Protein AF-0000000077102604 (afdb_homodimer)

InterPro domains:
  IPR002293 Amino acid/polyamine transporter I [PF13520] (8-406)
  IPR004754 Amino acid antiporter [TIGR00905] (3-429)
  IPR027566 Putrescine transporter PotE [MF_02073] (7-434)
  IPR027566 Putrescine transporter PotE [NF007938] (2-436)
  IPR027566 Putrescine transporter PotE [TIGR04299] (3-431)
  IPR050367 Amino acid-polyamine-organocation superfamily [PTHR42770] (4-432)

Solvent-accessible surface area (backbone atoms only — not comparable to full-atom values): 41128 Å² total; per-residue (Å²): 129,83,86,83,79,49,42,50,48,67,54,42,14,48,49,21,24,46,53,13,48,22,52,33,55,62,62,42,55,20,60,38,26,66,39,17,51,49,35,53,57,13,44,52,54,35,43,53,34,49,49,30,44,32,48,48,45,21,50,42,49,44,44,48,80,55,68,74,43,59,19,27,41,11,28,44,47,30,37,70,48,28,20,46,47,18,47,50,30,40,43,52,13,44,44,31,38,45,49,28,34,28,42,49,24,47,30,14,44,26,52,52,69,72,52,83,70,55,41,70,54,45,33,50,49,23,40,47,47,50,50,51,36,52,60,59,38,59,68,8,61,70,55,28,51,53,49,22,65,57,23,32,48,30,37,48,49,57,39,50,44,38,49,64,58,37,64,80,60,46,34,70,67,44,28,60,66,17,25,56,65,69,71,62,54,69,69,57,38,25,38,67,36,27,33,62,49,42,41,29,49,46,40,51,65,54,45,41,60,44,38,86,43,34,59,61,33,69,61,30,42,36,50,12,31,43,49,9,51,50,50,44,43,53,43,53,52,44,26,52,51,40,46,30,13,59,46,60,30,75,58,30,48,72,38,59,30,39,64,19,53,54,39,20,72,73,73,28,65,68,54,10,42,52,44,18,48,29,36,26,44,2,19,47,17,37,40,29,41,49,53,52,48,44,30,47,53,49,18,53,36,14,69,76,50,68,41,63,64,69,28,48,46,59,45,98,55,65,21,37,54,61,27,39,53,53,50,50,53,52,35,38,50,50,43,62,70,46,60,36,91,39,70,67,58,31,36,49,53,27,43,36,31,13,41,45,22,40,40,50,30,50,38,41,32,46,17,10,42,58,32,34,33,48,46,64,69,45,66,64,68,65,40,52,51,50,50,51,38,23,50,51,22,42,53,42,49,53,48,33,38,63,32,42,34,42,65,38,33,32,55,30,42,51,56,52,57,47,42,50,48,55,42,24,77,35,28,49,83,75,26,26,68,57,39,36,52,53,47,57,68,72,100,131,79,83,83,77,49,43,51,46,68,53,42,15,49,49,21,24,46,53,14,50,23,53,34,55,64,62,43,55,21,62,39,23,66,40,19,50,47,35,52,55,12,43,53,54,34,44,53,34,49,49,31,43,30,48,47,46,21,52,44,47,44,45,47,78,56,67,74,41,60,19,26,43,11,28,43,47,29,37,70,48,28,21,48,47,20,48,50,30,40,44,53,12,43,45,31,39,47,50,28,33,29,42,49,24,47,30,14,44,26,51,52,69,71,52,84,70,54,42,69,55,45,36,50,50,24,40,48,47,50,49,51,36,52,60,60,37,59,68,7,62,69,56,29,50,54,49,21,65,57,23,32,48,31,37,48,48,58,39,50,45,38,49,63,58,36,62,80,61,45,34,70,67,44,29,62,64,18,25,55,66,70,71,62,54,68,70,57,40,24,38,68,37,27,33,60,48,43,43,29,51,47,39,52,65,56,44,42,61,44,37,87,43,34,59,63,31,70,60,30,44,36,51,11,31,43,49,10,49,51,52,45,42,52,41,53,53,45,26,51,51,40,46,29,13,60,46,62,32,73,57,31,49,71,39,61,29,37,63,20,53,53,40,20,72,73,74,30,65,67,53,9,41,50,45,18,49,30,36,25,43,2,18,50,18,38,38,29,39,50,54,51,47,43,32,48,52,49,18,53,37,12,70,74,51,68,41,65,65,70,26,48,47,60,45,97,55,64,21,36,55,60,28,39,53,53,50,48,52,52,35,41,51,50,44,60,70,47,59,35,90,39,72,67,58,30,35,49,53,26,42,36,31,15,42,46,22,39,41,51,30,50,37,40,32,46,18,11,42,58,31,34,33,49,45,62,67,45,64,64,68,65,40,52,53,49,50,51,39,23,50,52,24,42,52,41,49,52,49,32,38,61,31,42,33,42,65,40,33,33,55,30,43,52,56,51,56,46,44,50,48,55,43,24,78,34,28,48,84,75,27,27,67,58,39,35,52,52,46,58,68,72,98

Radius of gyration: 29.11 Å; Cα contacts (8 Å, |Δi|>4): 1619; chains: 2; bounding box: 67×85×64 Å

Nearest PDB structures (foldseek):
  7o82-assembly1_B  TM=8.758E-01  e=5.866E-26  Escherichia coli O157:H7
  3ob6-assembly1_A  TM=8.732E-01  e=5.845E-24  Escherichia coli
  3ob6-assembly1_B  TM=8.685E-01  e=5.350E-24  Escherichia coli
  3l1l-assembly1_A-2  TM=8.596E-01  e=4.871E-21  Escherichia coli O157:H7
  9h76-assembly1_A  TM=8.936E-01  e=8.985E-17  Carnobacterium sp. AT7

Structure (mmCIF, N/CA/C/O backbone):
data_AF-0000000077102604-model_v1
#
loop_
_entity.id
_entity.type
_entity.pdbx_description
1 polymer 'Putrescine transporter'
#
loop_
_atom_site.group_PDB
_atom_site.id
_atom_site.type_symbol
_atom_site.label_atom_id
_atom_site.label_alt_id
_atom_site.label_comp_id
_atom_site.label_asym_id
_atom_site.label_entity_id
_atom_site.label_seq_id
_atom_site.pdbx_PDB_ins_code
_atom_site.Cartn_x
_atom_site.Cartn_y
_atom_site.Cartn_z
_atom_site.occupancy
_atom_site.B_iso_or_equiv
_atom_site.auth_seq_id
_atom_site.auth_comp_id
_atom_site.auth_asym_id
_atom_site.auth_atom_id
_atom_site.pdbx_PDB_model_num
ATOM 1 N N . MET A 1 1 ? -24.516 -31.891 -12.305 1 31.69 1 MET A N 1
ATOM 2 C CA . MET A 1 1 ? -23.094 -32.156 -12.555 1 31.69 1 MET A CA 1
ATOM 3 C C . MET A 1 1 ? -22.734 -33.594 -12.117 1 31.69 1 MET A C 1
ATOM 5 O O . MET A 1 1 ? -22.938 -33.938 -10.961 1 31.69 1 MET A O 1
ATOM 9 N N . SER A 1 2 ? -22.688 -34.562 -12.938 1 33.94 2 SER A N 1
ATOM 10 C CA . SER A 1 2 ? -22.5 -36 -12.695 1 33.94 2 SER A CA 1
ATOM 11 C C . SER A 1 2 ? -21.391 -36.219 -11.664 1 33.94 2 SER A C 1
ATOM 13 O O . SER A 1 2 ? -20.5 -35.406 -11.5 1 33.94 2 SER A O 1
ATOM 15 N N . GLN A 1 3 ? -21.484 -37.156 -10.594 1 43.28 3 GLN A N 1
ATOM 16 C CA . GLN A 1 3 ? -20.703 -37.781 -9.531 1 43.28 3 GLN A CA 1
ATOM 17 C C . GLN A 1 3 ? -19.266 -38.031 -9.961 1 43.28 3 GLN A C 1
ATOM 19 O O . GLN A 1 3 ? -18.359 -38.062 -9.117 1 43.28 3 GLN A O 1
ATOM 24 N N . SER A 1 4 ? -18.906 -38.5 -11.172 1 45.03 4 SER A N 1
ATOM 25 C CA . SER A 1 4 ? -17.75 -39.188 -11.734 1 45.03 4 SER A CA 1
ATOM 26 C C . SER A 1 4 ? -16.531 -38.281 -11.805 1 45.03 4 SER A C 1
ATOM 28 O O . SER A 1 4 ? -15.398 -38.75 -11.914 1 45.03 4 SER A O 1
ATOM 30 N N . ASN A 1 5 ? -16.562 -36.906 -12.016 1 54.94 5 ASN A N 1
ATOM 31 C CA . ASN A 1 5 ? -15.367 -36.188 -12.453 1 54.94 5 ASN A CA 1
ATOM 32 C C . ASN A 1 5 ? -14.734 -35.406 -11.297 1 54.94 5 ASN A C 1
ATOM 34 O O . ASN A 1 5 ? -14.141 -34.344 -11.508 1 54.94 5 ASN A O 1
ATOM 38 N N . LYS A 1 6 ? -14.938 -35.969 -9.992 1 70.25 6 LYS A N 1
ATOM 39 C CA . LYS A 1 6 ? -14.305 -35.25 -8.891 1 70.25 6 LYS A CA 1
ATOM 40 C C . LYS A 1 6 ? -12.852 -35.688 -8.727 1 70.25 6 LYS A C 1
ATOM 42 O O . LYS A 1 6 ? -12.523 -36.875 -8.867 1 70.25 6 LYS A O 1
ATOM 47 N N . MET A 1 7 ? -11.906 -34.844 -8.531 1 78.81 7 MET A N 1
ATOM 48 C CA . MET A 1 7 ? -10.477 -35.062 -8.352 1 78.81 7 MET A CA 1
ATOM 49 C C . MET A 1 7 ? -10.172 -35.656 -6.98 1 78.81 7 MET A C 1
ATOM 51 O O . MET A 1 7 ? -10.828 -35.312 -5.996 1 78.81 7 MET A O 1
ATOM 55 N N . SER A 1 8 ? -9.305 -36.656 -6.938 1 79.94 8 SER A N 1
ATOM 56 C CA . SER A 1 8 ? -8.828 -37.219 -5.676 1 79.94 8 SER A CA 1
ATOM 57 C C . SER A 1 8 ? -7.871 -36.25 -4.973 1 79.94 8 SER A C 1
ATOM 59 O O . SER A 1 8 ? -7.402 -35.281 -5.57 1 79.94 8 SER A O 1
ATOM 61 N N . VAL A 1 9 ? -7.621 -36.5 -3.691 1 83.69 9 VAL A N 1
ATOM 62 C CA . VAL A 1 9 ? -6.711 -35.688 -2.898 1 83.69 9 VAL A CA 1
ATOM 63 C C . VAL A 1 9 ? -5.312 -35.75 -3.508 1 83.69 9 VAL A C 1
ATOM 65 O O . VAL A 1 9 ? -4.621 -34.719 -3.561 1 83.69 9 VAL A O 1
ATOM 68 N N . MET A 1 10 ? -4.895 -36.906 -3.977 1 84.5 10 MET A N 1
ATOM 69 C CA . MET A 1 10 ? -3.578 -37.031 -4.586 1 84.5 10 MET A CA 1
ATOM 70 C C . MET A 1 10 ? -3.484 -36.25 -5.879 1 84.5 10 MET A C 1
ATOM 72 O O . MET A 1 10 ? -2.475 -35.594 -6.133 1 84.5 10 MET A O 1
ATOM 76 N N . GLN A 1 11 ? -4.484 -36.312 -6.574 1 79 11 GLN A N 1
ATOM 77 C CA . GLN A 1 11 ? -4.52 -35.531 -7.82 1 79 11 GLN A CA 1
ATOM 78 C C . GLN A 1 11 ? -4.469 -34.031 -7.547 1 79 11 GLN A C 1
ATOM 80 O O . GLN A 1 11 ? -3.734 -33.312 -8.219 1 79 11 GLN A O 1
ATOM 85 N N . LEU A 1 12 ? -5.207 -33.656 -6.555 1 81.12 12 LEU A N 1
ATOM 86 C CA . LEU A 1 12 ? -5.223 -32.25 -6.203 1 81.12 12 LEU A CA 1
ATOM 87 C C . LEU A 1 12 ? -3.881 -31.812 -5.625 1 81.12 12 LEU A C 1
ATOM 89 O O . LEU A 1 12 ? -3.438 -30.688 -5.855 1 81.12 12 LEU A O 1
ATOM 93 N N . THR A 1 13 ? -3.322 -32.656 -4.871 1 86.12 13 THR A N 1
ATOM 94 C CA . THR A 1 13 ? -2.004 -32.375 -4.316 1 86.12 13 THR A CA 1
ATOM 95 C C . THR A 1 13 ? -0.981 -32.156 -5.43 1 86.12 13 THR A C 1
ATOM 97 O O . THR A 1 13 ? -0.223 -31.188 -5.41 1 86.12 13 THR A O 1
ATOM 100 N N . ILE A 1 14 ? -1.025 -32.969 -6.379 1 78.81 14 ILE A N 1
ATOM 101 C CA . ILE A 1 14 ? -0.098 -32.906 -7.504 1 78.81 14 ILE A CA 1
ATOM 102 C C . ILE A 1 14 ? -0.381 -31.641 -8.32 1 78.81 14 ILE A C 1
ATOM 104 O O . ILE A 1 14 ? 0.545 -30.938 -8.727 1 78.81 14 ILE A O 1
ATOM 108 N N . LEU A 1 15 ? -1.604 -31.438 -8.469 1 77.5 15 LEU A N 1
ATOM 109 C CA . LEU A 1 15 ? -1.986 -30.25 -9.219 1 77.5 15 LEU A CA 1
ATOM 110 C C . LEU A 1 15 ? -1.503 -28.984 -8.516 1 77.5 15 LEU A C 1
ATOM 112 O O . LEU A 1 15 ? -1.021 -28.047 -9.172 1 77.5 15 LEU A O 1
ATOM 116 N N . THR A 1 16 ? -1.69 -28.938 -7.262 1 83.25 16 THR A N 1
ATOM 117 C CA . THR A 1 16 ? -1.238 -27.797 -6.473 1 83.25 16 THR A CA 1
ATOM 118 C C . THR A 1 16 ? 0.273 -27.625 -6.586 1 83.25 16 THR A C 1
ATOM 120 O O . THR A 1 16 ? 0.762 -26.516 -6.812 1 83.25 16 THR A O 1
ATOM 123 N N . ALA A 1 17 ? 0.96 -28.703 -6.527 1 83.69 17 ALA A N 1
ATOM 124 C CA . ALA A 1 17 ? 2.416 -28.672 -6.637 1 83.69 17 ALA A CA 1
ATOM 125 C C . ALA A 1 17 ? 2.852 -28.234 -8.031 1 83.69 17 ALA A C 1
ATOM 127 O O . ALA A 1 17 ? 3.764 -27.422 -8.18 1 83.69 17 ALA A O 1
ATOM 128 N N . VAL A 1 18 ? 2.17 -28.766 -8.938 1 75.69 18 VAL A N 1
ATOM 129 C CA . VAL A 1 18 ? 2.496 -28.484 -10.336 1 75.69 18 VAL A CA 1
ATOM 130 C C . VAL A 1 18 ? 2.268 -27 -10.633 1 75.69 18 VAL A C 1
ATOM 132 O O . VAL A 1 18 ? 3.051 -26.375 -11.352 1 75.69 18 VAL A O 1
ATOM 135 N N . ASN A 1 19 ? 1.249 -26.469 -10.078 1 78.19 19 ASN A N 1
ATOM 136 C CA . ASN A 1 19 ? 0.938 -25.062 -10.289 1 78.19 19 ASN A CA 1
ATOM 137 C C . ASN A 1 19 ? 2.012 -24.141 -9.695 1 78.19 19 ASN A C 1
ATOM 139 O O . ASN A 1 19 ? 2.275 -23.062 -10.219 1 78.19 19 ASN A O 1
ATOM 143 N N . MET A 1 20 ? 2.633 -24.594 -8.688 1 86.5 20 MET A N 1
ATOM 144 C CA . MET A 1 20 ? 3.695 -23.812 -8.055 1 86.5 20 MET A CA 1
ATOM 145 C C . MET A 1 20 ? 5.016 -24 -8.805 1 86.5 20 MET A C 1
ATOM 147 O O . MET A 1 20 ? 5.754 -23.031 -9.008 1 86.5 20 MET A O 1
ATOM 151 N N . MET A 1 21 ? 5.281 -25.172 -9.281 1 82.44 21 MET A N 1
ATOM 152 C CA . MET A 1 21 ? 6.594 -25.531 -9.805 1 82.44 21 MET A CA 1
ATOM 153 C C . MET A 1 21 ? 6.727 -25.141 -11.266 1 82.44 21 MET A C 1
ATOM 155 O O . MET A 1 21 ? 7.84 -25 -11.781 1 82.44 21 MET A O 1
ATOM 159 N N . GLY A 1 22 ? 5.699 -24.953 -11.961 1 71.19 22 GLY A N 1
ATOM 160 C CA . GLY A 1 22 ? 5.723 -24.734 -13.398 1 71.19 22 GLY A CA 1
ATOM 161 C C . GLY A 1 22 ? 6.77 -23.734 -13.836 1 71.19 22 GLY A C 1
ATOM 162 O O . GLY A 1 22 ? 7.438 -23.922 -14.852 1 71.19 22 GLY A O 1
ATOM 163 N N . SER A 1 23 ? 6.914 -22.625 -13.234 1 71.56 23 SER A N 1
ATOM 164 C CA . SER A 1 23 ? 7.902 -21.641 -13.688 1 71.56 23 SER A CA 1
ATOM 165 C C . SER A 1 23 ? 8.586 -20.953 -12.516 1 71.56 23 SER A C 1
ATOM 167 O O . SER A 1 23 ? 9.539 -20.203 -12.703 1 71.56 23 SER A O 1
ATOM 169 N N . GLY A 1 24 ? 8.25 -21.328 -11.398 1 74.88 24 GLY A N 1
ATOM 170 C CA . GLY A 1 24 ? 8.688 -20.562 -10.242 1 74.88 24 GLY A CA 1
ATOM 171 C C . GLY A 1 24 ? 10.141 -20.781 -9.883 1 74.88 24 GLY A C 1
ATOM 172 O O . GLY A 1 24 ? 10.859 -19.844 -9.57 1 74.88 24 GLY A O 1
ATOM 173 N N . ILE A 1 25 ? 10.625 -21.938 -10.195 1 83.19 25 ILE A N 1
ATOM 174 C CA . ILE A 1 25 ? 11.938 -22.328 -9.672 1 83.19 25 ILE A CA 1
ATOM 175 C C . ILE A 1 25 ? 12.992 -22.172 -10.758 1 83.19 25 ILE A C 1
ATOM 177 O O . ILE A 1 25 ? 14.188 -22.172 -10.477 1 83.19 25 ILE A O 1
ATOM 181 N N . ILE A 1 26 ? 12.648 -21.922 -11.969 1 82.62 26 ILE A N 1
ATOM 182 C CA . ILE A 1 26 ? 13.508 -22.156 -13.125 1 82.62 26 ILE A CA 1
ATOM 183 C C . ILE A 1 26 ? 14.695 -21.188 -13.094 1 82.62 26 ILE A C 1
ATOM 185 O O . ILE A 1 26 ? 15.828 -21.594 -13.352 1 82.62 26 ILE A O 1
ATOM 189 N N . MET A 1 27 ? 14.469 -19.984 -12.75 1 83.12 27 MET A N 1
ATOM 190 C CA . MET A 1 27 ? 15.578 -19.031 -12.773 1 83.12 27 MET A CA 1
ATOM 191 C C . MET A 1 27 ? 16 -18.672 -11.352 1 83.12 27 MET A C 1
ATOM 193 O O . MET A 1 27 ? 16.906 -17.844 -11.164 1 83.12 27 MET A O 1
ATOM 197 N N . LEU A 1 28 ? 15.5 -19.281 -10.375 1 88.06 28 LEU A N 1
ATOM 198 C CA . LEU A 1 28 ? 15.703 -18.906 -8.977 1 88.06 28 LEU A CA 1
ATOM 199 C C . LEU A 1 28 ? 17.141 -19.188 -8.539 1 88.06 28 LEU A C 1
ATOM 201 O O . LEU A 1 28 ? 17.734 -18.391 -7.824 1 88.06 28 LEU A O 1
ATOM 205 N N . PRO A 1 29 ? 17.688 -20.312 -9.062 1 90.06 29 PRO A N 1
ATOM 206 C CA . PRO A 1 29 ? 19.047 -20.594 -8.609 1 90.06 29 PRO A CA 1
ATOM 207 C C . PRO A 1 29 ? 20.031 -19.5 -8.992 1 90.06 29 PRO A C 1
ATOM 209 O O . PRO A 1 29 ? 20.969 -19.219 -8.234 1 90.06 29 PRO A O 1
ATOM 212 N N . THR A 1 30 ? 19.875 -18.938 -10.086 1 89.06 30 THR A N 1
ATOM 213 C CA . THR A 1 30 ? 20.75 -17.859 -10.516 1 89.06 30 THR A CA 1
ATOM 214 C C . THR A 1 30 ? 20.672 -16.672 -9.562 1 89.06 30 THR A C 1
ATOM 216 O O . THR A 1 30 ? 21.688 -16.094 -9.172 1 89.06 30 THR A O 1
ATOM 219 N N . LYS A 1 31 ? 19.547 -16.359 -9.148 1 87.5 31 LYS A N 1
ATOM 220 C CA . LYS A 1 31 ? 19.359 -15.242 -8.227 1 87.5 31 LYS A CA 1
ATOM 221 C C . LYS A 1 31 ? 19.859 -15.594 -6.828 1 87.5 31 LYS A C 1
ATOM 223 O O . LYS A 1 31 ? 20.438 -14.75 -6.141 1 87.5 31 LYS A O 1
ATOM 228 N N . LEU A 1 32 ? 19.641 -16.766 -6.422 1 90.19 32 LEU A N 1
ATOM 229 C CA . LEU A 1 32 ? 20.047 -17.219 -5.094 1 90.19 32 LEU A CA 1
ATOM 230 C C . LEU A 1 32 ? 21.562 -17.312 -5 1 90.19 32 LEU A C 1
ATOM 232 O O . LEU A 1 32 ? 22.125 -17.266 -3.902 1 90.19 32 LEU A O 1
ATOM 236 N N . ALA A 1 33 ? 22.141 -17.406 -6.145 1 91.06 33 ALA A N 1
ATOM 237 C CA . ALA A 1 33 ? 23.594 -17.516 -6.184 1 91.06 33 ALA A CA 1
ATOM 238 C C . ALA A 1 33 ? 24.266 -16.219 -5.719 1 91.06 33 ALA A C 1
ATOM 240 O O . ALA A 1 33 ? 25.438 -16.219 -5.355 1 91.06 33 ALA A O 1
ATOM 241 N N . GLN A 1 34 ? 23.516 -15.164 -5.766 1 86.12 34 GLN A N 1
ATOM 242 C CA . GLN A 1 34 ? 24.031 -13.906 -5.246 1 86.12 34 GLN A CA 1
ATOM 243 C C . GLN A 1 34 ? 24.359 -14.016 -3.76 1 86.12 34 GLN A C 1
ATOM 245 O O . GLN A 1 34 ? 25.266 -13.352 -3.266 1 86.12 34 GLN A O 1
ATOM 250 N N . VAL A 1 35 ? 23.578 -14.836 -3.125 1 87.19 35 VAL A N 1
ATOM 251 C CA . VAL A 1 35 ? 23.766 -15.023 -1.688 1 87.19 35 VAL A CA 1
ATOM 252 C C . VAL A 1 35 ? 24.578 -16.281 -1.427 1 87.19 35 VAL A C 1
ATOM 254 O O . VAL A 1 35 ? 25.344 -16.344 -0.459 1 87.19 35 VAL A O 1
ATOM 257 N N . GLY A 1 36 ? 24.484 -17.266 -2.262 1 90.19 36 GLY A N 1
ATOM 258 C CA . GLY A 1 36 ? 25.141 -18.547 -2.086 1 90.19 36 GLY A CA 1
ATOM 259 C C . GLY A 1 36 ? 24.281 -19.547 -1.335 1 90.19 36 GLY A C 1
ATOM 260 O O . GLY A 1 36 ? 23.047 -19.453 -1.342 1 90.19 36 GLY A O 1
ATOM 261 N N . ALA A 1 37 ? 24.891 -20.484 -0.755 1 91.19 37 ALA A N 1
ATOM 262 C CA . ALA A 1 37 ? 24.188 -21.562 -0.061 1 91.19 37 ALA A CA 1
ATOM 263 C C . ALA A 1 37 ? 23.469 -21.031 1.183 1 91.19 37 ALA A C 1
ATOM 265 O O . ALA A 1 37 ? 22.547 -21.656 1.688 1 91.19 37 ALA A O 1
ATOM 266 N N . LEU A 1 38 ? 23.891 -19.891 1.555 1 90.31 38 LEU A N 1
ATOM 267 C CA . LEU A 1 38 ? 23.25 -19.25 2.707 1 90.31 38 LEU A CA 1
ATOM 268 C C . LEU A 1 38 ? 21.797 -18.922 2.412 1 90.31 38 LEU A C 1
ATOM 270 O O . LEU A 1 38 ? 21.016 -18.672 3.332 1 90.31 38 LEU A O 1
ATOM 274 N N . SER A 1 39 ? 21.375 -18.969 1.209 1 90.81 39 SER A N 1
ATOM 275 C CA . SER A 1 39 ? 20 -18.719 0.812 1 90.81 39 SER A CA 1
ATOM 276 C C . SER A 1 39 ? 19.047 -19.766 1.4 1 90.81 39 SER A C 1
ATOM 278 O O . SER A 1 39 ? 17.828 -19.578 1.391 1 90.81 39 SER A O 1
ATOM 280 N N . ILE A 1 40 ? 19.609 -20.812 1.974 1 91.44 40 ILE A N 1
ATOM 281 C CA . ILE A 1 40 ? 18.781 -21.844 2.6 1 91.44 40 ILE A CA 1
ATOM 282 C C . ILE A 1 40 ? 17.969 -21.234 3.742 1 91.44 40 ILE A C 1
ATOM 284 O O . ILE A 1 40 ? 16.859 -21.672 4.023 1 91.44 40 ILE A O 1
ATOM 288 N N . VAL A 1 41 ? 18.5 -20.25 4.34 1 90.56 41 VAL A N 1
ATOM 289 C CA . VAL A 1 41 ? 17.781 -19.578 5.422 1 90.56 41 VAL A CA 1
ATOM 290 C C . VAL A 1 41 ? 16.5 -18.938 4.875 1 90.56 41 VAL A C 1
ATOM 292 O O . VAL A 1 41 ? 15.438 -19.047 5.484 1 90.56 41 VAL A O 1
ATOM 295 N N . SER A 1 42 ? 16.625 -18.297 3.764 1 92.19 42 SER A N 1
ATOM 296 C CA . SER A 1 42 ? 15.461 -17.688 3.115 1 92.19 42 SER A CA 1
ATOM 297 C C . SER A 1 42 ? 14.438 -18.75 2.729 1 92.19 42 SER A C 1
ATOM 299 O O . SER A 1 42 ? 13.234 -18.547 2.885 1 92.19 42 SER A O 1
ATOM 301 N N . TRP A 1 43 ? 14.898 -19.891 2.316 1 93.5 43 TRP A N 1
ATOM 302 C CA . TRP A 1 43 ? 14.023 -20.984 1.922 1 93.5 43 TRP A CA 1
ATOM 303 C C . TRP A 1 43 ? 13.234 -21.516 3.119 1 93.5 43 TRP A C 1
ATOM 305 O O . TRP A 1 43 ? 12.031 -21.766 3.02 1 93.5 43 TRP A O 1
ATOM 315 N N . LEU A 1 44 ? 13.906 -21.625 4.16 1 93.75 44 LEU A N 1
ATOM 316 C CA . LEU A 1 44 ? 13.25 -22.172 5.344 1 93.75 44 LEU A CA 1
ATOM 317 C C . LEU A 1 44 ? 12.203 -21.203 5.879 1 93.75 44 LEU A C 1
ATOM 319 O O . LEU A 1 44 ? 11.102 -21.609 6.246 1 93.75 44 LEU A O 1
ATOM 323 N N . VAL A 1 45 ? 12.539 -19.938 5.898 1 93.56 45 VAL A N 1
ATOM 324 C CA . VAL A 1 45 ? 11.586 -18.922 6.332 1 93.56 45 VAL A CA 1
ATOM 325 C C . VAL A 1 45 ? 10.383 -18.922 5.391 1 93.56 45 VAL A C 1
ATOM 327 O O . VAL A 1 45 ? 9.234 -18.875 5.84 1 93.56 45 VAL A O 1
ATOM 330 N N . THR A 1 46 ? 10.68 -19 4.133 1 94.62 46 THR A N 1
ATOM 331 C CA . THR A 1 46 ? 9.617 -18.953 3.137 1 94.62 46 THR A CA 1
ATOM 332 C C . THR A 1 46 ? 8.766 -20.234 3.199 1 94.62 46 THR A C 1
ATOM 334 O O . THR A 1 46 ? 7.551 -20.172 3.008 1 94.62 46 THR A O 1
ATOM 337 N N . ALA A 1 47 ? 9.438 -21.328 3.438 1 94.62 47 ALA A N 1
ATOM 338 C CA . ALA A 1 47 ? 8.688 -22.578 3.561 1 94.62 47 ALA A CA 1
ATOM 339 C C . ALA A 1 47 ? 7.691 -22.516 4.715 1 94.62 47 ALA A C 1
ATOM 341 O O . ALA A 1 47 ? 6.531 -22.891 4.559 1 94.62 47 ALA A O 1
ATOM 342 N N . VAL A 1 48 ? 8.133 -22 5.797 1 95.69 48 VAL A N 1
ATOM 343 C CA . VAL A 1 48 ? 7.258 -21.875 6.953 1 95.69 48 VAL A CA 1
ATOM 344 C C . VAL A 1 48 ? 6.148 -20.875 6.652 1 95.69 48 VAL A C 1
ATOM 346 O O . VAL A 1 48 ? 4.973 -21.141 6.91 1 95.69 48 VAL A O 1
ATOM 349 N N . GL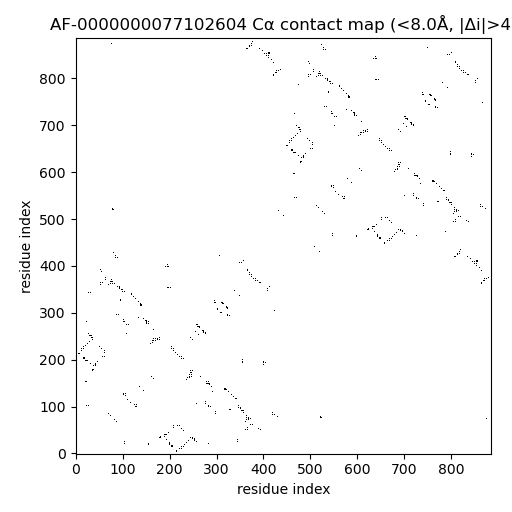Y A 1 49 ? 6.512 -19.766 6.16 1 96 49 GLY A N 1
ATOM 350 C CA . GLY A 1 49 ? 5.527 -18.75 5.809 1 96 49 GLY A CA 1
ATOM 351 C C . GLY A 1 49 ? 4.5 -19.234 4.805 1 96 49 GLY A C 1
ATOM 352 O O . GLY A 1 49 ? 3.303 -19 4.965 1 96 49 GLY A O 1
ATOM 353 N N . SER A 1 50 ? 4.957 -19.922 3.797 1 94.88 50 SER A N 1
ATOM 354 C CA . SER A 1 50 ? 4.059 -20.422 2.764 1 94.88 50 SER A CA 1
ATOM 355 C C . SER A 1 50 ? 3.143 -21.516 3.312 1 94.88 50 SER A C 1
ATOM 357 O O . SER A 1 50 ? 1.994 -21.641 2.883 1 94.88 50 SER A O 1
ATOM 359 N N . MET A 1 51 ? 3.691 -22.297 4.219 1 95.62 51 MET A N 1
ATOM 360 C CA . MET A 1 51 ? 2.852 -23.312 4.855 1 95.62 51 MET A CA 1
ATOM 361 C C . MET A 1 51 ? 1.745 -22.656 5.68 1 95.62 51 MET A C 1
ATOM 363 O O . MET A 1 51 ? 0.621 -23.156 5.723 1 95.62 51 MET A O 1
ATOM 367 N N . CYS A 1 52 ? 2.084 -21.594 6.34 1 96.75 52 CYS A N 1
ATOM 368 C CA . CYS A 1 52 ? 1.062 -20.859 7.066 1 96.75 52 CYS A CA 1
ATOM 369 C C . CYS A 1 52 ? 0.008 -20.297 6.113 1 96.75 52 CYS A C 1
ATOM 371 O O . CYS A 1 52 ? -1.19 -20.406 6.379 1 96.75 52 CYS A O 1
ATOM 373 N N . LEU A 1 53 ? 0.421 -19.766 5.035 1 96.19 53 LEU A N 1
ATOM 374 C CA . LEU A 1 53 ? -0.501 -19.266 4.023 1 96.19 53 LEU A CA 1
ATOM 375 C C . LEU A 1 53 ? -1.386 -20.391 3.492 1 96.19 53 LEU A C 1
ATOM 377 O O . LEU A 1 53 ? -2.607 -20.234 3.412 1 96.19 53 LEU A O 1
ATOM 381 N N . ALA A 1 54 ? -0.742 -21.484 3.191 1 93.62 54 ALA A N 1
ATOM 382 C CA . ALA A 1 54 ? -1.463 -22.641 2.652 1 93.62 54 ALA A CA 1
ATOM 383 C C . ALA A 1 54 ? -2.514 -23.141 3.639 1 93.62 54 ALA A C 1
ATOM 385 O O . ALA A 1 54 ? -3.631 -23.484 3.242 1 93.62 54 ALA A O 1
ATOM 386 N N . TYR A 1 55 ? -2.135 -23.172 4.816 1 93.81 55 TYR A N 1
ATOM 387 C CA . TYR A 1 55 ? -3.061 -23.625 5.848 1 93.81 55 TYR A CA 1
ATOM 388 C C . TYR A 1 55 ? -4.301 -22.734 5.895 1 93.81 55 TYR A C 1
ATOM 390 O O . TYR A 1 55 ? -5.43 -23.25 5.934 1 93.81 55 TYR A O 1
ATOM 398 N N . VAL A 1 56 ? -4.121 -21.5 5.922 1 95 56 VAL A N 1
ATOM 399 C CA . VAL A 1 56 ? -5.242 -20.562 6.016 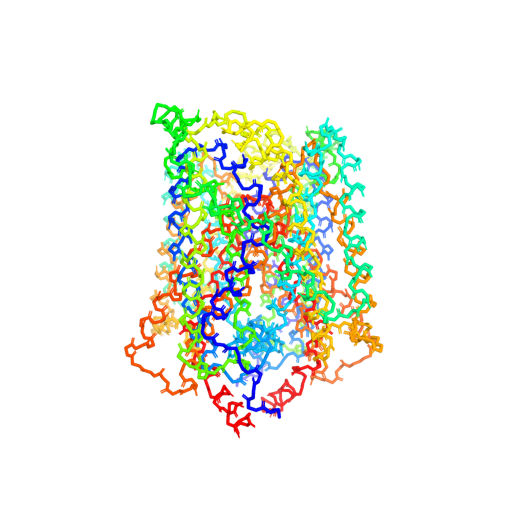1 95 56 VAL A CA 1
ATOM 400 C C . VAL A 1 56 ? -6.078 -20.641 4.738 1 95 56 VAL A C 1
ATOM 402 O O . VAL A 1 56 ? -7.309 -20.594 4.793 1 95 56 VAL A O 1
ATOM 405 N N . PHE A 1 57 ? -5.441 -20.75 3.654 1 92.31 57 PHE A N 1
ATOM 406 C CA . PHE A 1 57 ? -6.172 -20.891 2.402 1 92.31 57 PHE A CA 1
ATOM 407 C C . PHE A 1 57 ? -7.004 -22.172 2.402 1 92.31 57 PHE A C 1
ATOM 409 O O . PHE A 1 57 ? -8.125 -22.188 1.889 1 92.31 57 PHE A O 1
ATOM 416 N N . ALA A 1 58 ? -6.414 -23.141 2.914 1 89.81 58 ALA A N 1
ATOM 417 C CA . ALA A 1 58 ? -7.168 -24.391 3.031 1 89.81 58 ALA A CA 1
ATOM 418 C C . ALA A 1 58 ? -8.43 -24.203 3.865 1 89.81 58 ALA A C 1
ATOM 420 O O . ALA A 1 58 ? -9.5 -24.688 3.504 1 89.81 58 ALA A O 1
ATOM 421 N N . LYS A 1 59 ? -8.273 -23.516 4.938 1 91.62 59 LYS A N 1
ATOM 422 C CA . LYS A 1 59 ? -9.422 -23.234 5.801 1 91.62 59 LYS A CA 1
ATOM 423 C C . LYS A 1 59 ? -10.445 -22.359 5.098 1 91.62 59 LYS A C 1
ATOM 425 O O . LYS A 1 59 ? -11.656 -22.531 5.27 1 91.62 59 LYS A O 1
ATOM 430 N N . CYS A 1 60 ? -10.023 -21.406 4.363 1 90.94 60 CYS A N 1
ATOM 431 C CA . CYS A 1 60 ? -10.93 -20.578 3.576 1 90.94 60 CYS A CA 1
ATOM 432 C C . CYS A 1 60 ? -11.727 -21.422 2.592 1 90.94 60 CYS A C 1
ATOM 434 O O . CYS A 1 60 ? -12.945 -21.266 2.473 1 90.94 60 CYS A O 1
ATOM 436 N N . GLY A 1 61 ? -11.047 -22.297 1.92 1 84.75 61 GLY A N 1
ATOM 437 C CA . GLY A 1 61 ? -11.711 -23.156 0.958 1 84.75 61 GLY A CA 1
ATOM 438 C C . GLY A 1 61 ? -12.695 -24.125 1.599 1 84.75 61 GLY A C 1
ATOM 439 O O . GLY A 1 61 ? -13.711 -24.469 0.998 1 84.75 61 GLY A O 1
ATOM 440 N N . MET A 1 62 ? -12.406 -24.438 2.762 1 86 62 MET A N 1
ATOM 441 C CA . MET A 1 62 ? -13.227 -25.406 3.49 1 86 62 MET A CA 1
ATOM 442 C C . MET A 1 62 ? -14.523 -24.75 3.975 1 86 62 MET A C 1
ATOM 444 O O . MET A 1 62 ? -15.594 -25.359 3.908 1 86 62 MET A O 1
ATOM 448 N N . TYR A 1 63 ? -14.453 -23.5 4.367 1 89.12 63 TYR A N 1
ATOM 449 C CA . TYR A 1 63 ? -15.57 -22.953 5.129 1 89.12 63 TYR A CA 1
ATOM 450 C C . TYR A 1 63 ? -16.297 -21.859 4.34 1 89.12 63 TYR A C 1
ATOM 452 O O . TYR A 1 63 ? -17.422 -21.484 4.676 1 89.12 63 TYR A O 1
ATOM 460 N N . SER A 1 64 ? -15.656 -21.344 3.375 1 89.38 64 SER A N 1
ATOM 461 C CA . SER A 1 64 ? -16.312 -20.297 2.6 1 89.38 64 SER A CA 1
ATOM 462 C C . SER A 1 64 ? -17.406 -20.859 1.714 1 89.38 64 SER A C 1
ATOM 464 O O . SER A 1 64 ? -17.25 -21.938 1.13 1 89.38 64 SER A O 1
ATOM 466 N N . LYS A 1 65 ? -18.516 -20.156 1.558 1 88.75 65 LYS A N 1
ATOM 467 C CA . LYS A 1 65 ? -19.625 -20.547 0.679 1 88.75 65 LYS A CA 1
ATOM 468 C C . LYS A 1 65 ? -19.719 -19.594 -0.52 1 88.75 65 LYS A C 1
ATOM 470 O O . LYS A 1 65 ? -20.531 -19.812 -1.422 1 88.75 65 LYS A O 1
ATOM 475 N N . LYS A 1 66 ? -18.891 -18.578 -0.452 1 86.69 66 LYS A N 1
ATOM 476 C CA . LYS A 1 66 ? -18.875 -17.641 -1.573 1 86.69 66 LYS A CA 1
ATOM 477 C C . LYS A 1 66 ? -17.938 -18.141 -2.682 1 86.69 66 LYS A C 1
ATOM 479 O O . LYS A 1 66 ? -16.844 -18.641 -2.408 1 86.69 66 LYS A O 1
ATOM 484 N N . GLY A 1 67 ? -18.422 -18.078 -3.834 1 77.56 67 GLY A N 1
ATOM 485 C CA . GLY A 1 67 ? -17.594 -18.453 -4.969 1 77.56 67 GLY A CA 1
ATOM 486 C C . GLY A 1 67 ? -16.656 -17.344 -5.414 1 77.56 67 GLY A C 1
ATOM 487 O O . GLY A 1 67 ? -16.719 -16.219 -4.914 1 77.56 67 GLY A O 1
ATOM 488 N N . GLY A 1 68 ? -15.602 -17.688 -6.309 1 76.38 68 GLY A N 1
ATOM 489 C CA . GLY A 1 68 ? -14.727 -16.703 -6.906 1 76.38 68 GLY A CA 1
ATOM 490 C C . GLY A 1 68 ? -13.32 -16.719 -6.328 1 76.38 68 GLY A C 1
ATOM 491 O O . GLY A 1 68 ? -12.539 -15.789 -6.566 1 76.38 68 GLY A O 1
ATOM 492 N N . GLY A 1 69 ? -13.031 -17.75 -5.508 1 82.12 69 GLY A N 1
ATOM 493 C CA . GLY A 1 69 ? -11.68 -17.891 -4.996 1 82.12 69 GLY A CA 1
ATOM 494 C C . GLY A 1 69 ? -11.336 -16.859 -3.936 1 82.12 69 GLY A C 1
ATOM 495 O O . GLY A 1 69 ? -12.086 -16.672 -2.977 1 82.12 69 GLY A O 1
ATOM 496 N N . MET A 1 70 ? -10.203 -16.156 -4.105 1 90 70 MET A N 1
ATOM 497 C CA . MET A 1 70 ? -9.703 -15.219 -3.105 1 90 70 MET A CA 1
ATOM 498 C C . MET A 1 70 ? -10.609 -14 -2.998 1 90 70 MET A C 1
ATOM 500 O O . MET A 1 70 ? -10.773 -13.438 -1.912 1 90 70 MET A O 1
ATOM 504 N N . GLY A 1 71 ? -11.219 -13.641 -4.121 1 91.25 71 GLY A N 1
ATOM 505 C CA . GLY A 1 71 ? -12.172 -12.539 -4.07 1 91.25 71 GLY A CA 1
ATOM 506 C C . GLY A 1 71 ? -13.367 -12.836 -3.186 1 91.25 71 GLY A C 1
ATOM 507 O O . GLY A 1 71 ? -13.797 -11.984 -2.406 1 91.25 71 GLY A O 1
ATOM 508 N N . GLY A 1 72 ? -13.906 -14.055 -3.346 1 91 72 GLY A N 1
ATOM 509 C CA . GLY A 1 72 ? -15.023 -14.477 -2.506 1 91 72 GLY A CA 1
ATOM 510 C C . GLY A 1 72 ? -14.664 -14.523 -1.031 1 91 72 GLY A C 1
ATOM 511 O O . GLY A 1 72 ? -15.484 -14.172 -0.18 1 91 72 GLY A O 1
ATOM 512 N N . TYR A 1 73 ? -13.438 -14.969 -0.761 1 92.88 73 TYR A N 1
ATOM 513 C CA . TYR A 1 73 ? -12.984 -15.016 0.623 1 92.88 73 TYR A CA 1
ATOM 514 C C . TYR A 1 73 ? -12.914 -13.609 1.22 1 92.88 73 TYR A C 1
ATOM 516 O O . TYR A 1 73 ? -13.43 -13.367 2.314 1 92.88 73 TYR A O 1
ATOM 524 N N . ALA A 1 74 ? -12.312 -12.703 0.49 1 95.62 74 ALA A N 1
ATOM 525 C CA . ALA A 1 74 ? -12.102 -11.344 0.968 1 95.62 74 ALA A CA 1
ATOM 526 C C . ALA A 1 74 ? -13.43 -10.625 1.187 1 95.62 74 ALA A C 1
ATOM 528 O O . ALA A 1 74 ? -13.531 -9.734 2.037 1 95.62 74 ALA A O 1
ATOM 529 N N . GLU A 1 75 ? -14.43 -11.047 0.44 1 95.19 75 GLU A N 1
ATOM 530 C CA . GLU A 1 75 ? -15.727 -10.375 0.488 1 95.19 75 GLU A CA 1
ATOM 531 C C . GLU A 1 75 ? -16.375 -10.531 1.858 1 95.19 75 GLU A C 1
ATOM 533 O O . GLU A 1 75 ? -17.203 -9.711 2.256 1 95.19 75 GLU A O 1
ATOM 538 N N . TYR A 1 76 ? -16 -11.531 2.619 1 95.94 76 TYR A N 1
ATOM 539 C CA . TYR A 1 76 ? -16.594 -11.797 3.924 1 95.94 76 TYR A CA 1
ATOM 540 C C . TYR A 1 76 ? -16.344 -10.633 4.883 1 95.94 76 TYR A C 1
ATOM 542 O O . TYR A 1 76 ? -17.219 -10.289 5.684 1 95.94 76 TYR A O 1
ATOM 550 N N . SER A 1 77 ? -15.133 -10.055 4.738 1 95.94 77 SER A N 1
ATOM 551 C CA . SER A 1 77 ? -14.773 -9.016 5.703 1 95.94 77 SER A CA 1
ATOM 552 C C . SER A 1 77 ? -14.68 -7.648 5.039 1 95.94 77 SER A C 1
ATOM 554 O O . SER A 1 77 ? -14.789 -6.621 5.703 1 95.94 77 SER A O 1
ATOM 556 N N . PHE A 1 78 ? -14.469 -7.594 3.748 1 96.81 78 PHE A N 1
ATOM 557 C CA . PHE A 1 78 ? -14.156 -6.324 3.102 1 96.81 78 PHE A CA 1
ATOM 558 C C . PHE A 1 78 ? -15.203 -5.98 2.045 1 96.81 78 PHE A C 1
ATOM 560 O O . PHE A 1 78 ? -15.039 -5.016 1.294 1 96.81 78 PHE A O 1
ATOM 567 N N . GLY A 1 79 ? -16.281 -6.766 1.945 1 93.81 79 GLY A N 1
ATOM 568 C CA . GLY A 1 79 ? -17.359 -6.48 1.021 1 93.81 79 GLY A CA 1
ATOM 569 C C . GLY A 1 79 ? -16.938 -6.527 -0.434 1 93.81 79 GLY A C 1
ATOM 570 O O . GLY A 1 79 ? -15.961 -7.195 -0.778 1 93.81 79 GLY A O 1
ATOM 571 N N . LYS A 1 80 ? -17.719 -5.871 -1.261 1 95.12 80 LYS A N 1
ATOM 572 C CA . LYS A 1 80 ? -17.438 -5.879 -2.693 1 95.12 80 LYS A CA 1
ATOM 573 C C . LYS A 1 80 ? -16.125 -5.148 -3.002 1 95.12 80 LYS A C 1
ATOM 575 O O . LYS A 1 80 ? -15.43 -5.5 -3.953 1 95.12 80 LYS A O 1
ATOM 580 N N . ALA A 1 81 ? -15.852 -4.168 -2.168 1 96 81 ALA A N 1
ATOM 581 C CA . ALA A 1 81 ? -14.586 -3.463 -2.332 1 96 81 ALA A CA 1
ATOM 582 C C . ALA A 1 81 ? -13.398 -4.414 -2.158 1 96 81 ALA A C 1
ATOM 584 O O . ALA A 1 81 ? -12.43 -4.348 -2.912 1 96 81 ALA A O 1
ATOM 585 N N . GLY A 1 82 ? -13.5 -5.238 -1.138 1 96.19 82 GLY A N 1
ATOM 586 C CA . GLY A 1 82 ? -12.453 -6.227 -0.929 1 96.19 82 GLY A CA 1
ATOM 587 C C . GLY A 1 82 ? -12.367 -7.246 -2.051 1 96.19 82 GLY A C 1
ATOM 588 O O . GLY A 1 82 ? -11.266 -7.66 -2.436 1 96.19 82 GLY A O 1
ATOM 589 N N . ASN A 1 83 ? -13.555 -7.707 -2.502 1 95.19 83 ASN A N 1
ATOM 590 C CA . ASN A 1 83 ? -13.602 -8.617 -3.643 1 95.19 83 ASN A CA 1
ATOM 591 C C . ASN A 1 83 ? -12.898 -8.023 -4.859 1 95.19 83 ASN A C 1
ATOM 593 O O . ASN A 1 83 ? -12.055 -8.68 -5.473 1 95.19 83 ASN A O 1
ATOM 597 N N . PHE A 1 84 ? -13.211 -6.805 -5.16 1 95.81 84 PHE A N 1
ATOM 598 C CA . PHE A 1 84 ? -12.586 -6.098 -6.277 1 95.81 84 PHE A CA 1
ATOM 599 C C . PHE A 1 84 ? -11.078 -5.996 -6.082 1 95.81 84 PHE A C 1
ATOM 601 O O . PHE A 1 84 ? -10.312 -6.301 -6.996 1 95.81 84 PHE A O 1
ATOM 608 N N . MET A 1 85 ? -10.672 -5.527 -4.926 1 96.88 85 MET A N 1
ATOM 609 C CA . MET A 1 85 ? -9.25 -5.305 -4.652 1 96.88 85 MET A CA 1
ATOM 610 C C . MET A 1 85 ? -8.461 -6.598 -4.793 1 96.88 85 MET A C 1
ATOM 612 O O . MET A 1 85 ? -7.359 -6.598 -5.348 1 96.88 85 MET A O 1
ATOM 616 N N . ALA A 1 86 ? -9.008 -7.699 -4.273 1 95.12 86 ALA A N 1
ATOM 617 C CA . ALA A 1 86 ? -8.344 -9 -4.371 1 95.12 86 ALA A CA 1
ATOM 618 C C . ALA A 1 86 ? -8.164 -9.422 -5.824 1 95.12 86 ALA A C 1
ATOM 620 O O . ALA A 1 86 ? -7.066 -9.781 -6.246 1 95.12 86 ALA A O 1
ATOM 621 N N . ASN A 1 87 ? -9.211 -9.297 -6.617 1 93.31 87 ASN A N 1
ATOM 622 C CA . ASN A 1 87 ? -9.156 -9.734 -8.008 1 93.31 87 ASN A CA 1
ATOM 623 C C . ASN A 1 87 ? -8.312 -8.781 -8.859 1 93.31 87 ASN A C 1
ATOM 625 O O . ASN A 1 87 ? -7.602 -9.227 -9.758 1 93.31 87 ASN A O 1
ATOM 629 N N . TYR A 1 88 ? -8.43 -7.543 -8.594 1 95.31 88 TYR A N 1
ATOM 630 C CA . TYR A 1 88 ? -7.656 -6.539 -9.312 1 95.31 88 TYR A CA 1
ATOM 631 C C . TYR A 1 88 ? -6.16 -6.75 -9.117 1 95.31 88 TYR A C 1
ATOM 633 O O . TYR A 1 88 ? -5.406 -6.863 -10.086 1 95.31 88 TYR A O 1
ATOM 641 N N . THR A 1 89 ? -5.738 -6.832 -7.859 1 96.56 89 THR A N 1
ATOM 642 C CA . THR A 1 89 ? -4.316 -6.973 -7.582 1 96.56 89 THR A CA 1
ATOM 643 C C . THR A 1 89 ? -3.811 -8.344 -8.023 1 96.56 89 THR A C 1
ATOM 645 O O . THR A 1 89 ? -2.662 -8.477 -8.453 1 96.56 89 THR A O 1
ATOM 648 N N . TYR A 1 90 ? -4.629 -9.375 -7.84 1 93.81 90 TYR A N 1
ATOM 649 C CA . TYR A 1 90 ? -4.262 -10.688 -8.367 1 93.81 90 TYR A CA 1
ATOM 650 C C . TYR A 1 90 ? -4.055 -10.625 -9.875 1 93.81 90 TYR A C 1
ATOM 652 O O . TYR A 1 90 ? -3.068 -11.156 -10.391 1 93.81 90 TYR A O 1
ATOM 660 N N . GLY A 1 91 ? -4.98 -10 -10.586 1 92.81 91 GLY A N 1
ATOM 661 C CA . GLY A 1 91 ? -4.844 -9.836 -12.023 1 92.81 91 GLY A CA 1
ATOM 662 C C . GLY A 1 91 ? -3.574 -9.109 -12.422 1 92.81 91 GLY A C 1
ATOM 663 O O . GLY A 1 91 ? -2.855 -9.555 -13.32 1 92.81 91 GLY A O 1
ATOM 664 N N . VAL A 1 92 ? -3.318 -8.062 -11.742 1 94.75 92 VAL A N 1
ATOM 665 C CA . VAL A 1 92 ? -2.109 -7.297 -12.016 1 94.75 92 VAL A CA 1
ATOM 666 C C . VAL A 1 92 ? -0.876 -8.156 -11.742 1 94.75 92 VAL A C 1
ATOM 668 O O . VAL A 1 92 ? 0.101 -8.109 -12.492 1 94.75 92 VAL A O 1
ATOM 671 N N . SER A 1 93 ? -0.934 -8.867 -10.656 1 95.19 93 SER A N 1
ATOM 672 C CA . SER A 1 93 ? 0.166 -9.766 -10.312 1 95.19 93 SER A CA 1
ATOM 673 C C . SER A 1 93 ? 0.444 -10.758 -11.438 1 95.19 93 SER A C 1
ATOM 675 O O . SER A 1 93 ? 1.603 -11.031 -11.758 1 95.19 93 SER A O 1
ATOM 677 N N . LEU A 1 94 ? -0.59 -11.242 -12.023 1 93.25 94 LEU A N 1
ATOM 678 C CA . LEU A 1 94 ? -0.436 -12.234 -13.086 1 93.25 94 LEU A CA 1
ATOM 679 C C . LEU A 1 94 ? 0.136 -11.594 -14.352 1 93.25 94 LEU A C 1
ATOM 681 O O . LEU A 1 94 ? 0.858 -12.242 -15.109 1 93.25 94 LEU A O 1
ATOM 685 N N . VAL A 1 95 ? -0.159 -10.344 -14.523 1 94.56 95 VAL A N 1
ATOM 686 C CA . VAL A 1 95 ? 0.432 -9.633 -15.648 1 94.56 95 VAL A CA 1
ATOM 687 C C . VAL A 1 95 ? 1.953 -9.625 -15.516 1 94.56 95 VAL A C 1
ATOM 689 O O . VAL A 1 95 ? 2.666 -9.953 -16.469 1 94.56 95 VAL A O 1
ATOM 692 N N . PHE A 1 96 ? 2.447 -9.312 -14.352 1 94.06 96 PHE A N 1
ATOM 693 C CA . PHE A 1 96 ? 3.883 -9.297 -14.102 1 94.06 96 PHE A CA 1
ATOM 694 C C . PHE A 1 96 ? 4.457 -10.703 -14.125 1 94.06 96 PHE A C 1
ATOM 696 O O . PHE A 1 96 ? 5.516 -10.938 -14.711 1 94.06 96 PHE A O 1
ATOM 703 N N . ALA A 1 97 ? 3.734 -11.602 -13.516 1 92.94 97 ALA A N 1
ATOM 704 C CA . ALA A 1 97 ? 4.203 -12.984 -13.383 1 92.94 97 ALA A CA 1
ATOM 705 C C . ALA A 1 97 ? 4.359 -13.641 -14.758 1 92.94 97 ALA A C 1
ATOM 707 O O . ALA A 1 97 ? 5.367 -14.289 -15.023 1 92.94 97 ALA A O 1
ATOM 708 N N . ASN A 1 98 ? 3.375 -13.445 -15.578 1 94.31 98 ASN A N 1
ATOM 709 C CA . ASN A 1 98 ? 3.428 -14.055 -16.906 1 94.31 98 ASN A CA 1
ATOM 710 C C . ASN A 1 98 ? 4.566 -13.484 -17.734 1 94.31 98 ASN A C 1
ATOM 712 O O . ASN A 1 98 ? 5.195 -14.203 -18.516 1 94.31 98 ASN A O 1
ATOM 716 N N . THR A 1 99 ? 4.785 -12.25 -17.594 1 94.06 99 THR A N 1
ATOM 717 C CA . THR A 1 99 ? 5.918 -11.633 -18.281 1 94.06 99 THR A CA 1
ATOM 718 C C . THR A 1 99 ? 7.234 -12.211 -17.781 1 94.06 99 THR A C 1
ATOM 720 O O . THR A 1 99 ? 8.156 -12.461 -18.562 1 94.06 99 THR A O 1
ATOM 723 N N . ALA A 1 100 ? 7.336 -12.422 -16.516 1 91.81 100 ALA A N 1
ATOM 724 C CA . ALA A 1 100 ? 8.531 -13.023 -15.922 1 91.81 100 ALA A CA 1
ATOM 725 C C . ALA A 1 100 ? 8.734 -14.445 -16.422 1 91.81 100 ALA A C 1
ATOM 727 O O . ALA A 1 100 ? 9.859 -14.867 -16.688 1 91.81 100 ALA A O 1
ATOM 728 N N . ILE A 1 101 ? 7.676 -15.172 -16.5 1 92.38 101 ILE A N 1
ATOM 729 C CA . ILE A 1 101 ? 7.738 -16.547 -17 1 92.38 101 ILE A CA 1
ATOM 730 C C . ILE A 1 101 ? 8.219 -16.547 -18.453 1 92.38 101 ILE A C 1
ATOM 732 O O . ILE A 1 101 ? 9.055 -17.359 -18.844 1 92.38 101 ILE A O 1
ATOM 736 N N . ALA A 1 102 ? 7.707 -15.609 -19.188 1 93.88 102 ALA A N 1
ATOM 737 C CA . ALA A 1 102 ? 8.133 -15.492 -20.578 1 93.88 102 ALA A CA 1
ATOM 738 C C . ALA A 1 102 ? 9.625 -15.188 -20.672 1 93.88 102 ALA A C 1
ATOM 740 O O . ALA A 1 102 ? 10.328 -15.742 -21.516 1 93.88 102 ALA A O 1
ATOM 741 N N . ILE A 1 103 ? 10.109 -14.336 -19.875 1 91.62 103 ILE A N 1
ATOM 742 C CA . ILE A 1 103 ? 11.523 -13.992 -19.828 1 91.62 103 ILE A CA 1
ATOM 743 C C . ILE A 1 103 ? 12.344 -15.242 -19.5 1 91.62 103 ILE A C 1
ATOM 745 O O . ILE A 1 103 ? 13.43 -15.445 -20.047 1 91.62 103 ILE A O 1
ATOM 749 N N . SER A 1 104 ? 11.859 -16 -18.578 1 90.69 104 SER A N 1
ATOM 750 C CA . SER A 1 104 ? 12.539 -17.25 -18.219 1 90.69 104 SER A CA 1
ATOM 751 C C . SER A 1 104 ? 12.633 -18.203 -19.406 1 90.69 104 SER A C 1
ATOM 753 O O . SER A 1 104 ? 13.656 -18.844 -19.609 1 90.69 104 SER A O 1
ATOM 755 N N . ALA A 1 105 ? 11.562 -18.281 -20.141 1 92.94 105 ALA A N 1
ATOM 756 C CA . ALA A 1 105 ? 11.57 -19.109 -21.344 1 92.94 105 ALA A CA 1
ATOM 757 C C . ALA A 1 105 ? 12.625 -18.625 -22.344 1 92.94 105 ALA A C 1
ATOM 759 O O . ALA A 1 105 ? 13.352 -19.422 -22.922 1 92.94 105 ALA A O 1
ATOM 760 N N . VAL A 1 106 ? 12.672 -17.344 -22.5 1 92.94 106 VAL A N 1
ATOM 761 C CA . VAL A 1 106 ? 13.641 -16.766 -23.422 1 92.94 106 VAL A CA 1
ATOM 762 C C . VAL A 1 106 ? 15.062 -17.031 -22.922 1 92.94 106 VAL A C 1
ATOM 764 O O . VAL A 1 106 ? 15.953 -17.344 -23.703 1 92.94 106 VAL A O 1
ATOM 767 N N . GLY A 1 107 ? 15.25 -16.859 -21.672 1 90.19 107 GLY A N 1
ATOM 768 C CA . GLY A 1 107 ? 16.562 -17.141 -21.094 1 90.19 107 GLY A CA 1
ATOM 769 C C . GLY A 1 107 ? 17.031 -18.562 -21.359 1 90.19 107 GLY A C 1
ATOM 770 O O . GLY A 1 107 ? 18.156 -18.781 -21.812 1 90.19 107 GLY A O 1
ATOM 771 N N . TYR A 1 108 ? 16.219 -19.531 -21.125 1 92.56 108 TYR A N 1
ATOM 772 C CA . TYR A 1 108 ? 16.578 -20.938 -21.359 1 92.56 108 TYR A CA 1
ATOM 773 C C . TYR A 1 108 ? 16.719 -21.234 -22.844 1 92.56 108 TYR A C 1
ATOM 775 O O . TYR A 1 108 ? 17.547 -22.047 -23.25 1 92.56 108 TYR A O 1
ATOM 783 N N . ALA A 1 109 ? 15.914 -20.531 -23.594 1 92.94 109 ALA A N 1
ATOM 784 C CA . ALA A 1 109 ? 16.078 -20.688 -25.031 1 92.94 109 ALA A CA 1
ATOM 785 C C . ALA A 1 109 ? 17.438 -20.188 -25.5 1 92.94 109 ALA A C 1
ATOM 787 O O . ALA A 1 109 ? 18.062 -20.781 -26.375 1 92.94 109 ALA A O 1
ATOM 788 N N . CYS A 1 110 ? 17.812 -19.078 -24.969 1 91 110 CYS A N 1
ATOM 789 C CA . CYS A 1 110 ? 19.141 -18.547 -25.281 1 91 110 CYS A CA 1
ATOM 790 C C . CYS A 1 110 ? 20.234 -19.516 -24.844 1 91 110 CYS A C 1
ATOM 792 O O . CYS A 1 110 ? 21.203 -19.734 -25.562 1 91 110 CYS A O 1
ATOM 794 N N . GLY A 1 111 ? 20.016 -20.062 -23.688 1 87.75 111 GLY A N 1
ATOM 795 C CA . GLY A 1 111 ? 20.953 -21.094 -23.25 1 87.75 111 GLY A CA 1
ATOM 796 C C . GLY A 1 111 ? 20.984 -22.312 -24.156 1 87.75 111 GLY A C 1
ATOM 797 O O . GLY A 1 111 ? 22.062 -22.844 -24.453 1 87.75 111 GLY A O 1
ATOM 798 N N . PHE A 1 112 ? 19.844 -22.703 -24.547 1 90.75 112 PHE A N 1
ATOM 799 C CA . PHE A 1 112 ? 19.688 -23.875 -25.422 1 90.75 112 PHE A CA 1
ATOM 800 C C . PHE A 1 112 ? 20.375 -23.625 -26.766 1 90.75 112 PHE A C 1
ATOM 802 O O . PHE A 1 112 ? 21.047 -24.5 -27.297 1 90.75 112 PHE A O 1
ATOM 809 N N . LEU A 1 113 ? 20.25 -22.391 -27.266 1 91.06 113 LEU A N 1
ATOM 810 C CA . LEU A 1 113 ? 20.797 -22.047 -28.578 1 91.06 113 LEU A CA 1
ATOM 811 C C . LEU A 1 113 ? 22.234 -21.547 -28.469 1 91.06 113 LEU A C 1
ATOM 813 O O . LEU A 1 113 ? 22.906 -21.359 -29.484 1 91.06 113 LEU A O 1
ATOM 817 N N . GLY A 1 114 ? 22.688 -21.344 -27.281 1 88 114 GLY A N 1
ATOM 818 C CA . GLY A 1 114 ? 24.031 -20.844 -27.062 1 88 114 GLY A CA 1
ATOM 819 C C . GLY A 1 114 ? 24.234 -19.422 -27.562 1 88 114 GLY A C 1
ATOM 820 O O . GLY A 1 114 ? 25.281 -19.109 -28.141 1 88 114 GLY A O 1
ATOM 821 N N . THR A 1 115 ? 23.188 -18.641 -27.391 1 87.25 115 THR A N 1
ATOM 822 C CA . THR A 1 115 ? 23.25 -17.266 -27.875 1 87.25 115 THR A CA 1
ATOM 823 C C . THR A 1 115 ? 22.891 -16.281 -26.766 1 87.25 115 THR A C 1
ATOM 825 O O . THR A 1 115 ? 22.406 -16.688 -25.703 1 87.25 115 THR A O 1
ATOM 828 N N . THR A 1 116 ? 23.469 -15.094 -26.922 1 86.25 116 THR A N 1
ATOM 829 C CA . THR A 1 116 ? 23.109 -14 -26.031 1 86.25 116 THR A CA 1
ATOM 830 C C . THR A 1 116 ? 22.391 -12.891 -26.797 1 86.25 116 THR A C 1
ATOM 832 O O . THR A 1 116 ? 22.75 -12.57 -27.922 1 86.25 116 THR A O 1
ATOM 835 N N . LEU A 1 117 ? 21.328 -12.516 -26.203 1 86.81 117 LEU A N 1
ATOM 836 C CA . LEU A 1 117 ? 20.562 -11.453 -26.844 1 86.81 117 LEU A CA 1
ATOM 837 C C . LEU A 1 117 ? 20.812 -10.117 -26.156 1 86.81 117 LEU A C 1
ATOM 839 O O . LEU A 1 117 ? 21.031 -10.062 -24.953 1 86.81 117 LEU A O 1
ATOM 843 N N . ASN A 1 118 ? 20.812 -9.094 -26.984 1 89.25 118 ASN A N 1
ATOM 844 C CA . ASN A 1 118 ? 20.812 -7.762 -26.406 1 89.25 118 ASN A CA 1
ATOM 845 C C . ASN A 1 118 ? 19.484 -7.449 -25.719 1 89.25 118 ASN A C 1
ATOM 847 O O . ASN A 1 118 ? 18.5 -8.156 -25.922 1 89.25 118 ASN A O 1
ATOM 851 N N . PRO A 1 119 ? 19.469 -6.473 -24.875 1 86.94 119 PRO A N 1
ATOM 852 C CA . PRO A 1 119 ? 18.281 -6.176 -24.078 1 86.94 119 PRO A CA 1
ATOM 853 C C . PRO A 1 119 ? 17.047 -5.922 -24.938 1 86.94 119 PRO A C 1
ATOM 855 O O . PRO A 1 119 ? 15.953 -6.41 -24.625 1 86.94 119 PRO A O 1
ATOM 858 N N . LEU A 1 120 ? 17.188 -5.215 -26.031 1 88.25 120 LEU A N 1
ATOM 859 C CA . LEU A 1 120 ? 16.047 -4.914 -26.891 1 88.25 120 LEU A CA 1
ATOM 860 C C . LEU A 1 120 ? 15.5 -6.188 -27.531 1 88.25 120 LEU A C 1
ATOM 862 O O . LEU A 1 120 ? 14.289 -6.391 -27.578 1 88.25 120 LEU A O 1
ATOM 866 N N . PHE A 1 121 ? 16.375 -7.012 -27.984 1 89.56 121 PHE A N 1
ATOM 867 C CA . PHE A 1 121 ? 15.945 -8.242 -28.625 1 89.56 121 PHE A CA 1
ATOM 868 C C . PHE A 1 121 ? 15.391 -9.227 -27.609 1 89.56 121 PHE A C 1
ATOM 870 O O . PHE A 1 121 ? 14.5 -10.023 -27.922 1 89.56 121 PHE A O 1
ATOM 877 N N . THR A 1 122 ? 15.961 -9.211 -26.438 1 89.38 122 THR A N 1
ATOM 878 C CA . THR A 1 122 ? 15.375 -10 -25.359 1 89.38 122 THR A CA 1
ATOM 879 C C . THR A 1 122 ? 13.922 -9.609 -25.109 1 89.38 122 THR A C 1
ATOM 881 O O . THR A 1 122 ? 13.062 -10.469 -24.938 1 89.38 122 THR A O 1
ATOM 884 N N . ALA A 1 123 ? 13.711 -8.305 -25.141 1 90.56 123 ALA A N 1
ATOM 885 C CA . ALA A 1 123 ? 12.359 -7.805 -24.938 1 90.56 123 ALA A CA 1
ATOM 886 C C . ALA A 1 123 ? 11.438 -8.242 -26.062 1 90.56 123 ALA A C 1
ATOM 888 O O . ALA A 1 123 ? 10.297 -8.664 -25.828 1 90.56 123 ALA A O 1
ATOM 889 N N . ILE A 1 124 ? 11.922 -8.18 -27.219 1 92.94 124 ILE A N 1
ATOM 890 C CA . ILE A 1 124 ? 11.133 -8.555 -28.391 1 92.94 124 ILE A CA 1
ATOM 891 C C . ILE A 1 124 ? 10.828 -10.047 -28.359 1 92.94 124 ILE A C 1
ATOM 893 O O . ILE A 1 124 ? 9.703 -10.461 -28.641 1 92.94 124 ILE A O 1
ATOM 897 N N . ALA A 1 125 ? 11.812 -10.805 -28.016 1 93.94 125 ALA A N 1
ATOM 898 C CA . ALA A 1 125 ? 11.609 -12.25 -27.891 1 93.94 125 ALA A CA 1
ATOM 899 C C . ALA A 1 125 ? 10.586 -12.57 -26.812 1 93.94 125 ALA A C 1
ATOM 901 O O . ALA A 1 125 ? 9.742 -13.453 -26.984 1 93.94 125 ALA A O 1
ATOM 902 N N . THR A 1 126 ? 10.711 -11.883 -25.719 1 94.44 126 THR A N 1
ATOM 903 C CA . THR A 1 126 ? 9.773 -12.078 -24.625 1 94.44 126 THR A CA 1
ATOM 904 C C . THR A 1 126 ? 8.352 -11.758 -25.078 1 94.44 126 THR A C 1
ATOM 906 O O . THR A 1 126 ? 7.422 -12.523 -24.812 1 94.44 126 THR A O 1
ATOM 909 N N . ILE A 1 127 ? 8.227 -10.656 -25.766 1 95.62 127 ILE A N 1
ATOM 910 C CA . ILE A 1 127 ? 6.922 -10.25 -26.266 1 95.62 127 ILE A CA 1
ATOM 911 C C . ILE A 1 127 ? 6.41 -11.281 -27.266 1 95.62 127 ILE A C 1
ATOM 913 O O . ILE A 1 127 ? 5.227 -11.625 -27.266 1 95.62 127 ILE A O 1
ATOM 917 N N . GLY A 1 128 ? 7.281 -11.727 -28.047 1 96.31 128 GLY A N 1
ATOM 918 C CA . GLY A 1 128 ? 6.914 -12.781 -28.984 1 96.31 128 GLY A CA 1
ATOM 919 C C . GLY A 1 128 ? 6.395 -14.031 -28.297 1 96.31 128 GLY A C 1
ATOM 920 O O . GLY A 1 128 ? 5.395 -14.609 -28.734 1 96.31 128 GLY A O 1
ATOM 921 N N . VAL A 1 129 ? 7.051 -14.453 -27.281 1 95.75 129 VAL A N 1
ATOM 922 C CA . VAL A 1 129 ? 6.645 -15.633 -26.531 1 95.75 129 VAL A CA 1
ATOM 923 C C . VAL A 1 129 ? 5.273 -15.398 -25.906 1 95.75 129 VAL A C 1
ATOM 925 O O . VAL A 1 129 ? 4.422 -16.297 -25.906 1 95.75 129 VAL A O 1
ATOM 928 N N . LEU A 1 130 ? 5.023 -14.211 -25.359 1 96.62 130 LEU A N 1
ATOM 929 C CA . LEU A 1 130 ? 3.734 -13.859 -24.766 1 96.62 130 LEU A CA 1
ATOM 930 C C . LEU A 1 130 ? 2.617 -13.969 -25.797 1 96.62 130 LEU A C 1
ATOM 932 O O . LEU A 1 130 ? 1.574 -14.57 -25.531 1 96.62 130 LEU A O 1
ATOM 936 N N . TRP A 1 131 ? 2.908 -13.43 -26.938 1 97.06 131 TRP A N 1
ATOM 937 C CA . TRP A 1 131 ? 1.895 -13.43 -27.984 1 97.06 131 TRP A CA 1
ATOM 938 C C . TRP A 1 131 ? 1.665 -14.844 -28.531 1 97.06 131 TRP A C 1
ATOM 940 O O . TRP A 1 131 ? 0.528 -15.227 -28.812 1 97.06 131 TRP A O 1
ATOM 950 N N . LEU A 1 132 ? 2.703 -15.586 -28.641 1 95.69 132 LEU A N 1
ATOM 951 C CA . LEU A 1 132 ? 2.562 -16.969 -29.078 1 95.69 132 LEU A CA 1
ATOM 952 C C . LEU A 1 132 ? 1.7 -17.766 -28.094 1 95.69 132 LEU A C 1
ATOM 954 O O . LEU A 1 132 ? 0.817 -18.516 -28.516 1 95.69 132 LEU A O 1
ATOM 958 N N . ALA A 1 133 ? 2.004 -17.625 -26.875 1 93.75 133 ALA A N 1
ATOM 959 C CA . ALA A 1 133 ? 1.211 -18.297 -25.859 1 93.75 133 ALA A CA 1
ATOM 960 C C . ALA A 1 133 ? -0.247 -17.859 -25.906 1 93.75 133 ALA A C 1
ATOM 962 O O . ALA A 1 133 ? -1.159 -18.672 -25.766 1 93.75 133 ALA A O 1
ATOM 963 N N . THR A 1 134 ? -0.458 -16.578 -26.109 1 94.62 134 THR A N 1
ATOM 964 C CA . THR A 1 134 ? -1.808 -16.031 -26.141 1 94.62 134 THR A CA 1
ATOM 965 C C . THR A 1 134 ? -2.578 -16.578 -27.344 1 94.62 134 THR A C 1
ATOM 967 O O . THR A 1 134 ? -3.727 -17 -27.203 1 94.62 134 THR A O 1
ATOM 970 N N . VAL A 1 135 ? -1.95 -16.656 -28.484 1 93.69 135 VAL A N 1
ATOM 971 C CA . VAL A 1 135 ? -2.607 -17.125 -29.703 1 93.69 135 VAL A CA 1
ATOM 972 C C . VAL A 1 135 ? -2.947 -18.609 -29.562 1 93.69 135 VAL A C 1
ATOM 974 O O . VAL A 1 135 ? -4.012 -19.047 -30 1 93.69 135 VAL A O 1
ATOM 977 N N . LEU A 1 136 ? -2.139 -19.297 -28.953 1 90.75 136 LEU A N 1
ATOM 978 C CA . LEU A 1 136 ? -2.383 -20.719 -28.766 1 90.75 136 LEU A CA 1
ATOM 979 C C . LEU A 1 136 ? -3.521 -20.953 -27.781 1 90.75 136 LEU A C 1
ATOM 981 O O . LEU A 1 136 ? -4.137 -22.031 -27.781 1 90.75 136 LEU A O 1
ATOM 985 N N . ASN A 1 137 ? -3.771 -20 -26.969 1 91.31 137 ASN A N 1
ATOM 986 C CA . ASN A 1 137 ? -4.844 -20.094 -26 1 91.31 137 ASN A CA 1
ATOM 987 C C . ASN A 1 137 ? -6.211 -19.859 -26.625 1 91.31 137 ASN A C 1
ATOM 989 O O . ASN A 1 137 ? -7.242 -20.141 -26.016 1 91.31 137 ASN A O 1
ATOM 993 N N . PHE A 1 138 ? -6.164 -19.406 -27.891 1 90.19 138 PHE A N 1
ATOM 994 C CA . PHE A 1 138 ? -7.426 -19.125 -28.562 1 90.19 138 PHE A CA 1
ATOM 995 C C . PHE A 1 138 ? -8.211 -20.406 -28.797 1 90.19 138 PHE A C 1
ATOM 997 O O . PHE A 1 138 ? -9.422 -20.359 -29.047 1 90.19 138 PHE A O 1
ATOM 1004 N N . GLY A 1 139 ? -7.543 -21.562 -28.656 1 83.12 139 GLY A N 1
ATOM 1005 C CA . GLY A 1 139 ? -8.172 -22.859 -28.875 1 83.12 139 GLY A CA 1
ATOM 1006 C C . GLY A 1 139 ? -9.07 -23.281 -27.734 1 83.12 139 GLY A C 1
ATOM 1007 O O . GLY A 1 139 ? -9.867 -24.219 -27.891 1 83.12 139 GLY A O 1
ATOM 1008 N N . GLY A 1 140 ? -9.023 -22.625 -26.562 1 80.31 140 GLY A N 1
ATOM 1009 C CA . GLY A 1 140 ? -9.938 -22.953 -25.484 1 80.31 140 GLY A CA 1
ATOM 1010 C C . GLY A 1 140 ? -9.273 -23.641 -24.312 1 80.31 140 GLY A C 1
ATOM 1011 O O . GLY A 1 140 ? -8.109 -24.031 -24.391 1 80.31 140 GLY A O 1
ATOM 1012 N N . PRO A 1 141 ? -10 -23.766 -23.266 1 78.75 141 PRO A N 1
ATOM 1013 C CA . PRO A 1 141 ? -9.438 -24.297 -22.016 1 78.75 141 PRO A CA 1
ATOM 1014 C C . PRO A 1 141 ? -9 -25.75 -22.125 1 78.75 141 PRO A C 1
ATOM 1016 O O . PRO A 1 141 ? -8.023 -26.156 -21.484 1 78.75 141 PRO A O 1
ATOM 1019 N N . LYS A 1 142 ? -9.656 -26.547 -22.844 1 78.94 142 LYS A N 1
ATOM 1020 C CA . LYS A 1 142 ? -9.312 -27.953 -22.969 1 78.94 142 LYS A CA 1
ATOM 1021 C C . LYS A 1 142 ? -7.93 -28.141 -23.594 1 78.94 142 LYS A C 1
ATOM 1023 O O . LYS A 1 142 ? -7.117 -28.922 -23.094 1 78.94 142 LYS A O 1
ATOM 1028 N N . TYR A 1 143 ? -7.715 -27.422 -24.547 1 80.25 143 TYR A N 1
ATOM 1029 C CA . TYR A 1 143 ? -6.422 -27.484 -25.234 1 80.25 143 TYR A CA 1
ATOM 1030 C C . TYR A 1 143 ? -5.316 -26.922 -24.344 1 80.25 143 TYR A C 1
ATOM 1032 O O . TYR A 1 143 ? -4.25 -27.531 -24.203 1 80.25 143 TYR A O 1
ATOM 1040 N N . THR A 1 144 ? -5.512 -25.797 -23.812 1 80.75 144 THR A N 1
ATOM 1041 C CA . THR A 1 144 ? -4.539 -25.125 -22.953 1 80.75 144 THR A CA 1
ATOM 1042 C C . THR A 1 144 ? -4.207 -25.984 -21.734 1 80.75 144 THR A C 1
ATOM 1044 O O . THR A 1 144 ? -3.041 -26.125 -21.359 1 80.75 144 THR A O 1
ATOM 1047 N N . GLY A 1 145 ? -5.223 -26.516 -21.188 1 75.94 145 GLY A N 1
ATOM 1048 C CA . GLY A 1 145 ? -5.012 -27.391 -20.031 1 75.94 145 GLY A CA 1
ATOM 1049 C C . GLY A 1 145 ? -4.223 -28.641 -20.375 1 75.94 145 GLY A C 1
ATOM 1050 O O . GLY A 1 145 ? -3.332 -29.031 -19.609 1 75.94 145 GLY A O 1
ATOM 1051 N N . GLY A 1 146 ? -4.504 -29.234 -21.438 1 78.44 146 GLY A N 1
ATOM 1052 C CA . GLY A 1 146 ? -3.803 -30.438 -21.859 1 78.44 146 GLY A CA 1
ATOM 1053 C C . GLY A 1 146 ? -2.324 -30.203 -22.125 1 78.44 146 GLY A C 1
ATOM 1054 O O . GLY A 1 146 ? -1.479 -30.953 -21.625 1 78.44 146 GLY A O 1
ATOM 1055 N N . VAL A 1 147 ? -2.043 -29.188 -22.781 1 82.56 147 VAL A N 1
ATOM 1056 C CA . VAL A 1 147 ? -0.662 -28.859 -23.125 1 82.56 147 VAL A CA 1
ATOM 1057 C C . VAL A 1 147 ? 0.109 -28.5 -21.859 1 82.56 147 VAL A C 1
ATOM 1059 O O . VAL A 1 147 ? 1.231 -28.969 -21.641 1 82.56 147 VAL A O 1
ATOM 1062 N N . SER A 1 148 ? -0.503 -27.688 -21.047 1 80.62 148 SER A N 1
ATOM 1063 C CA . SER A 1 148 ? 0.154 -27.25 -19.812 1 80.62 148 SER A CA 1
ATOM 1064 C C . SER A 1 148 ? 0.443 -28.438 -18.891 1 80.62 148 SER A C 1
ATOM 1066 O O . SER A 1 148 ? 1.492 -28.484 -18.25 1 80.62 148 SER A O 1
ATOM 1068 N N . SER A 1 149 ? -0.425 -29.438 -18.875 1 78.88 149 SER A N 1
ATOM 1069 C CA . SER A 1 149 ? -0.272 -30.578 -17.969 1 78.88 149 SER A CA 1
ATOM 1070 C C . SER A 1 149 ? 0.883 -31.469 -18.406 1 78.88 149 SER A C 1
ATOM 1072 O O . SER A 1 149 ? 1.556 -32.094 -17.578 1 78.88 149 SER A O 1
ATOM 1074 N N . ILE A 1 150 ? 1.139 -31.438 -19.609 1 84.5 150 ILE A N 1
ATOM 1075 C CA . ILE A 1 150 ? 2.199 -32.281 -20.125 1 84.5 150 ILE A CA 1
ATOM 1076 C C . ILE A 1 150 ? 3.541 -31.562 -20.016 1 84.5 150 ILE A C 1
ATOM 1078 O O . ILE A 1 150 ? 4.547 -32.156 -19.625 1 84.5 150 ILE A O 1
ATOM 1082 N N . THR A 1 151 ? 3.496 -30.359 -20.281 1 86.94 151 THR A N 1
ATOM 1083 C CA . THR A 1 151 ? 4.746 -29.609 -20.375 1 86.94 151 THR A CA 1
ATOM 1084 C C . THR A 1 151 ? 5.324 -29.375 -18.984 1 86.94 151 THR A C 1
ATOM 1086 O O . THR A 1 151 ? 6.523 -29.125 -18.828 1 86.94 151 THR A O 1
ATOM 1089 N N . VAL A 1 152 ? 4.504 -29.453 -18 1 82.19 152 VAL A N 1
ATOM 1090 C CA . VAL A 1 152 ? 4.945 -29.172 -16.625 1 82.19 152 VAL A CA 1
ATOM 1091 C C . VAL A 1 152 ? 5.992 -30.203 -16.203 1 82.19 152 VAL A C 1
ATOM 1093 O O . VAL A 1 152 ? 6.848 -29.906 -15.367 1 82.19 152 VAL A O 1
ATOM 1096 N N . TRP A 1 153 ? 6.012 -31.312 -16.828 1 86.88 153 TRP A N 1
ATOM 1097 C CA . TRP A 1 153 ? 6.984 -32.344 -16.5 1 86.88 153 TRP A CA 1
ATOM 1098 C C . TRP A 1 153 ? 8.391 -31.938 -16.906 1 86.88 153 TRP A C 1
ATOM 1100 O O . TRP A 1 153 ? 9.375 -32.5 -16.438 1 86.88 153 TRP A O 1
ATOM 1110 N N . GLY A 1 154 ? 8.445 -31.016 -17.781 1 88.25 154 GLY A N 1
ATOM 1111 C CA . GLY A 1 154 ? 9.742 -30.469 -18.156 1 88.25 154 GLY A CA 1
ATOM 1112 C C . GLY A 1 154 ? 10.508 -29.875 -17 1 88.25 154 GLY A C 1
ATOM 1113 O O . GLY A 1 154 ? 11.742 -29.891 -16.984 1 88.25 154 GLY A O 1
ATOM 1114 N N . VAL A 1 155 ? 9.82 -29.359 -16.047 1 88.44 155 VAL A N 1
ATOM 1115 C CA . VAL A 1 155 ? 10.484 -28.766 -14.883 1 88.44 155 VAL A CA 1
ATOM 1116 C C . VAL A 1 155 ? 10.531 -29.781 -13.742 1 88.44 155 VAL A C 1
ATOM 1118 O O . VAL A 1 155 ? 11.508 -29.828 -12.984 1 88.44 155 VAL A O 1
ATOM 1121 N N . ILE A 1 156 ? 9.578 -30.609 -13.672 1 87.12 156 ILE A N 1
ATOM 1122 C CA . ILE A 1 156 ? 9.469 -31.547 -12.562 1 87.12 156 ILE A CA 1
ATOM 1123 C C . ILE A 1 156 ? 10.586 -32.594 -12.656 1 87.12 156 ILE A C 1
ATOM 1125 O O . ILE A 1 156 ? 11.258 -32.875 -11.656 1 87.12 156 ILE A O 1
ATOM 1129 N N . ILE A 1 157 ? 10.844 -33.062 -13.812 1 88.31 157 ILE A N 1
ATOM 1130 C CA . ILE A 1 157 ? 11.828 -34.094 -14.016 1 88.31 157 ILE A CA 1
ATOM 1131 C C . ILE A 1 157 ? 13.219 -33.594 -13.633 1 88.31 157 ILE A C 1
ATOM 1133 O O . ILE A 1 157 ? 13.898 -34.219 -12.805 1 88.31 157 ILE A O 1
ATOM 1137 N N . PRO A 1 158 ? 13.641 -32.531 -14.172 1 90.94 158 PRO A N 1
ATOM 1138 C CA . PRO A 1 158 ? 14.961 -32.062 -13.773 1 90.94 158 PRO A CA 1
ATOM 1139 C C . PRO A 1 158 ? 15.031 -31.688 -12.289 1 90.94 158 PRO A C 1
ATOM 1141 O O . PRO A 1 158 ? 16.062 -31.906 -11.648 1 90.94 158 PRO A O 1
ATOM 1144 N N . CYS A 1 159 ? 14.023 -31.078 -11.766 1 90.12 159 CYS A N 1
ATOM 1145 C CA . CYS A 1 159 ? 14.039 -30.656 -10.367 1 90.12 159 CYS A CA 1
ATOM 1146 C C . CYS A 1 159 ? 14.117 -31.859 -9.43 1 90.12 159 CYS A C 1
ATOM 1148 O O . CYS A 1 159 ? 14.977 -31.906 -8.547 1 90.12 159 CYS A O 1
ATOM 1150 N N . ILE A 1 160 ? 13.258 -32.812 -9.633 1 88.56 160 ILE A N 1
ATOM 1151 C CA . ILE A 1 160 ? 13.266 -34.031 -8.805 1 88.56 160 ILE A CA 1
ATOM 1152 C C . ILE A 1 160 ? 14.523 -34.844 -9.094 1 88.56 160 ILE A C 1
ATOM 1154 O O . ILE A 1 160 ? 15.125 -35.406 -8.18 1 88.56 160 ILE A O 1
ATOM 1158 N N . GLY A 1 161 ? 14.867 -34.938 -10.367 1 90.94 161 GLY A N 1
ATOM 1159 C CA . GLY A 1 161 ? 16.094 -35.625 -10.727 1 90.94 161 GLY A CA 1
ATOM 1160 C C . GLY A 1 161 ? 17.312 -35.094 -9.992 1 90.94 161 GLY A C 1
ATOM 1161 O O . GLY A 1 161 ? 18.109 -35.875 -9.469 1 90.94 161 GLY A O 1
ATOM 1162 N N . LEU A 1 162 ? 17.453 -33.844 -10.023 1 93.06 162 LEU A N 1
ATOM 1163 C CA . LEU A 1 162 ? 18.578 -33.219 -9.328 1 93.06 162 LEU A CA 1
ATOM 1164 C C . LEU A 1 162 ? 18.516 -33.5 -7.828 1 93.06 162 LEU A C 1
ATOM 1166 O O . LEU A 1 162 ? 19.547 -33.781 -7.199 1 93.06 162 LEU A O 1
ATOM 1170 N N . ALA A 1 163 ? 17.359 -33.438 -7.27 1 91 163 ALA A N 1
ATOM 1171 C CA . ALA A 1 163 ? 17.172 -33.656 -5.836 1 91 163 ALA A CA 1
ATOM 1172 C C . ALA A 1 163 ? 17.531 -35.062 -5.426 1 91 163 ALA A C 1
ATOM 1174 O O . ALA A 1 163 ? 18.031 -35.312 -4.32 1 91 163 ALA A O 1
ATOM 1175 N N . VAL A 1 164 ? 17.391 -35.969 -6.328 1 92.25 164 VAL A N 1
ATOM 1176 C CA . VAL A 1 164 ? 17.594 -37.375 -5.977 1 92.25 164 VAL A CA 1
ATOM 1177 C C . VAL A 1 164 ? 18.969 -37.812 -6.426 1 92.25 164 VAL A C 1
ATOM 1179 O O . VAL A 1 164 ? 19.734 -38.375 -5.641 1 92.25 164 VAL A O 1
ATOM 1182 N N . ILE A 1 165 ? 19.375 -37.5 -7.633 1 93.75 165 ILE A N 1
ATOM 1183 C CA . ILE A 1 165 ? 20.594 -38.094 -8.203 1 93.75 165 ILE A CA 1
ATOM 1184 C C . ILE A 1 165 ? 21.75 -37.125 -8.047 1 93.75 165 ILE A C 1
ATOM 1186 O O . ILE A 1 165 ? 22.922 -37.5 -8.156 1 93.75 165 ILE A O 1
ATOM 1190 N N . GLY A 1 166 ? 21.453 -35.875 -7.879 1 94.12 166 GLY A N 1
ATOM 1191 C CA . GLY A 1 166 ? 22.484 -34.844 -7.82 1 94.12 166 GLY A CA 1
ATOM 1192 C C . GLY A 1 166 ? 23.484 -35.062 -6.695 1 94.12 166 GLY A C 1
ATOM 1193 O O . GLY A 1 166 ? 24.594 -34.531 -6.73 1 94.12 166 GLY A O 1
ATOM 1194 N N . TRP A 1 167 ? 23.109 -35.906 -5.715 1 94.19 167 TRP A N 1
ATOM 1195 C CA . TRP A 1 167 ? 23.953 -36.188 -4.559 1 94.19 167 TRP A CA 1
ATOM 1196 C C . TRP A 1 167 ? 25.25 -36.875 -4.98 1 94.19 167 TRP A C 1
ATOM 1198 O O . TRP A 1 167 ? 26.281 -36.75 -4.301 1 94.19 167 TRP A O 1
ATOM 1208 N N . GLY A 1 168 ? 25.266 -37.469 -6.047 1 94.81 168 GLY A N 1
ATOM 1209 C CA . GLY A 1 168 ? 26.453 -38.156 -6.551 1 94.81 168 GLY A CA 1
ATOM 1210 C C . GLY A 1 168 ? 27.531 -37.188 -7.027 1 94.81 168 GLY A C 1
ATOM 1211 O O . GLY A 1 168 ? 28.719 -37.531 -7.074 1 94.81 168 GLY A O 1
ATOM 1212 N N . TRP A 1 169 ? 27.203 -36.031 -7.363 1 96.38 169 TRP A N 1
ATOM 1213 C CA . TRP A 1 169 ? 28.141 -35.031 -7.867 1 96.38 169 TRP A CA 1
ATOM 1214 C C . TRP A 1 169 ? 28.344 -33.938 -6.855 1 96.38 169 TRP A C 1
ATOM 1216 O O . TRP A 1 169 ? 29 -32.938 -7.145 1 96.38 169 TRP A O 1
ATOM 1226 N N . PHE A 1 170 ? 27.719 -34.125 -5.707 1 96.31 170 PHE A N 1
ATOM 1227 C CA . PHE A 1 170 ? 27.75 -33.125 -4.656 1 96.31 170 PHE A CA 1
ATOM 1228 C C . PHE A 1 170 ? 29.094 -33.125 -3.941 1 96.31 170 PHE A C 1
ATOM 1230 O O . PHE A 1 170 ? 29.562 -34.188 -3.518 1 96.31 170 PHE A O 1
ATOM 1237 N N . SER A 1 171 ? 29.734 -31.969 -3.869 1 95.69 171 SER A N 1
ATOM 1238 C CA . SER A 1 171 ? 30.984 -31.797 -3.139 1 95.69 171 SER A CA 1
ATOM 1239 C C . SER A 1 171 ? 30.797 -30.891 -1.929 1 95.69 171 SER A C 1
ATOM 1241 O O . SER A 1 171 ? 30.422 -29.719 -2.074 1 95.69 171 SER A O 1
ATOM 1243 N N . THR A 1 172 ? 31.109 -31.359 -0.776 1 94.12 172 THR A N 1
ATOM 1244 C CA . THR A 1 172 ? 31.016 -30.578 0.453 1 94.12 172 THR A CA 1
ATOM 1245 C C . THR A 1 172 ? 31.938 -29.359 0.402 1 94.12 172 THR A C 1
ATOM 1247 O O . THR A 1 172 ? 31.594 -28.297 0.91 1 94.12 172 THR A O 1
ATOM 1250 N N . ASP A 1 173 ? 33.094 -29.531 -0.252 1 95.19 173 ASP A N 1
ATOM 1251 C CA . ASP A 1 173 ? 34 -28.422 -0.39 1 95.19 173 ASP A CA 1
ATOM 1252 C C . ASP A 1 173 ? 33.406 -27.297 -1.235 1 95.19 173 ASP A C 1
ATOM 1254 O O . ASP A 1 173 ? 33.531 -26.125 -0.895 1 95.19 173 ASP A O 1
ATOM 1258 N N . MET A 1 174 ? 32.781 -27.75 -2.24 1 94.81 174 MET A N 1
ATOM 1259 C CA . MET A 1 174 ? 32.125 -26.766 -3.107 1 94.81 174 MET A CA 1
ATOM 1260 C C . MET A 1 174 ? 30.984 -26.062 -2.371 1 94.81 174 MET A C 1
ATOM 1262 O O . MET A 1 174 ? 30.828 -24.844 -2.48 1 94.81 174 MET A O 1
ATOM 1266 N N . TYR A 1 175 ? 30.266 -26.828 -1.623 1 95.31 175 TYR A N 1
ATOM 1267 C CA . TYR A 1 175 ? 29.141 -26.266 -0.868 1 95.31 175 TYR A CA 1
ATOM 1268 C C . TYR A 1 175 ? 29.625 -25.25 0.156 1 95.31 175 TYR A C 1
ATOM 1270 O O . TYR A 1 175 ? 29.031 -24.188 0.312 1 95.31 175 TYR A O 1
ATOM 1278 N N . ILE A 1 176 ? 30.719 -25.5 0.821 1 93.38 176 ILE A N 1
ATOM 1279 C CA . ILE A 1 176 ? 31.281 -24.609 1.828 1 93.38 176 ILE A CA 1
ATOM 1280 C C . ILE A 1 176 ? 31.844 -23.359 1.155 1 93.38 176 ILE A C 1
ATOM 1282 O O . ILE A 1 176 ? 31.703 -22.25 1.669 1 93.38 176 ILE A O 1
ATOM 1286 N N . ALA A 1 177 ? 32.438 -23.609 0.05 1 92.12 177 ALA A N 1
ATOM 1287 C CA . ALA A 1 177 ? 32.969 -22.484 -0.7 1 92.12 177 ALA A CA 1
ATOM 1288 C C . ALA A 1 177 ? 31.859 -21.547 -1.159 1 92.12 177 ALA A C 1
ATOM 1290 O O . ALA A 1 177 ? 32.062 -20.328 -1.265 1 92.12 177 ALA A O 1
ATOM 1291 N N . ASN A 1 178 ? 30.688 -22.125 -1.374 1 94 178 ASN A N 1
ATOM 1292 C CA . ASN A 1 178 ? 29.547 -21.359 -1.869 1 94 178 ASN A CA 1
ATOM 1293 C C . ASN A 1 178 ? 28.672 -20.875 -0.726 1 94 178 ASN A C 1
ATOM 1295 O O . ASN A 1 178 ? 27.594 -20.312 -0.962 1 94 178 ASN A O 1
ATOM 1299 N N . TRP A 1 179 ? 29.047 -21.047 0.483 1 90.69 179 TRP A N 1
ATOM 1300 C CA . TRP A 1 179 ? 28.172 -20.797 1.627 1 90.69 179 TRP A CA 1
ATOM 1301 C C . TRP A 1 179 ? 27.797 -19.312 1.708 1 90.69 179 TRP A C 1
ATOM 1303 O O . TRP A 1 179 ? 26.625 -18.969 1.651 1 90.69 179 TRP A O 1
ATOM 1313 N N . ASN A 1 180 ? 28.75 -18.406 1.925 1 85.25 180 ASN A N 1
ATOM 1314 C CA . ASN A 1 180 ? 28.531 -16.953 2.031 1 85.25 180 ASN A CA 1
ATOM 1315 C C . ASN A 1 180 ? 29.469 -16.188 1.105 1 85.25 180 ASN A C 1
ATOM 1317 O O . ASN A 1 180 ? 30.453 -15.609 1.557 1 85.25 180 ASN A O 1
ATOM 1321 N N . VAL A 1 181 ? 29.031 -16.188 -0.125 1 79.06 181 VAL A N 1
ATOM 1322 C CA . VAL A 1 181 ? 29.891 -15.734 -1.212 1 79.06 181 VAL A CA 1
ATOM 1323 C C . VAL A 1 181 ? 30.266 -14.266 -0.998 1 79.06 181 VAL A C 1
ATOM 1325 O O . VAL A 1 181 ? 31.359 -13.836 -1.35 1 79.06 181 VAL A O 1
ATOM 1328 N N . ASN A 1 182 ? 29.406 -13.508 -0.484 1 79.06 182 ASN A N 1
ATOM 1329 C CA . ASN A 1 182 ? 29.656 -12.078 -0.354 1 79.06 182 ASN A CA 1
ATOM 1330 C C . ASN A 1 182 ? 29.812 -11.664 1.107 1 79.06 182 ASN A C 1
ATOM 1332 O O . ASN A 1 182 ? 29.75 -10.477 1.43 1 79.06 182 ASN A O 1
ATOM 1336 N N . ASN A 1 183 ? 29.969 -12.562 2.047 1 81.06 183 ASN A N 1
ATOM 1337 C CA . ASN A 1 183 ? 30.141 -12.297 3.471 1 81.06 183 ASN A CA 1
ATOM 1338 C C . ASN A 1 183 ? 28.984 -11.461 4.027 1 81.06 183 ASN A C 1
ATOM 1340 O O . ASN A 1 183 ? 29.219 -10.461 4.715 1 81.06 183 ASN A O 1
ATOM 1344 N N . MET A 1 184 ? 27.891 -11.797 3.615 1 80.12 184 MET A N 1
ATOM 1345 C CA . MET A 1 184 ? 26.688 -11.086 4.062 1 80.12 184 MET A CA 1
ATOM 1346 C C . MET A 1 184 ? 26.281 -11.547 5.461 1 80.12 184 MET A C 1
ATOM 1348 O O . MET A 1 184 ? 26.469 -12.711 5.82 1 80.12 184 MET A O 1
ATOM 1352 N N . ALA A 1 185 ? 25.734 -10.539 6.227 1 80.75 185 ALA A N 1
ATOM 1353 C CA . ALA A 1 185 ? 25.125 -10.914 7.496 1 80.75 185 ALA A CA 1
ATOM 1354 C C . ALA A 1 185 ? 23.906 -11.812 7.273 1 80.75 185 ALA A C 1
ATOM 1356 O O . ALA A 1 185 ? 23.219 -11.695 6.25 1 80.75 185 ALA A O 1
ATOM 1357 N N . PHE A 1 186 ? 23.609 -12.734 8.172 1 78 186 PHE A N 1
ATOM 1358 C CA . PHE A 1 186 ? 22.531 -13.703 8.078 1 78 186 PHE A CA 1
ATOM 1359 C C . PHE A 1 186 ? 21.203 -13.016 7.801 1 78 186 PHE A C 1
ATOM 1361 O O . PHE A 1 186 ? 20.422 -13.453 6.949 1 78 186 PHE A O 1
ATOM 1368 N N . GLY A 1 187 ? 20.938 -11.992 8.547 1 77.69 187 GLY A N 1
ATOM 1369 C CA . GLY A 1 187 ? 19.688 -11.266 8.367 1 77.69 187 GLY A CA 1
ATOM 1370 C C . GLY A 1 187 ? 19.562 -10.633 6.992 1 77.69 187 GLY A C 1
ATOM 1371 O O . GLY A 1 187 ? 18.5 -10.688 6.379 1 77.69 187 GLY A O 1
ATOM 1372 N N . GLU A 1 188 ? 20.625 -10.133 6.559 1 81.31 188 GLU A N 1
ATOM 1373 C CA . GLU A 1 188 ? 20.641 -9.516 5.234 1 81.31 188 GLU A CA 1
ATOM 1374 C C . GLU A 1 188 ? 20.5 -10.562 4.137 1 81.31 188 GLU A C 1
ATOM 1376 O O . GLU A 1 188 ? 19.797 -10.344 3.148 1 81.31 188 GLU A O 1
ATOM 1381 N N . ALA A 1 189 ? 21.188 -11.688 4.34 1 78.44 189 ALA A N 1
ATOM 1382 C CA . ALA A 1 189 ? 21.094 -12.781 3.377 1 78.44 189 ALA A CA 1
ATOM 1383 C C . ALA A 1 189 ? 19.656 -13.297 3.271 1 78.44 189 ALA A C 1
ATOM 1385 O O . ALA A 1 189 ? 19.156 -13.547 2.17 1 78.44 189 ALA A O 1
ATOM 1386 N N . ALA A 1 190 ? 19.031 -13.414 4.379 1 79.62 190 ALA A N 1
ATOM 1387 C CA . ALA A 1 190 ? 17.656 -13.883 4.406 1 79.62 190 ALA A CA 1
ATOM 1388 C C . ALA A 1 190 ? 16.719 -12.891 3.699 1 79.62 190 ALA A C 1
ATOM 1390 O O . ALA A 1 190 ? 15.914 -13.289 2.855 1 79.62 190 ALA A O 1
ATOM 1391 N N . THR A 1 191 ? 16.891 -11.672 4.039 1 85 191 THR A N 1
ATOM 1392 C CA . THR A 1 191 ? 15.992 -10.641 3.521 1 85 191 THR A CA 1
ATOM 1393 C C . THR A 1 191 ? 16.172 -10.477 2.014 1 85 191 THR A C 1
ATOM 1395 O O . THR A 1 191 ? 15.203 -10.234 1.293 1 85 191 THR A O 1
ATOM 1398 N N . ASN A 1 192 ? 17.266 -10.82 1.506 1 81.31 192 ASN A N 1
ATOM 1399 C CA . ASN A 1 192 ? 17.594 -10.578 0.105 1 81.31 192 ASN A CA 1
ATOM 1400 C C . ASN A 1 192 ? 16.906 -11.586 -0.813 1 81.31 192 ASN A C 1
ATOM 1402 O O . ASN A 1 192 ? 16.734 -11.328 -2.004 1 81.31 192 ASN A O 1
ATOM 1406 N N . SER A 1 193 ? 16.469 -12.688 -0.244 1 86.31 193 SER A N 1
ATOM 1407 C CA . SER A 1 193 ? 16 -13.727 -1.159 1 86.31 193 SER A CA 1
ATOM 1408 C C . SER A 1 193 ? 14.602 -14.195 -0.788 1 86.31 193 SER A C 1
ATOM 1410 O O . SER A 1 193 ? 14.047 -15.078 -1.446 1 86.31 193 SER A O 1
ATOM 1412 N N . ILE A 1 194 ? 14.008 -13.609 0.15 1 89.69 194 ILE A N 1
ATOM 1413 C CA . ILE A 1 194 ? 12.727 -14.086 0.66 1 89.69 194 ILE A CA 1
ATOM 1414 C C . ILE A 1 194 ? 11.641 -13.859 -0.385 1 89.69 194 ILE A C 1
ATOM 1416 O O . ILE A 1 194 ? 10.781 -14.719 -0.601 1 89.69 194 ILE A O 1
ATOM 1420 N N . THR A 1 195 ? 11.711 -12.75 -1.008 1 88.62 195 THR A N 1
ATOM 1421 C CA . THR A 1 195 ? 10.688 -12.445 -2.004 1 88.62 195 THR A CA 1
ATOM 1422 C C . THR A 1 195 ? 10.789 -13.406 -3.188 1 88.62 195 THR A C 1
ATOM 1424 O O . THR A 1 195 ? 9.766 -13.883 -3.691 1 88.62 195 THR A O 1
ATOM 1427 N N . MET A 1 196 ? 11.961 -13.719 -3.541 1 89.88 196 MET A N 1
ATOM 1428 C CA . MET A 1 196 ? 12.172 -14.617 -4.668 1 89.88 196 MET A CA 1
ATOM 1429 C C . MET A 1 196 ? 11.742 -16.047 -4.32 1 89.88 196 MET A C 1
ATOM 1431 O O . MET A 1 196 ? 11.156 -16.734 -5.148 1 89.88 196 MET A O 1
ATOM 1435 N N . THR A 1 197 ? 12.016 -16.391 -3.156 1 92.56 197 THR A N 1
ATOM 1436 C CA . THR A 1 197 ? 11.609 -17.734 -2.756 1 92.56 197 THR A CA 1
ATOM 1437 C C . THR A 1 197 ? 10.094 -17.828 -2.625 1 92.56 197 THR A C 1
ATOM 1439 O O . THR A 1 197 ? 9.5 -18.859 -2.926 1 92.56 197 THR A O 1
ATOM 1442 N N . LEU A 1 198 ? 9.492 -16.75 -2.221 1 92.12 198 LEU A N 1
ATOM 1443 C CA . LEU A 1 198 ? 8.031 -16.75 -2.137 1 92.12 198 LEU A CA 1
ATOM 1444 C C . LEU A 1 198 ? 7.41 -16.859 -3.525 1 92.12 198 LEU A C 1
ATOM 1446 O O . LEU A 1 198 ? 6.363 -17.484 -3.695 1 92.12 198 LEU A O 1
ATOM 1450 N N . TRP A 1 199 ? 8.047 -16.281 -4.418 1 92.12 199 TRP A N 1
ATOM 1451 C CA . TRP A 1 199 ? 7.605 -16.375 -5.805 1 92.12 199 TRP A CA 1
ATOM 1452 C C . TRP A 1 199 ? 7.422 -17.828 -6.227 1 92.12 199 TRP A C 1
ATOM 1454 O O . TRP A 1 199 ? 6.461 -18.172 -6.918 1 92.12 199 TRP A O 1
ATOM 1464 N N . ALA A 1 200 ? 8.266 -18.641 -5.801 1 91.88 200 ALA A N 1
ATOM 1465 C CA . ALA A 1 200 ? 8.227 -20.062 -6.18 1 91.88 200 ALA A CA 1
ATOM 1466 C C . ALA A 1 200 ? 6.98 -20.734 -5.613 1 91.88 200 ALA A C 1
ATOM 1468 O O . ALA A 1 200 ? 6.594 -21.812 -6.078 1 91.88 200 ALA A O 1
ATOM 1469 N N . PHE A 1 201 ? 6.406 -20.094 -4.691 1 92.25 201 PHE A N 1
ATOM 1470 C CA . PHE A 1 201 ? 5.266 -20.719 -4.035 1 92.25 201 PHE A CA 1
ATOM 1471 C C . PHE A 1 201 ? 3.957 -20.109 -4.52 1 92.25 201 PHE A C 1
ATOM 1473 O O . PHE A 1 201 ? 2.877 -20.531 -4.098 1 92.25 201 PHE A O 1
ATOM 1480 N N . LEU A 1 202 ? 4.086 -19.125 -5.363 1 88.25 202 LEU A N 1
ATOM 1481 C CA . LEU A 1 202 ? 2.861 -18.562 -5.918 1 88.25 202 LEU A CA 1
ATOM 1482 C C . LEU A 1 202 ? 2.088 -19.609 -6.711 1 88.25 202 LEU A C 1
ATOM 1484 O O . LEU A 1 202 ? 2.676 -20.375 -7.484 1 88.25 202 LEU A O 1
ATOM 1488 N N . GLY A 1 203 ? 0.788 -19.688 -6.477 1 83.94 203 GLY A N 1
ATOM 1489 C CA . GLY A 1 203 ? -0.05 -20.703 -7.094 1 83.94 203 GLY A CA 1
ATOM 1490 C C . GLY A 1 203 ? -0.645 -21.688 -6.09 1 83.94 203 GLY A C 1
ATOM 1491 O O . GLY A 1 203 ? -1.549 -22.453 -6.426 1 83.94 203 GLY A O 1
ATOM 1492 N N . MET A 1 204 ? -0.152 -21.516 -4.922 1 84.56 204 MET A N 1
ATOM 1493 C CA . MET A 1 204 ? -0.641 -22.438 -3.9 1 84.56 204 MET A CA 1
ATOM 1494 C C . MET A 1 204 ? -2.133 -22.234 -3.66 1 84.56 204 MET A C 1
ATOM 1496 O O . MET A 1 204 ? -2.822 -23.172 -3.227 1 84.56 204 MET A O 1
ATOM 1500 N N . GLU A 1 205 ? -2.615 -21.047 -3.996 1 81 205 GLU A N 1
ATOM 1501 C CA . GLU A 1 205 ? -4.02 -20.719 -3.771 1 81 205 GLU A CA 1
ATOM 1502 C C . GLU A 1 205 ? -4.91 -21.344 -4.848 1 81 205 GLU A C 1
ATOM 1504 O O . GLU A 1 205 ? -6.133 -21.375 -4.699 1 81 205 GLU A O 1
ATOM 1509 N N . SER A 1 206 ? -4.301 -21.875 -5.895 1 73.69 206 SER A N 1
ATOM 1510 C CA . SER A 1 206 ? -5.066 -22.391 -7.027 1 73.69 206 SER A CA 1
ATOM 1511 C C . SER A 1 206 ? -5.91 -23.594 -6.625 1 73.69 206 SER A C 1
ATOM 1513 O O . SER A 1 206 ? -6.949 -23.859 -7.234 1 73.69 206 SER A O 1
ATOM 1515 N N . ALA A 1 207 ? -5.414 -24.328 -5.672 1 69.69 207 ALA A N 1
ATOM 1516 C CA . ALA A 1 207 ? -6.184 -25.484 -5.207 1 69.69 207 ALA A CA 1
ATOM 1517 C C . ALA A 1 207 ? -7.527 -25.047 -4.633 1 69.69 207 ALA A C 1
ATOM 1519 O O . ALA A 1 207 ? -8.523 -25.766 -4.75 1 69.69 207 ALA A O 1
ATOM 1520 N N . CYS A 1 208 ? -7.508 -23.875 -4.152 1 68.12 208 CYS A N 1
ATOM 1521 C CA . CYS A 1 208 ? -8.711 -23.391 -3.486 1 68.12 208 CYS A CA 1
ATOM 1522 C C . CYS A 1 208 ? -9.773 -22.969 -4.504 1 68.12 208 CYS A C 1
ATOM 1524 O O . CYS A 1 208 ? -10.969 -22.984 -4.203 1 68.12 208 CYS A O 1
ATOM 1526 N N . ALA A 1 209 ? -9.312 -22.75 -5.605 1 63.25 209 ALA A N 1
ATOM 1527 C CA . ALA A 1 209 ? -10.242 -22.375 -6.676 1 63.25 209 ALA A CA 1
ATOM 1528 C C . ALA A 1 209 ? -10.953 -23.609 -7.234 1 63.25 209 ALA A C 1
ATOM 1530 O O . ALA A 1 209 ? -12.008 -23.5 -7.859 1 63.25 209 ALA A O 1
ATOM 1531 N N . ASN A 1 210 ? -10.477 -24.797 -6.887 1 62.31 210 ASN A N 1
ATOM 1532 C CA . ASN A 1 210 ? -11.039 -26.031 -7.414 1 62.31 210 ASN A CA 1
ATOM 1533 C C . ASN A 1 210 ? -11.773 -26.812 -6.332 1 62.31 210 ASN A C 1
ATOM 1535 O O . ASN A 1 210 ? -12.016 -28.016 -6.484 1 62.31 210 ASN A O 1
ATOM 1539 N N . ALA A 1 211 ? -12.023 -26.156 -5.34 1 64.38 211 ALA A N 1
ATOM 1540 C CA . ALA A 1 211 ? -12.633 -26.844 -4.203 1 64.38 211 ALA A CA 1
ATOM 1541 C C . ALA A 1 211 ? -13.953 -27.5 -4.598 1 64.38 211 ALA A C 1
ATOM 1543 O O . ALA A 1 211 ? -14.289 -28.578 -4.094 1 64.38 211 ALA A O 1
ATOM 1544 N N . ASP A 1 212 ? -14.547 -26.984 -5.523 1 64 212 ASP A N 1
ATOM 1545 C CA . ASP A 1 212 ? -15.852 -27.5 -5.934 1 64 212 ASP A CA 1
ATOM 1546 C C . ASP A 1 212 ? -15.711 -28.797 -6.723 1 64 212 ASP A C 1
ATOM 1548 O O . ASP A 1 212 ? -16.656 -29.562 -6.836 1 64 212 ASP A O 1
ATOM 1552 N N . ALA A 1 213 ? -14.523 -29.078 -7.113 1 66.19 213 ALA A N 1
ATOM 1553 C CA . ALA A 1 213 ? -14.312 -30.234 -7.984 1 66.19 213 ALA A CA 1
ATOM 1554 C C . ALA A 1 213 ? -13.664 -31.391 -7.219 1 66.19 213 ALA A C 1
ATOM 1556 O O . ALA A 1 213 ? -13.172 -32.344 -7.824 1 66.19 213 ALA A O 1
ATOM 1557 N N . VAL A 1 214 ? -13.672 -31.281 -5.938 1 75 214 VAL A N 1
ATOM 1558 C CA . VAL A 1 214 ? -12.945 -32.281 -5.172 1 75 214 VAL A CA 1
ATOM 1559 C C . VAL A 1 214 ? -13.914 -33.062 -4.273 1 75 214 VAL A C 1
ATOM 1561 O O . VAL A 1 214 ? -14.891 -32.5 -3.785 1 75 214 VAL A O 1
ATOM 1564 N N . ASP A 1 215 ? -13.656 -34.312 -4.16 1 77.56 215 ASP A N 1
ATOM 1565 C CA . ASP A 1 215 ? -14.422 -35.156 -3.234 1 77.56 215 ASP A CA 1
ATOM 1566 C C . ASP A 1 215 ? -14.164 -34.719 -1.786 1 77.56 215 ASP A C 1
ATOM 1568 O O . ASP A 1 215 ? -13.016 -34.562 -1.382 1 77.56 215 ASP A O 1
ATOM 1572 N N . ASN A 1 216 ? -15.164 -34.531 -0.969 1 79.31 216 ASN A N 1
ATOM 1573 C CA . ASN A 1 216 ? -15.055 -34.156 0.434 1 79.31 216 ASN A CA 1
ATOM 1574 C C . ASN A 1 216 ? -14.125 -32.969 0.613 1 79.31 216 ASN A C 1
ATOM 1576 O O . ASN A 1 216 ? -13.102 -33.062 1.287 1 79.31 216 ASN A O 1
ATOM 1580 N N . PRO A 1 217 ? -14.516 -31.922 0.074 1 77.19 217 PRO A N 1
ATOM 1581 C CA . PRO A 1 217 ? -13.648 -30.734 0.049 1 77.19 217 PRO A CA 1
ATOM 1582 C C . PRO A 1 217 ? -13.211 -30.297 1.444 1 77.19 217 PRO A C 1
ATOM 1584 O O . PRO A 1 217 ? -12.094 -29.797 1.616 1 77.19 217 PRO A O 1
ATOM 1587 N N . GLU A 1 218 ? -13.914 -30.531 2.424 1 77.25 218 GLU A N 1
ATOM 1588 C CA . GLU A 1 218 ? -13.617 -30.078 3.777 1 77.25 218 GLU A CA 1
ATOM 1589 C C . GLU A 1 218 ? -12.367 -30.75 4.324 1 77.25 218 GLU A C 1
ATOM 1591 O O . GLU A 1 218 ? -11.609 -30.141 5.09 1 77.25 218 GLU A O 1
ATOM 1596 N N . VAL A 1 219 ? -12.164 -31.938 3.793 1 80.62 219 VAL A N 1
ATOM 1597 C CA . VAL A 1 219 ? -11.031 -32.688 4.34 1 80.62 219 VAL A CA 1
ATOM 1598 C C . VAL A 1 219 ? -9.906 -32.75 3.311 1 80.62 219 VAL A C 1
ATOM 1600 O O . VAL A 1 219 ? -8.727 -32.656 3.668 1 80.62 219 VAL A O 1
ATOM 1603 N N . ASN A 1 220 ? -10.25 -32.812 2.086 1 82.44 220 ASN A N 1
ATOM 1604 C CA . ASN A 1 220 ? -9.266 -33.125 1.049 1 82.44 220 ASN A CA 1
ATOM 1605 C C . ASN A 1 220 ? -8.57 -31.859 0.557 1 82.44 220 ASN A C 1
ATOM 1607 O O . ASN A 1 220 ? -7.41 -31.906 0.146 1 82.44 220 ASN A O 1
ATOM 1611 N N . VAL A 1 221 ? -9.203 -30.75 0.658 1 81.12 221 VAL A N 1
ATOM 1612 C CA . VAL A 1 221 ? -8.609 -29.516 0.155 1 81.12 221 VAL A CA 1
ATOM 1613 C C . VAL A 1 221 ? -7.441 -29.109 1.046 1 81.12 221 VAL A C 1
ATOM 1615 O O . VAL A 1 221 ? -6.336 -28.859 0.556 1 81.12 221 VAL A O 1
ATOM 1618 N N . PRO A 1 222 ? -7.664 -29.125 2.322 1 84.38 222 PRO A N 1
ATOM 1619 C CA . PRO A 1 222 ? -6.535 -28.75 3.182 1 84.38 222 PRO A CA 1
ATOM 1620 C C . PRO A 1 222 ? -5.348 -29.703 3.045 1 84.38 222 PRO A C 1
ATOM 1622 O O . PRO A 1 222 ? -4.199 -29.266 3.008 1 84.38 222 PRO A O 1
ATOM 1625 N N . LYS A 1 223 ? -5.602 -30.938 2.938 1 87.38 223 LYS A N 1
ATOM 1626 C CA . LYS A 1 223 ? -4.531 -31.906 2.787 1 87.38 223 LYS A CA 1
ATOM 1627 C C . LYS A 1 223 ? -3.775 -31.703 1.479 1 87.38 223 LYS A C 1
ATOM 1629 O O . LYS A 1 223 ? -2.547 -31.797 1.444 1 87.38 223 LYS A O 1
ATOM 1634 N N . ALA A 1 224 ? -4.508 -31.484 0.534 1 85.81 224 ALA A N 1
ATOM 1635 C CA . ALA A 1 224 ? -3.904 -31.312 -0.786 1 85.81 224 ALA A CA 1
ATOM 1636 C C . ALA A 1 224 ? -3.064 -30.047 -0.849 1 85.81 224 ALA A C 1
ATOM 1638 O O . ALA A 1 224 ? -1.951 -30.047 -1.38 1 85.81 224 ALA A O 1
ATOM 1639 N N . VAL A 1 225 ? -3.592 -28.984 -0.32 1 87.25 225 VAL A N 1
ATOM 1640 C CA . VAL A 1 225 ? -2.896 -27.703 -0.367 1 87.25 225 VAL A CA 1
ATOM 1641 C C . VAL A 1 225 ? -1.625 -27.781 0.473 1 87.25 225 VAL A C 1
ATOM 1643 O O . VAL A 1 225 ? -0.549 -27.375 0.017 1 87.25 225 VAL A O 1
ATOM 1646 N N . LEU A 1 226 ? -1.727 -28.297 1.673 1 91.56 226 LEU A N 1
ATOM 1647 C CA . LEU A 1 226 ? -0.577 -28.406 2.566 1 91.56 226 LEU A CA 1
ATOM 1648 C C . LEU A 1 226 ? 0.436 -29.406 2.039 1 91.56 226 LEU A C 1
ATOM 1650 O O . LEU A 1 226 ? 1.643 -29.156 2.062 1 91.56 226 LEU A O 1
ATOM 1654 N N . GLY A 1 227 ? -0.089 -30.484 1.608 1 90.81 227 GLY A N 1
ATOM 1655 C CA . GLY A 1 227 ? 0.787 -31.5 1.044 1 90.81 227 GLY A CA 1
ATOM 1656 C C . GLY A 1 227 ? 1.519 -31.031 -0.2 1 90.81 227 GLY A C 1
ATOM 1657 O O . GLY A 1 227 ? 2.723 -31.266 -0.339 1 90.81 227 GLY A O 1
ATOM 1658 N N . GLY A 1 228 ? 0.761 -30.422 -1.063 1 89.81 228 GLY A N 1
ATOM 1659 C CA . GLY A 1 228 ? 1.379 -29.891 -2.268 1 89.81 228 GLY A CA 1
ATOM 1660 C C . GLY A 1 228 ? 2.43 -28.844 -1.983 1 89.81 228 GLY A C 1
ATOM 1661 O O . GLY A 1 228 ? 3.49 -28.828 -2.615 1 89.81 228 GLY A O 1
ATOM 1662 N N . THR A 1 229 ? 2.158 -27.984 -1.074 1 92.69 229 THR A N 1
ATOM 1663 C CA . THR A 1 229 ? 3.094 -26.922 -0.706 1 92.69 229 THR A CA 1
ATOM 1664 C C . THR A 1 229 ? 4.352 -27.5 -0.077 1 92.69 229 THR A C 1
ATOM 1666 O O . THR A 1 229 ? 5.465 -27.078 -0.387 1 92.69 229 THR A O 1
ATOM 1669 N N . LEU A 1 230 ? 4.199 -28.469 0.758 1 92.94 230 LEU A N 1
ATOM 1670 C CA . LEU A 1 230 ? 5.336 -29.109 1.409 1 92.94 230 LEU A CA 1
ATOM 1671 C C . LEU A 1 230 ? 6.203 -29.844 0.392 1 92.94 230 LEU A C 1
ATOM 1673 O O . LEU A 1 230 ? 7.434 -29.812 0.478 1 92.94 230 LEU A O 1
ATOM 1677 N N . LEU A 1 231 ? 5.562 -30.484 -0.472 1 90.31 231 LEU A N 1
ATOM 1678 C CA . LEU A 1 231 ? 6.285 -31.203 -1.517 1 90.31 231 LEU A CA 1
ATOM 1679 C C . LEU A 1 231 ? 7.09 -30.234 -2.383 1 90.31 231 LEU A C 1
ATOM 1681 O O . LEU A 1 231 ? 8.25 -30.5 -2.695 1 90.31 231 LEU A O 1
ATOM 1685 N N . ALA A 1 232 ? 6.453 -29.203 -2.809 1 90.75 232 ALA A N 1
ATOM 1686 C CA . ALA A 1 232 ? 7.152 -28.188 -3.592 1 90.75 232 ALA A CA 1
ATOM 1687 C C . ALA A 1 232 ? 8.328 -27.609 -2.812 1 90.75 232 ALA A C 1
ATOM 1689 O O . ALA A 1 232 ? 9.43 -27.469 -3.35 1 90.75 232 ALA A O 1
ATOM 1690 N N . ALA A 1 233 ? 8.102 -27.328 -1.531 1 93.44 233 ALA A N 1
ATOM 1691 C CA . ALA A 1 233 ? 9.156 -26.766 -0.688 1 93.44 233 ALA A CA 1
ATOM 1692 C C . ALA A 1 233 ? 10.352 -27.703 -0.606 1 93.44 233 ALA A C 1
ATOM 1694 O O . ALA A 1 233 ? 11.5 -27.281 -0.774 1 93.44 233 ALA A O 1
ATOM 1695 N N . ALA A 1 234 ? 10.117 -28.922 -0.356 1 92.75 234 ALA A N 1
ATOM 1696 C CA . ALA A 1 234 ? 11.188 -29.906 -0.249 1 92.75 234 ALA A CA 1
ATOM 1697 C C . ALA A 1 234 ? 11.977 -30 -1.55 1 92.75 234 ALA A C 1
ATOM 1699 O O . ALA A 1 234 ? 13.211 -30.016 -1.535 1 92.75 234 ALA A O 1
ATOM 1700 N N . CYS A 1 235 ? 11.305 -30.031 -2.605 1 90.38 235 CYS A N 1
ATOM 1701 C CA . CYS A 1 235 ? 11.938 -30.125 -3.91 1 90.38 235 CYS A CA 1
ATOM 1702 C C . CYS A 1 235 ? 12.789 -28.906 -4.203 1 90.38 235 CYS A C 1
ATOM 1704 O O . CYS A 1 235 ? 13.914 -29.016 -4.688 1 90.38 235 CYS A O 1
ATOM 1706 N N . TYR A 1 236 ? 12.211 -27.719 -3.945 1 92.56 236 TYR A N 1
ATOM 1707 C CA . TYR A 1 236 ? 12.914 -26.469 -4.211 1 92.56 236 TYR A CA 1
ATOM 1708 C C . TYR A 1 236 ? 14.172 -26.359 -3.355 1 92.56 236 TYR A C 1
ATOM 1710 O O . TYR A 1 236 ? 15.258 -26.062 -3.865 1 92.56 236 TYR A O 1
ATOM 1718 N N . ILE A 1 237 ? 14.062 -26.672 -2.078 1 93.94 237 ILE A N 1
ATOM 1719 C CA . ILE A 1 237 ? 15.156 -26.516 -1.129 1 93.94 237 ILE A CA 1
ATOM 1720 C C . ILE A 1 237 ? 16.266 -27.516 -1.446 1 93.94 237 ILE A C 1
ATOM 1722 O O . ILE A 1 237 ? 17.438 -27.141 -1.547 1 93.94 237 ILE A O 1
ATOM 1726 N N . VAL A 1 238 ? 15.93 -28.703 -1.701 1 94.25 238 VAL A N 1
ATOM 1727 C CA . VAL A 1 238 ? 16.938 -29.734 -1.933 1 94.25 238 VAL A CA 1
ATOM 1728 C C . VAL A 1 238 ? 17.609 -29.5 -3.279 1 94.25 238 VAL A C 1
ATOM 1730 O O . VAL A 1 238 ? 18.844 -29.516 -3.369 1 94.25 238 VAL A O 1
ATOM 1733 N N . SER A 1 239 ? 16.891 -29.25 -4.273 1 92.56 239 SER A N 1
ATOM 1734 C CA . SER A 1 239 ? 17.469 -29.094 -5.605 1 92.56 239 SER A CA 1
ATOM 1735 C C . SER A 1 239 ? 18.406 -27.891 -5.66 1 92.56 239 SER A C 1
ATOM 1737 O O . SER A 1 239 ? 19.516 -27.984 -6.188 1 92.56 239 SER A O 1
ATOM 1739 N N . THR A 1 240 ? 18.031 -26.797 -5.07 1 92.69 240 THR A N 1
ATOM 1740 C CA . THR A 1 240 ? 18.844 -25.594 -5.133 1 92.69 240 THR A CA 1
ATOM 1741 C C . THR A 1 240 ? 20.109 -25.75 -4.293 1 92.69 240 THR A C 1
ATOM 1743 O O . THR A 1 240 ? 21.188 -25.266 -4.672 1 92.69 240 THR A O 1
ATOM 1746 N N . ASN A 1 241 ? 19.969 -26.453 -3.213 1 94.31 241 ASN A N 1
ATOM 1747 C CA . ASN A 1 241 ? 21.156 -26.641 -2.379 1 94.31 241 ASN A CA 1
ATOM 1748 C C . ASN A 1 241 ? 22.125 -27.625 -3.002 1 94.31 241 ASN A C 1
ATOM 1750 O O . ASN A 1 241 ? 23.344 -27.484 -2.855 1 94.31 241 ASN A O 1
ATOM 1754 N N . ILE A 1 242 ? 21.609 -28.578 -3.648 1 95.25 242 ILE A N 1
ATOM 1755 C CA . ILE A 1 242 ? 22.484 -29.531 -4.332 1 95.25 242 ILE A CA 1
ATOM 1756 C C . ILE A 1 242 ? 23.266 -28.812 -5.434 1 95.25 242 ILE A C 1
ATOM 1758 O O . ILE A 1 242 ? 24.438 -29.125 -5.676 1 95.25 242 ILE A O 1
ATOM 1762 N N . MET A 1 243 ? 22.688 -27.844 -6.07 1 95.62 243 MET A N 1
ATOM 1763 C CA . MET A 1 243 ? 23.359 -27.078 -7.121 1 95.62 243 MET A CA 1
ATOM 1764 C C . MET A 1 243 ? 24.594 -26.391 -6.574 1 95.62 243 MET A C 1
ATOM 1766 O O . MET A 1 243 ? 25.625 -26.344 -7.238 1 95.62 243 MET A O 1
ATOM 1770 N N . PHE A 1 244 ? 24.531 -25.875 -5.344 1 95.25 244 PHE A N 1
ATOM 1771 C CA . PHE A 1 244 ? 25.641 -25.141 -4.734 1 95.25 244 PHE A CA 1
ATOM 1772 C C . PHE A 1 244 ? 26.781 -26.078 -4.359 1 95.25 244 PHE A C 1
ATOM 1774 O O . PHE A 1 244 ? 27.891 -25.625 -4.094 1 95.25 244 PHE A O 1
ATOM 1781 N N . GLY A 1 245 ? 26.469 -27.344 -4.352 1 95.94 245 GLY A N 1
ATOM 1782 C CA . GLY A 1 245 ? 27.516 -28.328 -4.117 1 95.94 245 GLY A CA 1
ATOM 1783 C C . GLY A 1 245 ? 28.094 -28.906 -5.395 1 95.94 245 GLY A C 1
ATOM 1784 O O . GLY A 1 245 ? 29 -29.734 -5.352 1 95.94 245 GLY A O 1
ATOM 1785 N N . ILE A 1 246 ? 27.625 -28.516 -6.512 1 96.12 246 ILE A N 1
ATOM 1786 C CA . ILE A 1 246 ? 28.031 -29.109 -7.781 1 96.12 246 ILE A CA 1
ATOM 1787 C C . ILE A 1 246 ? 28.812 -28.078 -8.602 1 96.12 246 ILE A C 1
ATOM 1789 O O . ILE A 1 246 ? 29.844 -28.391 -9.18 1 96.12 246 ILE A O 1
ATOM 1793 N N . VAL A 1 247 ? 28.312 -26.828 -8.648 1 95.5 247 VAL A N 1
ATOM 1794 C CA . VAL A 1 247 ? 28.938 -25.797 -9.461 1 95.5 247 VAL A CA 1
ATOM 1795 C C . VAL A 1 247 ? 29.219 -24.562 -8.609 1 95.5 247 VAL A C 1
ATOM 1797 O O . VAL A 1 247 ? 28.5 -24.297 -7.637 1 95.5 247 VAL A O 1
ATOM 1800 N N . PRO A 1 248 ? 30.281 -23.75 -8.984 1 94.88 248 PRO A N 1
ATOM 1801 C CA . PRO A 1 248 ? 30.547 -22.516 -8.258 1 94.88 248 PRO A CA 1
ATOM 1802 C C . PRO A 1 248 ? 29.422 -21.5 -8.391 1 94.88 248 PRO A C 1
ATOM 1804 O O . PRO A 1 248 ? 28.828 -21.359 -9.461 1 94.88 248 PRO A O 1
ATOM 1807 N N . ALA A 1 249 ? 29.109 -20.797 -7.305 1 93.94 249 ALA A N 1
ATOM 1808 C CA . ALA A 1 249 ? 28.047 -19.797 -7.273 1 93.94 249 ALA A CA 1
ATOM 1809 C C . ALA A 1 249 ? 28.297 -18.688 -8.297 1 93.94 249 ALA A C 1
ATOM 1811 O O . ALA A 1 249 ? 27.359 -18.141 -8.867 1 93.94 249 ALA A O 1
ATOM 1812 N N . SER A 1 250 ? 29.547 -18.406 -8.562 1 92.62 250 SER A N 1
ATOM 1813 C CA . SER A 1 250 ? 29.922 -17.359 -9.508 1 92.62 250 SER A CA 1
ATOM 1814 C C . SER A 1 250 ? 29.484 -17.703 -10.922 1 92.62 250 SER A C 1
ATOM 1816 O O . SER A 1 250 ? 29.109 -16.828 -11.703 1 92.62 250 SER A O 1
ATOM 1818 N N . GLU A 1 251 ? 29.516 -18.984 -11.234 1 92.56 251 GLU A N 1
ATOM 1819 C CA . GLU A 1 251 ? 29.062 -19.438 -12.547 1 92.56 251 GLU A CA 1
ATOM 1820 C C . GLU A 1 251 ? 27.531 -19.453 -12.633 1 92.56 251 GLU A C 1
ATOM 1822 O O . GLU A 1 251 ? 26.969 -19.078 -13.664 1 92.56 251 GLU A O 1
ATOM 1827 N N . LEU A 1 252 ? 26.969 -19.828 -11.555 1 92.38 252 LEU A N 1
ATOM 1828 C CA . LEU A 1 252 ? 25.5 -19.844 -11.508 1 92.38 252 LEU A CA 1
ATOM 1829 C C . LEU A 1 252 ? 24.938 -18.438 -11.672 1 92.38 252 LEU A C 1
ATOM 1831 O O . LEU A 1 252 ? 23.922 -18.234 -12.336 1 92.38 252 LEU A O 1
ATOM 1835 N N . LEU A 1 253 ? 25.625 -17.516 -11.102 1 89.56 253 LEU A N 1
ATOM 1836 C CA . LEU A 1 253 ? 25.188 -16.125 -11.109 1 89.56 253 LEU A CA 1
ATOM 1837 C C . LEU A 1 253 ? 25.094 -15.586 -12.531 1 89.56 253 LEU A C 1
ATOM 1839 O O . LEU A 1 253 ? 24.266 -14.727 -12.828 1 89.56 253 LEU A O 1
ATOM 1843 N N . LYS A 1 254 ? 25.844 -16.094 -13.391 1 87.38 254 LYS A N 1
ATOM 1844 C CA . LYS A 1 254 ? 25.938 -15.57 -14.75 1 87.38 254 LYS A CA 1
ATOM 1845 C C . LYS A 1 254 ? 25.109 -16.406 -15.719 1 87.38 254 LYS A C 1
ATOM 1847 O O . LYS A 1 254 ? 24.953 -16.047 -16.891 1 87.38 254 LYS A O 1
ATOM 1852 N N . SER A 1 255 ? 24.547 -17.438 -15.219 1 89.19 255 SER A N 1
ATOM 1853 C CA . SER A 1 255 ? 23.828 -18.344 -16.094 1 89.19 255 SER A CA 1
ATOM 1854 C C . SER A 1 255 ? 22.391 -17.906 -16.312 1 89.19 255 SER A C 1
ATOM 1856 O O . SER A 1 255 ? 21.734 -17.438 -15.383 1 89.19 255 SER A O 1
ATOM 1858 N N . THR A 1 256 ? 21.906 -18.016 -17.578 1 88.06 256 THR A N 1
ATOM 1859 C CA . THR A 1 256 ? 20.5 -17.781 -17.891 1 88.06 256 THR A CA 1
ATOM 1860 C C . THR A 1 256 ? 19.719 -19.094 -17.875 1 88.06 256 THR A C 1
ATOM 1862 O O . THR A 1 256 ? 18.5 -19.094 -18.094 1 88.06 256 THR A O 1
ATOM 1865 N N . ALA A 1 257 ? 20.438 -20.188 -17.672 1 91.44 257 ALA A N 1
ATOM 1866 C CA . ALA A 1 257 ? 19.844 -21.516 -17.641 1 91.44 257 ALA A CA 1
ATOM 1867 C C . ALA A 1 257 ? 20.531 -22.406 -16.594 1 91.44 257 ALA A C 1
ATOM 1869 O O . ALA A 1 257 ? 21.172 -23.406 -16.953 1 91.44 257 ALA A O 1
ATOM 1870 N N . PRO A 1 258 ? 20.25 -22.109 -15.383 1 93.25 258 PRO A N 1
ATOM 1871 C CA . PRO A 1 258 ? 21.031 -22.75 -14.32 1 93.25 258 PRO A CA 1
ATOM 1872 C C . PRO A 1 258 ? 20.859 -24.266 -14.281 1 93.25 258 PRO A C 1
ATOM 1874 O O . PRO A 1 258 ? 21.828 -25 -14.07 1 93.25 258 PRO A O 1
ATOM 1877 N N . PHE A 1 259 ? 19.719 -24.781 -14.484 1 93.94 259 PHE A N 1
ATOM 1878 C CA . PHE A 1 259 ? 19.516 -26.219 -14.445 1 93.94 259 PHE A CA 1
ATOM 1879 C C . PHE A 1 259 ? 20.25 -26.906 -15.594 1 93.94 259 PHE A C 1
ATOM 1881 O O . PHE A 1 259 ? 20.875 -27.953 -15.406 1 93.94 259 PHE A O 1
ATOM 1888 N N . GLY A 1 260 ? 20.156 -26.234 -16.719 1 93.25 260 GLY A N 1
ATOM 1889 C CA . GLY A 1 260 ? 20.906 -26.781 -17.828 1 93.25 260 GLY A CA 1
ATOM 1890 C C . GLY A 1 260 ? 22.406 -26.828 -17.578 1 93.25 260 GLY A C 1
ATOM 1891 O O . GLY A 1 260 ? 23.062 -27.828 -17.906 1 93.25 260 GLY A O 1
ATOM 1892 N N . MET A 1 261 ? 22.906 -25.828 -17.016 1 93.69 261 MET A N 1
ATOM 1893 C CA . MET A 1 261 ? 24.328 -25.75 -16.703 1 93.69 261 MET A CA 1
ATOM 1894 C C . MET A 1 261 ? 24.734 -26.844 -15.719 1 93.69 261 MET A C 1
ATOM 1896 O O . MET A 1 261 ? 25.766 -27.5 -15.914 1 93.69 261 MET A O 1
ATOM 1900 N N . VAL A 1 262 ? 23.953 -27.062 -14.703 1 95.88 262 VAL A N 1
ATOM 1901 C CA . VAL A 1 262 ? 24.297 -28.047 -13.672 1 95.88 262 VAL A CA 1
ATOM 1902 C C . VAL A 1 262 ? 24.234 -29.453 -14.25 1 95.88 262 VAL A C 1
ATOM 1904 O O . VAL A 1 262 ? 25.141 -30.266 -14 1 95.88 262 VAL A O 1
ATOM 1907 N N . PHE A 1 263 ? 23.266 -29.734 -15.055 1 96.06 263 PHE A N 1
ATOM 1908 C CA . PHE A 1 263 ? 23.141 -31.062 -15.641 1 96.06 263 PHE A CA 1
ATOM 1909 C C . PHE A 1 263 ? 24.25 -31.281 -16.672 1 96.06 263 PHE A C 1
ATOM 1911 O O . PHE A 1 263 ? 24.688 -32.406 -16.875 1 96.06 263 PHE A O 1
ATOM 1918 N N . ALA A 1 264 ? 24.656 -30.188 -17.328 1 95.19 264 ALA A N 1
ATOM 1919 C CA . ALA A 1 264 ? 25.797 -30.312 -18.234 1 95.19 264 ALA A CA 1
ATOM 1920 C C . ALA A 1 264 ? 27.078 -30.688 -17.469 1 95.19 264 ALA A C 1
ATOM 1922 O O . ALA A 1 264 ? 27.891 -31.453 -17.969 1 95.19 264 ALA A O 1
ATOM 1923 N N . HIS A 1 265 ? 27.25 -30.141 -16.359 1 95.06 265 HIS A N 1
ATOM 1924 C CA . HIS A 1 265 ? 28.391 -30.453 -15.516 1 95.06 265 HIS A CA 1
ATOM 1925 C C . HIS A 1 265 ? 28.344 -31.891 -15.031 1 95.06 265 HIS A C 1
ATOM 1927 O O . HIS A 1 265 ? 29.375 -32.562 -14.898 1 95.06 265 HIS A O 1
ATOM 1933 N N . MET A 1 266 ? 27.141 -32.406 -14.781 1 95.5 266 MET A N 1
ATOM 1934 C CA . MET A 1 266 ? 26.969 -33.75 -14.227 1 95.5 266 MET A CA 1
ATOM 1935 C C . MET A 1 266 ? 27.125 -34.812 -15.312 1 95.5 266 MET A C 1
ATOM 1937 O O . MET A 1 266 ? 27.781 -35.812 -15.102 1 95.5 266 MET A O 1
ATOM 1941 N N . PHE A 1 267 ? 26.484 -34.562 -16.484 1 95.88 267 PHE A N 1
ATOM 1942 C CA . PHE A 1 267 ? 26.344 -35.656 -17.438 1 95.88 267 PHE A CA 1
ATOM 1943 C C . PHE A 1 267 ? 26.953 -35.281 -18.781 1 95.88 267 PHE A C 1
ATOM 1945 O O . PHE A 1 267 ? 27.109 -36.125 -19.672 1 95.88 267 PHE A O 1
ATOM 1952 N N . GLY A 1 268 ? 27.188 -34.031 -18.984 1 94.12 268 GLY A N 1
ATOM 1953 C CA . GLY A 1 268 ? 27.734 -33.562 -20.25 1 94.12 268 GLY A CA 1
ATOM 1954 C C . GLY A 1 268 ? 26.844 -32.594 -20.984 1 94.12 268 GLY A C 1
ATOM 1955 O O . GLY A 1 268 ? 25.719 -32.344 -20.547 1 94.12 268 GLY A O 1
ATOM 1956 N N . GLY A 1 269 ? 27.359 -32.062 -22.062 1 93.06 269 GLY A N 1
ATOM 1957 C CA . GLY A 1 269 ? 26.703 -31 -22.812 1 93.06 269 GLY A CA 1
ATOM 1958 C C . GLY A 1 269 ? 25.391 -31.422 -23.438 1 93.06 269 GLY A C 1
ATOM 1959 O O . GLY A 1 269 ? 24.438 -30.641 -23.453 1 93.06 269 GLY A O 1
ATOM 1960 N N . THR A 1 270 ? 25.312 -32.594 -23.875 1 94.5 270 THR A N 1
ATOM 1961 C CA . THR A 1 270 ? 24.094 -33.094 -24.531 1 94.5 270 THR A CA 1
ATOM 1962 C C . THR A 1 270 ? 22.938 -33.125 -23.547 1 94.5 270 THR A C 1
ATOM 1964 O O . THR A 1 270 ? 21.844 -32.656 -23.844 1 94.5 270 THR A O 1
ATOM 1967 N N . VAL A 1 271 ? 23.172 -33.625 -22.391 1 95.12 271 VAL A N 1
ATOM 1968 C CA . VAL A 1 271 ? 22.141 -33.719 -21.359 1 95.12 271 VAL A CA 1
ATOM 1969 C C . VAL A 1 271 ? 21.734 -32.312 -20.922 1 95.12 271 VAL A C 1
ATOM 1971 O O . VAL A 1 271 ? 20.562 -32.031 -20.703 1 95.12 271 VAL A O 1
ATOM 1974 N N . GLY A 1 272 ? 22.719 -31.438 -20.797 1 95.12 272 GLY A N 1
ATOM 1975 C CA . GLY A 1 272 ? 22.422 -30.062 -20.469 1 95.12 272 GLY A CA 1
ATOM 1976 C C . GLY A 1 272 ? 21.469 -29.406 -21.469 1 95.12 272 GLY A C 1
ATOM 1977 O O . GLY A 1 272 ? 20.531 -28.719 -21.062 1 95.12 272 GLY A O 1
ATOM 1978 N N . HIS A 1 273 ? 21.719 -29.719 -22.719 1 94.88 273 HIS A N 1
ATOM 1979 C CA . HIS A 1 273 ? 20.875 -29.156 -23.781 1 94.88 273 HIS A CA 1
ATOM 1980 C C . HIS A 1 273 ? 19.469 -29.719 -23.719 1 94.88 273 HIS A C 1
ATOM 1982 O O . HIS A 1 273 ? 18.5 -29 -23.938 1 94.88 273 HIS A O 1
ATOM 1988 N N . ILE A 1 274 ? 19.375 -30.938 -23.422 1 94.88 274 ILE A N 1
ATOM 1989 C CA . ILE A 1 274 ? 18.062 -31.578 -23.312 1 94.88 274 ILE A CA 1
ATOM 1990 C C . ILE A 1 274 ? 17.266 -30.938 -22.172 1 94.88 274 ILE A C 1
ATOM 1992 O O . ILE A 1 274 ? 16.094 -30.625 -22.328 1 94.88 274 ILE A O 1
ATOM 1996 N N . ILE A 1 275 ? 17.969 -30.766 -21.094 1 94.81 275 ILE A N 1
ATOM 1997 C CA . ILE A 1 275 ? 17.312 -30.188 -19.922 1 94.81 275 ILE A CA 1
ATOM 1998 C C . ILE A 1 275 ? 16.875 -28.766 -20.234 1 94.81 275 ILE A C 1
ATOM 2000 O O . ILE A 1 275 ? 15.773 -28.344 -19.859 1 94.81 275 ILE A O 1
ATOM 2004 N N . MET A 1 276 ? 17.688 -28.016 -20.922 1 94.62 276 MET A N 1
ATOM 2005 C CA . MET A 1 276 ? 17.328 -26.656 -21.281 1 94.62 276 MET A CA 1
ATOM 2006 C C . MET A 1 276 ? 16.078 -26.641 -22.172 1 94.62 276 MET A C 1
ATOM 2008 O O . MET A 1 276 ? 15.188 -25.812 -22 1 94.62 276 MET A O 1
ATOM 2012 N N . GLY A 1 277 ? 16.016 -27.578 -23.031 1 93.75 277 GLY A N 1
ATOM 2013 C CA . GLY A 1 277 ? 14.836 -27.703 -23.875 1 93.75 277 GLY A CA 1
ATOM 2014 C C . GLY A 1 277 ? 13.586 -28.047 -23.094 1 93.75 277 GLY A C 1
ATOM 2015 O O . GLY A 1 277 ? 12.523 -27.484 -23.328 1 93.75 277 GLY A O 1
ATOM 2016 N N . LEU A 1 278 ? 13.734 -28.953 -22.203 1 92.38 278 LEU A N 1
ATOM 2017 C CA . LEU A 1 278 ? 12.609 -29.344 -21.359 1 92.38 278 LEU A CA 1
ATOM 2018 C C . LEU A 1 278 ? 12.117 -28.172 -20.531 1 92.38 278 LEU A C 1
ATOM 2020 O O . LEU A 1 278 ? 10.906 -27.984 -20.375 1 92.38 278 LEU A O 1
ATOM 2024 N N . MET A 1 279 ? 13.039 -27.406 -20.109 1 93.38 279 MET A N 1
ATOM 2025 C CA . MET A 1 279 ? 12.672 -26.25 -19.281 1 93.38 279 MET A CA 1
ATOM 2026 C C . MET A 1 279 ? 11.969 -25.188 -20.109 1 93.38 279 MET A C 1
ATOM 2028 O O . MET A 1 279 ? 11.062 -24.516 -19.609 1 93.38 279 MET A O 1
ATOM 2032 N N . VAL A 1 280 ? 12.383 -24.969 -21.297 1 93.19 280 VAL A N 1
ATOM 2033 C CA . VAL A 1 280 ? 11.711 -24.047 -22.203 1 93.19 280 VAL A CA 1
ATOM 2034 C C . VAL A 1 280 ? 10.258 -24.484 -22.391 1 93.19 280 VAL A C 1
ATOM 2036 O O . VAL A 1 280 ? 9.336 -23.672 -22.297 1 93.19 280 VAL A O 1
ATOM 2039 N N . LEU A 1 281 ? 10.094 -25.766 -22.594 1 91.44 281 LEU A N 1
ATOM 2040 C CA . LEU A 1 281 ? 8.758 -26.297 -22.812 1 91.44 281 LEU A CA 1
ATOM 2041 C C . LEU A 1 281 ? 7.898 -26.141 -21.562 1 91.44 281 LEU A C 1
ATOM 2043 O O . LEU A 1 281 ? 6.711 -25.828 -21.656 1 91.44 281 LEU A O 1
ATOM 2047 N N . SER A 1 282 ? 8.508 -26.375 -20.516 1 91.38 282 SER A N 1
ATOM 2048 C CA . SER A 1 282 ? 7.785 -26.234 -19.25 1 91.38 282 SER A CA 1
ATOM 2049 C C . SER A 1 282 ? 7.367 -24.781 -19 1 91.38 282 SER A C 1
ATOM 2051 O O . SER A 1 282 ? 6.242 -24.531 -18.578 1 91.38 282 SER A O 1
ATOM 2053 N N . CYS A 1 283 ? 8.266 -23.875 -19.266 1 90.88 283 CYS A N 1
ATOM 2054 C CA . CYS A 1 283 ? 7.945 -22.469 -19.109 1 90.88 283 CYS A CA 1
ATOM 2055 C C . CYS A 1 283 ? 6.816 -22.047 -20.047 1 90.88 283 CYS A C 1
ATOM 2057 O O . CYS A 1 283 ? 5.895 -21.344 -19.641 1 90.88 283 CYS A O 1
ATOM 2059 N N . PHE A 1 284 ? 6.891 -22.516 -21.156 1 91.44 284 PHE A N 1
ATOM 2060 C CA . PHE A 1 284 ? 5.871 -22.172 -22.141 1 91.44 284 PHE A CA 1
ATOM 2061 C C . PHE A 1 284 ? 4.527 -22.781 -21.75 1 91.44 284 PHE A C 1
ATOM 2063 O O . PHE A 1 284 ? 3.486 -22.125 -21.891 1 91.44 284 PHE A O 1
ATOM 2070 N N . GLY A 1 285 ? 4.559 -23.969 -21.375 1 89.25 285 GLY A N 1
ATOM 2071 C CA . GLY A 1 285 ? 3.332 -24.594 -20.906 1 89.25 285 GLY A CA 1
ATOM 2072 C C . GLY A 1 285 ? 2.713 -23.859 -19.734 1 89.25 285 GLY A C 1
ATOM 2073 O O . GLY A 1 285 ? 1.497 -23.656 -19.688 1 89.25 285 GLY A O 1
ATOM 2074 N N . SER A 1 286 ? 3.525 -23.516 -18.781 1 88.69 286 SER A N 1
ATOM 2075 C CA . SER A 1 286 ? 3.049 -22.75 -17.625 1 88.69 286 SER A CA 1
ATOM 2076 C C . SER A 1 286 ? 2.455 -21.422 -18.062 1 88.69 286 SER A C 1
ATOM 2078 O O . SER A 1 286 ? 1.411 -21 -17.562 1 88.69 286 SER A O 1
ATOM 2080 N N . LEU A 1 287 ? 3.125 -20.781 -18.984 1 92 287 LEU A N 1
ATOM 2081 C CA . LEU A 1 287 ? 2.656 -19.5 -19.5 1 92 287 LEU A CA 1
ATOM 2082 C C . LEU A 1 287 ? 1.288 -19.656 -20.156 1 92 287 LEU A C 1
ATOM 2084 O O . LEU A 1 287 ? 0.412 -18.812 -19.984 1 92 287 LEU A O 1
ATOM 2088 N N . LEU A 1 288 ? 1.118 -20.75 -20.875 1 90.5 288 LEU A N 1
ATOM 2089 C CA . LEU A 1 288 ? -0.171 -21.016 -21.5 1 90.5 288 LEU A CA 1
ATOM 2090 C C . LEU A 1 288 ? -1.278 -21.094 -20.453 1 90.5 288 LEU A C 1
ATOM 2092 O O . LEU A 1 288 ? -2.332 -20.469 -20.609 1 90.5 288 LEU A O 1
ATOM 2096 N N . GLY A 1 289 ? -0.997 -21.781 -19.484 1 85.75 289 GLY A N 1
ATOM 2097 C CA . GLY A 1 289 ? -1.975 -21.938 -18.422 1 85.75 289 GLY A CA 1
ATOM 2098 C C . GLY A 1 289 ? -2.305 -20.641 -17.719 1 85.75 289 GLY A C 1
ATOM 2099 O O . GLY A 1 289 ? -3.477 -20.297 -17.531 1 85.75 289 GLY A O 1
ATOM 2100 N N . TRP A 1 290 ? -1.336 -19.891 -17.406 1 88.19 290 TRP A N 1
ATOM 2101 C CA . TRP A 1 290 ? -1.54 -18.672 -16.625 1 88.19 290 TRP A CA 1
ATOM 2102 C C . TRP A 1 290 ? -2.139 -17.578 -17.484 1 88.19 290 TRP A C 1
ATOM 2104 O O . TRP A 1 290 ? -2.891 -16.734 -17 1 88.19 290 TRP A O 1
ATOM 2114 N N . GLN A 1 291 ? -1.797 -17.594 -18.734 1 91.31 291 GLN A N 1
ATOM 2115 C CA . GLN A 1 291 ? -2.432 -16.641 -19.641 1 91.31 291 GLN A CA 1
ATOM 2116 C C . GLN A 1 291 ? -3.941 -16.859 -19.703 1 91.31 291 GLN A C 1
ATOM 2118 O O . GLN A 1 291 ? -4.711 -15.898 -19.781 1 91.31 291 GLN A O 1
ATOM 2123 N N . PHE A 1 292 ? -4.285 -18.062 -19.672 1 86.5 292 PHE A N 1
ATOM 2124 C CA . PHE A 1 292 ? -5.711 -18.375 -19.656 1 86.5 292 PHE A CA 1
ATOM 2125 C C . PHE A 1 292 ? -6.34 -17.969 -18.344 1 86.5 292 PHE A C 1
ATOM 2127 O O . PHE A 1 292 ? -7.449 -17.422 -18.312 1 86.5 292 PHE A O 1
ATOM 2134 N N . THR A 1 293 ? -5.656 -18.203 -17.328 1 83.75 293 THR A N 1
ATOM 2135 C CA . THR A 1 293 ? -6.148 -17.891 -15.984 1 83.75 293 THR A CA 1
ATOM 2136 C C . THR A 1 293 ? -6.387 -16.391 -15.828 1 83.75 293 THR A C 1
ATOM 2138 O O . THR A 1 293 ? -7.43 -15.977 -15.312 1 83.75 293 THR A O 1
ATOM 2141 N N . ILE A 1 294 ? -5.43 -15.609 -16.25 1 90.12 294 ILE A N 1
ATOM 2142 C CA . ILE A 1 294 ? -5.543 -14.164 -16.062 1 90.12 294 ILE A CA 1
ATOM 2143 C C . ILE A 1 294 ? -6.746 -13.633 -16.844 1 90.12 294 ILE A C 1
ATOM 2145 O O . ILE A 1 294 ? -7.469 -12.758 -16.359 1 90.12 294 ILE A O 1
ATOM 2149 N N . ALA A 1 295 ? -6.941 -14.141 -18 1 88.88 295 ALA A N 1
ATOM 2150 C CA . ALA A 1 295 ? -8.086 -13.711 -18.797 1 88.88 295 ALA A CA 1
ATOM 2151 C C . ALA A 1 295 ? -9.398 -14.047 -18.094 1 88.88 295 ALA A C 1
ATOM 2153 O O . ALA A 1 295 ? -10.344 -13.25 -18.109 1 88.88 295 ALA A O 1
ATOM 2154 N N . ASN A 1 296 ? -9.43 -15.133 -17.469 1 84.62 296 ASN A N 1
ATOM 2155 C CA . ASN A 1 296 ? -10.641 -15.547 -16.766 1 84.62 296 ASN A CA 1
ATOM 2156 C C . ASN A 1 296 ? -10.867 -14.711 -15.508 1 84.62 296 ASN A C 1
ATOM 2158 O O . ASN A 1 296 ? -12.008 -14.461 -15.117 1 84.62 296 ASN A O 1
ATOM 2162 N N . VAL A 1 297 ? -9.828 -14.398 -14.906 1 85.38 297 VAL A N 1
ATOM 2163 C CA . VAL A 1 297 ? -9.93 -13.547 -13.719 1 85.38 297 VAL A CA 1
ATOM 2164 C C . VAL A 1 297 ? -10.586 -12.219 -14.094 1 85.38 297 VAL A C 1
ATOM 2166 O O . VAL A 1 297 ? -11.531 -11.773 -13.438 1 85.38 297 VAL A O 1
ATOM 2169 N N . PHE A 1 298 ? -10.133 -11.602 -15.141 1 89.19 298 PHE A N 1
ATOM 2170 C CA . PHE A 1 298 ? -10.68 -10.312 -15.562 1 89.19 298 PHE A CA 1
ATOM 2171 C C . PHE A 1 298 ? -12.078 -10.484 -16.141 1 89.19 298 PHE A C 1
ATOM 2173 O O . PHE A 1 298 ? -12.938 -9.617 -15.969 1 89.19 298 PHE A O 1
ATOM 2180 N N . LYS A 1 299 ? -12.312 -11.586 -16.766 1 88.56 299 LYS A N 1
ATOM 2181 C CA . LYS A 1 299 ? -13.664 -11.867 -17.25 1 88.56 299 LYS A CA 1
ATOM 2182 C C . LYS A 1 299 ? -14.648 -12 -16.094 1 88.56 299 LYS A C 1
ATOM 2184 O O . LYS A 1 299 ? -15.734 -11.422 -16.125 1 88.56 299 LYS A O 1
ATOM 2189 N N . ALA A 1 300 ? -14.273 -12.773 -15.148 1 84 300 ALA A N 1
ATOM 2190 C CA . ALA A 1 300 ? -15.125 -12.961 -13.977 1 84 300 ALA A CA 1
ATOM 2191 C C . ALA A 1 300 ? -15.414 -11.625 -13.297 1 84 300 ALA A C 1
ATOM 2193 O O . ALA A 1 300 ? -16.547 -11.383 -12.859 1 84 300 ALA A O 1
ATOM 2194 N N . GLY A 1 301 ? -14.406 -10.844 -13.188 1 86.75 301 GLY A N 1
ATOM 2195 C CA . GLY A 1 301 ? -14.617 -9.508 -12.633 1 86.75 301 GLY A CA 1
ATOM 2196 C C . GLY A 1 301 ? -15.547 -8.656 -13.469 1 86.75 301 GLY A C 1
ATOM 2197 O O . GLY A 1 301 ? -16.344 -7.891 -12.93 1 86.75 301 GLY A O 1
ATOM 2198 N N . ALA A 1 302 ? -15.375 -8.82 -14.711 1 89.62 302 ALA A N 1
ATOM 2199 C CA . ALA A 1 302 ? -16.25 -8.078 -15.609 1 89.62 302 ALA A CA 1
ATOM 2200 C C . ALA A 1 302 ? -17.688 -8.594 -15.516 1 89.62 302 ALA A C 1
ATOM 2202 O O . ALA A 1 302 ? -18.641 -7.809 -15.602 1 89.62 302 ALA A O 1
ATOM 2203 N N . ASP A 1 303 ? -17.844 -9.852 -15.352 1 87.94 303 ASP A N 1
ATOM 2204 C CA . ASP A 1 303 ? -19.172 -10.438 -15.188 1 87.94 303 ASP A CA 1
ATOM 2205 C C . ASP A 1 303 ? -19.875 -9.875 -13.953 1 87.94 303 ASP A C 1
ATOM 2207 O O . ASP A 1 303 ? -21.094 -9.695 -13.953 1 87.94 303 ASP A O 1
ATOM 2211 N N . GLU A 1 304 ? -19.094 -9.609 -12.922 1 86.06 304 GLU A N 1
ATOM 2212 C CA . GLU A 1 304 ? -19.656 -9.062 -11.688 1 86.06 304 GLU A CA 1
ATOM 2213 C C . GLU A 1 304 ? -19.844 -7.555 -11.797 1 86.06 304 GLU A C 1
ATOM 2215 O O . GLU A 1 304 ? -20.484 -6.945 -10.938 1 86.06 304 GLU A O 1
ATOM 2220 N N . GLY A 1 305 ? -19.219 -6.965 -12.805 1 88.44 305 GLY A N 1
ATOM 2221 C CA . GLY A 1 305 ? -19.406 -5.539 -13.023 1 88.44 305 GLY A CA 1
ATOM 2222 C C . GLY A 1 305 ? -18.25 -4.699 -12.516 1 88.44 305 GLY A C 1
ATOM 2223 O O . GLY A 1 305 ? -18.344 -3.471 -12.484 1 88.44 305 GLY A O 1
ATOM 2224 N N . TYR A 1 306 ? -17.219 -5.281 -12.094 1 88.62 306 TYR A N 1
ATOM 2225 C CA . TYR A 1 306 ? -16.078 -4.566 -11.562 1 88.62 306 TYR A CA 1
ATOM 2226 C C . TYR A 1 306 ? -15.266 -3.916 -12.68 1 88.62 306 TYR A C 1
ATOM 2228 O O . TYR A 1 306 ? -14.727 -2.822 -12.508 1 88.62 306 TYR A O 1
ATOM 2236 N N . PHE A 1 307 ? -15.18 -4.637 -13.828 1 89.75 307 PHE A N 1
ATOM 2237 C CA . PHE A 1 307 ? -14.312 -4.23 -14.922 1 89.75 307 PHE A CA 1
ATOM 2238 C C . PHE A 1 307 ? -15.125 -3.967 -16.188 1 89.75 307 PHE A C 1
ATOM 2240 O O . PHE A 1 307 ? -16.328 -4.258 -16.234 1 89.75 307 PHE A O 1
ATOM 2247 N N . PRO A 1 308 ? -14.516 -3.363 -17.156 1 88.12 308 PRO A N 1
ATOM 2248 C CA . PRO A 1 308 ? -15.25 -3.035 -18.375 1 88.12 308 PRO A CA 1
ATOM 2249 C C . PRO A 1 308 ? -15.906 -4.258 -19.016 1 88.12 308 PRO A C 1
ATOM 2251 O O . PRO A 1 308 ? -15.336 -5.352 -19 1 88.12 308 PRO A O 1
ATOM 2254 N N . ALA A 1 309 ? -16.953 -4.094 -19.719 1 88.19 309 ALA A N 1
ATOM 2255 C CA . ALA A 1 309 ? -17.812 -5.156 -20.234 1 88.19 309 ALA A CA 1
ATOM 2256 C C . ALA A 1 309 ? -17.141 -5.883 -21.406 1 88.19 309 ALA A C 1
ATOM 2258 O O . ALA A 1 309 ? -17.453 -7.047 -21.672 1 88.19 309 ALA A O 1
ATOM 2259 N N . PHE A 1 310 ? -16.234 -5.219 -22.047 1 88.75 310 PHE A N 1
ATOM 2260 C CA . PHE A 1 310 ? -15.617 -5.859 -23.203 1 88.75 310 PHE A CA 1
ATOM 2261 C C . PHE A 1 310 ? -14.773 -7.051 -22.766 1 88.75 310 PHE A C 1
ATOM 2263 O O . PHE A 1 310 ? -14.453 -7.918 -23.578 1 88.75 310 PHE A O 1
ATOM 2270 N N . LEU A 1 311 ? -14.492 -7.152 -21.531 1 89.38 311 LEU A N 1
ATOM 2271 C CA . LEU A 1 311 ? -13.68 -8.258 -21.016 1 89.38 311 LEU A CA 1
ATOM 2272 C C . LEU A 1 311 ? -14.539 -9.492 -20.797 1 89.38 311 LEU A C 1
ATOM 2274 O O . LEU A 1 311 ? -14.008 -10.586 -20.578 1 89.38 311 LEU A O 1
ATOM 2278 N N . GLN A 1 312 ? -15.844 -9.406 -20.953 1 87 312 GLN A N 1
ATOM 2279 C CA . GLN A 1 312 ? -16.781 -10.508 -20.703 1 87 312 GLN A CA 1
ATOM 2280 C C . GLN A 1 312 ? -16.906 -11.391 -21.938 1 87 312 GLN A C 1
ATOM 2282 O O . GLN A 1 312 ? -17.391 -12.523 -21.844 1 87 312 GLN A O 1
ATOM 2287 N N . LYS A 1 313 ? -16.578 -10.891 -23.031 1 87.75 313 LYS A N 1
ATOM 2288 C CA . LYS A 1 313 ? -16.875 -11.562 -24.297 1 87.75 313 LYS A CA 1
ATOM 2289 C C . LYS A 1 313 ? -16.062 -12.852 -24.422 1 87.75 313 LYS A C 1
ATOM 2291 O O . LYS A 1 313 ? -14.859 -12.867 -24.141 1 87.75 313 LYS A O 1
ATOM 2296 N N . ILE A 1 314 ? -16.781 -13.953 -24.812 1 88.12 314 ILE A N 1
ATOM 2297 C CA . ILE A 1 314 ? -16.125 -15.242 -25 1 88.12 314 ILE A CA 1
ATOM 2298 C C . ILE A 1 314 ? -16.406 -15.766 -26.406 1 88.12 314 ILE A C 1
ATOM 2300 O O . ILE A 1 314 ? -17.453 -15.453 -26.984 1 88.12 314 ILE A O 1
ATOM 2304 N N . THR A 1 315 ? -15.508 -16.469 -26.938 1 86.06 315 THR A N 1
ATOM 2305 C CA . THR A 1 315 ? -15.688 -17.094 -28.234 1 86.06 315 THR A CA 1
ATOM 2306 C C . THR A 1 315 ? -16.484 -18.391 -28.109 1 86.06 315 THR A C 1
ATOM 2308 O O . THR A 1 315 ? -16.844 -18.797 -27 1 86.06 315 THR A O 1
ATOM 2311 N N . SER A 1 316 ? -16.766 -18.922 -29.234 1 83.62 316 SER A N 1
ATOM 2312 C CA . SER A 1 316 ? -17.484 -20.203 -29.281 1 83.62 316 SER A CA 1
ATOM 2313 C C . SER A 1 316 ? -16.672 -21.312 -28.609 1 83.62 316 SER A C 1
ATOM 2315 O O . SER A 1 316 ? -17.234 -22.281 -28.109 1 83.62 316 SER A O 1
ATOM 2317 N N . LYS A 1 317 ? -15.391 -21.141 -28.531 1 85.5 317 LYS A N 1
ATOM 2318 C CA . LYS A 1 317 ? -14.523 -22.156 -27.938 1 85.5 317 LYS A CA 1
ATOM 2319 C C . LYS A 1 317 ? -14.289 -21.875 -26.453 1 85.5 317 LYS A C 1
ATOM 2321 O O . LYS A 1 317 ? -13.492 -22.562 -25.812 1 85.5 317 LYS A O 1
ATOM 2326 N N . GLY A 1 318 ? -14.914 -20.797 -25.953 1 83.5 318 GLY A N 1
ATOM 2327 C CA . GLY A 1 318 ? -14.859 -20.516 -24.516 1 83.5 318 GLY A CA 1
ATOM 2328 C C . GLY A 1 318 ? -13.656 -19.672 -24.125 1 83.5 318 GLY A C 1
ATOM 2329 O O . GLY A 1 318 ? -13.266 -19.656 -22.969 1 83.5 318 GLY A O 1
ATOM 2330 N N . ALA A 1 319 ? -13.062 -19.062 -25.125 1 86.69 319 ALA A N 1
ATOM 2331 C CA . ALA A 1 319 ? -11.883 -18.266 -24.828 1 86.69 319 ALA A CA 1
ATOM 2332 C C . ALA A 1 319 ? -12.219 -16.766 -24.859 1 86.69 319 ALA A C 1
ATOM 2334 O O . ALA A 1 319 ? -12.852 -16.281 -25.797 1 86.69 319 ALA A O 1
ATOM 2335 N N . PRO A 1 320 ? -11.828 -16.109 -23.812 1 90.06 320 PRO A N 1
ATOM 2336 C CA . PRO A 1 320 ? -12.023 -14.648 -23.812 1 90.06 320 PRO A CA 1
ATOM 2337 C C . PRO A 1 320 ? -10.953 -13.914 -24.609 1 90.06 320 PRO A C 1
ATOM 2339 O O . PRO A 1 320 ? -10.117 -13.219 -24.031 1 90.06 320 PRO A O 1
ATOM 2342 N N . ILE A 1 321 ? -11.117 -13.875 -25.859 1 89.88 321 ILE A N 1
ATOM 2343 C CA . ILE A 1 321 ? -10.078 -13.445 -26.797 1 89.88 321 ILE A CA 1
ATOM 2344 C C . ILE A 1 321 ? -9.812 -11.953 -26.609 1 89.88 321 ILE A C 1
ATOM 2346 O O . ILE A 1 321 ? -8.656 -11.523 -26.562 1 89.88 321 ILE A O 1
ATOM 2350 N N . VAL A 1 322 ? -10.797 -11.148 -26.5 1 91.5 322 VAL A N 1
ATOM 2351 C CA . VAL A 1 322 ? -10.625 -9.703 -26.375 1 91.5 322 VAL A CA 1
ATOM 2352 C C . VAL A 1 322 ? -9.836 -9.398 -25.094 1 91.5 322 VAL A C 1
ATOM 2354 O O . VAL A 1 322 ? -8.922 -8.57 -25.109 1 91.5 322 VAL A O 1
ATOM 2357 N N . GLY A 1 323 ? -10.25 -10.031 -24.031 1 91.81 323 GLY A N 1
ATOM 2358 C CA . GLY A 1 323 ? -9.5 -9.875 -22.781 1 91.81 323 GLY A CA 1
ATOM 2359 C C . GLY A 1 323 ? -8.055 -10.328 -22.906 1 91.81 323 GLY A C 1
ATOM 2360 O O . GLY A 1 323 ? -7.152 -9.633 -22.422 1 91.81 323 GLY A O 1
ATOM 2361 N N . MET A 1 324 ? -7.863 -11.422 -23.578 1 93.56 324 MET A N 1
ATOM 2362 C CA . MET A 1 324 ? -6.523 -11.969 -23.734 1 93.56 324 MET A CA 1
ATOM 2363 C C . MET A 1 324 ? -5.633 -11.016 -24.531 1 93.56 324 MET A C 1
ATOM 2365 O O . MET A 1 324 ? -4.492 -10.758 -24.141 1 93.56 324 MET A O 1
ATOM 2369 N N . VAL A 1 325 ? -6.172 -10.531 -25.562 1 94.44 325 VAL A N 1
ATOM 2370 C CA . VAL A 1 325 ? -5.414 -9.633 -26.422 1 94.44 325 VAL A CA 1
ATOM 2371 C C . VAL A 1 325 ? -5.098 -8.344 -25.672 1 94.44 325 VAL A C 1
ATOM 2373 O O . VAL A 1 325 ? -3.973 -7.84 -25.734 1 94.44 325 VAL A O 1
ATOM 2376 N N . THR A 1 326 ? -6.055 -7.812 -24.984 1 94.44 326 THR A N 1
ATOM 2377 C CA . THR A 1 326 ? -5.855 -6.586 -24.219 1 94.44 326 THR A CA 1
ATOM 2378 C C . THR A 1 326 ? -4.777 -6.785 -23.156 1 94.44 326 THR A C 1
ATOM 2380 O O . THR A 1 326 ? -3.883 -5.949 -23 1 94.44 326 THR A O 1
ATOM 2383 N N . ILE A 1 327 ? -4.895 -7.867 -22.453 1 94.44 327 ILE A N 1
ATOM 2384 C CA . ILE A 1 327 ? -3.957 -8.172 -21.375 1 94.44 327 ILE A CA 1
ATOM 2385 C C . ILE A 1 327 ? -2.555 -8.344 -21.953 1 94.44 327 ILE A C 1
ATOM 2387 O O . ILE A 1 327 ? -1.576 -7.855 -21.375 1 94.44 327 ILE A O 1
ATOM 2391 N N . THR A 1 328 ? -2.461 -9.023 -23.078 1 96.25 328 THR A N 1
ATOM 2392 C CA . THR A 1 328 ? -1.161 -9.258 -23.688 1 96.25 328 THR A CA 1
ATOM 2393 C C . THR A 1 328 ? -0.549 -7.953 -24.188 1 96.25 328 THR A C 1
ATOM 2395 O O . THR A 1 328 ? 0.669 -7.773 -24.141 1 96.25 328 THR A O 1
ATOM 2398 N N . CYS A 1 329 ? -1.336 -7.082 -24.672 1 95.94 329 CYS A N 1
ATOM 2399 C CA . CYS A 1 329 ? -0.846 -5.762 -25.047 1 95.94 329 CYS A CA 1
ATOM 2400 C C . CYS A 1 329 ? -0.255 -5.039 -23.844 1 95.94 329 CYS A C 1
ATOM 2402 O O . CYS A 1 329 ? 0.806 -4.418 -23.938 1 95.94 329 CYS A O 1
ATOM 2404 N N . ILE A 1 330 ? -0.922 -5.125 -22.719 1 94.25 330 ILE A N 1
ATOM 2405 C CA . ILE A 1 330 ? -0.437 -4.5 -21.5 1 94.25 330 ILE A CA 1
ATOM 2406 C C . ILE A 1 330 ? 0.869 -5.164 -21.062 1 94.25 330 ILE A C 1
ATOM 2408 O O . ILE A 1 330 ? 1.819 -4.48 -20.672 1 94.25 330 ILE A O 1
ATOM 2412 N N . GLN A 1 331 ? 0.895 -6.457 -21.172 1 95.44 331 GLN A N 1
ATOM 2413 C CA . GLN A 1 331 ? 2.107 -7.195 -20.828 1 95.44 331 GLN A CA 1
ATOM 2414 C C . GLN A 1 331 ? 3.266 -6.789 -21.734 1 95.44 331 GLN A C 1
ATOM 2416 O O . GLN A 1 331 ? 4.41 -6.707 -21.297 1 95.44 331 GLN A O 1
ATOM 2421 N N . SER A 1 332 ? 2.949 -6.566 -22.969 1 94.81 332 SER A N 1
ATOM 2422 C CA . SER A 1 332 ? 3.965 -6.125 -23.922 1 94.81 332 SER A CA 1
ATOM 2423 C C . SER A 1 332 ? 4.547 -4.777 -23.516 1 94.81 332 SER A C 1
ATOM 2425 O O . SER A 1 332 ? 5.758 -4.566 -23.609 1 94.81 332 SER A O 1
ATOM 2427 N N . LEU A 1 333 ? 3.707 -3.98 -23.078 1 90.69 333 LEU A N 1
ATOM 2428 C CA . LEU A 1 333 ? 4.16 -2.67 -22.625 1 90.69 333 LEU A CA 1
ATOM 2429 C C . LEU A 1 333 ? 5.07 -2.797 -21.406 1 90.69 333 LEU A C 1
ATOM 2431 O O . LEU A 1 333 ? 6.102 -2.125 -21.328 1 90.69 333 LEU A O 1
ATOM 2435 N N . PHE A 1 334 ? 4.738 -3.643 -20.531 1 86.25 334 PHE A N 1
ATOM 2436 C CA . PHE A 1 334 ? 5.559 -3.832 -19.328 1 86.25 334 PHE A CA 1
ATOM 2437 C C . PHE A 1 334 ? 6.883 -4.5 -19.688 1 86.25 334 PHE A C 1
ATOM 2439 O O . PHE A 1 334 ? 7.91 -4.219 -19.062 1 86.25 334 PHE A O 1
ATOM 2446 N N . GLY A 1 335 ? 6.785 -5.414 -20.641 1 85.75 335 GLY A N 1
ATOM 2447 C CA . GLY A 1 335 ? 8.023 -6.008 -21.125 1 85.75 335 GLY A CA 1
ATOM 2448 C C . GLY A 1 335 ? 8.984 -4.984 -21.703 1 85.75 335 GLY A C 1
ATOM 2449 O O . GLY A 1 335 ? 10.195 -5.074 -21.469 1 85.75 335 GLY A O 1
ATOM 2450 N N . LEU A 1 336 ? 8.414 -3.99 -22.312 1 86.88 336 LEU A N 1
ATOM 2451 C CA . LEU A 1 336 ? 9.242 -2.941 -22.906 1 86.88 336 LEU A CA 1
ATOM 2452 C C . LEU A 1 336 ? 9.711 -1.955 -21.844 1 86.88 336 LEU A C 1
ATOM 2454 O O . LEU A 1 336 ? 10.844 -1.478 -21.891 1 86.88 336 LEU A O 1
ATOM 2458 N N . MET A 1 337 ? 8.922 -1.786 -20.844 1 81.31 337 MET A N 1
ATOM 2459 C CA . MET A 1 337 ? 9.227 -0.801 -19.797 1 81.31 337 MET A CA 1
ATOM 2460 C C . MET A 1 337 ? 10.25 -1.35 -18.812 1 81.31 337 MET A C 1
ATOM 2462 O O . MET A 1 337 ? 10.906 -0.584 -18.109 1 81.31 337 MET A O 1
ATOM 2466 N N . THR A 1 338 ? 10.367 -2.572 -18.781 1 80.56 338 THR A N 1
ATOM 2467 C CA . THR A 1 338 ? 11.266 -3.166 -17.797 1 80.56 338 THR A CA 1
ATOM 2468 C C . THR A 1 338 ? 12.539 -3.68 -18.453 1 80.56 338 THR A C 1
ATOM 2470 O O . THR A 1 338 ? 13.203 -4.57 -17.922 1 80.56 338 THR A O 1
ATOM 2473 N N . ILE A 1 339 ? 12.773 -3.129 -19.609 1 82.25 339 ILE A N 1
ATOM 2474 C CA . ILE A 1 339 ? 14 -3.516 -20.297 1 82.25 339 ILE A CA 1
ATOM 2475 C C . ILE A 1 339 ? 15.203 -3.244 -19.391 1 82.25 339 ILE A C 1
ATOM 2477 O O . ILE A 1 339 ? 15.273 -2.197 -18.734 1 82.25 339 ILE A O 1
ATOM 2481 N N . SER A 1 340 ? 16.016 -4.195 -19.188 1 81.12 340 SER A N 1
ATOM 2482 C CA . SER A 1 340 ? 17.203 -4.105 -18.344 1 81.12 340 SER A CA 1
ATOM 2483 C C . SER A 1 340 ? 18.422 -4.656 -19.078 1 81.12 340 SER A C 1
ATOM 2485 O O . SER A 1 340 ? 18.297 -5.34 -20.094 1 81.12 340 SER A O 1
ATOM 2487 N N . PRO A 1 341 ? 19.594 -4.258 -18.594 1 79.62 341 PRO A N 1
ATOM 2488 C CA . PRO A 1 341 ? 20.828 -4.719 -19.25 1 79.62 341 PRO A CA 1
ATOM 2489 C C . PRO A 1 341 ? 20.969 -6.242 -19.25 1 79.62 341 PRO A C 1
ATOM 2491 O O . PRO A 1 341 ? 21.562 -6.816 -20.156 1 79.62 341 PRO A O 1
ATOM 2494 N N . SER A 1 342 ? 20.344 -6.84 -18.188 1 81.94 342 SER A N 1
ATOM 2495 C CA . SER A 1 342 ? 20.438 -8.297 -18.141 1 81.94 342 SER A CA 1
ATOM 2496 C C . SER A 1 342 ? 19.078 -8.93 -17.922 1 81.94 342 SER A C 1
ATOM 2498 O O . SER A 1 342 ? 18.203 -8.344 -17.266 1 81.94 342 SER A O 1
ATOM 2500 N N . LEU A 1 343 ? 18.953 -10.109 -18.5 1 81 343 LEU A N 1
ATOM 2501 C CA . LEU A 1 343 ? 17.734 -10.898 -18.359 1 81 343 LEU A CA 1
ATOM 2502 C C . LEU A 1 343 ? 17.422 -11.18 -16.891 1 81 343 LEU A C 1
ATOM 2504 O O . LEU A 1 343 ? 16.266 -11.117 -16.469 1 81 343 LEU A O 1
ATOM 2508 N N . ASN A 1 344 ? 18.438 -11.414 -16.156 1 82.38 344 ASN A N 1
ATOM 2509 C CA . ASN A 1 344 ? 18.281 -11.766 -14.75 1 82.38 344 ASN A CA 1
ATOM 2510 C C . ASN A 1 344 ? 17.719 -10.594 -13.945 1 82.38 344 ASN A C 1
ATOM 2512 O O . ASN A 1 344 ? 16.859 -10.789 -13.078 1 82.38 344 ASN A O 1
ATOM 2516 N N . GLU A 1 345 ? 18.203 -9.43 -14.297 1 85.06 345 GLU A N 1
ATOM 2517 C CA . GLU A 1 345 ? 17.719 -8.242 -13.602 1 85.06 345 GLU A CA 1
ATOM 2518 C C . GLU A 1 345 ? 16.25 -7.953 -13.953 1 85.06 345 GLU A C 1
ATOM 2520 O O . GLU A 1 345 ? 15.477 -7.551 -13.094 1 85.06 345 GLU A O 1
ATOM 2525 N N . GLN A 1 346 ? 15.953 -8.102 -15.18 1 85.69 346 GLN A N 1
ATOM 2526 C CA . GLN A 1 346 ? 14.57 -7.91 -15.609 1 85.69 346 GLN A CA 1
ATOM 2527 C C . GLN A 1 346 ? 13.641 -8.914 -14.938 1 85.69 346 GLN A C 1
ATOM 2529 O O . GLN A 1 346 ? 12.555 -8.555 -14.484 1 85.69 346 GLN A O 1
ATOM 2534 N N . PHE A 1 347 ? 14.086 -10.125 -14.914 1 87.69 347 PHE A N 1
ATOM 2535 C CA . PHE A 1 347 ? 13.336 -11.18 -14.242 1 87.69 347 PHE A CA 1
ATOM 2536 C C . PHE A 1 347 ? 13.094 -10.828 -12.781 1 87.69 347 PHE A C 1
ATOM 2538 O O . PHE A 1 347 ? 11.969 -10.938 -12.289 1 87.69 347 PHE A O 1
ATOM 2545 N N . GLU A 1 348 ? 14.086 -10.375 -12.156 1 87.81 348 GLU A N 1
ATOM 2546 C CA . GLU A 1 348 ? 13.992 -10.07 -10.727 1 87.81 348 GLU A CA 1
ATOM 2547 C C . GLU A 1 348 ? 12.984 -8.953 -10.469 1 87.81 348 GLU A C 1
ATOM 2549 O O . GLU A 1 348 ? 12.18 -9.039 -9.539 1 87.81 348 GLU A O 1
ATOM 2554 N N . THR A 1 349 ? 13.016 -7.957 -11.258 1 89.25 349 THR A N 1
ATOM 2555 C CA . THR A 1 349 ? 12.109 -6.824 -11.094 1 89.25 349 THR A CA 1
ATOM 2556 C C . THR A 1 349 ? 10.656 -7.266 -11.258 1 89.25 349 THR A C 1
ATOM 2558 O O . THR A 1 349 ? 9.805 -6.922 -10.438 1 89.25 349 THR A O 1
ATOM 2561 N N . LEU A 1 350 ? 10.406 -8.031 -12.242 1 91.19 350 LEU A N 1
ATOM 2562 C CA . LEU A 1 350 ? 9.047 -8.469 -12.531 1 91.19 350 LEU A CA 1
ATOM 2563 C C . LEU A 1 350 ? 8.547 -9.438 -11.461 1 91.19 350 LEU A C 1
ATOM 2565 O O . LEU A 1 350 ? 7.387 -9.375 -11.055 1 91.19 350 LEU A O 1
ATOM 2569 N N . VAL A 1 351 ? 9.398 -10.266 -11.023 1 91.69 351 VAL A N 1
ATOM 2570 C CA . VAL A 1 351 ? 9.047 -11.234 -9.992 1 91.69 351 VAL A CA 1
ATOM 2571 C C . VAL A 1 351 ? 8.719 -10.5 -8.695 1 91.69 351 VAL A C 1
ATOM 2573 O O . VAL A 1 351 ? 7.75 -10.844 -8.008 1 91.69 351 VAL A O 1
ATOM 2576 N N . ASN A 1 352 ? 9.523 -9.562 -8.375 1 93.06 352 ASN A N 1
ATOM 2577 C CA . ASN A 1 352 ? 9.266 -8.781 -7.164 1 93.06 352 ASN A CA 1
ATOM 2578 C C . ASN A 1 352 ? 7.922 -8.062 -7.238 1 93.06 352 ASN A C 1
ATOM 2580 O O . ASN A 1 352 ? 7.145 -8.094 -6.281 1 93.06 352 ASN A O 1
ATOM 2584 N N . LEU A 1 353 ? 7.621 -7.5 -8.352 1 93.38 353 LEU A N 1
ATOM 2585 C CA . LEU A 1 353 ? 6.352 -6.801 -8.539 1 93.38 353 LEU A CA 1
ATOM 2586 C C . LEU A 1 353 ? 5.18 -7.773 -8.484 1 93.38 353 LEU A C 1
ATOM 2588 O O . LEU A 1 353 ? 4.156 -7.477 -7.867 1 93.38 353 LEU A O 1
ATOM 2592 N N . ALA A 1 354 ? 5.375 -8.875 -9.086 1 94.25 354 ALA A N 1
ATOM 2593 C CA . ALA A 1 354 ? 4.328 -9.891 -9.078 1 94.25 354 ALA A CA 1
ATOM 2594 C C . ALA A 1 354 ? 4.047 -10.375 -7.656 1 94.25 354 ALA A C 1
ATOM 2596 O O . ALA A 1 354 ? 2.889 -10.531 -7.266 1 94.25 354 ALA A O 1
ATOM 2597 N N . THR A 1 355 ? 5.066 -10.555 -6.953 1 94.5 355 THR A N 1
ATOM 2598 C CA . THR A 1 355 ? 4.93 -11.094 -5.602 1 94.5 355 THR A CA 1
ATOM 2599 C C . THR A 1 355 ? 4.234 -10.086 -4.688 1 94.5 355 THR A C 1
ATOM 2601 O O . THR A 1 355 ? 3.307 -10.445 -3.959 1 94.5 355 THR A O 1
ATOM 2604 N N . ILE A 1 356 ? 4.602 -8.859 -4.746 1 95.62 356 ILE A N 1
ATOM 2605 C CA . ILE A 1 356 ? 4.023 -7.828 -3.893 1 95.62 356 ILE A CA 1
ATOM 2606 C C . ILE A 1 356 ? 2.531 -7.691 -4.188 1 95.62 356 ILE A C 1
ATOM 2608 O O . ILE A 1 356 ? 1.715 -7.629 -3.266 1 95.62 356 ILE A O 1
ATOM 2612 N N . THR A 1 357 ? 2.176 -7.66 -5.406 1 96.25 357 THR A N 1
ATOM 2613 C CA . THR A 1 357 ? 0.778 -7.473 -5.785 1 96.25 357 THR A CA 1
ATOM 2614 C C . THR A 1 357 ? -0.042 -8.719 -5.449 1 96.25 357 THR A C 1
ATOM 2616 O O . THR A 1 357 ? -1.239 -8.617 -5.172 1 96.25 357 THR A O 1
ATOM 2619 N N . ASN A 1 358 ? 0.641 -9.797 -5.43 1 95.62 358 ASN A N 1
ATOM 2620 C CA . ASN A 1 358 ? -0.045 -11.039 -5.07 1 95.62 358 ASN A CA 1
ATOM 2621 C C . ASN A 1 358 ? -0.246 -11.148 -3.562 1 95.62 358 ASN A C 1
ATOM 2623 O O . ASN A 1 358 ? -1.131 -11.867 -3.102 1 95.62 358 ASN A O 1
ATOM 2627 N N . ILE A 1 359 ? 0.536 -10.492 -2.854 1 96.69 359 ILE A N 1
ATOM 2628 C CA . ILE A 1 359 ? 0.463 -10.539 -1.397 1 96.69 359 ILE A CA 1
ATOM 2629 C C . ILE A 1 359 ? -0.801 -9.828 -0.92 1 96.69 359 ILE A C 1
ATOM 2631 O O . ILE A 1 359 ? -1.346 -10.156 0.136 1 96.69 359 ILE A O 1
ATOM 2635 N N . ILE A 1 360 ? -1.325 -8.906 -1.69 1 97.44 360 ILE A N 1
ATOM 2636 C CA . ILE A 1 360 ? -2.48 -8.117 -1.281 1 97.44 360 ILE A CA 1
ATOM 2637 C C . ILE A 1 360 ? -3.695 -9.023 -1.11 1 97.44 360 ILE A C 1
ATOM 2639 O O . ILE A 1 360 ? -4.309 -9.062 -0.041 1 97.44 360 ILE A O 1
ATOM 2643 N N . PRO A 1 361 ? -4.047 -9.828 -2.117 1 96.38 361 PRO A N 1
ATOM 2644 C CA . PRO A 1 361 ? -5.156 -10.75 -1.869 1 96.38 361 PRO A CA 1
ATOM 2645 C C . PRO A 1 361 ? -4.863 -11.727 -0.734 1 96.38 361 PRO A C 1
ATOM 2647 O O . PRO A 1 361 ? -5.777 -12.133 -0.011 1 96.38 361 PRO A O 1
ATOM 2650 N N . TYR A 1 362 ? -3.596 -12.117 -0.581 1 96.38 362 TYR A N 1
ATOM 2651 C CA . TYR A 1 362 ? -3.242 -12.992 0.528 1 96.38 362 TYR A CA 1
ATOM 2652 C C . TYR A 1 362 ? -3.576 -12.344 1.866 1 96.38 362 TYR A C 1
ATOM 2654 O O . TYR A 1 362 ? -4.211 -12.961 2.721 1 96.38 362 TYR A O 1
ATOM 2662 N N . LEU A 1 363 ? -3.193 -11.102 1.993 1 97.56 363 LEU A N 1
ATOM 2663 C CA . LEU A 1 363 ? -3.447 -10.367 3.23 1 97.56 363 LEU A CA 1
ATOM 2664 C C . LEU A 1 363 ? -4.945 -10.242 3.488 1 97.56 363 LEU A C 1
ATOM 2666 O O . LEU A 1 363 ? -5.402 -10.414 4.617 1 97.56 363 LEU A O 1
ATOM 2670 N N . LEU A 1 364 ? -5.723 -9.953 2.473 1 97.69 364 LEU A N 1
ATOM 2671 C CA . LEU A 1 364 ? -7.164 -9.797 2.609 1 97.69 364 LEU A CA 1
ATOM 2672 C C . LEU A 1 364 ? -7.82 -11.102 3.037 1 97.69 364 LEU A C 1
ATOM 2674 O O . LEU A 1 364 ? -8.711 -11.102 3.895 1 97.69 364 LEU A O 1
ATOM 2678 N N . CYS A 1 365 ? -7.352 -12.172 2.48 1 96.12 365 CYS A N 1
ATOM 2679 C CA . CYS A 1 365 ? -7.91 -13.477 2.816 1 96.12 365 CYS A CA 1
ATOM 2680 C C . CYS A 1 365 ? -7.543 -13.883 4.238 1 96.12 365 CYS A C 1
ATOM 2682 O O . CYS A 1 365 ? -8.375 -14.414 4.977 1 96.12 365 CYS A O 1
ATOM 2684 N N . MET A 1 366 ? -6.258 -13.625 4.621 1 97.75 366 MET A N 1
ATOM 2685 C CA . MET A 1 366 ? -5.84 -13.93 5.988 1 97.75 366 MET A CA 1
ATOM 2686 C C . MET A 1 366 ? -6.676 -13.141 6.996 1 97.75 366 MET A C 1
ATOM 2688 O O . MET A 1 366 ? -7 -13.656 8.07 1 97.75 366 MET A O 1
ATOM 2692 N N . ALA A 1 367 ? -7.051 -11.953 6.59 1 97.5 367 ALA A N 1
ATOM 2693 C CA . ALA A 1 367 ? -7.836 -11.102 7.477 1 97.5 367 ALA A CA 1
ATOM 2694 C C . ALA A 1 367 ? -9.289 -11.555 7.531 1 97.5 367 ALA A C 1
ATOM 2696 O O . ALA A 1 367 ? -9.977 -11.344 8.539 1 97.5 367 ALA A O 1
ATOM 2697 N N . ALA A 1 368 ? -9.789 -12.18 6.543 1 97.62 368 ALA A N 1
ATOM 2698 C CA . ALA A 1 368 ? -11.203 -12.531 6.43 1 97.62 368 ALA A CA 1
ATOM 2699 C C . ALA A 1 368 ? -11.484 -13.883 7.074 1 97.62 368 ALA A C 1
ATOM 2701 O O . ALA A 1 368 ? -12.648 -14.258 7.266 1 97.62 368 ALA A O 1
ATOM 2702 N N . ILE A 1 369 ? -10.43 -14.625 7.469 1 96.94 369 ILE A N 1
ATOM 2703 C CA . ILE A 1 369 ? -10.586 -16.016 7.871 1 96.94 369 ILE A CA 1
ATOM 2704 C C . ILE A 1 369 ? -11.414 -16.094 9.148 1 96.94 369 ILE A C 1
ATOM 2706 O O . ILE A 1 369 ? -12.203 -17.031 9.328 1 96.94 369 ILE A O 1
ATOM 2710 N N . ILE A 1 370 ? -11.328 -15.133 10.031 1 96.81 370 ILE A N 1
ATOM 2711 C CA . ILE A 1 370 ? -12.062 -15.141 11.289 1 96.81 370 ILE A CA 1
ATOM 2712 C C . ILE A 1 370 ? -13.562 -15.102 11.016 1 96.81 370 ILE A C 1
ATOM 2714 O O . ILE A 1 370 ? -14.32 -15.922 11.547 1 96.81 370 ILE A O 1
ATOM 2718 N N . VAL A 1 371 ? -13.984 -14.242 10.141 1 97.12 371 VAL A N 1
ATOM 2719 C CA . VAL A 1 371 ? -15.398 -14.102 9.82 1 97.12 371 VAL A CA 1
ATOM 2720 C C . VAL A 1 371 ? -15.883 -15.336 9.062 1 97.12 371 VAL A C 1
ATOM 2722 O O . VAL A 1 371 ? -16.984 -15.82 9.289 1 97.12 371 VAL A O 1
ATOM 2725 N N . ILE A 1 372 ? -15.062 -15.867 8.195 1 95.62 372 ILE A N 1
ATOM 2726 C CA . ILE A 1 372 ? -15.414 -17.047 7.414 1 95.62 372 ILE A CA 1
ATOM 2727 C C . ILE A 1 372 ? -15.695 -18.219 8.344 1 95.62 372 ILE A C 1
ATOM 2729 O O . ILE A 1 372 ? -16.734 -18.875 8.227 1 95.62 372 ILE A O 1
ATOM 2733 N N . MET A 1 373 ? -14.812 -18.438 9.281 1 96.12 373 MET A N 1
ATOM 2734 C CA . MET A 1 373 ? -14.953 -19.578 10.18 1 96.12 373 MET A CA 1
ATOM 2735 C C . MET A 1 373 ? -16.109 -19.375 11.141 1 96.12 373 MET A C 1
ATOM 2737 O O . MET A 1 373 ? -16.906 -20.297 11.359 1 96.12 373 MET A O 1
ATOM 2741 N N . LYS A 1 374 ? -16.281 -18.188 11.672 1 96.19 374 LYS A N 1
ATOM 2742 C CA . LYS A 1 374 ? -17.391 -17.922 12.578 1 96.19 374 LYS A CA 1
ATOM 2743 C C . LYS A 1 374 ? -18.734 -18.016 11.867 1 96.19 374 LYS A C 1
ATOM 2745 O O . LYS A 1 374 ? -19.703 -18.5 12.438 1 96.19 374 LYS A O 1
ATOM 2750 N N . ALA A 1 375 ? -18.766 -17.531 10.68 1 95.25 375 ALA A N 1
ATOM 2751 C CA . ALA A 1 375 ? -20 -17.578 9.898 1 95.25 375 ALA A CA 1
ATOM 2752 C C . ALA A 1 375 ? -20.391 -19.031 9.602 1 95.25 375 ALA A C 1
ATOM 2754 O O . ALA A 1 375 ? -21.578 -19.328 9.414 1 95.25 375 ALA A O 1
ATOM 2755 N N . ALA A 1 376 ? -19.453 -19.875 9.516 1 92.19 376 ALA A N 1
ATOM 2756 C CA . ALA A 1 376 ? -19.688 -21.297 9.273 1 92.19 376 ALA A CA 1
ATOM 2757 C C . ALA A 1 376 ? -19.953 -22.047 10.578 1 92.19 376 ALA A C 1
ATOM 2759 O O . ALA A 1 376 ? -20.125 -23.266 10.578 1 92.19 376 ALA A O 1
ATOM 2760 N N . GLY A 1 377 ? -19.859 -21.359 11.703 1 92.25 377 GLY A N 1
ATOM 2761 C CA . GLY A 1 377 ? -20.188 -21.938 13 1 92.25 377 GLY A CA 1
ATOM 2762 C C . GLY A 1 377 ? -19 -22.609 13.664 1 92.25 377 GLY A C 1
ATOM 2763 O O . GLY A 1 377 ? -19.156 -23.469 14.523 1 92.25 377 GLY A O 1
ATOM 2764 N N . HIS A 1 378 ? -17.828 -22.359 13.211 1 90.5 378 HIS A N 1
ATOM 2765 C CA . HIS A 1 378 ? -16.625 -22.953 13.789 1 90.5 378 HIS A CA 1
ATOM 2766 C C . HIS A 1 378 ? -15.906 -21.969 14.703 1 90.5 378 HIS A C 1
ATOM 2768 O O . HIS A 1 378 ? -15.289 -21.016 14.227 1 90.5 378 HIS A O 1
ATOM 2774 N N . GLU A 1 379 ? -16.188 -22.219 15.898 1 90 379 GLU A N 1
ATOM 2775 C CA . GLU A 1 379 ? -15.555 -21.391 16.922 1 90 379 GLU A CA 1
ATOM 2776 C C . GLU A 1 379 ? -14.734 -22.25 17.891 1 90 379 GLU A C 1
ATOM 2778 O O . GLU A 1 379 ? -14.562 -23.453 17.672 1 90 379 GLU A O 1
ATOM 2783 N N . GLY A 1 380 ? -13.953 -21.656 18.844 1 91.5 380 GLY A N 1
ATOM 2784 C CA . GLY A 1 380 ? -13.195 -22.406 19.828 1 91.5 380 GLY A CA 1
ATOM 2785 C C . GLY A 1 380 ? -11.703 -22.438 19.547 1 91.5 380 GLY A C 1
ATOM 2786 O O . GLY A 1 380 ? -11.125 -21.422 19.141 1 91.5 380 GLY A O 1
ATOM 2787 N N . SER A 1 381 ? -11.156 -23.656 19.781 1 94.06 381 SER A N 1
ATOM 2788 C CA . SER A 1 381 ? -9.703 -23.797 19.703 1 94.06 381 SER A CA 1
ATOM 2789 C C . SER A 1 381 ? -9.219 -23.734 18.266 1 94.06 381 SER A C 1
ATOM 2791 O O . SER A 1 381 ? -8.156 -23.188 17.984 1 94.06 381 SER A O 1
ATOM 2793 N N . GLU A 1 382 ? -9.992 -24.297 17.344 1 93.94 382 GLU A N 1
ATOM 2794 C CA . GLU A 1 382 ? -9.609 -24.266 15.938 1 93.94 382 GLU A CA 1
ATOM 2795 C C . GLU A 1 382 ? -9.523 -22.844 15.414 1 93.94 382 GLU A C 1
ATOM 2797 O O . GLU A 1 382 ? -8.609 -22.5 14.664 1 93.94 382 GLU A O 1
ATOM 2802 N N . LEU A 1 383 ? -10.477 -22.062 15.844 1 96.31 383 LEU A N 1
ATOM 2803 C CA . LEU A 1 383 ? -10.484 -20.672 15.43 1 96.31 383 LEU A CA 1
ATOM 2804 C C . LEU A 1 383 ? -9.266 -19.938 15.977 1 96.31 383 LEU A C 1
ATOM 2806 O O . LEU A 1 383 ? -8.625 -19.156 15.258 1 96.31 383 LEU A O 1
ATOM 2810 N N . LYS A 1 384 ? -8.961 -20.172 17.203 1 96.69 384 LYS A N 1
ATOM 2811 C CA . LYS A 1 384 ? -7.828 -19.5 17.844 1 96.69 384 LYS A CA 1
ATOM 2812 C C . LYS A 1 384 ? -6.52 -19.875 17.156 1 96.69 384 LYS A C 1
ATOM 2814 O O . LYS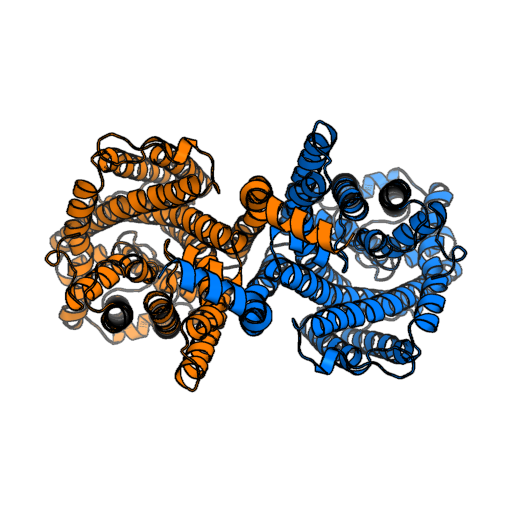 A 1 384 ? -5.688 -19.016 16.875 1 96.69 384 LYS A O 1
ATOM 2819 N N . THR A 1 385 ? -6.348 -21.125 16.891 1 96.62 385 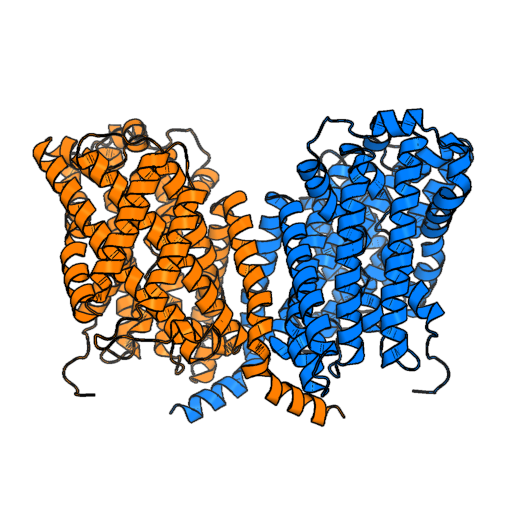THR A N 1
ATOM 2820 C CA . THR A 1 385 ? -5.141 -21.609 16.219 1 96.62 385 THR A CA 1
ATOM 2821 C C . THR A 1 385 ? -5.039 -21.031 14.812 1 96.62 385 THR A C 1
ATOM 2823 O O . THR A 1 385 ? -3.98 -20.547 14.406 1 96.62 385 THR A O 1
ATOM 2826 N N . THR A 1 386 ? -6.148 -21.109 14.102 1 96.62 386 THR A N 1
ATOM 2827 C CA . THR A 1 386 ? -6.16 -20.594 12.734 1 96.62 386 THR A CA 1
ATOM 2828 C C . THR A 1 386 ? -5.895 -19.094 12.719 1 96.62 386 THR A C 1
ATOM 2830 O O . THR A 1 386 ? -5.191 -18.594 11.836 1 96.62 386 THR A O 1
ATOM 2833 N N . THR A 1 387 ? -6.477 -18.406 13.68 1 97.38 387 THR A N 1
ATOM 2834 C CA . THR A 1 387 ? -6.266 -16.969 13.773 1 97.38 387 THR A CA 1
ATOM 2835 C C . THR A 1 387 ? -4.793 -16.656 14.023 1 97.38 387 THR A C 1
ATOM 2837 O O . THR A 1 387 ? -4.238 -15.727 13.422 1 97.38 387 THR A O 1
ATOM 2840 N N . PHE A 1 388 ? -4.207 -17.391 14.844 1 97.75 388 PHE A N 1
ATOM 2841 C CA . PHE A 1 388 ? -2.793 -17.203 15.141 1 97.75 388 PHE A CA 1
ATOM 2842 C C . PHE A 1 388 ? -1.94 -17.469 13.906 1 97.75 388 PHE A C 1
ATOM 2844 O O . PHE A 1 388 ? -1.032 -16.703 13.594 1 97.75 388 PHE A O 1
ATOM 2851 N N . ILE A 1 389 ? -2.211 -18.547 13.234 1 97.62 389 ILE A N 1
ATOM 2852 C CA . ILE A 1 389 ? -1.462 -18.906 12.031 1 97.62 389 ILE A CA 1
ATOM 2853 C C . ILE A 1 389 ? -1.672 -17.859 10.953 1 97.62 389 ILE A C 1
ATOM 2855 O O . ILE A 1 389 ? -0.738 -17.5 10.227 1 97.62 389 ILE A O 1
ATOM 2859 N N . ALA A 1 390 ? -2.926 -17.375 10.859 1 98 390 ALA A N 1
ATOM 2860 C CA . ALA A 1 390 ? -3.217 -16.312 9.898 1 98 390 ALA A CA 1
ATOM 2861 C C . ALA A 1 390 ? -2.412 -15.047 10.219 1 98 390 ALA A C 1
ATOM 2863 O O . ALA A 1 390 ? -1.944 -14.359 9.305 1 98 390 ALA A O 1
ATOM 2864 N N . PHE A 1 391 ? -2.283 -14.758 11.492 1 97.75 391 PHE A N 1
ATOM 2865 C CA . PHE A 1 391 ? -1.497 -13.602 11.914 1 97.75 391 PHE A CA 1
ATOM 2866 C C . PHE A 1 391 ? -0.034 -13.773 11.523 1 97.75 391 PHE A C 1
ATOM 2868 O O . PHE A 1 391 ? 0.585 -12.844 11 1 97.75 391 PHE A O 1
ATOM 2875 N N . ILE A 1 392 ? 0.533 -14.922 11.695 1 97.75 392 ILE A N 1
ATOM 2876 C CA . ILE A 1 392 ? 1.916 -15.211 11.344 1 97.75 392 ILE A CA 1
ATOM 2877 C C . ILE A 1 392 ? 2.094 -15.109 9.828 1 97.75 392 ILE A C 1
ATOM 2879 O O . ILE A 1 392 ? 3.084 -14.555 9.352 1 97.75 392 ILE A O 1
ATOM 2883 N N . ALA A 1 393 ? 1.101 -15.672 9.148 1 97.62 393 ALA A N 1
ATOM 2884 C CA . ALA A 1 393 ? 1.139 -15.602 7.691 1 97.62 393 ALA A CA 1
ATOM 2885 C C . ALA A 1 393 ? 1.124 -14.148 7.215 1 97.62 393 ALA A C 1
ATOM 2887 O O . ALA A 1 393 ? 1.809 -13.797 6.25 1 97.62 393 ALA A O 1
ATOM 2888 N N . SER A 1 394 ? 0.354 -13.32 7.918 1 98 394 SER A N 1
ATOM 2889 C CA . SER A 1 394 ? 0.281 -11.906 7.566 1 98 394 SER A CA 1
ATOM 2890 C C . SER A 1 394 ? 1.606 -11.203 7.832 1 98 394 SER A C 1
ATOM 2892 O O . SER A 1 394 ? 2.072 -10.414 7.004 1 98 394 SER A O 1
ATOM 2894 N N . ILE A 1 395 ? 2.227 -11.445 8.945 1 97.38 395 ILE A N 1
ATOM 2895 C CA . ILE A 1 395 ? 3.51 -10.844 9.289 1 97.38 395 ILE A CA 1
ATOM 2896 C C . ILE A 1 395 ? 4.57 -11.273 8.273 1 97.38 395 ILE A C 1
ATOM 2898 O O . ILE A 1 395 ? 5.383 -10.461 7.836 1 97.38 395 ILE A O 1
ATOM 2902 N N . TYR A 1 396 ? 4.523 -12.539 7.965 1 96.38 396 TYR A N 1
ATOM 2903 C CA . TYR A 1 396 ? 5.445 -13.039 6.953 1 96.38 396 TYR A CA 1
ATOM 2904 C C . TYR A 1 396 ? 5.238 -12.328 5.625 1 96.38 396 TYR A C 1
ATOM 2906 O O . TYR A 1 396 ? 6.207 -11.953 4.957 1 96.38 396 TYR A O 1
ATOM 2914 N N . SER A 1 397 ? 3.98 -12.172 5.211 1 96.62 397 SER A N 1
ATOM 2915 C CA . SER A 1 397 ? 3.66 -11.508 3.953 1 96.62 397 SER A CA 1
ATOM 2916 C C . SER A 1 397 ? 4.172 -10.07 3.941 1 96.62 397 SER A C 1
ATOM 2918 O O . SER A 1 397 ? 4.734 -9.617 2.943 1 96.62 397 SER A O 1
ATOM 2920 N N . LEU A 1 398 ? 4.02 -9.391 5.012 1 96.94 398 LEU A N 1
ATOM 2921 C CA . LEU A 1 398 ? 4.504 -8.016 5.109 1 96.94 398 LEU A CA 1
ATOM 2922 C C . LEU A 1 398 ? 6.027 -7.973 5.074 1 96.94 398 LEU A C 1
ATOM 2924 O O . LEU A 1 398 ? 6.613 -7.07 4.477 1 96.94 398 LEU A O 1
ATOM 2928 N N . TYR A 1 399 ? 6.602 -8.922 5.719 1 95 399 TYR A N 1
ATOM 2929 C CA . TYR A 1 399 ? 8.055 -9.008 5.68 1 95 399 TYR A CA 1
ATOM 2930 C C . TYR A 1 399 ? 8.547 -9.266 4.258 1 95 399 TYR A C 1
ATOM 2932 O O . TYR A 1 399 ? 9.562 -8.703 3.838 1 95 399 TYR A O 1
ATOM 2940 N N . ALA A 1 400 ? 7.859 -10.133 3.602 1 94.25 400 ALA A N 1
ATOM 2941 C CA . ALA A 1 400 ? 8.211 -10.406 2.213 1 94.25 400 ALA A CA 1
ATOM 2942 C C . ALA A 1 400 ? 8.102 -9.148 1.358 1 94.25 400 ALA A C 1
ATOM 2944 O O . ALA A 1 400 ? 8.906 -8.938 0.448 1 94.25 400 ALA A O 1
ATOM 2945 N N . CYS A 1 401 ? 7.121 -8.336 1.685 1 94.25 401 CYS A N 1
ATOM 2946 C CA . CYS A 1 401 ? 6.992 -7.059 0.994 1 94.25 401 CYS A CA 1
ATOM 2947 C C . CYS A 1 401 ? 8.211 -6.176 1.242 1 94.25 401 CYS A C 1
ATOM 2949 O O . CYS A 1 401 ? 8.773 -5.613 0.304 1 94.25 401 CYS A O 1
ATOM 2951 N N . TYR A 1 402 ? 8.578 -6.09 2.4 1 93.19 402 TYR A N 1
ATOM 2952 C CA . TYR A 1 402 ? 9.75 -5.297 2.748 1 93.19 402 TYR A CA 1
ATOM 2953 C C . TYR A 1 402 ? 11 -5.84 2.061 1 93.19 402 TYR A C 1
ATOM 2955 O O . TYR A 1 402 ? 11.836 -5.07 1.576 1 93.19 402 TYR A O 1
ATOM 2963 N N . ALA A 1 403 ? 11.117 -7.125 1.963 1 93.19 403 ALA A N 1
ATOM 2964 C CA . ALA A 1 403 ? 12.305 -7.793 1.437 1 93.19 403 ALA A CA 1
ATOM 2965 C C . ALA A 1 403 ? 12.398 -7.637 -0.079 1 93.19 403 ALA A C 1
ATOM 2967 O O . ALA A 1 403 ? 13.445 -7.902 -0.675 1 93.19 403 ALA A O 1
ATOM 2968 N N . SER A 1 404 ? 11.367 -7.238 -0.743 1 91.81 404 SER A N 1
ATOM 2969 C CA . SER A 1 404 ? 11.336 -7.121 -2.197 1 91.81 404 SER A CA 1
ATOM 2970 C C . SER A 1 404 ? 12.148 -5.922 -2.674 1 91.81 404 SER A C 1
ATOM 2972 O O . SER A 1 404 ? 12.461 -5.809 -3.861 1 91.81 404 SER A O 1
ATOM 2974 N N . GLY A 1 405 ? 12.508 -5.031 -1.733 1 91.31 405 GLY A N 1
ATOM 2975 C CA . GLY A 1 405 ? 13.227 -3.822 -2.1 1 91.31 405 GLY A CA 1
ATOM 2976 C C . GLY A 1 405 ? 12.336 -2.594 -2.154 1 91.31 405 GLY A C 1
ATOM 2977 O O . GLY A 1 405 ? 11.148 -2.697 -2.453 1 91.31 405 GLY A O 1
ATOM 2978 N N . PHE A 1 406 ? 12.945 -1.479 -2.014 1 93.12 406 PHE A N 1
ATOM 2979 C CA . PHE A 1 406 ? 12.203 -0.23 -1.884 1 93.12 406 PHE A CA 1
ATOM 2980 C C . PHE A 1 406 ? 11.555 0.153 -3.207 1 93.12 406 PHE A C 1
ATOM 2982 O O . PHE A 1 406 ? 10.414 0.62 -3.232 1 93.12 406 PHE A O 1
ATOM 2989 N N . GLU A 1 407 ? 12.266 -0.091 -4.242 1 92.69 407 GLU A N 1
ATOM 2990 C CA . GLU A 1 407 ? 11.742 0.305 -5.547 1 92.69 407 GLU A CA 1
ATOM 2991 C C . GLU A 1 407 ? 10.516 -0.516 -5.926 1 92.69 407 GLU A C 1
ATOM 2993 O O . GLU A 1 407 ? 9.461 0.042 -6.246 1 92.69 407 GLU A O 1
ATOM 2998 N N . ALA A 1 408 ? 10.633 -1.825 -5.852 1 92.75 408 ALA A N 1
ATOM 2999 C CA . ALA A 1 408 ? 9.523 -2.711 -6.199 1 92.75 408 ALA A CA 1
ATOM 3000 C C . ALA A 1 408 ? 8.336 -2.488 -5.273 1 92.75 408 ALA A C 1
ATOM 3002 O O . ALA A 1 408 ? 7.184 -2.461 -5.723 1 92.75 408 ALA A O 1
ATOM 3003 N N . MET A 1 409 ? 8.648 -2.301 -4.059 1 95.06 409 MET A N 1
ATOM 3004 C CA . MET A 1 409 ? 7.578 -2.084 -3.088 1 95.06 409 MET A CA 1
ATOM 3005 C C . MET A 1 409 ? 6.809 -0.806 -3.402 1 95.06 409 MET A C 1
ATOM 3007 O O . MET A 1 409 ? 5.582 -0.769 -3.285 1 95.06 409 MET A O 1
ATOM 3011 N N . THR A 1 410 ? 7.508 0.222 -3.791 1 95.44 410 THR A N 1
ATOM 3012 C CA . THR A 1 410 ? 6.871 1.496 -4.105 1 95.44 410 THR A CA 1
ATOM 3013 C C . THR A 1 410 ? 5.922 1.351 -5.289 1 95.44 410 THR A C 1
ATOM 3015 O O . THR A 1 410 ? 4.75 1.726 -5.203 1 95.44 410 THR A O 1
ATOM 3018 N N . TYR A 1 411 ? 6.383 0.749 -6.316 1 94.12 411 TYR A N 1
ATOM 3019 C CA . TYR A 1 411 ? 5.547 0.6 -7.504 1 94.12 411 TYR A CA 1
ATOM 3020 C C . TYR A 1 411 ? 4.379 -0.34 -7.23 1 94.12 411 TYR A C 1
ATOM 3022 O O . TYR A 1 411 ? 3.254 -0.084 -7.668 1 94.12 411 TYR A O 1
ATOM 3030 N N . GLY A 1 412 ? 4.672 -1.401 -6.523 1 95.44 412 GLY A N 1
ATOM 3031 C CA . GLY A 1 412 ? 3.6 -2.312 -6.16 1 95.44 412 GLY A CA 1
ATOM 3032 C C . GLY A 1 412 ? 2.539 -1.666 -5.289 1 95.44 412 GLY A C 1
ATOM 3033 O O . GLY A 1 412 ? 1.345 -1.913 -5.473 1 95.44 412 GLY A O 1
ATOM 3034 N N . ALA A 1 413 ? 2.957 -0.84 -4.375 1 96.94 413 ALA A N 1
ATOM 3035 C CA . ALA A 1 413 ? 2.02 -0.16 -3.484 1 96.94 413 ALA A CA 1
ATOM 3036 C C . ALA A 1 413 ? 1.181 0.859 -4.25 1 96.94 413 ALA A C 1
ATOM 3038 O O . ALA A 1 413 ? -0.025 0.978 -4.02 1 96.94 413 ALA A O 1
ATOM 3039 N N . ILE A 1 414 ? 1.82 1.577 -5.145 1 96.5 414 ILE A N 1
ATOM 3040 C CA . ILE A 1 414 ? 1.11 2.596 -5.91 1 96.5 414 ILE A CA 1
ATOM 3041 C C . ILE A 1 414 ? 0.039 1.938 -6.773 1 96.5 414 ILE A C 1
ATOM 3043 O O . ILE A 1 414 ? -1.089 2.43 -6.859 1 96.5 414 ILE A O 1
ATOM 3047 N N . VAL A 1 415 ? 0.392 0.825 -7.336 1 95.62 415 VAL A N 1
ATOM 3048 C CA . VAL A 1 415 ? -0.574 0.093 -8.148 1 95.62 415 VAL A CA 1
ATOM 3049 C C . VAL A 1 415 ? -1.725 -0.394 -7.273 1 95.62 415 VAL A C 1
ATOM 3051 O O . VAL A 1 415 ? -2.885 -0.372 -7.691 1 95.62 415 VAL A O 1
ATOM 3054 N N . THR A 1 416 ? -1.396 -0.823 -6.113 1 97.06 416 THR A N 1
ATOM 3055 C CA . THR A 1 416 ? -2.418 -1.27 -5.176 1 97.06 416 THR A CA 1
ATOM 3056 C C . THR A 1 416 ? -3.326 -0.111 -4.77 1 97.06 416 THR A C 1
ATOM 3058 O O . THR A 1 416 ? -4.551 -0.242 -4.785 1 97.06 416 THR A O 1
ATOM 3061 N N . PHE A 1 417 ? -2.73 1.062 -4.434 1 97.56 417 PHE A N 1
ATOM 3062 C CA . PHE A 1 417 ? -3.508 2.225 -4.023 1 97.56 417 PHE A CA 1
ATOM 3063 C C . PHE A 1 417 ? -4.395 2.713 -5.164 1 97.56 417 PHE A C 1
ATOM 3065 O O . PHE A 1 417 ? -5.504 3.195 -4.93 1 97.56 417 PHE A O 1
ATOM 3072 N N . LEU A 1 418 ? -3.896 2.564 -6.367 1 97.12 418 LEU A N 1
ATOM 3073 C CA . LEU A 1 418 ? -4.691 2.924 -7.535 1 97.12 418 LEU A CA 1
ATOM 3074 C C . LEU A 1 418 ? -5.977 2.1 -7.594 1 97.12 418 LEU A C 1
ATOM 3076 O O . LEU A 1 418 ? -6.992 2.562 -8.117 1 97.12 418 LEU A O 1
ATOM 3080 N N . GLY A 1 419 ? -5.945 0.91 -7.031 1 96.94 419 GLY A N 1
ATOM 3081 C CA . GLY A 1 419 ? -7.121 0.054 -6.992 1 96.94 419 GLY A CA 1
ATOM 3082 C C . GLY A 1 419 ? -8.305 0.696 -6.293 1 96.94 419 GLY A C 1
ATOM 3083 O O . GLY A 1 419 ? -9.453 0.503 -6.699 1 96.94 419 GLY A O 1
ATOM 3084 N N .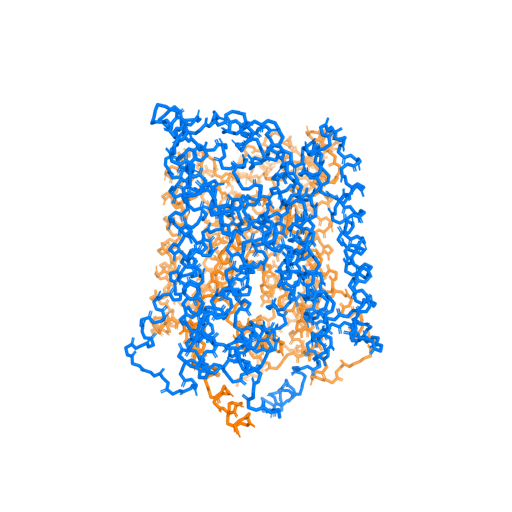 TRP A 1 420 ? -8.086 1.467 -5.246 1 96.69 420 TRP A N 1
ATOM 3085 C CA . TRP A 1 420 ? -9.172 2.156 -4.551 1 96.69 420 TRP A CA 1
ATOM 3086 C C . TRP A 1 420 ? -9.852 3.166 -5.469 1 96.69 420 TRP A C 1
ATOM 3088 O O . TRP A 1 420 ? -11.078 3.27 -5.488 1 96.69 420 TRP A O 1
ATOM 3098 N N . THR A 1 421 ? -9.008 3.889 -6.238 1 96.31 421 THR A N 1
ATOM 3099 C CA . THR A 1 421 ? -9.547 4.867 -7.176 1 96.31 421 THR A CA 1
ATOM 3100 C C . THR A 1 421 ? -10.367 4.18 -8.258 1 96.31 421 THR A C 1
ATOM 3102 O O . THR A 1 421 ? -11.469 4.637 -8.594 1 96.31 421 THR A O 1
ATOM 3105 N N . LEU A 1 422 ? -9.859 3.086 -8.742 1 95.56 422 LEU A N 1
ATOM 3106 C CA . LEU A 1 422 ? -10.555 2.355 -9.789 1 95.56 422 LEU A CA 1
ATOM 3107 C C . LEU A 1 422 ? -11.883 1.798 -9.273 1 95.56 422 LEU A C 1
ATOM 3109 O O . LEU A 1 422 ? -12.891 1.817 -9.984 1 95.56 422 LEU A O 1
ATOM 3113 N N . TYR A 1 423 ? -11.867 1.313 -8.078 1 96.38 423 TYR A N 1
ATOM 3114 C CA . TYR A 1 423 ? -13.117 0.812 -7.512 1 96.38 423 TYR A CA 1
ATOM 3115 C C . TYR A 1 423 ? -14.141 1.932 -7.375 1 96.38 423 TYR A C 1
ATOM 3117 O O . TYR A 1 423 ? -15.344 1.698 -7.504 1 96.38 423 TYR A O 1
ATOM 3125 N N . GLY A 1 424 ? -13.656 3.117 -7.098 1 94.56 424 GLY A N 1
ATOM 3126 C CA . GLY A 1 424 ? -14.555 4.262 -6.988 1 94.56 424 GLY A CA 1
ATOM 3127 C C . GLY A 1 424 ? -15.43 4.449 -8.211 1 94.56 424 GLY A C 1
ATOM 3128 O O . GLY A 1 424 ? -16.594 4.852 -8.094 1 94.56 424 GLY A O 1
ATOM 3129 N N . PHE A 1 425 ? -14.922 4.098 -9.367 1 92.69 425 PHE A N 1
ATOM 3130 C CA . PHE A 1 425 ? -15.672 4.262 -10.609 1 92.69 425 PHE A CA 1
ATOM 3131 C C . PHE A 1 425 ? -16.719 3.16 -10.758 1 92.69 425 PHE A C 1
ATOM 3133 O O . PHE A 1 425 ? -17.672 3.301 -11.523 1 92.69 425 PHE A O 1
ATOM 3140 N N . ALA A 1 426 ? -16.531 2.064 -10.023 1 92.19 426 ALA A N 1
ATOM 3141 C CA . ALA A 1 426 ? -17.438 0.924 -10.172 1 92.19 426 ALA A CA 1
ATOM 3142 C C . ALA A 1 426 ? -18.328 0.781 -8.953 1 92.19 426 ALA A C 1
ATOM 3144 O O . ALA A 1 426 ? -19.328 0.055 -8.992 1 92.19 426 ALA A O 1
ATOM 3145 N N . SER A 1 427 ? -18.047 1.498 -7.938 1 93.31 427 SER A N 1
ATOM 3146 C CA . SER A 1 427 ? -18.656 1.268 -6.625 1 93.31 427 SER A CA 1
ATOM 3147 C C . SER A 1 427 ? -20.141 1.56 -6.637 1 93.31 427 SER A C 1
ATOM 3149 O O . SER A 1 427 ? -20.906 0.967 -5.867 1 93.31 427 SER A O 1
ATOM 3151 N N . ASP A 1 428 ? -20.578 2.508 -7.453 1 93.25 428 ASP A N 1
ATOM 3152 C CA . ASP A 1 428 ? -21.984 2.877 -7.438 1 93.25 428 ASP A CA 1
ATOM 3153 C C . ASP A 1 428 ? -22.875 1.694 -7.828 1 93.25 428 ASP A C 1
ATOM 3155 O O . ASP A 1 428 ? -24.016 1.59 -7.379 1 93.25 428 ASP A O 1
ATOM 3159 N N . LYS A 1 429 ? -22.375 0.754 -8.602 1 91.69 429 LYS A N 1
ATOM 3160 C CA . LYS A 1 429 ? -23.125 -0.427 -9.016 1 91.69 429 LYS A CA 1
ATOM 3161 C C . LYS A 1 429 ? -23.422 -1.34 -7.828 1 91.69 429 LYS A C 1
ATOM 3163 O O . LYS A 1 429 ? -24.391 -2.105 -7.848 1 91.69 429 LYS A O 1
ATOM 3168 N N . PHE A 1 430 ? -22.641 -1.229 -6.777 1 92.88 430 PHE A N 1
ATOM 3169 C CA . PHE A 1 430 ? -22.734 -2.209 -5.703 1 92.88 430 PHE A CA 1
ATOM 3170 C C . PHE A 1 430 ? -23.141 -1.539 -4.398 1 92.88 430 PHE A C 1
ATOM 3172 O O . PHE A 1 430 ? -23.75 -2.178 -3.529 1 92.88 430 PHE A O 1
ATOM 3179 N N . ASP A 1 431 ? -22.812 -0.266 -4.293 1 92.56 431 ASP A N 1
ATOM 3180 C CA . ASP A 1 431 ? -22.906 0.338 -2.969 1 92.56 431 ASP A CA 1
ATOM 3181 C C . ASP A 1 431 ? -23.984 1.412 -2.928 1 92.56 431 ASP A C 1
ATOM 3183 O O . ASP A 1 431 ? -24.344 1.893 -1.852 1 92.56 431 ASP A O 1
ATOM 3187 N N . LEU A 1 432 ? -24.578 1.779 -4.043 1 93.12 432 LEU A N 1
ATOM 3188 C CA . LEU A 1 432 ? -25.516 2.904 -4.113 1 93.12 432 LEU A CA 1
ATOM 3189 C C . LEU A 1 432 ? -26.797 2.592 -3.367 1 93.12 432 LEU A C 1
ATOM 3191 O O . LEU A 1 432 ? -27.297 3.424 -2.605 1 93.12 432 LEU A O 1
ATOM 3195 N N . GLU A 1 433 ? -27.328 1.438 -3.539 1 91.69 433 GLU A N 1
ATOM 3196 C CA . GLU A 1 433 ? -28.594 1.085 -2.912 1 91.69 433 GLU A CA 1
ATOM 3197 C C . GLU A 1 433 ? -28.484 1.09 -1.391 1 91.69 433 GLU A C 1
ATOM 3199 O O . GLU A 1 433 ? -29.359 1.604 -0.697 1 91.69 433 GLU A O 1
ATOM 3204 N N . LYS A 1 434 ? -27.453 0.487 -0.959 1 90 434 LYS A N 1
ATOM 3205 C CA . LYS A 1 434 ? -27.234 0.478 0.484 1 90 434 LYS A CA 1
ATOM 3206 C C . LYS A 1 434 ? -27.031 1.893 1.018 1 90 434 LYS A C 1
ATOM 3208 O O . LYS A 1 434 ? -27.5 2.227 2.105 1 90 434 LYS A O 1
ATOM 3213 N N . ALA A 1 435 ? -26.312 2.67 0.302 1 92.19 435 ALA A N 1
ATOM 3214 C CA . ALA A 1 435 ? -26.062 4.055 0.7 1 92.19 435 ALA A CA 1
ATOM 3215 C C . ALA A 1 435 ? -27.359 4.84 0.797 1 92.19 435 ALA A C 1
ATOM 3217 O O . ALA A 1 435 ? -27.562 5.621 1.731 1 92.19 435 ALA A O 1
ATOM 3218 N N . LYS A 1 436 ? -28.234 4.629 -0.136 1 92.12 436 LYS A N 1
ATOM 3219 C CA . LYS A 1 436 ? -29.547 5.289 -0.121 1 92.12 436 LYS A CA 1
ATOM 3220 C C . LYS A 1 436 ? -30.359 4.848 1.085 1 92.12 436 LYS A C 1
ATOM 3222 O O . LYS A 1 436 ? -31 5.676 1.738 1 92.12 436 LYS A O 1
ATOM 3227 N N . GLU A 1 437 ? -30.281 3.596 1.329 1 90.75 437 GLU A N 1
ATOM 3228 C CA . GLU A 1 437 ? -31 3.053 2.473 1 90.75 437 GLU A CA 1
ATOM 3229 C C . GLU A 1 437 ? -30.484 3.635 3.785 1 90.75 437 GLU A C 1
ATOM 3231 O O . GLU A 1 437 ? -31.266 4 4.66 1 90.75 437 GLU A O 1
ATOM 3236 N N . ASP A 1 438 ? -29.203 3.67 3.885 1 89.56 438 ASP A N 1
ATOM 3237 C CA . ASP A 1 438 ? -28.594 4.219 5.094 1 89.56 438 ASP A CA 1
ATOM 3238 C C . ASP A 1 438 ? -28.953 5.695 5.266 1 89.56 438 ASP A C 1
ATOM 3240 O O . ASP A 1 438 ? -29.25 6.145 6.375 1 89.56 438 ASP A O 1
ATOM 3244 N N . ASN A 1 439 ? -28.906 6.422 4.164 1 90.56 439 ASN A N 1
ATOM 3245 C CA . ASN A 1 439 ? -29.234 7.844 4.211 1 90.56 439 ASN A CA 1
ATOM 3246 C C . ASN A 1 439 ? -30.688 8.062 4.625 1 90.56 439 ASN A C 1
ATOM 3248 O O . ASN A 1 439 ? -31 9.023 5.332 1 90.56 439 ASN A O 1
ATOM 3252 N N . SER A 1 440 ? -31.562 7.199 4.203 1 88.06 440 SER A N 1
ATOM 3253 C CA . SER A 1 440 ? -32.969 7.309 4.543 1 88.06 440 SER A CA 1
ATOM 3254 C C . SER A 1 440 ? -33.219 7.055 6.027 1 88.06 440 SER A C 1
ATOM 3256 O O . SER A 1 440 ? -34.156 7.602 6.613 1 88.06 440 SER A O 1
ATOM 3258 N N . LYS A 1 441 ? -32.344 6.32 6.648 1 83.31 441 LYS A N 1
ATOM 3259 C CA . LYS A 1 441 ? -32.469 6.027 8.07 1 83.31 441 LYS A CA 1
ATOM 3260 C C . LYS A 1 441 ? -31.969 7.184 8.922 1 83.31 441 LYS A C 1
ATOM 3262 O O . LYS A 1 441 ? -32.406 7.355 10.07 1 83.31 441 LYS A O 1
ATOM 3267 N N . ILE A 1 442 ? -30.922 7.816 8.438 1 79.31 442 ILE A N 1
ATOM 3268 C CA . ILE A 1 442 ? -30.344 8.945 9.156 1 79.31 442 ILE A CA 1
ATOM 3269 C C . ILE A 1 442 ? -31.25 10.164 9.023 1 79.31 442 ILE A C 1
ATOM 3271 O O . ILE A 1 442 ? -31.297 11.008 9.922 1 79.31 442 ILE A O 1
ATOM 3275 N N . ALA A 1 443 ? -32.062 10.367 8.031 1 62.94 443 ALA A N 1
ATOM 3276 C CA . ALA A 1 443 ? -33 11.461 7.82 1 62.94 443 ALA A CA 1
ATOM 3277 C C . ALA A 1 443 ? -34.25 11.297 8.695 1 62.94 443 ALA A C 1
ATOM 3279 O O . ALA A 1 443 ? -34.938 10.273 8.617 1 62.94 443 ALA A O 1
ATOM 3280 N N . MET B 1 1 ? -29.844 21.688 20.281 1 32.16 1 MET B N 1
ATOM 3281 C CA . MET B 1 1 ? -28.625 22.484 20.141 1 32.16 1 MET B CA 1
ATOM 3282 C C . MET B 1 1 ? -28.938 23.906 19.703 1 32.16 1 MET B C 1
ATOM 3284 O O . MET B 1 1 ? -29.594 24.125 18.688 1 32.16 1 MET B O 1
ATOM 3288 N N . SER B 1 2 ? -29.016 24.875 20.516 1 34.16 2 SER B N 1
ATOM 3289 C CA . SER B 1 2 ? -29.438 26.266 20.312 1 34.16 2 SER B CA 1
ATOM 3290 C C . SER B 1 2 ? -28.859 26.828 19.031 1 34.16 2 SER B C 1
ATOM 3292 O O . SER B 1 2 ? -27.812 26.391 18.562 1 34.16 2 SER B O 1
ATOM 3294 N N . GLN B 1 3 ? -29.594 27.625 18.109 1 43.34 3 GLN B N 1
ATOM 3295 C CA . GLN B 1 3 ? -29.438 28.422 16.906 1 43.34 3 GLN B CA 1
ATOM 3296 C C . GLN B 1 3 ? -28.109 29.188 16.906 1 43.34 3 GLN B C 1
ATOM 3298 O O . GLN B 1 3 ? -27.547 29.469 15.852 1 43.34 3 GLN B O 1
ATOM 3303 N N . SER B 1 4 ? -27.609 29.812 17.984 1 45.28 4 SER B N 1
ATOM 3304 C CA . SER B 1 4 ? -26.656 30.875 18.25 1 45.28 4 SER B CA 1
ATOM 3305 C C . SER B 1 4 ? -25.219 30.438 17.938 1 45.28 4 SER B C 1
ATOM 3307 O O . SER B 1 4 ? -24.328 31.281 17.781 1 45.28 4 SER B O 1
ATOM 3309 N N . ASN B 1 5 ? -24.734 29.141 17.984 1 55.16 5 ASN B N 1
ATOM 3310 C CA . ASN B 1 5 ? -23.312 28.844 18.047 1 55.16 5 ASN B CA 1
ATOM 3311 C C . ASN B 1 5 ? -22.797 28.328 16.703 1 55.16 5 ASN B C 1
ATOM 3313 O O . ASN B 1 5 ? -21.844 27.547 16.656 1 55.16 5 ASN B O 1
ATOM 3317 N N . LYS B 1 6 ? -23.531 28.734 15.539 1 69.94 6 LYS B N 1
ATOM 3318 C CA . LYS B 1 6 ? -23.031 28.25 14.258 1 69.94 6 LYS B CA 1
ATOM 3319 C C . LYS B 1 6 ? -21.938 29.172 13.711 1 69.94 6 LYS B C 1
ATOM 3321 O O . LYS B 1 6 ? -22.031 30.391 13.844 1 69.94 6 LYS B O 1
ATOM 3326 N N . MET B 1 7 ? -20.891 28.734 13.203 1 78.88 7 MET B N 1
ATOM 3327 C CA . MET B 1 7 ? -19.734 29.438 12.633 1 78.88 7 MET B CA 1
ATOM 3328 C C . MET B 1 7 ? -20.094 30.031 11.273 1 78.88 7 MET B C 1
ATOM 3330 O O . MET B 1 7 ? -20.828 29.438 10.5 1 78.88 7 MET B O 1
ATOM 3334 N N . SER B 1 8 ? -19.688 31.266 11.055 1 79.94 8 SER B N 1
ATOM 3335 C CA . SER B 1 8 ? -19.828 31.891 9.75 1 79.94 8 SER B CA 1
ATOM 3336 C C . SER B 1 8 ? -18.844 31.312 8.742 1 79.94 8 SER B C 1
ATOM 3338 O O . SER B 1 8 ? -17.906 30.609 9.125 1 79.94 8 SER B O 1
ATOM 3340 N N . VAL B 1 9 ? -19.078 31.594 7.449 1 83.5 9 VAL B N 1
ATOM 3341 C CA . VAL B 1 9 ? -18.219 31.125 6.379 1 83.5 9 VAL B CA 1
ATOM 3342 C C . VAL B 1 9 ? -16.812 31.703 6.566 1 83.5 9 VAL B C 1
ATOM 3344 O O . VAL B 1 9 ? -15.812 31.016 6.355 1 83.5 9 VAL B O 1
ATOM 3347 N N . MET B 1 10 ? -16.734 32.969 6.961 1 84.38 10 MET B N 1
ATOM 3348 C CA . MET B 1 10 ? -15.438 33.625 7.176 1 84.38 10 MET B CA 1
ATOM 3349 C C . MET B 1 10 ? -14.688 32.969 8.336 1 84.38 10 MET B C 1
ATOM 3351 O O . MET B 1 10 ? -13.484 32.75 8.258 1 84.38 10 MET B O 1
ATOM 3355 N N . GLN B 1 11 ? -15.391 32.688 9.297 1 79 11 GLN B N 1
ATOM 3356 C CA . GLN B 1 11 ? -14.789 32.031 10.453 1 79 11 GLN B CA 1
ATOM 3357 C C . GLN B 1 11 ? -14.281 30.641 10.086 1 79 11 GLN B C 1
ATOM 3359 O O . GLN B 1 11 ? -13.172 30.266 10.477 1 79 11 GLN B O 1
ATOM 3364 N N . LEU B 1 12 ? -15.086 29.969 9.328 1 81.31 12 LEU B N 1
ATOM 3365 C CA . LEU B 1 12 ? -14.688 28.641 8.914 1 81.31 12 LEU B CA 1
ATOM 3366 C C . LEU B 1 12 ? -13.5 28.688 7.957 1 81.31 12 LEU B C 1
ATOM 3368 O O . LEU B 1 12 ? -12.633 27.812 7.992 1 81.31 12 LEU B O 1
ATOM 3372 N N . THR B 1 13 ? -13.523 29.609 7.117 1 86.19 13 THR B N 1
ATOM 3373 C CA . THR B 1 13 ? -12.414 29.797 6.195 1 86.19 13 THR B CA 1
ATOM 3374 C C . THR B 1 13 ? -11.109 30.047 6.957 1 86.19 13 THR B C 1
ATOM 3376 O O . THR B 1 13 ? -10.094 29.422 6.672 1 86.19 13 THR B O 1
ATOM 3379 N N . ILE B 1 14 ? -11.18 30.844 7.93 1 78.75 14 ILE B N 1
ATOM 3380 C CA . ILE B 1 14 ? -10.008 31.172 8.734 1 78.75 14 ILE B CA 1
ATOM 3381 C C . ILE B 1 14 ? -9.57 29.938 9.531 1 78.75 14 ILE B C 1
ATOM 3383 O O . ILE B 1 14 ? -8.375 29.656 9.617 1 78.75 14 ILE B O 1
ATOM 3387 N N . LEU B 1 15 ? -10.523 29.312 10 1 77.75 15 LEU B N 1
ATOM 3388 C CA . LEU B 1 15 ? -10.219 28.109 10.766 1 77.75 15 LEU B CA 1
ATOM 3389 C C . LEU B 1 15 ? -9.523 27.078 9.891 1 77.75 15 LEU B C 1
ATOM 3391 O O . LEU B 1 15 ? -8.578 26.422 10.328 1 77.75 15 LEU B O 1
ATOM 3395 N N . THR B 1 16 ? -10.039 26.891 8.734 1 83.31 16 THR B N 1
ATOM 3396 C CA . THR B 1 16 ? -9.445 25.953 7.789 1 83.31 16 THR B CA 1
ATOM 3397 C C . THR B 1 16 ? -8.016 26.359 7.453 1 83.31 16 THR B C 1
ATOM 3399 O O . THR B 1 16 ? -7.109 25.516 7.465 1 83.31 16 THR B O 1
ATOM 3402 N N . ALA B 1 17 ? -7.82 27.609 7.262 1 83.81 17 ALA B N 1
ATOM 3403 C CA . ALA B 1 17 ? -6.488 28.109 6.949 1 83.81 17 ALA B CA 1
ATOM 3404 C C . ALA B 1 17 ? -5.543 27.953 8.133 1 83.81 17 ALA B C 1
ATOM 3406 O O . ALA B 1 17 ? -4.395 27.531 7.965 1 83.81 17 ALA B O 1
ATOM 3407 N N . VAL B 1 18 ? -6.078 28.234 9.227 1 75.94 18 VAL B N 1
ATOM 3408 C CA . VAL B 1 18 ? -5.289 28.172 10.453 1 75.94 18 VAL B CA 1
ATOM 3409 C C . VAL B 1 18 ? -4.859 26.719 10.711 1 75.94 18 VAL B C 1
ATOM 3411 O O . VAL B 1 18 ? -3.727 26.469 11.133 1 75.94 18 VAL B O 1
ATOM 3414 N N . ASN B 1 19 ? -5.715 25.812 10.445 1 78.56 19 ASN B N 1
ATOM 3415 C CA . ASN B 1 19 ? -5.414 24.406 10.656 1 78.56 19 ASN B CA 1
ATOM 3416 C C . ASN B 1 19 ? -4.305 23.922 9.727 1 78.56 19 ASN B C 1
ATOM 3418 O O . ASN B 1 19 ? -3.527 23.047 10.086 1 78.56 19 ASN B O 1
ATOM 3422 N N . MET B 1 20 ? -4.203 24.516 8.602 1 86.62 20 MET B N 1
ATOM 3423 C CA . MET B 1 20 ? -3.16 24.156 7.648 1 86.62 20 MET B CA 1
ATOM 3424 C C . MET B 1 20 ? -1.845 24.844 7.988 1 86.62 20 MET B C 1
ATOM 3426 O O . MET B 1 20 ? -0.778 24.234 7.914 1 86.62 20 MET B O 1
ATOM 3430 N N . MET B 1 21 ? -1.888 26.062 8.438 1 82.56 21 MET B N 1
ATOM 3431 C CA . MET B 1 21 ? -0.716 26.922 8.586 1 82.56 21 MET B CA 1
ATOM 3432 C C . MET B 1 21 ? -0.022 26.672 9.914 1 82.56 21 MET B C 1
ATOM 3434 O O . MET B 1 21 ? 1.161 26.984 10.07 1 82.56 21 MET B O 1
ATOM 3438 N N . GLY B 1 22 ? -0.666 26.156 10.875 1 71.19 22 GLY B N 1
ATOM 3439 C CA . GLY B 1 22 ? -0.146 26.047 12.234 1 71.19 22 GLY B CA 1
ATOM 3440 C C . GLY B 1 22 ? 1.284 25.531 12.281 1 71.19 22 GLY B C 1
ATOM 3441 O O . GLY B 1 22 ? 2.119 26.094 13 1 71.19 22 GLY B O 1
ATOM 3442 N N . SER B 1 23 ? 1.642 24.5 11.641 1 72.19 23 SER B N 1
ATOM 3443 C CA . SER B 1 23 ? 3.008 24 11.727 1 72.19 23 SER B CA 1
ATOM 3444 C C . SER B 1 23 ? 3.514 23.531 10.359 1 72.19 23 SER B C 1
ATOM 3446 O O . SER B 1 23 ? 4.688 23.188 10.211 1 72.19 23 SER B O 1
ATOM 3448 N N . GLY B 1 24 ? 2.75 23.703 9.422 1 75.25 24 GLY B N 1
ATOM 3449 C CA . GLY B 1 24 ? 3.066 23.078 8.141 1 75.25 24 GLY B CA 1
ATOM 3450 C C . GLY B 1 24 ? 4.176 23.797 7.391 1 75.25 24 GLY B C 1
ATOM 3451 O O . GLY B 1 24 ? 5.051 23.156 6.809 1 75.25 24 GLY B O 1
ATOM 3452 N N . ILE B 1 25 ? 4.285 25.062 7.605 1 83.38 25 ILE B N 1
ATOM 3453 C CA . ILE B 1 25 ? 5.156 25.859 6.746 1 83.38 25 ILE B CA 1
ATOM 3454 C C . ILE B 1 25 ? 6.465 26.156 7.477 1 83.38 25 ILE B C 1
ATOM 3456 O O . ILE B 1 25 ? 7.445 26.578 6.855 1 83.38 25 ILE B O 1
ATOM 3460 N N . ILE B 1 26 ? 6.602 25.875 8.711 1 82.81 26 ILE B N 1
ATOM 3461 C CA . ILE B 1 26 ? 7.605 26.469 9.586 1 82.81 26 ILE B CA 1
ATOM 3462 C C . ILE B 1 26 ? 9 26 9.164 1 82.81 26 ILE B C 1
ATOM 3464 O O . ILE B 1 26 ? 9.93 26.812 9.102 1 82.81 26 ILE B O 1
ATOM 3468 N N . MET B 1 27 ? 9.141 24.797 8.828 1 83.75 27 MET B N 1
ATOM 3469 C CA . MET B 1 27 ? 10.477 24.312 8.484 1 83.75 27 MET B CA 1
ATOM 3470 C C . MET B 1 27 ? 10.578 24.047 6.98 1 83.75 27 MET B C 1
ATOM 3472 O O . MET B 1 27 ? 11.625 23.594 6.5 1 83.75 27 MET B O 1
ATOM 3476 N N . LEU B 1 28 ? 9.633 24.375 6.227 1 88.12 28 LEU B N 1
ATOM 3477 C CA . LEU B 1 28 ? 9.555 24 4.816 1 88.12 28 LEU B CA 1
ATOM 3478 C C . LEU B 1 28 ? 10.594 24.766 4 1 88.12 28 LEU B C 1
ATOM 3480 O O . LEU B 1 28 ? 11.219 24.203 3.1 1 88.12 28 LEU B O 1
ATOM 3484 N N . PRO B 1 29 ? 10.828 26.047 4.398 1 90.12 29 PRO B N 1
ATOM 3485 C CA . PRO B 1 29 ? 11.805 26.781 3.59 1 90.12 29 PRO B CA 1
ATOM 3486 C C . PRO B 1 29 ? 13.188 26.141 3.611 1 90.12 29 PRO B C 1
ATOM 3488 O O . PRO B 1 29 ? 13.898 26.172 2.602 1 90.12 29 PRO B O 1
ATOM 3491 N N . THR B 1 30 ? 13.562 25.609 4.668 1 89.12 30 THR B N 1
ATOM 3492 C CA . THR B 1 30 ? 14.859 24.953 4.77 1 89.12 30 THR B CA 1
ATOM 3493 C C . THR B 1 30 ? 14.938 23.766 3.82 1 89.12 30 THR B C 1
ATOM 3495 O O . THR B 1 30 ? 15.938 23.578 3.125 1 89.12 30 THR B O 1
ATOM 3498 N N . LYS B 1 31 ? 13.945 23.047 3.729 1 87.56 31 LYS B N 1
ATOM 3499 C CA . LYS B 1 31 ? 13.922 21.891 2.842 1 87.56 31 LYS B CA 1
ATOM 3500 C C . LYS B 1 31 ? 13.82 22.312 1.381 1 87.56 31 LYS B C 1
ATOM 3502 O O . LYS B 1 31 ? 14.438 21.703 0.507 1 87.56 31 LYS B O 1
ATOM 3507 N N . LEU B 1 32 ? 13.078 23.312 1.123 1 90.31 32 LEU B N 1
ATOM 3508 C CA . LEU B 1 32 ? 12.891 23.797 -0.241 1 90.31 32 LEU B CA 1
ATOM 3509 C C . LEU B 1 32 ? 14.172 24.438 -0.766 1 90.31 32 LEU B C 1
ATOM 3511 O O . LEU B 1 32 ? 14.367 24.531 -1.979 1 90.31 32 LEU B O 1
ATOM 3515 N N . ALA B 1 33 ? 14.984 24.797 0.16 1 91.06 33 ALA B N 1
ATOM 3516 C CA . ALA B 1 33 ? 16.25 25.422 -0.219 1 91.06 33 ALA B CA 1
ATOM 3517 C C . ALA B 1 33 ? 17.172 24.438 -0.927 1 91.06 33 ALA B C 1
ATOM 3519 O O . ALA B 1 33 ? 18.109 24.844 -1.618 1 91.06 33 ALA B O 1
ATOM 3520 N N . GLN B 1 34 ? 16.906 23.188 -0.723 1 86.12 34 GLN B N 1
ATOM 3521 C CA . GLN B 1 34 ? 17.672 22.172 -1.442 1 86.12 34 GLN B CA 1
ATOM 3522 C C . GLN B 1 34 ? 17.484 22.312 -2.951 1 86.12 34 GLN B C 1
ATOM 3524 O O . GLN B 1 34 ? 18.391 22 -3.725 1 86.12 34 GLN B O 1
ATOM 3529 N N . VAL B 1 35 ? 16.312 22.75 -3.287 1 87.25 35 VAL B N 1
ATOM 3530 C CA . VAL B 1 35 ? 15.984 22.906 -4.699 1 87.25 35 VAL B CA 1
ATOM 3531 C C . VAL B 1 35 ? 16.156 24.359 -5.117 1 87.25 35 VAL B C 1
ATOM 3533 O O . VAL B 1 35 ? 16.516 24.641 -6.27 1 87.25 35 VAL B O 1
ATOM 3536 N N . GLY B 1 36 ? 15.992 25.297 -4.234 1 90.06 36 GLY B N 1
ATOM 3537 C CA . GLY B 1 36 ? 16.047 26.719 -4.52 1 90.06 36 GLY B CA 1
ATOM 3538 C C . GLY B 1 36 ? 14.711 27.297 -4.938 1 90.06 36 GLY B C 1
ATOM 3539 O O . GLY B 1 36 ? 13.656 26.766 -4.57 1 90.06 36 GLY B O 1
ATOM 3540 N N . ALA B 1 37 ? 14.742 28.344 -5.621 1 91 37 ALA B N 1
ATOM 3541 C CA . ALA B 1 37 ? 13.523 29.047 -6.023 1 91 37 ALA B CA 1
ATOM 3542 C C . ALA B 1 37 ? 12.727 28.234 -7.035 1 91 37 ALA B C 1
ATOM 3544 O O . ALA B 1 37 ? 11.523 28.453 -7.211 1 91 37 ALA B O 1
ATOM 3545 N N . LEU B 1 38 ? 13.406 27.297 -7.566 1 90.25 38 LEU B N 1
ATOM 3546 C CA . LEU B 1 38 ? 12.742 26.422 -8.516 1 90.25 38 LEU B CA 1
ATOM 3547 C C . LEU B 1 38 ? 11.656 25.594 -7.836 1 90.25 38 LEU B C 1
ATOM 3549 O O . LEU B 1 38 ? 10.789 25.031 -8.5 1 90.25 38 LEU B O 1
ATOM 3553 N N . SER B 1 39 ? 11.609 25.562 -6.566 1 90.69 39 SER B N 1
ATOM 3554 C CA . SER B 1 39 ? 10.586 24.844 -5.805 1 90.69 39 SER B CA 1
ATOM 3555 C C . SER B 1 39 ? 9.203 25.438 -6.043 1 90.69 39 SER B C 1
ATOM 3557 O O . SER B 1 39 ? 8.188 24.828 -5.691 1 90.69 39 SER B O 1
ATOM 3559 N N . ILE B 1 40 ? 9.148 26.578 -6.695 1 91.38 40 ILE B N 1
ATOM 3560 C CA . ILE B 1 40 ? 7.867 27.203 -7.008 1 91.38 40 ILE B CA 1
ATOM 3561 C C . ILE B 1 40 ? 7.039 26.281 -7.895 1 91.38 40 ILE B C 1
ATOM 3563 O O . ILE B 1 40 ? 5.809 26.266 -7.816 1 91.38 40 ILE B O 1
ATOM 3567 N N . VAL B 1 41 ? 7.684 25.516 -8.672 1 90.5 41 VAL B N 1
ATOM 3568 C CA . VAL B 1 41 ? 6.98 24.578 -9.531 1 90.5 41 VAL B CA 1
ATOM 3569 C C . VAL B 1 41 ? 6.238 23.547 -8.68 1 90.5 41 VAL B C 1
ATOM 3571 O O . VAL B 1 41 ? 5.078 23.234 -8.945 1 90.5 41 VAL B O 1
ATOM 3574 N N . SER B 1 42 ? 6.898 23.062 -7.688 1 92.12 42 SER B N 1
ATOM 3575 C CA . SER B 1 42 ? 6.27 22.109 -6.766 1 92.12 42 SER B CA 1
ATOM 3576 C C . SER B 1 42 ? 5.09 22.75 -6.047 1 92.12 42 SER B C 1
ATOM 3578 O O . SER B 1 42 ? 4.051 22.109 -5.855 1 92.12 42 SER B O 1
ATOM 3580 N N . TRP B 1 43 ? 5.207 24 -5.723 1 93.5 43 TRP B N 1
ATOM 3581 C CA . TRP B 1 43 ? 4.145 24.734 -5.035 1 93.5 43 TRP B CA 1
ATOM 3582 C C . TRP B 1 43 ? 2.914 24.859 -5.922 1 93.5 43 TRP B C 1
ATOM 3584 O O . TRP B 1 43 ? 1.784 24.672 -5.465 1 93.5 43 TRP B O 1
ATOM 3594 N N . LEU B 1 44 ? 3.168 25.156 -7.102 1 93.69 44 LEU B N 1
ATOM 3595 C CA . LEU B 1 44 ? 2.049 25.344 -8.016 1 93.69 44 LEU B CA 1
ATOM 3596 C C . LEU B 1 44 ? 1.319 24.031 -8.273 1 93.69 44 LEU B C 1
ATOM 3598 O O . LEU B 1 44 ? 0.087 24 -8.289 1 93.69 44 LEU B O 1
ATOM 3602 N N . VAL B 1 45 ? 2.074 22.984 -8.469 1 93.56 45 VAL B N 1
ATOM 3603 C CA . VAL B 1 45 ? 1.469 21.672 -8.656 1 93.56 45 VAL B CA 1
ATOM 3604 C C . VAL B 1 45 ? 0.677 21.281 -7.41 1 93.56 45 VAL B C 1
ATOM 3606 O O . VAL B 1 45 ? -0.45 20.781 -7.512 1 93.56 45 VAL B O 1
ATOM 3609 N N . THR B 1 46 ? 1.274 21.531 -6.285 1 94.62 46 THR B N 1
ATOM 3610 C CA . THR B 1 46 ? 0.633 21.156 -5.027 1 94.62 46 THR B CA 1
ATOM 3611 C C . THR B 1 46 ? -0.597 22.031 -4.777 1 94.62 46 THR B C 1
ATOM 3613 O O . THR B 1 46 ? -1.602 21.547 -4.246 1 94.62 46 THR B O 1
ATOM 3616 N N . ALA B 1 47 ? -0.485 23.281 -5.133 1 94.62 47 ALA B N 1
ATOM 3617 C CA . ALA B 1 47 ? -1.636 24.172 -4.969 1 94.62 47 ALA B CA 1
ATOM 3618 C C . ALA B 1 47 ? -2.826 23.672 -5.789 1 94.62 47 ALA B C 1
ATOM 3620 O O . ALA B 1 47 ? -3.951 23.625 -5.285 1 94.62 47 ALA B O 1
ATOM 3621 N N . VAL B 1 48 ? -2.557 23.297 -6.98 1 95.69 48 VAL B N 1
ATOM 3622 C CA . VAL B 1 48 ? -3.621 22.797 -7.844 1 95.69 48 VAL B CA 1
ATOM 3623 C C . VAL B 1 48 ? -4.148 21.469 -7.293 1 95.69 48 VAL B C 1
ATOM 3625 O O . VAL B 1 48 ? -5.363 21.281 -7.188 1 95.69 48 VAL B O 1
ATOM 3628 N N . GLY B 1 49 ? -3.289 20.594 -6.988 1 96 49 GLY B N 1
ATOM 3629 C CA . GLY B 1 49 ? -3.689 19.328 -6.418 1 96 49 GLY B CA 1
ATOM 3630 C C . GLY B 1 49 ? -4.488 19.469 -5.137 1 96 49 GLY B C 1
ATOM 3631 O O . GLY B 1 49 ? -5.508 18.797 -4.957 1 96 49 GLY B O 1
ATOM 3632 N N . SER B 1 50 ? -4.043 20.312 -4.266 1 94.81 50 SER B N 1
ATOM 3633 C CA . SER B 1 50 ? -4.727 20.516 -2.992 1 94.81 50 SER B CA 1
ATOM 3634 C C . SER B 1 50 ? -6.094 21.156 -3.193 1 94.81 50 SER B C 1
ATOM 3636 O O . SER B 1 50 ? -7.031 20.891 -2.445 1 94.81 50 SER B O 1
ATOM 3638 N N . MET B 1 51 ? -6.148 22.047 -4.168 1 95.56 51 MET B N 1
ATOM 3639 C CA . MET B 1 51 ? -7.441 22.641 -4.477 1 95.56 51 MET B CA 1
ATOM 3640 C C . MET B 1 51 ? -8.422 21.594 -4.98 1 95.56 51 MET B C 1
ATOM 3642 O O . MET B 1 51 ? -9.609 21.641 -4.668 1 95.56 51 MET B O 1
ATOM 3646 N N . CYS B 1 52 ? -7.93 20.688 -5.77 1 96.75 52 CYS B N 1
ATOM 3647 C CA . CYS B 1 52 ? -8.773 19.578 -6.211 1 96.75 52 CYS B CA 1
ATOM 3648 C C . CYS B 1 52 ? -9.227 18.734 -5.023 1 96.75 52 CYS B C 1
ATOM 3650 O O . CYS B 1 52 ? -10.406 18.375 -4.926 1 96.75 52 CYS B O 1
ATOM 3652 N N . LEU B 1 53 ? -8.359 18.453 -4.141 1 96.19 53 LEU B N 1
ATOM 3653 C CA . LEU B 1 53 ? -8.703 17.703 -2.932 1 96.19 53 LEU B CA 1
ATOM 3654 C C . LEU B 1 53 ? -9.742 18.453 -2.107 1 96.19 53 LEU B C 1
ATOM 3656 O O . LEU B 1 53 ? -10.742 17.875 -1.688 1 96.19 53 LEU B O 1
ATOM 3660 N N . ALA B 1 54 ? -9.484 19.719 -1.941 1 93.56 54 ALA B N 1
ATOM 3661 C CA . ALA B 1 54 ? -10.383 20.562 -1.153 1 93.56 54 ALA B CA 1
ATOM 3662 C C . ALA B 1 54 ? -11.781 20.594 -1.764 1 93.56 54 ALA B C 1
ATOM 3664 O O . ALA B 1 54 ? -12.781 20.531 -1.044 1 93.56 54 ALA B O 1
ATOM 3665 N N . TYR B 1 55 ? -11.805 20.688 -3.004 1 93.81 55 TYR B N 1
ATOM 3666 C CA . TYR B 1 55 ? -13.094 20.719 -3.695 1 93.81 55 TYR B CA 1
ATOM 3667 C C . TYR B 1 55 ? -13.883 19.438 -3.434 1 93.81 55 TYR B C 1
ATOM 3669 O O . TYR B 1 55 ? -15.07 19.5 -3.117 1 93.81 55 TYR B O 1
ATOM 3677 N N . VAL B 1 56 ? -13.273 18.359 -3.58 1 95 56 VAL B N 1
ATOM 3678 C CA . VAL B 1 56 ? -13.953 17.078 -3.396 1 95 56 VAL B CA 1
ATOM 3679 C C . VAL B 1 56 ? -14.352 16.906 -1.932 1 95 56 VAL B C 1
ATOM 3681 O O . VAL B 1 56 ? -15.438 16.422 -1.631 1 95 56 VAL B O 1
ATOM 3684 N N . PHE B 1 57 ? -13.516 17.297 -1.065 1 92.25 57 PHE B N 1
ATOM 3685 C CA . PHE B 1 57 ? -13.859 17.234 0.351 1 92.25 57 PHE B CA 1
ATOM 3686 C C . PHE B 1 57 ? -15.055 18.125 0.658 1 92.25 57 PHE B C 1
ATOM 3688 O O . PHE B 1 57 ? -15.906 17.766 1.474 1 92.25 57 PHE B O 1
ATOM 3695 N N . ALA B 1 58 ? -15.039 19.219 0.048 1 89.81 58 ALA B N 1
ATOM 3696 C CA . ALA B 1 58 ? -16.203 20.094 0.222 1 89.81 58 ALA B CA 1
ATOM 3697 C C . ALA B 1 58 ? -17.484 19.406 -0.223 1 89.81 58 ALA B C 1
ATOM 3699 O O . ALA B 1 58 ? -18.516 19.5 0.457 1 89.81 58 ALA B O 1
ATOM 3700 N N . LYS B 1 59 ? -17.406 18.766 -1.327 1 91.69 59 LYS B N 1
ATOM 3701 C CA . LYS B 1 59 ? -18.578 18.047 -1.836 1 91.69 59 LYS B CA 1
ATOM 3702 C C . LYS B 1 59 ? -18.953 16.891 -0.918 1 91.69 59 LYS B C 1
ATOM 3704 O O . LYS B 1 59 ? -20.141 16.609 -0.724 1 91.69 59 LYS B O 1
ATOM 3709 N N . CYS B 1 60 ? -18.031 16.203 -0.39 1 91 60 CYS B N 1
ATOM 3710 C CA . CYS B 1 60 ? -18.297 15.148 0.578 1 91 60 CYS B CA 1
ATOM 3711 C C . CYS B 1 60 ? -19.031 15.695 1.795 1 91 60 CYS B C 1
ATOM 3713 O O . CYS B 1 60 ? -20.016 15.109 2.25 1 91 60 CYS B O 1
ATOM 3715 N N . GLY B 1 61 ? -18.547 16.797 2.291 1 84.75 61 GLY B N 1
ATOM 3716 C CA . GLY B 1 61 ? -19.172 17.422 3.451 1 84.75 61 GLY B CA 1
ATOM 3717 C C . GLY B 1 61 ? -20.578 17.906 3.178 1 84.75 61 GLY B C 1
ATOM 3718 O O . GLY B 1 61 ? -21.438 17.891 4.066 1 84.75 61 GLY B O 1
ATOM 3719 N N . MET B 1 62 ? -20.766 18.25 2 1 86.06 62 MET B N 1
ATOM 3720 C CA . MET B 1 62 ? -22.062 18.797 1.598 1 86.06 62 MET B CA 1
ATOM 3721 C C . MET B 1 62 ? -23.094 17.703 1.472 1 86.06 62 MET B C 1
ATOM 3723 O O . MET B 1 62 ? -24.25 17.875 1.884 1 86.06 62 MET B O 1
ATOM 3727 N N . TYR B 1 63 ? -22.703 16.531 1.001 1 89.19 63 TYR B N 1
ATOM 3728 C CA . TYR B 1 63 ? -23.719 15.57 0.564 1 89.19 63 TYR B CA 1
ATOM 3729 C C . TYR B 1 63 ? -23.734 14.344 1.467 1 89.19 63 TYR B C 1
ATOM 3731 O O . TYR B 1 63 ? -24.688 13.562 1.447 1 89.19 63 TYR B O 1
ATOM 3739 N N . SER B 1 64 ? -22.688 14.148 2.17 1 89.44 64 SER B N 1
ATOM 3740 C CA . SER B 1 64 ? -22.656 12.984 3.041 1 89.44 64 SER B CA 1
ATOM 3741 C C . SER B 1 64 ? -23.594 13.156 4.234 1 89.44 64 SER B C 1
ATOM 3743 O O . SER B 1 64 ? -23.688 14.242 4.805 1 89.44 64 SER B O 1
ATOM 3745 N N . LYS B 1 65 ? -24.281 12.109 4.664 1 88.81 65 LYS B N 1
ATOM 3746 C CA . LYS B 1 65 ? -25.141 12.109 5.84 1 88.81 65 LYS B CA 1
ATOM 3747 C C . LYS B 1 65 ? -24.547 11.273 6.969 1 88.81 65 LYS B C 1
ATOM 3749 O O . LYS B 1 65 ? -25.094 11.234 8.078 1 88.81 65 LYS B O 1
ATOM 3754 N N . LYS B 1 66 ? -23.469 10.625 6.617 1 86.81 66 LYS B N 1
ATOM 3755 C CA . LYS B 1 66 ? -22.781 9.828 7.633 1 86.81 66 LYS B CA 1
ATOM 3756 C C . LYS B 1 66 ? -21.828 10.695 8.453 1 86.81 66 LYS B C 1
ATOM 3758 O O . LYS B 1 66 ? -21.109 11.539 7.902 1 86.81 66 LYS B O 1
ATOM 3763 N N . GLY B 1 67 ? -21.875 10.516 9.68 1 77.5 67 GLY B N 1
ATOM 3764 C CA . GLY B 1 67 ? -20.953 11.234 10.555 1 77.5 67 GLY B CA 1
ATOM 3765 C C . GLY B 1 67 ? -19.594 10.57 10.648 1 77.5 67 GLY B C 1
ATOM 3766 O O . GLY B 1 67 ? -19.391 9.477 10.117 1 77.5 67 GLY B O 1
ATOM 3767 N N . GLY B 1 68 ? -18.531 11.312 11.234 1 76.12 68 GLY B N 1
ATOM 3768 C CA . GLY B 1 68 ? -17.219 10.742 11.492 1 76.12 68 GLY B CA 1
ATOM 3769 C C . GLY B 1 68 ? -16.156 11.234 10.539 1 76.12 68 GLY B C 1
ATOM 3770 O O . GLY B 1 68 ? -15.047 10.688 10.492 1 76.12 68 GLY B O 1
ATOM 3771 N N . GLY B 1 69 ? -16.5 12.266 9.719 1 82.12 69 GLY B N 1
ATOM 3772 C CA . GLY B 1 69 ? -15.5 12.859 8.844 1 82.12 69 GLY B CA 1
ATOM 3773 C C . GLY B 1 69 ? -15.133 11.961 7.68 1 82.12 69 GLY B C 1
ATOM 3774 O O . GLY B 1 69 ? -16 11.461 6.969 1 82.12 69 GLY B O 1
ATOM 3775 N N . MET B 1 70 ? -13.828 11.734 7.48 1 89.94 70 MET B N 1
ATOM 3776 C CA . MET B 1 70 ? -13.32 10.992 6.328 1 89.94 70 MET B CA 1
ATOM 3777 C C . MET B 1 70 ? -13.711 9.523 6.422 1 89.94 70 MET B C 1
ATOM 3779 O O . MET B 1 70 ? -13.969 8.875 5.402 1 89.94 70 MET B O 1
ATOM 3783 N N . GLY B 1 71 ? -13.797 9.031 7.652 1 91.19 71 GLY B N 1
ATOM 3784 C CA . GLY B 1 71 ? -14.258 7.66 7.816 1 91.19 71 GLY B CA 1
ATOM 3785 C C . GLY B 1 71 ? -15.68 7.445 7.336 1 91.19 71 GLY B C 1
ATOM 3786 O O . GLY B 1 71 ? -15.977 6.453 6.668 1 91.19 71 GLY B O 1
ATOM 3787 N N . GLY B 1 72 ? -16.562 8.383 7.707 1 91 72 GLY B N 1
ATOM 3788 C CA . GLY B 1 72 ? -17.938 8.32 7.246 1 91 72 GLY B CA 1
ATOM 3789 C C . GLY B 1 72 ? -18.062 8.414 5.738 1 91 72 GLY B C 1
ATOM 3790 O O . GLY B 1 72 ? -18.906 7.742 5.141 1 91 72 GLY B O 1
ATOM 3791 N N . TYR B 1 73 ? -17.219 9.266 5.156 1 92.94 73 TYR B N 1
ATOM 3792 C CA . TYR B 1 73 ? -17.234 9.391 3.701 1 92.94 73 TYR B CA 1
ATOM 3793 C C . TYR B 1 73 ? -16.828 8.086 3.035 1 92.94 73 TYR B C 1
ATOM 3795 O O . TYR B 1 73 ? -17.516 7.605 2.125 1 92.94 73 TYR B O 1
ATOM 3803 N N . ALA B 1 74 ? -15.75 7.496 3.506 1 95.62 74 ALA B N 1
ATOM 3804 C CA . ALA B 1 74 ? -15.203 6.277 2.914 1 95.62 74 ALA B CA 1
ATOM 3805 C C . ALA B 1 74 ? -16.188 5.117 3.047 1 95.62 74 ALA B C 1
ATOM 3807 O O . ALA B 1 74 ? -16.203 4.207 2.213 1 95.62 74 ALA B O 1
ATOM 3808 N N . GLU B 1 75 ? -17.016 5.184 4.07 1 95.19 75 GLU B N 1
ATOM 3809 C CA . GLU B 1 75 ? -17.938 4.086 4.359 1 95.19 75 GLU B CA 1
ATOM 3810 C C . GLU B 1 75 ? -18.953 3.92 3.246 1 95.19 75 GLU B C 1
ATOM 3812 O O . GLU B 1 75 ? -19.5 2.83 3.057 1 95.19 75 GLU B O 1
ATOM 3817 N N . TYR B 1 76 ? -19.203 4.945 2.463 1 95.94 76 TYR B N 1
ATOM 3818 C CA . TYR B 1 76 ? -20.203 4.895 1.4 1 95.94 76 TYR B CA 1
ATOM 3819 C C . TYR B 1 76 ? -19.828 3.857 0.349 1 95.94 76 TYR B C 1
ATOM 3821 O O . TYR B 1 76 ? -20.703 3.172 -0.19 1 95.94 76 TYR B O 1
ATOM 3829 N N . SER B 1 77 ? -18.5 3.773 0.103 1 96 77 SER B N 1
ATOM 3830 C CA . SER B 1 77 ? -18.078 2.889 -0.979 1 96 77 SER B CA 1
ATOM 3831 C C . SER B 1 77 ? -17.312 1.689 -0.443 1 96 77 SER B C 1
ATOM 3833 O O . SER B 1 77 ? -17.234 0.652 -1.103 1 96 77 SER B O 1
ATOM 3835 N N . PHE B 1 78 ? -16.734 1.784 0.726 1 96.81 78 PHE B N 1
ATOM 3836 C CA . PHE B 1 78 ? -15.805 0.755 1.184 1 96.81 78 PHE B CA 1
ATOM 3837 C C . PHE B 1 78 ? -16.297 0.115 2.475 1 96.81 78 PHE B C 1
ATOM 3839 O O . PHE B 1 78 ? -15.594 -0.681 3.092 1 96.81 78 PHE B O 1
ATOM 3846 N N . GLY B 1 79 ? -17.516 0.458 2.924 1 93.88 79 GLY B N 1
ATOM 3847 C CA . GLY B 1 79 ? -18.109 -0.151 4.105 1 93.88 79 GLY B CA 1
ATOM 3848 C C . GLY B 1 79 ? -17.328 0.125 5.375 1 93.88 79 GLY B C 1
ATOM 3849 O O . GLY B 1 79 ? -16.594 1.118 5.461 1 93.88 79 GLY B O 1
ATOM 3850 N N . LYS B 1 80 ? -17.531 -0.724 6.355 1 95.12 80 LYS B N 1
ATOM 3851 C CA . LYS B 1 80 ? -16.875 -0.538 7.645 1 95.12 80 LYS B CA 1
ATOM 3852 C C . LYS B 1 80 ? -15.367 -0.721 7.523 1 95.12 80 LYS B C 1
ATOM 3854 O O . LYS B 1 80 ? -14.602 -0.086 8.25 1 95.12 80 LYS B O 1
ATOM 3859 N N . ALA B 1 81 ? -15.008 -1.577 6.59 1 96 81 ALA B N 1
ATOM 3860 C CA . ALA B 1 81 ? -13.578 -1.759 6.344 1 96 81 ALA B CA 1
ATOM 3861 C C . ALA B 1 81 ? -12.93 -0.454 5.891 1 96 81 ALA B C 1
ATOM 3863 O O . ALA B 1 81 ? -11.82 -0.118 6.324 1 96 81 ALA B O 1
ATOM 3864 N N . GLY B 1 82 ? -13.609 0.214 4.98 1 96.19 82 GLY B N 1
ATOM 3865 C CA . GLY B 1 82 ? -13.109 1.504 4.531 1 96.19 82 GLY B CA 1
ATOM 3866 C C . GLY B 1 82 ? -13.078 2.545 5.637 1 96.19 82 GLY B C 1
ATOM 3867 O O . GLY B 1 82 ? -12.148 3.352 5.707 1 96.19 82 GLY B O 1
ATOM 3868 N N . ASN B 1 83 ? -14.156 2.578 6.449 1 95.12 83 ASN B N 1
ATOM 3869 C CA . ASN B 1 83 ? -14.203 3.467 7.602 1 95.12 83 ASN B CA 1
ATOM 3870 C C . ASN B 1 83 ? -13.016 3.238 8.531 1 95.12 83 ASN B C 1
ATOM 3872 O O . ASN B 1 83 ? -12.32 4.188 8.906 1 95.12 83 ASN B O 1
ATOM 3876 N N . PHE B 1 84 ? -12.75 2.01 8.836 1 95.81 84 PHE B N 1
ATOM 3877 C CA . PHE B 1 84 ? -11.625 1.64 9.688 1 95.81 84 PHE B CA 1
ATOM 3878 C C . PHE B 1 84 ? -10.312 2.086 9.07 1 95.81 84 PHE B C 1
ATOM 3880 O O . PHE B 1 84 ? -9.477 2.699 9.742 1 95.81 84 PHE B O 1
ATOM 3887 N N . MET B 1 85 ? -10.109 1.732 7.809 1 96.81 85 MET B N 1
ATOM 3888 C CA . MET B 1 85 ? -8.852 2.025 7.129 1 96.81 85 MET B CA 1
ATOM 3889 C C . MET B 1 85 ? -8.586 3.527 7.109 1 96.81 85 MET B C 1
ATOM 3891 O O . MET B 1 85 ? -7.449 3.961 7.32 1 96.81 85 MET B O 1
ATOM 3895 N N . ALA B 1 86 ? -9.609 4.332 6.832 1 95.12 86 ALA B N 1
ATOM 3896 C CA . ALA B 1 86 ? -9.477 5.785 6.805 1 95.12 86 ALA B CA 1
ATOM 3897 C C . ALA B 1 86 ? -9.055 6.324 8.164 1 95.12 86 ALA B C 1
ATOM 3899 O O . ALA B 1 86 ? -8.086 7.082 8.273 1 95.12 86 ALA B O 1
ATOM 3900 N N . ASN B 1 87 ? -9.703 5.863 9.219 1 93.31 87 ASN B N 1
ATOM 3901 C CA . ASN B 1 87 ? -9.414 6.363 10.555 1 93.31 87 ASN B CA 1
ATOM 3902 C C . ASN B 1 87 ? -8.078 5.836 11.07 1 93.31 87 ASN B C 1
ATOM 3904 O O . ASN B 1 87 ? -7.34 6.555 11.75 1 93.31 87 ASN B O 1
ATOM 3908 N N . TYR B 1 88 ? -7.801 4.637 10.773 1 95.25 88 TYR B N 1
ATOM 3909 C CA . TYR B 1 88 ? -6.543 4.023 11.188 1 95.25 88 TYR B CA 1
ATOM 3910 C C . TYR B 1 88 ? -5.355 4.75 10.578 1 95.25 88 TYR B C 1
ATOM 3912 O O . TYR B 1 88 ? -4.449 5.184 11.289 1 95.25 88 TYR B O 1
ATOM 3920 N N . THR B 1 89 ? -5.371 4.906 9.266 1 96.56 89 THR B N 1
ATOM 3921 C CA . THR B 1 89 ? -4.242 5.539 8.594 1 96.56 89 THR B CA 1
ATOM 3922 C C . THR B 1 89 ? -4.164 7.023 8.945 1 96.56 89 THR B C 1
ATOM 3924 O O . THR B 1 89 ? -3.074 7.59 9.039 1 96.56 89 THR B O 1
ATOM 3927 N N . TYR B 1 90 ? -5.32 7.676 9.062 1 93.81 90 TYR B N 1
ATOM 3928 C CA . TYR B 1 90 ? -5.32 9.055 9.539 1 93.81 90 TYR B CA 1
ATOM 3929 C C . TYR B 1 90 ? -4.68 9.164 10.914 1 93.81 90 TYR B C 1
ATOM 3931 O O . TYR B 1 90 ? -3.855 10.047 11.156 1 93.81 90 TYR B O 1
ATOM 3939 N N . GLY B 1 91 ? -5.062 8.281 11.828 1 92.75 91 GLY B N 1
ATOM 3940 C CA . GLY B 1 91 ? -4.465 8.258 13.156 1 92.75 91 GLY B CA 1
ATOM 3941 C C . GLY B 1 91 ? -2.961 8.07 13.125 1 92.75 91 GLY B C 1
ATOM 3942 O O . GLY B 1 91 ? -2.229 8.789 13.805 1 92.75 91 GLY B O 1
ATOM 3943 N N . VAL B 1 92 ? -2.555 7.152 12.336 1 94.75 92 VAL B N 1
ATOM 3944 C CA . VAL B 1 92 ? -1.124 6.895 12.211 1 94.75 92 VAL B CA 1
ATOM 3945 C C . VAL B 1 92 ? -0.427 8.125 11.641 1 94.75 92 VAL B C 1
ATOM 3947 O O . VAL B 1 92 ? 0.671 8.484 12.07 1 94.75 92 VAL B O 1
ATOM 3950 N N . SER B 1 93 ? -1.052 8.703 10.664 1 95.12 93 SER B N 1
ATOM 3951 C CA . SER B 1 93 ? -0.506 9.922 10.07 1 95.12 93 SER B CA 1
ATOM 3952 C C . SER B 1 93 ? -0.292 11.008 11.125 1 95.12 93 SER B C 1
ATOM 3954 O O . SER B 1 93 ? 0.725 11.703 11.109 1 95.12 93 SER B O 1
ATOM 3956 N N . LEU B 1 94 ? -1.215 11.117 12.008 1 93.25 94 LEU B N 1
ATOM 3957 C CA . LEU B 1 94 ? -1.134 12.156 13.031 1 93.25 94 LEU B CA 1
ATOM 3958 C C . LEU B 1 94 ? -0.031 11.844 14.039 1 93.25 94 LEU B C 1
ATOM 3960 O O . LEU B 1 94 ? 0.589 12.75 14.594 1 93.25 94 LEU B O 1
ATOM 3964 N N . VAL B 1 95 ? 0.216 10.586 14.219 1 94.56 95 VAL B N 1
ATOM 3965 C CA . VAL B 1 95 ? 1.323 10.203 15.086 1 94.56 95 VAL B CA 1
ATOM 3966 C C . VAL B 1 95 ? 2.635 10.742 14.523 1 94.56 95 VAL B C 1
ATOM 3968 O O . VAL B 1 95 ? 3.424 11.352 15.25 1 94.56 95 VAL B O 1
ATOM 3971 N N . PHE B 1 96 ? 2.852 10.562 13.25 1 94.12 96 PHE B N 1
ATOM 3972 C CA . PHE B 1 96 ? 4.055 11.055 12.594 1 94.12 96 PHE B CA 1
ATOM 3973 C C . PHE B 1 96 ? 4.055 12.578 12.531 1 94.12 96 PHE B C 1
ATOM 3975 O O . PHE B 1 96 ? 5.078 13.219 12.797 1 94.12 96 PHE B O 1
ATOM 3982 N N . ALA B 1 97 ? 2.914 13.109 12.211 1 92.94 97 ALA B N 1
ATOM 3983 C CA . ALA B 1 97 ? 2.785 14.555 12.031 1 92.94 97 ALA B CA 1
ATOM 3984 C C . ALA B 1 97 ? 3.078 15.297 13.328 1 92.94 97 ALA B C 1
ATOM 3986 O O . ALA B 1 97 ? 3.807 16.297 13.328 1 92.94 97 ALA B O 1
ATOM 3987 N N . ASN B 1 98 ? 2.52 14.82 14.383 1 94.38 98 ASN B N 1
ATOM 3988 C CA . ASN B 1 98 ? 2.725 15.477 15.672 1 94.38 98 ASN B CA 1
ATOM 3989 C C . ASN B 1 98 ? 4.184 15.414 16.109 1 94.38 98 ASN B C 1
ATOM 3991 O O . ASN B 1 98 ? 4.699 16.359 16.719 1 94.38 98 ASN B O 1
ATOM 3995 N N . THR B 1 99 ? 4.793 14.344 15.844 1 94 99 THR B N 1
ATOM 3996 C CA . THR B 1 99 ? 6.215 14.227 16.141 1 94 99 THR B CA 1
ATOM 3997 C C . THR B 1 99 ? 7.023 15.211 15.305 1 94 99 THR B C 1
ATOM 3999 O O . THR B 1 99 ? 7.973 15.828 15.805 1 94 99 THR B O 1
ATOM 4002 N N . ALA B 1 100 ? 6.664 15.367 14.078 1 91.81 100 ALA B N 1
ATOM 4003 C CA . ALA B 1 100 ? 7.34 16.328 13.203 1 91.81 100 ALA B CA 1
ATOM 4004 C C . ALA B 1 100 ? 7.137 17.75 13.703 1 91.81 100 ALA B C 1
ATOM 4006 O O . ALA B 1 100 ? 8.062 18.578 13.648 1 91.81 100 ALA B O 1
ATOM 4007 N N . ILE B 1 101 ? 5.965 18.047 14.125 1 92.5 101 ILE B N 1
ATOM 4008 C CA . ILE B 1 101 ? 5.664 19.375 14.664 1 92.5 101 ILE B CA 1
ATOM 4009 C C . ILE B 1 101 ? 6.512 19.625 15.906 1 92.5 101 ILE B C 1
ATOM 4011 O O . ILE B 1 101 ? 7.062 20.719 16.078 1 92.5 101 ILE B O 1
ATOM 4015 N N . ALA B 1 102 ? 6.613 18.609 16.703 1 93.94 102 ALA B N 1
ATOM 4016 C CA . ALA B 1 102 ? 7.438 18.734 17.906 1 93.94 102 ALA B CA 1
ATOM 4017 C C . ALA B 1 102 ? 8.891 19 17.547 1 93.94 102 ALA B C 1
ATOM 4019 O O . ALA B 1 102 ? 9.555 19.828 18.188 1 93.94 102 ALA B O 1
ATOM 4020 N N . ILE B 1 103 ? 9.398 18.344 16.609 1 91.62 103 ILE B N 1
ATOM 4021 C CA . ILE B 1 103 ? 10.766 18.547 16.141 1 91.62 103 ILE B CA 1
ATOM 4022 C C . ILE B 1 103 ? 10.938 19.984 15.656 1 91.62 103 ILE B C 1
ATOM 4024 O O . ILE B 1 103 ? 11.984 20.594 15.875 1 91.62 103 ILE B O 1
ATOM 4028 N N . SER B 1 104 ? 9.977 20.469 14.961 1 90.81 104 SER B N 1
ATOM 4029 C CA . SER B 1 104 ? 10.023 21.844 14.484 1 90.81 104 SER B CA 1
ATOM 4030 C C . SER B 1 104 ? 10.094 22.828 15.648 1 90.81 104 SER B C 1
ATOM 4032 O O . SER B 1 104 ? 10.828 23.812 15.586 1 90.81 104 SER B O 1
ATOM 4034 N N . ALA B 1 105 ? 9.344 22.547 16.672 1 93 105 ALA B N 1
ATOM 4035 C CA . ALA B 1 105 ? 9.391 23.391 17.859 1 93 105 ALA B CA 1
ATOM 4036 C C . ALA B 1 105 ? 10.789 23.391 18.484 1 93 105 ALA B C 1
ATOM 4038 O O . ALA B 1 105 ? 11.305 24.422 18.875 1 93 105 ALA B O 1
ATOM 4039 N N . VAL B 1 106 ? 11.336 22.234 18.547 1 92.88 106 VAL B N 1
ATOM 4040 C CA . VAL B 1 106 ? 12.68 22.094 19.109 1 92.88 106 VAL B CA 1
ATOM 4041 C C . VAL B 1 106 ? 13.688 22.828 18.234 1 92.88 106 VAL B C 1
ATOM 4043 O O . VAL B 1 106 ? 14.594 23.484 18.75 1 92.88 106 VAL B O 1
ATOM 4046 N N . GLY B 1 107 ? 13.562 22.672 16.984 1 90.25 107 GLY B N 1
ATOM 4047 C CA . GLY B 1 107 ? 14.445 23.391 16.078 1 90.25 107 GLY B CA 1
ATOM 4048 C C . GLY B 1 107 ? 14.422 24.891 16.266 1 90.25 107 GLY B C 1
ATOM 4049 O O . GLY B 1 107 ? 15.469 25.516 16.375 1 90.25 107 GLY B O 1
ATOM 4050 N N . TYR B 1 108 ? 13.289 25.484 16.328 1 92.62 108 TYR B N 1
ATOM 4051 C CA . TYR B 1 108 ? 13.164 26.922 16.516 1 92.62 108 TYR B CA 1
ATOM 4052 C C . TYR B 1 108 ? 13.609 27.328 17.922 1 92.62 108 TYR B C 1
ATOM 4054 O O . TYR B 1 108 ? 14.156 28.422 18.109 1 92.62 108 TYR B O 1
ATOM 4062 N N . ALA B 1 109 ? 13.375 26.438 18.828 1 92.94 109 ALA B N 1
ATOM 4063 C CA . ALA B 1 109 ? 13.875 26.719 20.172 1 92.94 109 ALA B CA 1
ATOM 4064 C C . ALA B 1 109 ? 15.398 26.766 20.188 1 92.94 109 ALA B C 1
ATOM 4066 O O . ALA B 1 109 ? 15.992 27.594 20.875 1 92.94 109 ALA B O 1
ATOM 4067 N N . CYS B 1 110 ? 15.969 25.844 19.516 1 90.88 110 CYS B N 1
ATOM 4068 C CA . CYS B 1 110 ? 17.422 25.859 19.391 1 90.88 110 CYS B CA 1
ATOM 4069 C C . CYS B 1 110 ? 17.906 27.125 18.719 1 90.88 110 CYS B C 1
ATOM 4071 O O . CYS B 1 110 ? 18.906 27.719 19.125 1 90.88 110 CYS B O 1
ATOM 4073 N N . GLY B 1 111 ? 17.203 27.5 17.703 1 87.75 111 GLY B N 1
ATOM 4074 C CA . GLY B 1 111 ? 17.531 28.766 17.078 1 87.75 111 GLY B CA 1
ATOM 4075 C C . GLY B 1 111 ? 17.375 29.953 18 1 87.75 111 GLY B C 1
ATOM 4076 O O . GLY B 1 111 ? 18.234 30.859 18.016 1 87.75 111 GLY B O 1
ATOM 4077 N N . PHE B 1 112 ? 16.328 29.938 18.734 1 90.81 112 PHE B N 1
ATOM 4078 C CA . PHE B 1 112 ? 16.031 31 19.672 1 90.81 112 PHE B CA 1
ATOM 4079 C C . PHE B 1 112 ? 17.109 31.094 20.75 1 90.81 112 PHE B C 1
ATOM 4081 O O . PHE B 1 112 ? 17.547 32.188 21.094 1 90.81 112 PHE B O 1
ATOM 4088 N N . LEU B 1 113 ? 17.609 29.938 21.188 1 91.06 113 LEU B N 1
ATOM 4089 C CA . LEU B 1 113 ? 18.594 29.891 22.266 1 91.06 113 LEU B CA 1
ATOM 4090 C C . LEU B 1 113 ? 20.016 29.938 21.719 1 91.06 113 LEU B C 1
ATOM 4092 O O . LEU B 1 113 ? 20.969 30.062 22.484 1 91.06 113 LEU B O 1
ATOM 4096 N N . GLY B 1 114 ? 20.141 29.844 20.438 1 88.06 114 GLY B N 1
ATOM 4097 C CA . GLY B 1 114 ? 21.469 29.859 19.812 1 88.06 114 GLY B CA 1
ATOM 4098 C C . GLY B 1 114 ? 22.297 28.656 20.172 1 88.06 114 GLY B C 1
ATOM 4099 O O . GLY B 1 114 ? 23.5 28.766 20.406 1 88.06 114 GLY B O 1
ATOM 4100 N N . THR B 1 115 ? 21.609 27.531 20.25 1 87.12 115 THR B N 1
ATOM 4101 C CA . THR B 1 115 ? 22.297 26.297 20.609 1 87.12 115 THR B CA 1
ATOM 4102 C C . THR B 1 115 ? 22.031 25.188 19.594 1 87.12 115 THR B C 1
ATOM 4104 O O . THR B 1 115 ? 21.141 25.328 18.75 1 87.12 115 THR B O 1
ATOM 4107 N N . THR B 1 116 ? 23.016 24.297 19.531 1 86.19 116 THR B N 1
ATOM 4108 C CA . THR B 1 116 ? 22.828 23.094 18.719 1 86.19 116 THR B CA 1
ATOM 4109 C C . THR B 1 116 ? 22.812 21.844 19.594 1 86.19 116 THR B C 1
ATOM 4111 O O . THR B 1 116 ? 23.578 21.75 20.562 1 86.19 116 THR B O 1
ATOM 4114 N N . LEU B 1 117 ? 21.844 21.078 19.328 1 86.81 117 LEU B N 1
ATOM 4115 C CA . LEU B 1 117 ? 21.734 19.844 20.094 1 86.81 117 LEU B CA 1
ATOM 4116 C C . LEU B 1 117 ? 22.25 18.656 19.297 1 86.81 117 LEU B C 1
ATOM 4118 O O . LEU B 1 117 ? 22.109 18.625 18.078 1 86.81 117 LEU B O 1
ATOM 4122 N N . ASN B 1 118 ? 22.844 17.75 20.047 1 89.12 118 ASN B N 1
ATOM 4123 C CA . ASN B 1 118 ? 23.156 16.484 19.406 1 89.12 118 ASN B CA 1
ATOM 4124 C C . ASN B 1 118 ? 21.891 15.672 19.109 1 89.12 118 ASN B C 1
ATOM 4126 O O . ASN B 1 118 ? 20.812 15.992 19.625 1 89.12 118 ASN B O 1
ATOM 4130 N N . PRO B 1 119 ? 22 14.727 18.25 1 86.88 119 PRO B N 1
ATOM 4131 C CA . PRO B 1 119 ? 20.812 13.969 17.812 1 86.88 119 PRO B CA 1
ATOM 4132 C C . PRO B 1 119 ? 20.062 13.336 18.984 1 86.88 119 PRO B C 1
ATOM 4134 O O . PRO B 1 119 ? 18.828 13.375 19.016 1 86.88 119 PRO B O 1
ATOM 4137 N N . LEU B 1 120 ? 20.766 12.789 19.953 1 88.06 120 LEU B N 1
ATOM 4138 C CA . LEU B 1 120 ? 20.109 12.148 21.078 1 88.06 120 LEU B CA 1
ATOM 4139 C C . LEU B 1 120 ? 19.344 13.164 21.922 1 88.06 120 LEU B C 1
ATOM 4141 O O . LEU B 1 120 ? 18.203 12.914 22.328 1 88.06 120 LEU B O 1
ATOM 4145 N N . PHE B 1 121 ? 19.953 14.273 22.141 1 89.44 121 PHE B N 1
ATOM 4146 C CA . PHE B 1 121 ? 19.312 15.297 22.969 1 89.44 121 PHE B CA 1
ATOM 4147 C C . PHE B 1 121 ? 18.172 15.953 22.203 1 89.44 121 PHE B C 1
ATOM 4149 O O . PHE B 1 121 ? 17.188 16.375 22.812 1 89.44 121 PHE B O 1
ATOM 4156 N N . THR B 1 122 ? 18.344 16.078 20.922 1 89.31 122 THR B N 1
ATOM 4157 C CA . THR B 1 122 ? 17.219 16.547 20.109 1 89.31 122 THR B CA 1
ATOM 4158 C C . THR B 1 122 ? 16.016 15.633 20.266 1 89.31 122 THR B C 1
ATOM 4160 O O . THR B 1 122 ? 14.883 16.109 20.406 1 89.31 122 THR B O 1
ATOM 4163 N N . ALA B 1 123 ? 16.312 14.344 20.281 1 90.44 123 ALA B N 1
ATOM 4164 C CA . ALA B 1 123 ? 15.227 13.375 20.438 1 90.44 123 ALA B CA 1
ATOM 4165 C C . ALA B 1 123 ? 14.578 13.508 21.812 1 90.44 123 ALA B C 1
ATOM 4167 O O . ALA B 1 123 ? 13.352 13.469 21.938 1 90.44 123 ALA B O 1
ATOM 4168 N N . ILE B 1 124 ? 15.367 13.695 22.781 1 92.88 124 ILE B N 1
ATOM 4169 C CA . ILE B 1 124 ? 14.867 13.82 24.141 1 92.88 124 ILE B CA 1
ATOM 4170 C C . ILE B 1 124 ? 14.039 15.094 24.281 1 92.88 124 ILE B C 1
ATOM 4172 O O . ILE B 1 124 ? 12.969 15.086 24.891 1 92.88 124 ILE B O 1
ATOM 4176 N N . ALA B 1 125 ? 14.539 16.141 23.719 1 93.81 125 ALA B N 1
ATOM 4177 C CA . ALA B 1 125 ? 13.805 17.391 23.734 1 93.81 125 ALA B CA 1
ATOM 4178 C C . ALA B 1 125 ? 12.461 17.266 23.016 1 93.81 125 ALA B C 1
ATOM 4180 O O . ALA B 1 125 ? 11.445 17.781 23.484 1 93.81 125 ALA B O 1
ATOM 4181 N N . THR B 1 126 ? 12.516 16.609 21.906 1 94.44 126 THR B N 1
ATOM 4182 C CA . THR B 1 126 ? 11.297 16.391 21.125 1 94.44 126 THR B CA 1
ATOM 4183 C C . THR B 1 126 ? 10.273 15.602 21.953 1 94.44 126 THR B C 1
ATOM 4185 O O . THR B 1 126 ? 9.102 15.961 22 1 94.44 126 THR B O 1
ATOM 4188 N N . ILE B 1 127 ? 10.773 14.57 22.578 1 95.5 127 ILE B N 1
ATOM 4189 C CA . ILE B 1 127 ? 9.906 13.75 23.406 1 95.5 127 ILE B CA 1
ATOM 4190 C C . ILE B 1 127 ? 9.367 14.578 24.578 1 95.5 127 ILE B C 1
ATOM 4192 O O . ILE B 1 127 ? 8.195 14.461 24.938 1 95.5 127 ILE B O 1
ATOM 4196 N N . GLY B 1 128 ? 10.203 15.344 25.109 1 96.25 128 GLY B N 1
ATOM 4197 C CA . GLY B 1 128 ? 9.766 16.234 26.156 1 96.25 128 GLY B CA 1
ATOM 4198 C C . GLY B 1 128 ? 8.656 17.172 25.734 1 96.25 128 GLY B C 1
ATOM 4199 O O . GLY B 1 128 ? 7.688 17.375 26.469 1 96.25 128 GLY B O 1
ATOM 4200 N N . VAL B 1 129 ? 8.781 17.75 24.594 1 95.69 129 VAL B N 1
ATOM 4201 C CA . VAL B 1 129 ? 7.777 18.656 24.062 1 95.69 129 VAL B CA 1
ATOM 4202 C C . VAL B 1 129 ? 6.465 17.906 23.844 1 95.69 129 VAL B C 1
ATOM 4204 O O . VAL B 1 129 ? 5.387 18.438 24.141 1 95.69 129 VAL B O 1
ATOM 4207 N N . LEU B 1 130 ? 6.516 16.688 23.312 1 96.56 130 LEU B N 1
ATOM 4208 C CA . LEU B 1 130 ? 5.336 15.852 23.109 1 96.56 130 LEU B CA 1
ATOM 4209 C C . LEU B 1 130 ? 4.602 15.609 24.422 1 96.56 130 LEU B C 1
ATOM 4211 O O . LEU B 1 130 ? 3.381 15.766 24.5 1 96.56 130 LEU B O 1
ATOM 4215 N N . TRP B 1 131 ? 5.387 15.273 25.391 1 96.94 131 TRP B N 1
ATOM 4216 C CA . TRP B 1 131 ? 4.793 14.969 26.688 1 96.94 131 TRP B CA 1
ATOM 4217 C C . TRP B 1 131 ? 4.227 16.219 27.344 1 96.94 131 TRP B C 1
ATOM 4219 O O . TRP B 1 131 ? 3.166 16.172 27.969 1 96.94 131 TRP B O 1
ATOM 4229 N N . LEU B 1 132 ? 4.906 17.297 27.203 1 95.56 132 LEU B N 1
ATOM 4230 C CA . LEU B 1 132 ? 4.406 18.562 27.734 1 95.56 132 LEU B CA 1
ATOM 4231 C C . LEU B 1 132 ? 3.068 18.922 27.109 1 95.56 132 LEU B C 1
ATOM 4233 O O . LEU B 1 132 ? 2.135 19.328 27.797 1 95.56 132 LEU B O 1
ATOM 4237 N N . ALA B 1 133 ? 3.031 18.828 25.844 1 93.62 133 ALA B N 1
ATOM 4238 C CA . ALA B 1 133 ? 1.784 19.125 25.125 1 93.62 133 ALA B CA 1
ATOM 4239 C C . ALA B 1 133 ? 0.672 18.172 25.578 1 93.62 133 ALA B C 1
ATOM 4241 O O . ALA B 1 133 ? -0.477 18.594 25.734 1 93.62 133 ALA B O 1
ATOM 4242 N N . THR B 1 134 ? 1.015 16.938 25.75 1 94.5 134 THR B N 1
ATOM 4243 C CA . THR B 1 134 ? 0.033 15.93 26.156 1 94.5 134 THR B CA 1
ATOM 4244 C C . THR B 1 134 ? -0.505 16.219 27.547 1 94.5 134 THR B C 1
ATOM 4246 O O . THR B 1 134 ? -1.717 16.188 27.766 1 94.5 134 THR B O 1
ATOM 4249 N N . VAL B 1 135 ? 0.344 16.594 28.469 1 93.5 135 VAL B N 1
ATOM 4250 C CA . VAL B 1 135 ? -0.057 16.859 29.844 1 93.5 135 VAL B CA 1
ATOM 4251 C C . VAL B 1 135 ? -0.938 18.109 29.891 1 93.5 135 VAL B C 1
ATOM 4253 O O . VAL B 1 135 ? -1.915 18.156 30.641 1 93.5 135 VAL B O 1
ATOM 4256 N N . LEU B 1 136 ? -0.649 19 29.109 1 90.56 136 LEU B N 1
ATOM 4257 C CA . LEU B 1 136 ? -1.438 20.234 29.078 1 90.56 136 LEU B CA 1
ATOM 4258 C C . LEU B 1 136 ? -2.816 19.984 28.484 1 90.56 136 LEU B C 1
ATOM 4260 O O . LEU B 1 136 ? -3.75 20.75 28.703 1 90.56 136 LEU B O 1
ATOM 4264 N N . ASN B 1 137 ? -2.916 18.938 27.719 1 91.12 137 ASN B N 1
ATOM 4265 C CA . ASN B 1 137 ? -4.188 18.594 27.109 1 91.12 137 ASN B CA 1
ATOM 4266 C C . ASN B 1 137 ? -5.129 17.906 28.094 1 91.12 137 ASN B C 1
ATOM 4268 O O . ASN B 1 137 ? -6.316 17.75 27.812 1 91.12 137 ASN B O 1
ATOM 4272 N N . PHE B 1 138 ? -4.551 17.594 29.266 1 89.88 138 PHE B N 1
ATOM 4273 C CA . PHE B 1 138 ? -5.379 16.906 30.25 1 89.88 138 PHE B CA 1
ATOM 4274 C C . PHE B 1 138 ? -6.473 17.828 30.766 1 89.88 138 PHE B C 1
ATOM 4276 O O . PHE B 1 138 ? -7.461 17.375 31.344 1 89.88 138 PHE B O 1
ATOM 4283 N N . GLY B 1 139 ? -6.348 19.125 30.5 1 82.25 139 GLY B N 1
ATOM 4284 C CA . GLY B 1 139 ? -7.312 20.125 30.953 1 82.25 139 GLY B CA 1
ATOM 4285 C C . GLY B 1 139 ? -8.594 20.125 30.156 1 82.25 139 GLY B C 1
ATOM 4286 O O . GLY B 1 139 ? -9.602 20.703 30.578 1 82.25 139 GLY B O 1
ATOM 4287 N N . GLY B 1 140 ? -8.648 19.469 28.969 1 79.88 140 GLY B N 1
ATOM 4288 C CA . GLY B 1 140 ? -9.891 19.359 28.219 1 79.88 140 GLY B CA 1
ATOM 4289 C C . GLY B 1 140 ? -9.891 20.172 26.938 1 79.88 140 GLY B C 1
ATOM 4290 O O . GLY B 1 140 ? -8.984 20.969 26.719 1 79.88 140 GLY B O 1
ATOM 4291 N N . PRO B 1 141 ? -10.883 19.969 26.141 1 78.62 141 PRO B N 1
ATOM 4292 C CA . PRO B 1 141 ? -10.945 20.578 24.812 1 78.62 141 PRO B CA 1
ATOM 4293 C C . PRO B 1 141 ? -11.055 22.094 24.859 1 78.62 141 PRO B C 1
ATOM 4295 O O . PRO B 1 141 ? -10.523 22.781 24 1 78.62 141 PRO B O 1
ATOM 4298 N N . LYS B 1 142 ? -11.727 22.641 25.797 1 78.81 142 LYS B N 1
ATOM 4299 C CA . LYS B 1 142 ? -11.906 24.078 25.875 1 78.81 142 LYS B CA 1
ATOM 4300 C C . LYS B 1 142 ? -10.578 24.797 26.094 1 78.81 142 LYS B C 1
ATOM 4302 O O . LYS B 1 142 ? -10.281 25.781 25.422 1 78.81 142 LYS B O 1
ATOM 4307 N N . TYR B 1 143 ? -9.844 24.266 26.906 1 79.81 143 TYR B N 1
ATOM 4308 C CA . TYR B 1 143 ? -8.539 24.859 27.188 1 79.81 143 TYR B CA 1
ATOM 4309 C C . TYR B 1 143 ? -7.598 24.672 26 1 79.81 143 TYR B C 1
ATOM 4311 O O . TYR B 1 143 ? -6.914 25.625 25.594 1 79.81 143 TYR B O 1
ATOM 4319 N N . THR B 1 144 ? -7.512 23.531 25.484 1 80.31 144 THR B N 1
ATOM 4320 C CA . THR B 1 144 ? -6.645 23.219 24.359 1 80.31 144 THR B CA 1
ATOM 4321 C C . THR B 1 144 ? -7.012 24.047 23.141 1 80.31 144 THR B C 1
ATOM 4323 O O . THR B 1 144 ? -6.133 24.578 22.453 1 80.31 144 THR B O 1
ATOM 4326 N N . GLY B 1 145 ? -8.266 24.141 22.922 1 75.62 145 GLY B N 1
ATOM 4327 C CA . GLY B 1 145 ? -8.727 24.938 21.797 1 75.62 145 GLY B CA 1
ATOM 4328 C C . GLY B 1 145 ? -8.391 26.422 21.953 1 75.62 145 GLY B C 1
ATOM 4329 O O . GLY B 1 145 ? -7.969 27.062 21 1 75.62 145 GLY B O 1
ATOM 4330 N N . GLY B 1 146 ? -8.562 26.938 23.078 1 78.25 146 GLY B N 1
ATOM 4331 C CA . GLY B 1 146 ? -8.266 28.328 23.359 1 78.25 146 GLY B CA 1
ATOM 4332 C C . GLY B 1 146 ? -6.797 28.672 23.172 1 78.25 146 GLY B C 1
ATOM 4333 O O . GLY B 1 146 ? -6.465 29.656 22.484 1 78.25 146 GLY B O 1
ATOM 4334 N N . VAL B 1 147 ? -5.988 27.875 23.672 1 82.31 147 VAL B N 1
ATOM 4335 C CA . VAL B 1 147 ? -4.551 28.109 23.594 1 82.31 147 VAL B CA 1
ATOM 4336 C C . VAL B 1 147 ? -4.09 27.984 22.141 1 82.31 147 VAL B C 1
ATOM 4338 O O . VAL B 1 147 ? -3.326 28.812 21.641 1 82.31 147 VAL B O 1
ATOM 4341 N N . SER B 1 148 ? -4.555 26.969 21.5 1 80.56 148 SER B N 1
ATOM 4342 C CA . SER B 1 148 ? -4.148 26.719 20.109 1 80.56 148 SER B CA 1
ATOM 4343 C C . SER B 1 148 ? -4.59 27.859 19.203 1 80.56 148 SER B C 1
ATOM 4345 O O . SER B 1 148 ? -3.861 28.25 18.297 1 80.56 148 SER B O 1
ATOM 4347 N N . SER B 1 149 ? -5.742 28.469 19.484 1 78.75 149 SER B N 1
ATOM 4348 C CA . SER B 1 149 ? -6.281 29.531 18.625 1 78.75 149 SER B CA 1
ATOM 4349 C C . SER B 1 149 ? -5.473 30.812 18.766 1 78.75 149 SER B C 1
ATOM 4351 O O . SER B 1 149 ? -5.348 31.578 17.797 1 78.75 149 SER B O 1
ATOM 4353 N N . ILE B 1 150 ? -4.887 30.938 19.828 1 84.56 150 ILE B N 1
ATOM 4354 C CA . ILE B 1 150 ? -4.121 32.156 20.078 1 84.56 150 ILE B CA 1
ATOM 4355 C C . ILE B 1 150 ? -2.693 31.984 19.562 1 84.56 150 ILE B C 1
ATOM 4357 O O . ILE B 1 150 ? -2.135 32.875 18.938 1 84.56 150 ILE B O 1
ATOM 4361 N N . THR B 1 151 ? -2.211 30.859 19.766 1 86.94 151 THR B N 1
ATOM 4362 C CA . THR B 1 151 ? -0.804 30.641 19.453 1 86.94 151 THR B CA 1
ATOM 4363 C C . THR B 1 151 ? -0.592 30.531 17.953 1 86.94 151 THR B C 1
ATOM 4365 O O . THR B 1 151 ? 0.52 30.75 17.453 1 86.94 151 THR B O 1
ATOM 4368 N N . VAL B 1 152 ? -1.63 30.25 17.234 1 82.12 152 VAL B N 1
ATOM 4369 C CA . VAL B 1 152 ? -1.518 30.078 15.797 1 82.12 152 VAL B CA 1
ATOM 4370 C C . VAL B 1 152 ? -1.094 31.391 15.141 1 82.12 152 VAL B C 1
ATOM 4372 O O . VAL B 1 152 ? -0.471 31.391 14.078 1 82.12 152 VAL B O 1
ATOM 4375 N N . TRP B 1 153 ? -1.31 32.469 15.789 1 86.94 153 TRP B N 1
ATOM 4376 C CA . TRP B 1 153 ? -0.928 33.781 15.25 1 86.94 153 TRP B CA 1
ATOM 4377 C C . TRP B 1 153 ? 0.589 33.938 15.219 1 86.94 153 TRP B C 1
ATOM 4379 O O . TRP B 1 153 ? 1.117 34.781 14.508 1 86.94 153 TRP B O 1
ATOM 4389 N N . GLY B 1 154 ? 1.22 33.156 15.992 1 88.12 154 GLY B N 1
ATOM 4390 C CA . GLY B 1 154 ? 2.674 33.156 15.961 1 88.12 154 GLY B CA 1
ATOM 4391 C C . GLY B 1 154 ? 3.242 32.812 14.594 1 88.12 154 GLY B C 1
ATOM 4392 O O . GLY B 1 154 ? 4.324 33.281 14.234 1 88.12 154 GLY B O 1
ATOM 4393 N N . VAL B 1 155 ? 2.549 32 13.844 1 88.31 155 VAL B N 1
ATOM 4394 C CA . VAL B 1 155 ? 3.025 31.641 12.523 1 88.31 155 VAL B CA 1
ATOM 4395 C C . VAL B 1 155 ? 2.369 32.531 11.461 1 88.31 155 VAL B C 1
ATOM 4397 O O . VAL B 1 155 ? 2.998 32.875 10.469 1 88.31 155 VAL B O 1
ATOM 4400 N N . ILE B 1 156 ? 1.197 32.938 11.719 1 87.06 156 ILE B N 1
ATOM 4401 C CA . ILE B 1 156 ? 0.439 33.688 10.734 1 87.06 156 ILE B CA 1
ATOM 4402 C C . ILE B 1 156 ? 1.071 35.062 10.547 1 87.06 156 ILE B C 1
ATOM 4404 O O . ILE B 1 156 ? 1.274 35.531 9.422 1 87.06 156 ILE B O 1
ATOM 4408 N N . ILE B 1 157 ? 1.458 35.656 11.609 1 88.19 157 ILE B N 1
ATOM 4409 C CA . ILE B 1 157 ? 2.004 37.031 11.57 1 88.19 157 ILE B CA 1
ATOM 4410 C C . ILE B 1 157 ? 3.309 37.031 10.781 1 88.19 157 ILE B C 1
ATOM 4412 O O . ILE B 1 157 ? 3.455 37.781 9.82 1 88.19 157 ILE B O 1
ATOM 4416 N N . PRO B 1 158 ? 4.23 36.25 11.125 1 90.69 158 PRO B N 1
ATOM 4417 C CA . PRO B 1 158 ? 5.465 36.25 10.336 1 90.69 158 PRO B CA 1
ATOM 4418 C C . PRO B 1 158 ? 5.242 35.844 8.883 1 90.69 158 PRO B C 1
ATOM 4420 O O . PRO B 1 158 ? 5.891 36.375 7.98 1 90.69 158 PRO B O 1
ATOM 4423 N N . CYS B 1 159 ? 4.41 34.906 8.633 1 90.06 159 CYS B N 1
ATOM 4424 C CA . CYS B 1 159 ? 4.184 34.406 7.273 1 90.06 159 CYS B CA 1
ATOM 4425 C C . CYS B 1 159 ? 3.545 35.5 6.418 1 90.06 159 CYS B C 1
ATOM 4427 O O . CYS B 1 159 ? 4.031 35.812 5.324 1 90.06 159 CYS B O 1
ATOM 4429 N N . ILE B 1 160 ? 2.492 36.094 6.902 1 88.5 160 ILE B N 1
ATOM 4430 C CA . ILE B 1 160 ? 1.82 37.156 6.172 1 88.5 160 ILE B CA 1
ATOM 4431 C C . ILE B 1 160 ? 2.715 38.406 6.129 1 88.5 160 ILE B C 1
ATOM 4433 O O . ILE B 1 160 ? 2.77 39.094 5.117 1 88.5 160 ILE B O 1
ATOM 4437 N N 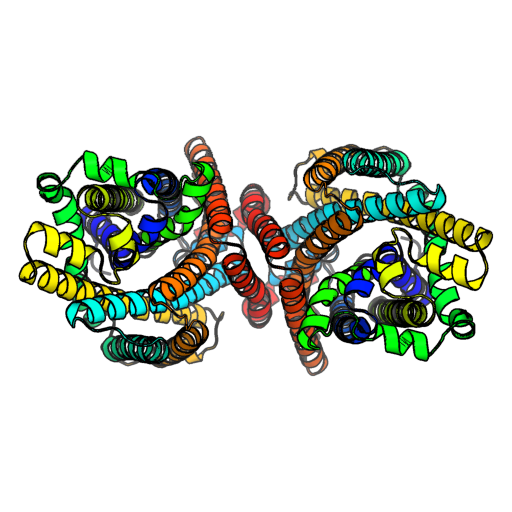. GLY B 1 161 ? 3.346 38.688 7.254 1 90.75 161 GLY B N 1
ATOM 4438 C CA . GLY B 1 161 ? 4.281 39.812 7.281 1 90.75 161 GLY B CA 1
ATOM 4439 C C . GLY B 1 161 ? 5.348 39.719 6.203 1 90.75 161 GLY B C 1
ATOM 4440 O O . GLY B 1 161 ? 5.613 40.688 5.508 1 90.75 161 GLY B O 1
ATOM 4441 N N . LEU B 1 162 ? 5.934 38.594 6.117 1 92.94 162 LEU B N 1
ATOM 4442 C CA . LEU B 1 162 ? 6.961 38.406 5.098 1 92.94 162 LEU B CA 1
ATOM 4443 C C . LEU B 1 162 ? 6.367 38.562 3.699 1 92.94 162 LEU B C 1
ATOM 4445 O O . LEU B 1 162 ? 6.996 39.156 2.814 1 92.94 162 LEU B O 1
ATOM 4449 N N . ALA B 1 163 ? 5.203 38.031 3.494 1 90.88 163 ALA B N 1
ATOM 4450 C CA . ALA B 1 163 ? 4.551 38.094 2.188 1 90.88 163 ALA B CA 1
ATOM 4451 C C . ALA B 1 163 ? 4.246 39.5 1.767 1 90.88 163 ALA B C 1
ATOM 4453 O O . ALA B 1 163 ? 4.285 39.844 0.578 1 90.88 163 ALA B O 1
ATOM 4454 N N . VAL B 1 164 ? 4.043 40.344 2.717 1 92.06 164 VAL B N 1
ATOM 4455 C CA . VAL B 1 164 ? 3.611 41.688 2.396 1 92.06 164 VAL B CA 1
ATOM 4456 C C . VAL B 1 164 ? 4.809 42.625 2.453 1 92.06 164 VAL B C 1
ATOM 4458 O O . VAL B 1 164 ? 5.055 43.406 1.511 1 92.06 164 VAL B O 1
ATOM 4461 N N . ILE B 1 165 ? 5.625 42.562 3.48 1 93.5 165 ILE B N 1
ATOM 4462 C CA . ILE B 1 165 ? 6.648 43.594 3.709 1 93.5 165 ILE B CA 1
ATOM 4463 C C . ILE B 1 165 ? 7.988 43.094 3.168 1 93.5 165 ILE B C 1
ATOM 4465 O O . ILE B 1 165 ? 8.906 43.875 2.959 1 93.5 165 ILE B O 1
ATOM 4469 N N . GLY B 1 166 ? 8.125 41.812 3.021 1 93.88 166 GLY B N 1
ATOM 4470 C CA . GLY B 1 166 ? 9.398 41.25 2.609 1 93.88 166 GLY B CA 1
ATOM 4471 C C . GLY B 1 166 ? 9.867 41.75 1.258 1 93.88 166 GLY B C 1
ATOM 4472 O O . GLY B 1 166 ? 11.055 41.656 0.938 1 93.88 166 GLY B O 1
ATOM 4473 N N . TRP B 1 167 ? 8.953 42.344 0.476 1 94.06 167 TRP B N 1
ATOM 4474 C CA . TRP B 1 167 ? 9.273 42.812 -0.863 1 94.06 167 TRP B CA 1
ATOM 4475 C C . TRP B 1 167 ? 10.297 43.938 -0.804 1 94.06 167 TRP B C 1
ATOM 4477 O O . TRP B 1 167 ? 11.055 44.156 -1.755 1 94.06 167 TRP B O 1
ATOM 4487 N N . GLY B 1 168 ? 10.391 44.594 0.251 1 94.62 168 GLY B N 1
ATOM 4488 C CA . GLY B 1 168 ? 11.344 45.688 0.421 1 94.62 168 GLY B CA 1
ATOM 4489 C C . GLY B 1 168 ? 12.781 45.219 0.516 1 94.62 168 GLY B C 1
ATOM 4490 O O . GLY B 1 168 ? 13.711 45.969 0.235 1 94.62 168 GLY B O 1
ATOM 4491 N N . TRP B 1 169 ? 13 44.031 0.879 1 96.19 169 TRP B N 1
ATOM 4492 C CA . TRP B 1 169 ? 14.344 43.5 1.036 1 96.19 169 TRP B CA 1
ATOM 4493 C C . TRP B 1 169 ? 14.633 42.469 -0.049 1 96.19 169 TRP B C 1
ATOM 4495 O O . TRP B 1 169 ? 15.672 41.781 -0.014 1 96.19 169 TRP B O 1
ATOM 4505 N N . PHE B 1 170 ? 13.672 42.344 -0.961 1 96.25 170 PHE B N 1
ATOM 4506 C CA . PHE B 1 170 ? 13.773 41.375 -2.033 1 96.25 170 PHE B CA 1
ATOM 4507 C C . PHE B 1 170 ? 14.758 41.844 -3.104 1 96.25 170 PHE B C 1
ATOM 4509 O O . PHE B 1 170 ? 14.664 42.969 -3.586 1 96.25 170 PHE B O 1
ATOM 4516 N N . SER B 1 171 ? 15.719 40.969 -3.428 1 95.56 171 SER B N 1
ATOM 4517 C CA . SER B 1 171 ? 16.688 41.25 -4.496 1 95.56 171 SER B CA 1
ATOM 4518 C C . SER B 1 171 ? 16.5 40.25 -5.648 1 95.56 171 SER B C 1
ATOM 4520 O O . SER B 1 171 ? 16.625 39.031 -5.461 1 95.56 171 SER B O 1
ATOM 4522 N N . THR B 1 172 ? 16.297 40.719 -6.816 1 94 172 THR B N 1
ATOM 4523 C CA . THR B 1 172 ? 16.141 39.906 -8 1 94 172 THR B CA 1
ATOM 4524 C C . THR B 1 172 ? 17.406 39.094 -8.281 1 94 172 THR B C 1
ATOM 4526 O O . THR B 1 172 ? 17.344 37.969 -8.727 1 94 172 THR B O 1
ATOM 4529 N N . ASP B 1 173 ? 18.562 39.719 -7.977 1 95.06 173 ASP B N 1
ATOM 4530 C CA . ASP B 1 173 ? 19.828 39.031 -8.172 1 95.06 173 ASP B CA 1
ATOM 4531 C C . ASP B 1 173 ? 19.953 37.812 -7.25 1 95.06 173 ASP B C 1
ATOM 4533 O O . ASP B 1 173 ? 20.391 36.75 -7.676 1 95.06 173 ASP B O 1
ATOM 4537 N N . MET B 1 174 ? 19.5 38.062 -6.086 1 94.69 174 MET B N 1
ATOM 4538 C CA . MET B 1 174 ? 19.531 36.969 -5.121 1 94.69 174 MET B CA 1
ATOM 4539 C C . MET B 1 174 ? 18.562 35.844 -5.535 1 94.69 174 MET B C 1
ATOM 4541 O O . MET B 1 174 ? 18.906 34.656 -5.449 1 94.69 174 MET B O 1
ATOM 4545 N N . TYR B 1 175 ? 17.438 36.25 -5.996 1 95.25 175 TYR B N 1
ATOM 4546 C CA . TYR B 1 175 ? 16.422 35.281 -6.426 1 95.25 175 TYR B CA 1
ATOM 4547 C C . TYR B 1 175 ? 16.938 34.469 -7.602 1 95.25 175 TYR B C 1
ATOM 4549 O O . TYR B 1 175 ? 16.75 33.25 -7.637 1 95.25 175 TYR B O 1
ATOM 4557 N N . ILE B 1 176 ? 17.609 35.031 -8.539 1 93.19 176 ILE B N 1
ATOM 4558 C CA . ILE B 1 176 ? 18.156 34.375 -9.711 1 93.19 176 ILE B CA 1
ATOM 4559 C C . ILE B 1 176 ? 19.297 33.438 -9.297 1 93.19 176 ILE B C 1
ATOM 4561 O O . ILE B 1 176 ? 19.438 32.344 -9.812 1 93.19 176 ILE B O 1
ATOM 4565 N N . ALA B 1 177 ? 20.047 33.969 -8.383 1 92 177 ALA B N 1
ATOM 4566 C CA . ALA B 1 177 ? 21.156 33.156 -7.887 1 92 177 ALA B CA 1
ATOM 4567 C C . ALA B 1 177 ? 20.641 31.906 -7.184 1 92 177 ALA B C 1
ATOM 4569 O O . ALA B 1 177 ? 21.297 30.859 -7.211 1 92 177 ALA B O 1
ATOM 4570 N N . ASN B 1 178 ? 19.469 32.031 -6.613 1 93.94 178 ASN B N 1
ATOM 4571 C CA . ASN B 1 178 ? 18.875 30.938 -5.855 1 93.94 178 ASN B CA 1
ATOM 4572 C C . ASN B 1 178 ? 17.938 30.094 -6.723 1 93.94 178 ASN B C 1
ATOM 4574 O O . ASN B 1 178 ? 17.281 29.188 -6.219 1 93.94 178 ASN B O 1
ATOM 4578 N N . TRP B 1 179 ? 17.859 30.328 -7.973 1 90.62 179 TRP B N 1
ATOM 4579 C CA . TRP B 1 179 ? 16.859 29.703 -8.828 1 90.62 179 TRP B CA 1
ATOM 4580 C C . TRP B 1 179 ? 17.031 28.188 -8.883 1 90.62 179 TRP B C 1
ATOM 4582 O O . TRP B 1 179 ? 16.141 27.438 -8.5 1 90.62 179 TRP B O 1
ATOM 4592 N N . ASN B 1 180 ? 18.141 27.672 -9.422 1 85.19 180 ASN B N 1
ATOM 4593 C CA . ASN B 1 180 ? 18.453 26.25 -9.547 1 85.19 180 ASN B CA 1
ATOM 4594 C C . ASN B 1 180 ? 19.828 25.922 -8.977 1 85.19 180 ASN B C 1
ATOM 4596 O O . ASN B 1 180 ? 20.797 25.734 -9.734 1 85.19 180 ASN B O 1
ATOM 4600 N N . VAL B 1 181 ? 19.812 25.828 -7.691 1 78.88 181 VAL B N 1
ATOM 4601 C CA . VAL B 1 181 ? 21.062 25.781 -6.938 1 78.88 181 VAL B CA 1
ATOM 4602 C C . VAL B 1 181 ? 21.844 24.531 -7.324 1 78.88 181 VAL B C 1
ATOM 4604 O O . VAL B 1 181 ? 23.078 24.547 -7.32 1 78.88 181 VAL B O 1
ATOM 4607 N N . ASN B 1 182 ? 21.203 23.484 -7.617 1 78.94 182 ASN B N 1
ATOM 4608 C CA . ASN B 1 182 ? 21.906 22.234 -7.891 1 78.94 182 ASN B CA 1
ATOM 4609 C C . ASN B 1 182 ? 21.766 21.828 -9.359 1 78.94 182 ASN B C 1
ATOM 4611 O O . ASN B 1 182 ? 22.062 20.688 -9.719 1 78.94 182 ASN B O 1
ATOM 4615 N N . ASN B 1 183 ? 21.297 22.672 -10.242 1 80.81 183 ASN B N 1
ATOM 4616 C CA . ASN B 1 183 ? 21.141 22.406 -11.672 1 80.81 183 ASN B CA 1
ATOM 4617 C C . ASN B 1 183 ? 20.266 21.188 -11.922 1 80.81 183 ASN B C 1
ATOM 4619 O O . ASN B 1 183 ? 20.641 20.312 -12.695 1 80.81 183 ASN B O 1
ATOM 4623 N N . MET B 1 184 ? 19.281 21.125 -11.195 1 79.94 184 MET B N 1
ATOM 4624 C CA . MET B 1 184 ? 18.344 20.016 -11.312 1 79.94 184 MET B CA 1
ATOM 4625 C C . MET B 1 184 ? 17.406 20.219 -12.492 1 79.94 184 MET B C 1
ATOM 4627 O O . MET B 1 184 ? 17.062 21.359 -12.828 1 79.94 184 MET B O 1
ATOM 4631 N N . ALA B 1 185 ? 17.062 19.047 -13.117 1 80.38 185 ALA B N 1
ATOM 4632 C CA . ALA B 1 185 ? 16 19.109 -14.125 1 80.38 185 ALA B CA 1
ATOM 4633 C C . ALA B 1 185 ? 14.672 19.5 -13.5 1 80.38 185 ALA B C 1
ATOM 4635 O O . ALA B 1 185 ? 14.414 19.219 -12.328 1 80.38 185 ALA B O 1
ATOM 4636 N N . PHE B 1 186 ? 13.812 20.219 -14.227 1 77.88 186 PHE B N 1
ATOM 4637 C CA . PHE B 1 186 ? 12.531 20.734 -13.758 1 77.88 186 PHE B CA 1
ATOM 4638 C C . PHE B 1 186 ? 11.688 19.609 -13.156 1 77.88 186 PHE B C 1
ATOM 4640 O O . PHE B 1 186 ? 11.094 19.797 -12.086 1 77.88 186 PHE B O 1
ATOM 4647 N N . GLY B 1 187 ? 11.617 18.531 -13.852 1 77.56 187 GLY B N 1
ATOM 4648 C CA . GLY B 1 187 ? 10.836 17.406 -13.359 1 77.56 187 GLY B CA 1
ATOM 4649 C C . GLY B 1 187 ? 11.352 16.844 -12.047 1 77.56 187 GLY B C 1
ATOM 4650 O O . GLY B 1 187 ? 10.562 16.547 -11.148 1 77.56 187 GLY B O 1
ATOM 4651 N N . GLU B 1 188 ? 12.586 16.797 -11.969 1 81.25 188 GLU B N 1
ATOM 4652 C CA . GLU B 1 188 ? 13.211 16.297 -10.75 1 81.25 188 GLU B CA 1
ATOM 4653 C C . GLU B 1 188 ? 13.031 17.281 -9.594 1 81.25 188 GLU B C 1
ATOM 4655 O O . GLU B 1 188 ? 12.773 16.875 -8.461 1 81.25 188 GLU B O 1
ATOM 4660 N N . ALA B 1 189 ? 13.156 18.562 -9.914 1 78.44 189 ALA B N 1
ATOM 4661 C CA . ALA B 1 189 ? 12.961 19.594 -8.898 1 78.44 189 ALA B CA 1
ATOM 4662 C C . ALA B 1 189 ? 11.539 19.547 -8.352 1 78.44 189 ALA B C 1
ATOM 4664 O O . ALA B 1 189 ? 11.328 19.656 -7.141 1 78.44 189 ALA B O 1
ATOM 4665 N N . ALA B 1 190 ? 10.625 19.391 -9.227 1 79.69 190 ALA B N 1
ATOM 4666 C CA . ALA B 1 190 ? 9.219 19.312 -8.828 1 79.69 190 ALA B CA 1
ATOM 4667 C C . ALA B 1 190 ? 8.961 18.094 -7.941 1 79.69 190 ALA B C 1
ATOM 4669 O O . ALA B 1 190 ? 8.352 18.203 -6.879 1 79.69 190 ALA B O 1
ATOM 4670 N N . THR B 1 191 ? 9.453 17 -8.383 1 85 191 THR B N 1
ATOM 4671 C CA . THR B 1 191 ? 9.195 15.742 -7.688 1 85 191 THR B CA 1
ATOM 4672 C C . THR B 1 191 ? 9.844 15.734 -6.309 1 85 191 THR B C 1
ATOM 4674 O O . THR B 1 191 ? 9.281 15.195 -5.355 1 85 191 THR B O 1
ATOM 4677 N N . ASN B 1 192 ? 10.836 16.484 -6.117 1 81.31 192 ASN B N 1
ATOM 4678 C CA . ASN B 1 192 ? 11.617 16.453 -4.887 1 81.31 192 ASN B CA 1
ATOM 4679 C C . ASN B 1 192 ? 10.922 17.203 -3.756 1 81.31 192 ASN B C 1
ATOM 4681 O O . ASN B 1 192 ? 11.211 16.969 -2.58 1 81.31 192 ASN B O 1
ATOM 4685 N N . SER B 1 193 ? 9.969 18.016 -4.109 1 86.31 193 SER B N 1
ATOM 4686 C CA . SER B 1 193 ? 9.438 18.859 -3.043 1 86.31 193 SER B CA 1
ATOM 4687 C C . SER B 1 193 ? 7.922 18.766 -2.965 1 86.31 193 SER B C 1
ATOM 4689 O O . SER B 1 193 ? 7.297 19.422 -2.125 1 86.31 193 SER B O 1
ATOM 4691 N N . ILE B 1 194 ? 7.328 17.969 -3.727 1 89.69 194 ILE B N 1
ATOM 4692 C CA . ILE B 1 194 ? 5.875 17.906 -3.816 1 89.69 194 ILE B CA 1
ATOM 4693 C C . ILE B 1 194 ? 5.297 17.359 -2.516 1 89.69 194 ILE B C 1
ATOM 4695 O O . ILE B 1 194 ? 4.285 17.859 -2.018 1 89.69 194 ILE B O 1
ATOM 4699 N N . THR B 1 195 ? 5.949 16.391 -1.991 1 88.56 195 THR B N 1
ATOM 4700 C CA . THR B 1 195 ? 5.445 15.797 -0.76 1 88.56 195 THR B CA 1
ATOM 4701 C C . THR B 1 195 ? 5.52 16.797 0.394 1 88.56 195 THR B C 1
ATOM 4703 O O . THR B 1 195 ? 4.586 16.891 1.195 1 88.56 195 THR B O 1
ATOM 4706 N N . MET B 1 196 ? 6.543 17.531 0.408 1 90 196 MET B N 1
ATOM 4707 C CA . MET B 1 196 ? 6.727 18.516 1.473 1 90 196 MET B CA 1
ATOM 4708 C C . MET B 1 196 ? 5.723 19.656 1.336 1 90 196 MET B C 1
ATOM 4710 O O . MET B 1 196 ? 5.191 20.141 2.334 1 90 196 MET B O 1
ATOM 4714 N N . THR B 1 197 ? 5.512 20.016 0.16 1 92.62 197 THR B N 1
ATOM 4715 C CA . THR B 1 197 ? 4.543 21.078 -0.036 1 92.62 197 THR B CA 1
ATOM 4716 C C . THR B 1 197 ? 3.131 20.609 0.281 1 92.62 197 THR B C 1
ATOM 4718 O O . THR B 1 197 ? 2.311 21.375 0.795 1 92.62 197 THR B O 1
ATOM 4721 N N . LEU B 1 198 ? 2.869 19.375 0.007 1 92.06 198 LEU B N 1
ATOM 4722 C CA . LEU B 1 198 ? 1.555 18.828 0.35 1 92.06 198 LEU B CA 1
ATOM 4723 C C . LEU B 1 198 ? 1.367 18.781 1.862 1 92.06 198 LEU B C 1
ATOM 4725 O O . LEU B 1 198 ? 0.26 19 2.361 1 92.06 198 LEU B O 1
ATOM 4729 N N . TRP B 1 199 ? 2.396 18.531 2.502 1 92.12 199 TRP B N 1
ATOM 4730 C CA . TRP B 1 199 ? 2.373 18.531 3.961 1 92.12 199 TRP B CA 1
ATOM 4731 C C . TRP B 1 199 ? 1.804 19.844 4.492 1 92.12 199 TRP B C 1
ATOM 4733 O O . TRP B 1 199 ? 1.025 19.859 5.449 1 92.12 199 TRP B O 1
ATOM 4743 N N . ALA B 1 200 ? 2.133 20.891 3.898 1 91.88 200 ALA B N 1
ATOM 4744 C CA . ALA B 1 200 ? 1.695 22.203 4.344 1 91.88 200 ALA B CA 1
ATOM 4745 C C . ALA B 1 200 ? 0.184 22.359 4.199 1 91.88 200 ALA B C 1
ATOM 4747 O O . ALA B 1 200 ? -0.417 23.234 4.82 1 91.88 200 ALA B O 1
ATOM 4748 N N . PHE B 1 201 ? -0.363 21.5 3.436 1 92.38 201 PHE B N 1
ATOM 4749 C CA . PHE B 1 201 ? -1.79 21.641 3.172 1 92.38 201 PHE B CA 1
ATOM 4750 C C . PHE B 1 201 ? -2.59 20.625 3.977 1 92.38 201 PHE B C 1
ATOM 4752 O O . PHE B 1 201 ? -3.82 20.594 3.906 1 92.38 201 PHE B O 1
ATOM 4759 N N . LEU B 1 202 ? -1.869 19.797 4.695 1 88.5 202 LEU B N 1
ATOM 4760 C CA . LEU B 1 202 ? -2.59 18.859 5.547 1 88.5 202 LEU B CA 1
ATOM 4761 C C . LEU B 1 202 ? -3.43 19.594 6.582 1 88.5 202 LEU B C 1
ATOM 4763 O O . LEU B 1 202 ? -2.963 20.547 7.199 1 88.5 202 LEU B O 1
ATOM 4767 N N . GLY B 1 203 ? -4.684 19.188 6.734 1 84.31 203 GLY B N 1
ATOM 4768 C CA . GLY B 1 203 ? -5.621 19.859 7.621 1 84.31 203 GLY B CA 1
ATOM 4769 C C . GLY B 1 203 ? -6.793 20.484 6.887 1 84.31 203 GLY B C 1
ATOM 4770 O O . GLY B 1 203 ? -7.777 20.891 7.512 1 84.31 203 GLY B O 1
ATOM 4771 N N . MET B 1 204 ? -6.641 20.453 5.621 1 84.5 204 MET B N 1
ATOM 4772 C CA . MET B 1 204 ? -7.707 21.062 4.832 1 84.5 204 MET B CA 1
ATOM 4773 C C . MET B 1 204 ? -9.023 20.328 5.023 1 84.5 204 MET B C 1
ATOM 4775 O O . MET B 1 204 ? -10.102 20.906 4.852 1 84.5 204 MET B O 1
ATOM 4779 N N . GLU B 1 205 ? -8.914 19.047 5.434 1 81.12 205 GLU B N 1
ATOM 4780 C CA . GLU B 1 205 ? -10.102 18.219 5.605 1 81.12 205 GLU B CA 1
ATOM 4781 C C . GLU B 1 205 ? -10.805 18.531 6.922 1 81.12 205 GLU B C 1
ATOM 4783 O O . GLU B 1 205 ? -11.945 18.109 7.137 1 81.12 205 GLU B O 1
ATOM 4788 N N . SER B 1 206 ? -10.172 19.328 7.77 1 74.12 206 SER B N 1
ATOM 4789 C CA . SER B 1 206 ? -10.711 19.594 9.102 1 74.12 206 SER B CA 1
ATOM 4790 C C . SER B 1 206 ? -12.023 20.375 9.023 1 74.12 206 SER B C 1
ATOM 4792 O O . SER B 1 206 ? -12.867 20.266 9.922 1 74.12 206 SER B O 1
ATOM 4794 N N . ALA B 1 207 ? -12.141 21.188 8.016 1 69.44 207 ALA B N 1
ATOM 4795 C CA . ALA B 1 207 ? -13.383 21.953 7.859 1 69.44 207 ALA B CA 1
ATOM 4796 C C . ALA B 1 207 ? -14.578 21.016 7.68 1 69.44 207 ALA B C 1
ATOM 4798 O O . ALA B 1 207 ? -15.688 21.328 8.117 1 69.44 207 ALA B O 1
ATOM 4799 N N . CYS B 1 208 ? -14.266 19.922 7.137 1 68.31 208 CYS B N 1
ATOM 4800 C CA . CYS B 1 208 ? -15.352 19 6.82 1 68.31 208 CYS B CA 1
ATOM 4801 C C . CYS B 1 208 ? -15.836 18.281 8.07 1 68.31 208 CYS B C 1
ATOM 4803 O O . CYS B 1 208 ? -16.984 17.844 8.133 1 68.31 208 CYS B O 1
ATOM 4805 N N . ALA B 1 209 ? -15.039 18.297 8.977 1 63.31 209 ALA B N 1
ATOM 4806 C CA . ALA B 1 209 ? -15.414 17.672 10.242 1 63.31 209 ALA B CA 1
ATOM 4807 C C . ALA B 1 209 ? -16.328 18.594 11.055 1 63.31 209 ALA B C 1
ATOM 4809 O O . ALA B 1 209 ? -17.031 18.125 11.953 1 63.31 209 ALA B O 1
ATOM 4810 N N . ASN B 1 210 ? -16.453 19.844 10.656 1 62.25 210 ASN B N 1
ATOM 4811 C CA . ASN B 1 210 ? -17.25 20.812 11.398 1 62.25 210 ASN B CA 1
ATOM 4812 C C . ASN B 1 210 ? -18.484 21.219 10.617 1 62.25 210 ASN B C 1
ATOM 4814 O O . ASN B 1 210 ? -19.094 22.266 10.906 1 62.25 210 ASN B O 1
ATOM 4818 N N . ALA B 1 211 ? -18.75 20.453 9.703 1 64.06 211 ALA B N 1
ATOM 4819 C CA . ALA B 1 211 ? -19.859 20.812 8.828 1 64.06 211 ALA B CA 1
ATOM 4820 C C . ALA B 1 211 ? -21.156 20.969 9.617 1 64.06 211 ALA B C 1
ATOM 4822 O O . ALA B 1 211 ? -22 21.812 9.289 1 64.06 211 ALA B O 1
ATOM 4823 N N . ASP B 1 212 ? -21.234 20.328 10.641 1 63.91 212 ASP B N 1
ATOM 4824 C CA . ASP B 1 212 ? -22.453 20.344 11.43 1 63.91 212 ASP B CA 1
ATOM 4825 C C . ASP B 1 212 ? -22.578 21.656 12.219 1 63.91 212 ASP B C 1
ATOM 4827 O O . ASP B 1 212 ? -23.672 22.031 12.641 1 63.91 212 ASP B O 1
ATOM 4831 N N . ALA B 1 213 ? -21.531 22.375 12.266 1 66.19 213 ALA B N 1
ATOM 4832 C CA . ALA B 1 213 ? -21.516 23.578 13.102 1 66.19 213 ALA B CA 1
ATOM 4833 C C . ALA B 1 213 ? -21.578 24.844 12.242 1 66.19 213 ALA B C 1
ATOM 4835 O O . ALA B 1 213 ? -21.297 25.938 12.727 1 66.19 213 ALA B O 1
ATOM 4836 N N . VAL B 1 214 ? -21.922 24.672 11.016 1 75 214 VAL B N 1
ATOM 4837 C CA . VAL B 1 214 ? -21.859 25.828 10.133 1 75 214 VAL B CA 1
ATOM 4838 C C . VAL B 1 214 ? -23.266 26.141 9.586 1 75 214 VAL B C 1
ATOM 4840 O O . VAL B 1 214 ? -24.062 25.234 9.375 1 75 214 VAL B O 1
ATOM 4843 N N . ASP B 1 215 ? -23.516 27.391 9.469 1 77.44 215 ASP B N 1
ATOM 4844 C CA . ASP B 1 215 ? -24.75 27.828 8.844 1 77.44 215 ASP B CA 1
ATOM 4845 C C . ASP B 1 215 ? -24.797 27.453 7.363 1 77.44 215 ASP B C 1
ATOM 4847 O O . ASP B 1 215 ? -23.812 27.688 6.641 1 77.44 215 ASP B O 1
ATOM 4851 N N . ASN B 1 216 ? -25.844 26.859 6.859 1 79.25 216 ASN B N 1
ATOM 4852 C CA . ASN B 1 216 ? -26 26.469 5.469 1 79.25 216 ASN B CA 1
ATOM 4853 C C . ASN B 1 216 ? -24.797 25.688 4.965 1 79.25 216 ASN B C 1
ATOM 4855 O O . ASN B 1 216 ? -24.125 26.109 4.027 1 79.25 216 ASN B O 1
ATOM 4859 N N . PRO B 1 217 ? -24.609 24.625 5.531 1 77.19 217 PRO B N 1
ATOM 4860 C CA . PRO B 1 217 ? -23.406 23.828 5.246 1 77.19 217 PRO B CA 1
ATOM 4861 C C . PRO B 1 217 ? -23.266 23.5 3.76 1 77.19 217 PRO B C 1
ATOM 4863 O O . PRO B 1 217 ? -22.141 23.438 3.248 1 77.19 217 PRO B O 1
ATOM 4866 N N . GLU B 1 218 ? -24.25 23.406 3.045 1 77.06 218 GLU B N 1
ATOM 4867 C CA . GLU B 1 218 ? -24.203 23.016 1.639 1 77.06 218 GLU B CA 1
ATOM 4868 C C . GLU B 1 218 ? -23.484 24.062 0.794 1 77.06 218 GLU B C 1
ATOM 4870 O O . GLU B 1 218 ? -22.812 23.734 -0.186 1 77.06 218 GLU B O 1
ATOM 4875 N N . VAL B 1 219 ? -23.594 25.281 1.29 1 80.44 219 VAL B N 1
ATOM 4876 C CA . VAL B 1 219 ? -23.016 26.359 0.488 1 80.44 219 VAL B CA 1
ATOM 4877 C C . VAL B 1 219 ? -21.734 26.875 1.153 1 80.44 219 VAL B C 1
ATOM 4879 O O . VAL B 1 219 ? -20.766 27.188 0.473 1 80.44 219 VAL B O 1
ATOM 4882 N N . ASN B 1 220 ? -21.734 26.891 2.439 1 82.31 220 ASN B N 1
ATOM 4883 C CA . ASN B 1 220 ? -20.672 27.578 3.17 1 82.31 220 ASN B CA 1
ATOM 4884 C C . ASN B 1 220 ? -19.453 26.672 3.373 1 82.31 220 ASN B C 1
ATOM 4886 O O . ASN B 1 220 ? -18.328 27.172 3.439 1 82.31 220 ASN B O 1
ATOM 4890 N N . VAL B 1 221 ? -19.641 25.422 3.395 1 81.25 221 VAL B N 1
ATOM 4891 C CA . VAL B 1 221 ? -18.531 24.516 3.641 1 81.25 221 VAL B CA 1
ATOM 4892 C C . VAL B 1 221 ? -17.594 24.5 2.432 1 81.25 221 VAL B C 1
ATOM 4894 O O . VAL B 1 221 ? -16.391 24.703 2.57 1 81.25 221 VAL B O 1
ATOM 4897 N N . PRO B 1 222 ? -18.156 24.359 1.274 1 84.31 222 PRO B N 1
ATOM 4898 C CA . PRO B 1 222 ? -17.266 24.375 0.11 1 84.31 222 PRO B CA 1
ATOM 4899 C C . PRO B 1 222 ? -16.531 25.703 -0.046 1 84.31 222 PRO B C 1
ATOM 4901 O O . PRO B 1 222 ? -15.336 25.719 -0.364 1 84.31 222 PRO B O 1
ATOM 4904 N N . LYS B 1 223 ? -17.156 26.766 0.189 1 87.25 223 LYS B N 1
ATOM 4905 C CA . LYS B 1 223 ? -16.516 28.078 0.081 1 87.25 223 LYS B CA 1
ATOM 4906 C C . LYS B 1 223 ? -15.406 28.234 1.105 1 87.25 223 LYS B C 1
ATOM 4908 O O . LYS B 1 223 ? -14.336 28.766 0.793 1 87.25 223 LYS B O 1
ATOM 4913 N N . ALA B 1 224 ? -15.695 27.797 2.211 1 85.81 224 ALA B N 1
ATOM 4914 C CA . ALA B 1 224 ? -14.719 27.938 3.291 1 85.81 224 ALA B CA 1
ATOM 4915 C C . ALA B 1 224 ? -13.5 27.062 3.041 1 85.81 224 ALA B C 1
ATOM 4917 O O . ALA B 1 224 ? -12.359 27.5 3.232 1 85.81 224 ALA B O 1
ATOM 4918 N N . VAL B 1 225 ? -13.742 25.859 2.633 1 87.25 225 VAL B N 1
ATOM 4919 C CA . VAL B 1 225 ? -12.641 24.938 2.408 1 87.25 225 VAL B CA 1
ATOM 4920 C C . VAL B 1 225 ? -11.781 25.406 1.242 1 87.25 225 VAL B C 1
ATOM 4922 O O . VAL B 1 225 ? -10.555 25.453 1.348 1 87.25 225 VAL B O 1
ATOM 4925 N N . LEU B 1 226 ? -12.406 25.797 0.15 1 91.56 226 LEU B N 1
ATOM 4926 C CA . LEU B 1 226 ? -11.68 26.25 -1.028 1 91.56 226 LEU B CA 1
ATOM 4927 C C . LEU B 1 226 ? -11 27.594 -0.761 1 91.56 226 LEU B C 1
ATOM 4929 O O . LEU B 1 226 ? -9.844 27.797 -1.145 1 91.56 226 LEU B O 1
ATOM 4933 N N . GLY B 1 227 ? -11.727 28.438 -0.144 1 90.75 227 GLY B N 1
ATOM 4934 C CA . GLY B 1 227 ? -11.164 29.734 0.2 1 90.75 227 GLY B CA 1
ATOM 4935 C C . GLY B 1 227 ? -9.984 29.625 1.154 1 90.75 227 GLY B C 1
ATOM 4936 O O . GLY B 1 227 ? -8.961 30.281 0.956 1 90.75 227 GLY B O 1
ATOM 4937 N N . GLY B 1 228 ? -10.18 28.828 2.166 1 89.81 228 GLY B N 1
ATOM 4938 C CA . GLY B 1 228 ? -9.094 28.641 3.111 1 89.81 228 GLY B CA 1
ATOM 4939 C C . GLY B 1 228 ? -7.859 28.016 2.48 1 89.81 228 GLY B C 1
ATOM 4940 O O . GLY B 1 228 ? -6.734 28.438 2.777 1 89.81 228 GLY B O 1
ATOM 4941 N N . THR B 1 229 ? -8.047 27.078 1.642 1 92.69 229 THR B N 1
ATOM 4942 C CA . THR B 1 229 ? -6.941 26.406 0.963 1 92.69 229 THR B CA 1
ATOM 4943 C C . THR B 1 229 ? -6.219 27.375 0.03 1 92.69 229 THR B C 1
ATOM 4945 O O . THR B 1 229 ? -4.988 27.406 -0.02 1 92.69 229 THR B O 1
ATOM 4948 N N . LEU B 1 230 ? -6.945 28.172 -0.673 1 92.88 230 LEU B N 1
ATOM 4949 C CA . LEU B 1 230 ? -6.359 29.141 -1.589 1 92.88 230 LEU B CA 1
ATOM 4950 C C . LEU B 1 230 ? -5.57 30.203 -0.825 1 92.88 230 LEU B C 1
ATOM 4952 O O . LEU B 1 230 ? -4.492 30.609 -1.264 1 92.88 230 LEU B O 1
ATOM 4956 N N . LEU B 1 231 ? -6.121 30.609 0.214 1 90.25 231 LEU B N 1
ATOM 4957 C CA . LEU B 1 231 ? -5.441 31.609 1.043 1 90.25 231 LEU B CA 1
ATOM 4958 C C . LEU B 1 231 ? -4.129 31.047 1.587 1 90.25 231 LEU B C 1
ATOM 4960 O O . LEU B 1 231 ? -3.102 31.734 1.563 1 90.25 231 LEU B O 1
ATOM 4964 N N . ALA B 1 232 ? -4.195 29.875 2.127 1 90.75 232 ALA B N 1
ATOM 4965 C CA . ALA B 1 232 ? -2.98 29.234 2.619 1 90.75 232 ALA B CA 1
ATOM 4966 C C . ALA B 1 232 ? -1.952 29.078 1.504 1 90.75 232 ALA B C 1
ATOM 4968 O O . ALA B 1 232 ? -0.769 29.375 1.696 1 90.75 232 ALA B O 1
ATOM 4969 N N . ALA B 1 233 ? -2.42 28.672 0.327 1 93.38 233 ALA B N 1
ATOM 4970 C CA . ALA B 1 233 ? -1.526 28.469 -0.812 1 93.38 233 ALA B CA 1
ATOM 4971 C C . ALA B 1 233 ? -0.827 29.781 -1.185 1 93.38 233 ALA B C 1
ATOM 4973 O O . ALA B 1 233 ? 0.391 29.812 -1.378 1 93.38 233 ALA B O 1
ATOM 4974 N N . ALA B 1 234 ? -1.549 30.812 -1.295 1 92.69 234 ALA B N 1
ATOM 4975 C CA . ALA B 1 234 ? -0.993 32.125 -1.652 1 92.69 234 ALA B CA 1
ATOM 4976 C C . ALA B 1 234 ? 0.048 32.562 -0.631 1 92.69 234 ALA B C 1
ATOM 4978 O O . ALA B 1 234 ? 1.131 33.031 -1 1 92.69 234 ALA B O 1
ATOM 4979 N N . CYS B 1 235 ? -0.255 32.406 0.574 1 90.31 235 CYS B N 1
ATOM 4980 C CA . CYS B 1 235 ? 0.647 32.812 1.646 1 90.31 235 CYS B CA 1
ATOM 4981 C C . CYS B 1 235 ? 1.932 31.984 1.617 1 90.31 235 CYS B C 1
ATOM 4983 O O . CYS B 1 235 ? 3.025 32.531 1.76 1 90.31 235 CYS B O 1
ATOM 4985 N N . TYR B 1 236 ? 1.774 30.656 1.472 1 92.5 236 TYR B N 1
ATOM 4986 C CA . TYR B 1 236 ? 2.934 29.766 1.457 1 92.5 236 TYR B CA 1
ATOM 4987 C C . TYR B 1 236 ? 3.84 30.078 0.271 1 92.5 236 TYR B C 1
ATOM 4989 O O . TYR B 1 236 ? 5.055 30.219 0.43 1 92.5 236 TYR B O 1
ATOM 4997 N N . ILE B 1 237 ? 3.26 30.25 -0.904 1 93.88 237 ILE B N 1
ATOM 4998 C CA . ILE B 1 237 ? 4.016 30.438 -2.137 1 93.88 237 ILE B CA 1
ATOM 4999 C C . ILE B 1 237 ? 4.727 31.797 -2.102 1 93.88 237 ILE B C 1
ATOM 5001 O O . ILE B 1 237 ? 5.93 31.875 -2.361 1 93.88 237 ILE B O 1
ATOM 5005 N N . VAL B 1 238 ? 4.074 32.812 -1.693 1 94.19 238 VAL B N 1
ATOM 5006 C CA . VAL B 1 238 ? 4.648 34.125 -1.704 1 94.19 238 VAL B CA 1
ATOM 5007 C C . VAL B 1 238 ? 5.727 34.25 -0.626 1 94.19 238 VAL B C 1
ATOM 5009 O O . VAL B 1 238 ? 6.836 34.719 -0.894 1 94.19 238 VAL B O 1
ATOM 5012 N N . SER B 1 239 ? 5.477 33.812 0.518 1 92.44 239 SER B N 1
ATOM 5013 C CA . SER B 1 239 ? 6.426 33.938 1.619 1 92.44 239 SER B CA 1
ATOM 5014 C C . SER B 1 239 ? 7.707 33.156 1.337 1 92.44 239 SER B C 1
ATOM 5016 O O . SER B 1 239 ? 8.805 33.688 1.529 1 92.44 239 SER B O 1
ATOM 5018 N N . THR B 1 240 ? 7.602 31.969 0.826 1 92.62 240 THR B N 1
ATOM 5019 C CA . THR B 1 240 ? 8.781 31.156 0.584 1 92.62 240 THR B CA 1
ATOM 5020 C C . THR B 1 240 ? 9.602 31.719 -0.572 1 92.62 240 THR B C 1
ATOM 5022 O O . THR B 1 240 ? 10.836 31.672 -0.545 1 92.62 240 THR B O 1
ATOM 5025 N N . ASN B 1 241 ? 8.914 32.25 -1.532 1 94.31 241 ASN B N 1
ATOM 5026 C CA . ASN B 1 241 ? 9.656 32.812 -2.662 1 94.31 241 ASN B CA 1
ATOM 5027 C C . ASN B 1 241 ? 10.336 34.125 -2.295 1 94.31 241 ASN B C 1
ATOM 5029 O O . ASN B 1 241 ? 11.414 34.438 -2.797 1 94.31 241 ASN B O 1
ATOM 5033 N N . ILE B 1 242 ? 9.727 34.844 -1.48 1 95.25 242 ILE B N 1
ATOM 5034 C CA . ILE B 1 242 ? 10.344 36.094 -1.023 1 95.25 242 ILE B CA 1
ATOM 5035 C C . ILE B 1 242 ? 11.609 35.781 -0.233 1 95.25 242 ILE B C 1
ATOM 5037 O O . ILE B 1 242 ? 12.602 36.5 -0.322 1 95.25 242 ILE B O 1
ATOM 5041 N N . MET B 1 243 ? 11.633 34.688 0.498 1 95.56 243 MET B N 1
ATOM 5042 C CA . MET B 1 243 ? 12.805 34.312 1.268 1 95.56 243 MET B CA 1
ATOM 5043 C C . MET B 1 243 ? 14 34.062 0.352 1 95.56 243 MET B C 1
ATOM 5045 O O . MET B 1 243 ? 15.125 34.438 0.681 1 95.56 243 MET B O 1
ATOM 5049 N N . PHE B 1 244 ? 13.773 33.5 -0.832 1 95.19 244 PHE B N 1
ATOM 5050 C CA . PHE B 1 244 ? 14.844 33.188 -1.774 1 95.19 244 PHE B CA 1
ATOM 5051 C C . PHE B 1 244 ? 15.406 34.438 -2.41 1 95.19 244 PHE B C 1
ATOM 5053 O O . PHE B 1 244 ? 16.484 34.406 -3.006 1 95.19 244 PHE B O 1
ATOM 5060 N N . GLY B 1 245 ? 14.672 35.5 -2.27 1 95.81 245 GLY B N 1
ATOM 5061 C CA . GLY B 1 245 ? 15.172 36.781 -2.746 1 95.81 245 GLY B CA 1
ATOM 5062 C C . GLY B 1 245 ? 15.836 37.625 -1.661 1 95.81 245 GLY B C 1
ATOM 5063 O O . GLY B 1 245 ? 16.328 38.719 -1.922 1 95.81 245 GLY B O 1
ATOM 5064 N N . ILE B 1 246 ? 15.891 37.125 -0.478 1 96 246 ILE B N 1
ATOM 5065 C CA . ILE B 1 246 ? 16.406 37.906 0.647 1 96 246 ILE B CA 1
ATOM 5066 C C . ILE B 1 246 ? 17.703 37.281 1.149 1 96 246 ILE B C 1
ATOM 5068 O O . ILE B 1 246 ? 18.688 38 1.42 1 96 246 ILE B O 1
ATOM 5072 N N . VAL B 1 247 ? 17.734 35.938 1.27 1 95.38 247 VAL B N 1
ATOM 5073 C CA . VAL B 1 247 ? 18.906 35.25 1.815 1 95.38 247 VAL B CA 1
ATOM 5074 C C . VAL B 1 247 ? 19.359 34.156 0.852 1 95.38 247 VAL B C 1
ATOM 5076 O O . VAL B 1 247 ? 18.531 33.594 0.111 1 95.38 247 VAL B O 1
ATOM 5079 N N . PRO B 1 248 ? 20.703 33.812 0.873 1 94.81 248 PRO B N 1
ATOM 5080 C CA . PRO B 1 248 ? 21.188 32.719 0.034 1 94.81 248 PRO B CA 1
ATOM 5081 C C . PRO B 1 248 ? 20.594 31.375 0.434 1 94.81 248 PRO B C 1
ATOM 5083 O O . PRO B 1 248 ? 20.422 31.094 1.624 1 94.81 248 PRO B O 1
ATOM 5086 N N . ALA B 1 249 ? 20.266 30.547 -0.563 1 93.88 249 ALA B N 1
ATOM 5087 C CA . ALA B 1 249 ? 19.672 29.234 -0.34 1 93.88 249 ALA B CA 1
ATOM 5088 C C . ALA B 1 249 ? 20.594 28.359 0.503 1 93.88 249 ALA B C 1
ATOM 5090 O O . ALA B 1 249 ? 20.141 27.531 1.289 1 93.88 249 ALA B O 1
ATOM 5091 N N . SER B 1 250 ? 21.891 28.562 0.4 1 92.62 250 SER B N 1
ATOM 5092 C CA . SER B 1 250 ? 22.875 27.781 1.14 1 92.62 250 SER B CA 1
ATOM 5093 C C . SER B 1 250 ? 22.766 28.016 2.641 1 92.62 250 SER B C 1
ATOM 5095 O O . SER B 1 250 ? 22.969 27.109 3.443 1 92.62 250 SER B O 1
ATOM 5097 N N . GLU B 1 251 ? 22.406 29.234 2.994 1 92.56 251 GLU B N 1
ATOM 5098 C CA . GLU B 1 251 ? 22.219 29.562 4.406 1 92.56 251 GLU B CA 1
ATOM 5099 C C . GLU B 1 251 ? 20.891 29.016 4.93 1 92.56 251 GLU B C 1
ATOM 5101 O O . GLU B 1 251 ? 20.828 28.531 6.059 1 92.56 251 GLU B O 1
ATOM 5106 N N . LEU B 1 252 ? 19.938 29.109 4.082 1 92.44 252 LEU B N 1
ATOM 5107 C CA . LEU B 1 252 ? 18.625 28.578 4.453 1 92.44 252 LEU B CA 1
ATOM 5108 C C . LEU B 1 252 ? 18.688 27.078 4.695 1 92.44 252 LEU B C 1
ATOM 5110 O O . LEU B 1 252 ? 18.047 26.562 5.613 1 92.44 252 LEU B O 1
ATOM 5114 N N . LEU B 1 253 ? 19.469 26.438 3.914 1 89.69 253 LEU B N 1
ATOM 5115 C CA . LEU B 1 253 ? 19.594 24.984 3.969 1 89.69 253 LEU B CA 1
ATOM 5116 C C . LEU B 1 253 ? 20.125 24.531 5.328 1 89.69 253 LEU B C 1
ATOM 5118 O O . LEU B 1 253 ? 19.781 23.453 5.805 1 89.69 253 LEU B O 1
ATOM 5122 N N . LYS B 1 254 ? 20.844 25.344 5.961 1 87.69 254 LYS B N 1
ATOM 5123 C CA . LYS B 1 254 ? 21.5 24.969 7.207 1 87.69 254 LYS B CA 1
ATOM 5124 C C . LYS B 1 254 ? 20.734 25.5 8.414 1 87.69 254 LYS B C 1
ATOM 5126 O O . LYS B 1 254 ? 21.062 25.172 9.555 1 87.69 254 LYS B O 1
ATOM 5131 N N . SER B 1 255 ? 19.719 26.219 8.156 1 89.38 255 SER B N 1
ATOM 5132 C CA . SER B 1 255 ? 19.016 26.859 9.25 1 89.38 255 SER B CA 1
ATOM 5133 C C . SER B 1 255 ? 17.969 25.938 9.859 1 89.38 255 SER B C 1
ATOM 5135 O O . SER B 1 255 ? 17.281 25.203 9.133 1 89.38 255 SER B O 1
ATOM 5137 N N . THR B 1 256 ? 17.859 25.938 11.203 1 88.12 256 THR B N 1
ATOM 5138 C CA . THR B 1 256 ? 16.781 25.219 11.891 1 88.12 256 THR B CA 1
ATOM 5139 C C . THR B 1 256 ? 15.609 26.156 12.18 1 88.12 256 THR B C 1
ATOM 5141 O O . THR B 1 256 ? 14.594 25.719 12.727 1 88.12 256 THR B O 1
ATOM 5144 N N . ALA B 1 257 ? 15.797 27.438 11.828 1 91.5 257 ALA B N 1
ATOM 5145 C CA . ALA B 1 257 ? 14.766 28.453 12.039 1 91.5 257 ALA B CA 1
ATOM 5146 C C . ALA B 1 257 ? 14.75 29.469 10.891 1 91.5 257 ALA B C 1
ATOM 5148 O O . ALA B 1 257 ? 15.062 30.641 11.094 1 91.5 257 ALA B O 1
ATOM 5149 N N . PRO B 1 258 ? 14.25 29.031 9.805 1 93.25 258 PRO B N 1
ATOM 5150 C CA . PRO B 1 258 ? 14.406 29.844 8.594 1 93.25 258 PRO B CA 1
ATOM 5151 C C . PRO B 1 258 ? 13.688 31.172 8.68 1 93.25 258 PRO B C 1
ATOM 5153 O O . PRO B 1 258 ? 14.219 32.188 8.242 1 93.25 258 PRO B O 1
ATOM 5156 N N . PHE B 1 259 ? 12.547 31.25 9.234 1 93.88 259 PHE B N 1
ATOM 5157 C CA . PHE B 1 259 ? 11.836 32.531 9.336 1 93.88 259 PHE B CA 1
ATOM 5158 C C . PHE B 1 259 ? 12.57 33.5 10.258 1 93.88 259 PHE B C 1
ATOM 5160 O O . PHE B 1 259 ? 12.68 34.688 9.953 1 93.88 259 PHE B O 1
ATOM 5167 N N . GLY B 1 260 ? 13.047 32.906 11.32 1 93.25 260 GLY B N 1
ATOM 5168 C CA . GLY B 1 260 ? 13.836 33.75 12.203 1 93.25 260 GLY B CA 1
ATOM 5169 C C . GLY B 1 260 ? 15.07 34.312 11.531 1 93.25 260 GLY B C 1
ATOM 5170 O O . GLY B 1 260 ? 15.383 35.5 11.719 1 93.25 260 GLY B O 1
ATOM 5171 N N . MET B 1 261 ? 15.711 33.531 10.789 1 93.62 261 MET B N 1
ATOM 5172 C CA . MET B 1 261 ? 16.922 33.969 10.07 1 93.62 261 MET B CA 1
ATOM 5173 C C . MET B 1 261 ? 16.594 35.094 9.078 1 93.62 261 MET B C 1
ATOM 5175 O O . MET B 1 261 ? 17.328 36.062 9 1 93.62 261 MET B O 1
ATOM 5179 N N . VAL B 1 262 ? 15.531 34.938 8.352 1 95.81 262 VAL B N 1
ATOM 5180 C CA . VAL B 1 262 ? 15.172 35.906 7.324 1 95.81 262 VAL B CA 1
ATOM 5181 C C . VAL B 1 262 ? 14.781 37.219 7.969 1 95.81 262 VAL B C 1
ATOM 5183 O O . VAL B 1 262 ? 15.203 38.312 7.516 1 95.81 262 VAL B O 1
ATOM 5186 N N . PHE B 1 263 ? 14.039 37.188 9.031 1 96 263 PHE B N 1
ATOM 5187 C CA . PHE B 1 263 ? 13.625 38.406 9.703 1 96 263 PHE B CA 1
ATOM 5188 C C . PHE B 1 263 ? 14.812 39.062 10.383 1 96 263 PHE B C 1
ATOM 5190 O O . PHE B 1 263 ? 14.852 40.312 10.5 1 96 263 PHE B O 1
ATOM 5197 N N . ALA B 1 264 ? 15.773 38.25 10.828 1 95.12 264 ALA B N 1
ATOM 5198 C CA . ALA B 1 264 ? 17 38.844 11.375 1 95.12 264 ALA B CA 1
ATOM 5199 C C . ALA B 1 264 ? 17.766 39.594 10.297 1 95.12 264 ALA B C 1
ATOM 5201 O O . ALA B 1 264 ? 18.359 40.625 10.578 1 95.12 264 ALA B O 1
ATOM 5202 N N . HIS B 1 265 ? 17.797 39.094 9.156 1 94.94 265 HIS B N 1
ATOM 5203 C CA . HIS B 1 265 ? 18.453 39.75 8.039 1 94.94 265 HIS B CA 1
ATOM 5204 C C . HIS B 1 265 ? 17.75 41.031 7.664 1 94.94 265 HIS B C 1
ATOM 5206 O O . HIS B 1 265 ? 18.391 42.031 7.277 1 94.94 265 HIS B O 1
ATOM 5212 N N . MET B 1 266 ? 16.438 41.062 7.793 1 95.38 266 MET B N 1
ATOM 5213 C CA . MET B 1 266 ? 15.633 42.219 7.383 1 95.38 266 MET B CA 1
ATOM 5214 C C . MET B 1 266 ? 15.695 43.312 8.438 1 95.38 266 MET B C 1
ATOM 5216 O O . MET B 1 266 ? 15.852 44.5 8.102 1 95.38 266 MET B O 1
ATOM 5220 N N . PHE B 1 267 ? 15.539 42.938 9.719 1 95.75 267 PHE B N 1
ATOM 5221 C CA . PHE B 1 267 ? 15.305 43.969 10.734 1 95.75 267 PHE B CA 1
ATOM 5222 C C . PHE B 1 267 ? 16.375 43.906 11.82 1 95.75 267 PHE B C 1
ATOM 5224 O O . PHE B 1 267 ? 16.453 44.812 12.664 1 95.75 267 PHE B O 1
ATOM 5231 N N . GLY B 1 268 ? 17.094 42.812 11.891 1 94 268 GLY B N 1
ATOM 5232 C CA . GLY B 1 268 ? 18.109 42.688 12.922 1 94 268 GLY B CA 1
ATOM 5233 C C . GLY B 1 268 ? 17.891 41.469 13.82 1 94 268 GLY B C 1
ATOM 5234 O O . GLY B 1 268 ? 16.859 40.812 13.727 1 94 268 GLY B O 1
ATOM 5235 N N . GLY B 1 269 ? 18.844 41.25 14.688 1 92.94 269 GLY B N 1
ATOM 5236 C CA . GLY B 1 269 ? 18.875 40.062 15.531 1 92.94 269 GLY B CA 1
ATOM 5237 C C . GLY B 1 269 ? 17.734 40 16.531 1 92.94 269 GLY B C 1
ATOM 5238 O O . GLY B 1 269 ? 17.172 38.938 16.797 1 92.94 269 GLY B O 1
ATOM 5239 N N . THR B 1 270 ? 17.359 41.094 17.047 1 94.44 270 THR B N 1
ATOM 5240 C CA . THR B 1 270 ? 16.297 41.156 18.031 1 94.44 270 THR B CA 1
ATOM 5241 C C . THR B 1 270 ? 14.969 40.719 17.438 1 94.44 270 THR B C 1
ATOM 5243 O O . THR B 1 270 ? 14.25 39.906 18.016 1 94.44 270 THR B O 1
ATOM 5246 N N . VAL B 1 271 ? 14.664 41.188 16.281 1 95.06 271 VAL B N 1
ATOM 5247 C CA . VAL B 1 271 ? 13.422 40.844 15.609 1 95.06 271 VAL B CA 1
ATOM 5248 C C . VAL B 1 271 ? 13.453 39.344 15.227 1 95.06 271 VAL B C 1
ATOM 5250 O O . VAL B 1 271 ? 12.445 38.656 15.344 1 95.06 271 VAL B O 1
ATOM 5253 N N . GLY B 1 272 ? 14.602 38.906 14.789 1 95.12 272 GLY B N 1
ATOM 5254 C CA . GLY B 1 272 ? 14.75 37.5 14.492 1 95.12 272 GLY B CA 1
ATOM 5255 C C . GLY B 1 272 ? 14.43 36.594 15.68 1 95.12 272 GLY B C 1
ATOM 5256 O O . GLY B 1 272 ? 13.734 35.594 15.539 1 95.12 272 GLY B O 1
ATOM 5257 N N . HIS B 1 273 ? 14.898 37.062 16.812 1 94.88 273 HIS B N 1
ATOM 5258 C CA . HIS B 1 273 ? 14.672 36.281 18.047 1 94.88 273 HIS B CA 1
ATOM 5259 C C . HIS B 1 273 ? 13.195 36.281 18.422 1 94.88 273 HIS B C 1
ATOM 5261 O O . HIS B 1 273 ? 12.664 35.281 18.891 1 94.88 273 HIS B O 1
ATOM 5267 N N . ILE B 1 274 ? 12.578 37.375 18.25 1 94.81 274 ILE B N 1
ATOM 5268 C CA . ILE B 1 274 ? 11.156 37.469 18.547 1 94.81 274 ILE B CA 1
ATOM 5269 C C . ILE B 1 274 ? 10.359 36.531 17.656 1 94.81 274 ILE B C 1
ATOM 5271 O O . ILE B 1 274 ? 9.477 35.812 18.125 1 94.81 274 ILE B O 1
ATOM 5275 N N . ILE B 1 275 ? 10.727 36.562 16.406 1 94.75 275 ILE B N 1
ATOM 5276 C CA . ILE B 1 275 ? 10.023 35.719 15.445 1 94.75 275 ILE B CA 1
ATOM 5277 C C . ILE B 1 275 ? 10.242 34.25 15.789 1 94.75 275 ILE B C 1
ATOM 5279 O O . ILE B 1 275 ? 9.312 33.438 15.734 1 94.75 275 ILE B O 1
ATOM 5283 N N . MET B 1 276 ? 11.438 33.906 16.172 1 94.69 276 MET B N 1
ATOM 5284 C CA . MET B 1 276 ? 11.711 32.5 16.562 1 94.69 276 MET B CA 1
ATOM 5285 C C . MET B 1 276 ? 10.867 32.094 17.766 1 94.69 276 MET B C 1
ATOM 5287 O O . MET B 1 276 ? 10.328 31 17.797 1 94.69 276 MET B O 1
ATOM 5291 N N . GLY B 1 277 ? 10.727 33 18.641 1 93.69 277 GLY B N 1
ATOM 5292 C CA . GLY B 1 277 ? 9.883 32.719 19.797 1 93.69 277 GLY B CA 1
ATOM 5293 C C . GLY B 1 277 ? 8.422 32.531 19.438 1 93.69 277 GLY B C 1
ATOM 5294 O O . GLY B 1 277 ? 7.754 31.641 19.938 1 93.69 277 GLY B O 1
ATOM 5295 N N . LEU B 1 278 ? 7.957 33.406 18.594 1 92.31 278 LEU B N 1
ATOM 5296 C CA . LEU B 1 278 ? 6.578 33.312 18.141 1 92.31 278 LEU B CA 1
ATOM 5297 C C . LEU B 1 278 ? 6.328 31.984 17.422 1 92.31 278 LEU B C 1
ATOM 5299 O O . LEU B 1 278 ? 5.277 31.359 17.609 1 92.31 278 LEU B O 1
ATOM 5303 N N . MET B 1 279 ? 7.305 31.578 16.703 1 93.38 279 MET B N 1
ATOM 5304 C CA . MET B 1 279 ? 7.156 30.328 15.961 1 93.38 279 MET B CA 1
ATOM 5305 C C . MET B 1 279 ? 7.168 29.125 16.891 1 93.38 279 MET B C 1
ATOM 5307 O O . MET B 1 279 ? 6.469 28.141 16.656 1 93.38 279 MET B O 1
ATOM 5311 N N . VAL B 1 280 ? 7.953 29.156 17.906 1 93.06 280 VAL B N 1
ATOM 5312 C CA . VAL B 1 280 ? 7.953 28.094 18.906 1 93.06 280 VAL B CA 1
ATOM 5313 C C . VAL B 1 280 ? 6.566 27.984 19.547 1 93.06 280 VAL B C 1
ATOM 5315 O O . VAL B 1 280 ? 6.023 26.891 19.672 1 93.06 280 VAL B O 1
ATOM 5318 N N . LEU B 1 281 ? 6.012 29.125 19.844 1 91.31 281 LEU B N 1
ATOM 5319 C CA . LEU B 1 281 ? 4.691 29.141 20.469 1 91.31 281 LEU B CA 1
ATOM 5320 C C . LEU B 1 281 ? 3.631 28.609 19.516 1 91.31 281 LEU B C 1
ATOM 5322 O O . LEU B 1 281 ? 2.721 27.891 19.938 1 91.31 281 LEU B O 1
ATOM 5326 N N . SER B 1 282 ? 3.781 28.984 18.344 1 91.38 282 SER B N 1
ATOM 5327 C CA . SER B 1 282 ? 2.824 28.531 17.344 1 91.38 282 SER B CA 1
ATOM 5328 C C . SER B 1 282 ? 2.912 27.016 17.156 1 91.38 282 SER B C 1
ATOM 5330 O O . SER B 1 282 ? 1.888 26.344 17.047 1 91.38 282 SER B O 1
ATOM 5332 N N . CYS B 1 283 ? 4.105 26.516 17.078 1 90.75 283 CYS B N 1
ATOM 5333 C CA . CYS B 1 283 ? 4.293 25.078 16.953 1 90.75 283 CYS B CA 1
ATOM 5334 C C . CYS B 1 283 ? 3.717 24.328 18.141 1 90.75 283 CYS B C 1
ATOM 5336 O O . CYS B 1 283 ? 3.043 23.312 17.984 1 90.75 283 CYS B O 1
ATOM 5338 N N . PHE B 1 284 ? 3.951 24.844 19.219 1 91.38 284 PHE B N 1
ATOM 5339 C CA . PHE B 1 284 ? 3.455 24.219 20.438 1 91.38 284 PHE B CA 1
ATOM 5340 C C . PHE B 1 284 ? 1.934 24.266 20.484 1 91.38 284 PHE B C 1
ATOM 5342 O O . PHE B 1 284 ? 1.291 23.281 20.891 1 91.38 284 PHE B O 1
ATOM 5349 N N . GLY B 1 285 ? 1.41 25.375 20.188 1 89.12 285 GLY B N 1
ATOM 5350 C CA . GLY B 1 285 ? -0.039 25.469 20.125 1 89.12 285 GLY B CA 1
ATOM 5351 C C . GLY B 1 285 ? -0.663 24.5 19.141 1 89.12 285 GLY B C 1
ATOM 5352 O O . GLY B 1 285 ? -1.684 23.875 19.422 1 89.12 285 GLY B O 1
ATOM 5353 N N . SER B 1 286 ? -0.096 24.438 17.969 1 88.75 286 SER B N 1
ATOM 5354 C CA . SER B 1 286 ? -0.568 23.484 16.969 1 88.75 286 SER B CA 1
ATOM 5355 C C . SER B 1 286 ? -0.482 22.047 17.484 1 88.75 286 SER B C 1
ATOM 5357 O O . SER B 1 286 ? -1.398 21.25 17.266 1 88.75 286 SER B O 1
ATOM 5359 N N . LEU B 1 287 ? 0.604 21.75 18.125 1 92.06 287 LEU B N 1
ATOM 5360 C CA . LEU B 1 287 ? 0.804 20.422 18.688 1 92.06 287 LEU B CA 1
ATOM 5361 C C . LEU B 1 287 ? -0.273 20.094 19.719 1 92.06 287 LEU B C 1
ATOM 5363 O O . LEU B 1 287 ? -0.79 18.984 19.75 1 92.06 287 LEU B O 1
ATOM 5367 N N . LEU B 1 288 ? -0.611 21.094 20.5 1 90.5 288 LEU B N 1
ATOM 5368 C CA . LEU B 1 288 ? -1.672 20.906 21.5 1 90.5 288 LEU B CA 1
ATOM 5369 C C . LEU B 1 288 ? -2.98 20.516 20.812 1 90.5 288 LEU B C 1
ATOM 5371 O O . LEU B 1 288 ? -3.641 19.562 21.234 1 90.5 288 LEU B O 1
ATOM 5375 N N . GLY B 1 289 ? -3.268 21.203 19.844 1 85.75 289 GLY B N 1
ATOM 5376 C CA . GLY B 1 289 ? -4.496 20.922 19.109 1 85.75 289 GLY B CA 1
ATOM 5377 C C . GLY B 1 289 ? -4.516 19.547 18.469 1 85.75 289 GLY B C 1
ATOM 5378 O O . GLY B 1 289 ? -5.488 18.812 18.609 1 85.75 289 GLY B O 1
ATOM 5379 N N . TRP B 1 290 ? -3.482 19.203 17.844 1 88.25 290 TRP B N 1
ATOM 5380 C CA . TRP B 1 290 ? -3.443 17.953 17.094 1 88.25 290 TRP B CA 1
ATOM 5381 C C . TRP B 1 290 ? -3.322 16.766 18.016 1 88.25 290 TRP B C 1
ATOM 5383 O O . TRP B 1 290 ? -3.816 15.672 17.719 1 88.25 290 TRP B O 1
ATOM 5393 N N . GLN B 1 291 ? -2.658 16.969 19.125 1 91.31 291 GLN B N 1
ATOM 5394 C CA . GLN B 1 291 ? -2.615 15.906 20.125 1 91.31 291 GLN B CA 1
ATOM 5395 C C . GLN B 1 291 ? -4.016 15.562 20.625 1 91.31 291 GLN B C 1
ATOM 5397 O O . GLN B 1 291 ? -4.324 14.391 20.875 1 91.31 291 GLN B O 1
ATOM 5402 N N . PHE B 1 292 ? -4.777 16.562 20.766 1 86.5 292 PHE B N 1
ATOM 5403 C CA . PHE B 1 292 ? -6.156 16.328 21.172 1 86.5 292 PHE B CA 1
ATOM 5404 C C . PHE B 1 292 ? -6.945 15.648 20.062 1 86.5 292 PHE B C 1
ATOM 5406 O O . PHE B 1 292 ? -7.738 14.742 20.328 1 86.5 292 PHE B O 1
ATOM 5413 N N . THR B 1 293 ? -6.711 16.047 18.922 1 83.81 293 THR B N 1
ATOM 5414 C CA . THR B 1 293 ? -7.418 15.5 17.766 1 83.81 293 THR B CA 1
ATOM 5415 C C . THR B 1 293 ? -7.133 14.016 17.594 1 83.81 293 THR B C 1
ATOM 5417 O O . THR B 1 293 ? -8.047 13.219 17.391 1 83.81 293 THR B O 1
ATOM 5420 N N . ILE B 1 294 ? -5.883 13.656 17.688 1 90 294 ILE B N 1
ATOM 5421 C CA . ILE B 1 294 ? -5.52 12.266 17.453 1 90 294 ILE B CA 1
ATOM 5422 C C . ILE B 1 294 ? -6.164 11.375 18.516 1 90 294 ILE B C 1
ATOM 5424 O O . ILE B 1 294 ? -6.625 10.273 18.219 1 90 294 ILE B O 1
ATOM 5428 N N . ALA B 1 295 ? -6.18 11.852 19.719 1 88.69 295 ALA B N 1
ATOM 5429 C CA . ALA B 1 295 ? -6.809 11.078 20.781 1 88.69 295 ALA B CA 1
ATOM 5430 C C . ALA B 1 295 ? -8.297 10.875 20.516 1 88.69 295 ALA B C 1
ATOM 5432 O O . ALA B 1 295 ? -8.836 9.797 20.75 1 88.69 295 ALA B O 1
ATOM 5433 N N . ASN B 1 296 ? -8.906 11.828 19.969 1 84.56 296 ASN B N 1
ATOM 5434 C CA . ASN B 1 296 ? -10.328 11.727 19.672 1 84.56 296 ASN B CA 1
ATOM 5435 C C . ASN B 1 296 ? -10.586 10.805 18.484 1 84.56 296 ASN B C 1
ATOM 5437 O O . ASN B 1 296 ? -11.617 10.133 18.438 1 84.56 296 ASN B O 1
ATOM 5441 N N . VAL B 1 297 ? -9.727 10.852 17.594 1 85.31 297 VAL B N 1
ATOM 5442 C CA . VAL B 1 297 ? -9.852 9.953 16.453 1 85.31 297 VAL B CA 1
ATOM 5443 C C . VAL B 1 297 ? -9.844 8.508 16.922 1 85.31 297 VAL B C 1
ATOM 5445 O O . VAL B 1 297 ? -10.711 7.715 16.547 1 85.31 297 VAL B O 1
ATOM 5448 N N . PHE B 1 298 ? -8.914 8.148 17.766 1 88.94 298 PHE B N 1
ATOM 5449 C CA . PHE B 1 298 ? -8.812 6.781 18.25 1 88.94 298 PHE B CA 1
ATOM 5450 C C . PHE B 1 298 ? -9.945 6.469 19.219 1 88.94 298 PHE B C 1
ATOM 5452 O O . PHE B 1 298 ? -10.445 5.34 19.266 1 88.94 298 PHE B O 1
ATOM 5459 N N . LYS B 1 299 ? -10.375 7.453 19.953 1 88.38 299 LYS B N 1
ATOM 5460 C CA . LYS B 1 299 ? -11.531 7.254 20.812 1 88.38 299 LYS B CA 1
ATOM 5461 C C . LYS B 1 299 ? -12.781 6.957 20 1 88.38 299 LYS B C 1
ATOM 5463 O O . LYS B 1 299 ? -13.531 6.027 20.312 1 88.38 299 LYS B O 1
ATOM 5468 N N . ALA B 1 300 ? -13 7.75 19.047 1 83.62 300 ALA B N 1
ATOM 5469 C CA . ALA B 1 300 ? -14.164 7.551 18.188 1 83.62 300 ALA B CA 1
ATOM 5470 C C . ALA B 1 300 ? -14.141 6.164 17.531 1 83.62 300 ALA B C 1
ATOM 5472 O O . ALA B 1 300 ? -15.172 5.504 17.438 1 83.62 300 ALA B O 1
ATOM 5473 N N . GLY B 1 301 ? -12.992 5.793 17.094 1 86.44 301 GLY B N 1
ATOM 5474 C CA . GLY B 1 301 ? -12.859 4.453 16.562 1 86.44 301 GLY B CA 1
ATOM 5475 C C . GLY B 1 301 ? -13.133 3.363 17.578 1 86.44 301 GLY B C 1
ATOM 5476 O O . GLY B 1 301 ? -13.719 2.332 17.25 1 86.44 301 GLY B O 1
ATOM 5477 N N . ALA B 1 302 ? -12.68 3.65 18.734 1 89.31 302 ALA B N 1
ATOM 5478 C CA . ALA B 1 302 ? -12.93 2.689 19.797 1 89.31 302 ALA B CA 1
ATOM 5479 C C . ALA B 1 302 ? -14.414 2.641 20.156 1 89.31 302 ALA B C 1
ATOM 5481 O O . ALA B 1 302 ? -14.945 1.573 20.469 1 89.31 302 ALA B O 1
ATOM 5482 N N . ASP B 1 303 ? -15.055 3.744 20.109 1 87.69 303 ASP B N 1
ATOM 5483 C CA . ASP B 1 303 ? -16.484 3.803 20.375 1 87.69 303 ASP B CA 1
ATOM 5484 C C . ASP B 1 303 ? -17.266 2.947 19.375 1 87.69 303 ASP B C 1
ATOM 5486 O O . ASP B 1 303 ? -18.281 2.338 19.719 1 87.69 303 ASP B O 1
ATOM 5490 N N . GLU B 1 304 ? -16.781 2.924 18.141 1 85.81 304 GLU B N 1
ATOM 5491 C CA . GLU B 1 304 ? -17.438 2.143 17.094 1 85.81 304 GLU B CA 1
ATOM 5492 C C . GLU B 1 304 ? -17.016 0.676 17.156 1 85.81 304 GLU B C 1
ATOM 5494 O O . GLU B 1 304 ? -17.609 -0.173 16.5 1 85.81 304 GLU B O 1
ATOM 5499 N N . GLY B 1 305 ? -15.961 0.408 17.906 1 88.12 305 GLY B N 1
ATOM 5500 C CA . GLY B 1 305 ? -15.539 -0.971 18.094 1 88.12 305 GLY B CA 1
ATOM 5501 C C . GLY B 1 305 ? -14.359 -1.358 17.219 1 88.12 305 GLY B C 1
ATOM 5502 O O . GLY B 1 305 ? -14 -2.535 17.141 1 88.12 305 GLY B O 1
ATOM 5503 N N . TYR B 1 306 ? -13.797 -0.475 16.547 1 88.44 306 TYR B N 1
ATOM 5504 C CA . TYR B 1 306 ? -12.672 -0.753 15.664 1 88.44 306 TYR B CA 1
ATOM 5505 C C . TYR B 1 306 ? -11.391 -0.999 16.453 1 88.44 306 TYR B C 1
ATOM 5507 O O . TYR B 1 306 ? -10.57 -1.831 16.078 1 88.44 306 TYR B O 1
ATOM 5515 N N . PHE B 1 307 ? -11.242 -0.228 17.562 1 89.31 307 PHE B N 1
ATOM 5516 C CA . PHE B 1 307 ? -10.008 -0.23 18.344 1 89.31 307 PHE B CA 1
ATOM 5517 C C . PHE B 1 307 ? -10.266 -0.699 19.766 1 89.31 307 PHE B C 1
ATOM 5519 O O . PHE B 1 307 ? -11.414 -0.863 20.172 1 89.31 307 PHE B O 1
ATOM 5526 N N . PRO B 1 308 ? -9.227 -0.984 20.484 1 87.75 308 PRO B N 1
ATOM 5527 C CA . PRO B 1 308 ? -9.406 -1.489 21.844 1 87.75 308 PRO B CA 1
ATOM 5528 C C . PRO B 1 308 ? -10.234 -0.553 22.719 1 87.75 308 PRO B C 1
ATOM 5530 O O . PRO B 1 308 ? -10.133 0.67 22.594 1 87.75 308 PRO B O 1
ATOM 5533 N N . ALA B 1 309 ? -10.914 -1.046 23.672 1 87.88 309 ALA B N 1
ATOM 5534 C CA . ALA B 1 309 ? -11.906 -0.339 24.484 1 87.88 309 ALA B CA 1
ATOM 5535 C C . ALA B 1 309 ? -11.234 0.642 25.438 1 87.88 309 ALA B C 1
ATOM 5537 O O . ALA B 1 309 ? -11.852 1.624 25.859 1 87.88 309 ALA B O 1
ATOM 5538 N N . PHE B 1 310 ? -10.008 0.392 25.766 1 88.31 310 PHE B N 1
ATOM 5539 C CA . PHE B 1 310 ? -9.359 1.271 26.719 1 88.31 310 PHE B CA 1
ATOM 5540 C C . PHE B 1 310 ? -9.164 2.664 26.141 1 88.31 310 PHE B C 1
ATOM 5542 O O . PHE B 1 310 ? -8.961 3.631 26.875 1 88.31 310 PHE B O 1
ATOM 5549 N N . LEU B 1 311 ? -9.312 2.801 24.875 1 89.06 311 LEU B N 1
ATOM 5550 C CA . LEU B 1 311 ? -9.141 4.094 24.219 1 89.06 311 LEU B CA 1
ATOM 5551 C C . LEU B 1 311 ? -10.414 4.926 24.312 1 89.06 311 LEU B C 1
ATOM 5553 O O . LEU B 1 311 ? -10.398 6.121 24.016 1 89.06 311 LEU B O 1
ATOM 5557 N N . GLN B 1 312 ? -11.492 4.375 24.844 1 86.81 312 GLN B N 1
ATOM 5558 C CA . GLN B 1 312 ? -12.781 5.047 24.938 1 86.81 312 GLN B CA 1
ATOM 5559 C C . GLN B 1 312 ? -12.867 5.891 26.203 1 86.81 312 GLN B C 1
ATOM 5561 O O . GLN B 1 312 ? -13.727 6.766 26.312 1 86.81 312 GLN B O 1
ATOM 5566 N N . LYS B 1 313 ? -12.086 5.609 27.125 1 87.31 313 LYS B N 1
ATOM 5567 C CA . LYS B 1 313 ? -12.219 6.199 28.453 1 87.31 313 LYS B CA 1
ATOM 5568 C C . LYS B 1 313 ? -11.93 7.699 28.422 1 87.31 313 LYS B C 1
ATOM 5570 O O . LYS B 1 313 ? -10.961 8.133 27.812 1 87.31 313 LYS B O 1
ATOM 5575 N N . ILE B 1 314 ? -12.875 8.477 29.062 1 87.69 314 ILE B N 1
ATOM 5576 C CA . ILE B 1 314 ? -12.711 9.922 29.125 1 87.69 314 ILE B CA 1
ATOM 5577 C C . ILE B 1 314 ? -12.75 10.383 30.578 1 87.69 314 ILE B C 1
ATOM 5579 O O . ILE B 1 314 ? -13.383 9.75 31.422 1 87.69 314 ILE B O 1
ATOM 5583 N N . THR B 1 315 ? -12.047 11.391 30.859 1 85.38 315 THR B N 1
ATOM 5584 C CA . THR B 1 315 ? -12.055 11.984 32.188 1 85.38 315 THR B CA 1
ATOM 5585 C C . THR B 1 315 ? -13.273 12.883 32.375 1 85.38 315 THR B C 1
ATOM 5587 O O . THR B 1 315 ? -14.047 13.086 31.453 1 85.38 315 THR B O 1
ATOM 5590 N N . SER B 1 316 ? -13.391 13.344 33.562 1 82.94 316 SER B N 1
ATOM 5591 C CA . SER B 1 316 ? -14.477 14.266 33.875 1 82.94 316 SER B CA 1
ATOM 5592 C C . SER B 1 316 ? -14.359 15.555 33.062 1 82.94 316 SER B C 1
ATOM 5594 O O . SER B 1 316 ? -15.359 16.219 32.781 1 82.94 316 SER B O 1
ATOM 5596 N N . LYS B 1 317 ? -13.195 15.867 32.594 1 84.62 317 LYS B N 1
ATOM 5597 C CA . LYS B 1 317 ? -12.961 17.094 31.844 1 84.62 317 LYS B CA 1
ATOM 5598 C C . LYS B 1 317 ? -13.078 16.828 30.344 1 84.62 317 LYS B C 1
ATOM 5600 O O . LYS B 1 317 ? -12.805 17.719 29.531 1 84.62 317 LYS B O 1
ATOM 5605 N N . GLY B 1 318 ? -13.383 15.578 29.984 1 82.81 318 GLY B N 1
ATOM 5606 C CA . GLY B 1 318 ? -13.633 15.25 28.594 1 82.81 318 GLY B CA 1
ATOM 5607 C C . GLY B 1 318 ? -12.375 14.883 27.828 1 82.81 318 GLY B C 1
ATOM 5608 O O . GLY B 1 318 ? -12.359 14.93 26.594 1 82.81 318 GLY B O 1
ATOM 5609 N N . ALA B 1 319 ? -11.344 14.594 28.562 1 86.25 319 ALA B N 1
ATOM 5610 C CA . ALA B 1 319 ? -10.094 14.25 27.906 1 86.25 319 ALA B CA 1
ATOM 5611 C C . ALA B 1 319 ? -9.836 12.75 27.953 1 86.25 319 ALA B C 1
ATOM 5613 O O . ALA B 1 319 ? -9.953 12.125 29.016 1 86.25 319 ALA B O 1
ATOM 5614 N N . PRO B 1 320 ? -9.531 12.203 26.797 1 89.88 320 PRO B N 1
ATOM 5615 C CA . PRO B 1 320 ? -9.18 10.781 26.781 1 89.88 320 PRO B CA 1
ATOM 5616 C C . PRO B 1 320 ? -7.73 10.531 27.203 1 89.88 320 PRO B C 1
ATOM 5618 O O . PRO B 1 320 ? -6.902 10.164 26.359 1 89.88 320 PRO B O 1
ATOM 5621 N N . ILE B 1 321 ? -7.508 10.508 28.438 1 89.56 321 ILE B N 1
ATOM 5622 C CA . ILE B 1 321 ? -6.164 10.539 29 1 89.56 321 ILE B CA 1
ATOM 5623 C C . ILE B 1 321 ? -5.434 9.234 28.672 1 89.56 321 ILE B C 1
ATOM 5625 O O . ILE B 1 321 ? -4.27 9.258 28.281 1 89.56 321 ILE B O 1
ATOM 5629 N N . VAL B 1 322 ? -6.043 8.117 28.812 1 91.19 322 VAL B N 1
ATOM 5630 C CA . VAL B 1 322 ? -5.402 6.836 28.547 1 91.19 322 VAL B CA 1
ATOM 5631 C C . VAL B 1 322 ? -4.961 6.766 27.094 1 91.19 322 VAL B C 1
ATOM 5633 O O . VAL B 1 322 ? -3.848 6.328 26.781 1 91.19 322 VAL B O 1
ATOM 5636 N N . GLY B 1 323 ? -5.871 7.148 26.219 1 91.44 323 GLY B N 1
ATOM 5637 C CA . GLY B 1 323 ? -5.52 7.207 24.812 1 91.44 323 GLY B CA 1
ATOM 5638 C C . GLY B 1 323 ? -4.371 8.156 24.531 1 91.44 323 GLY B C 1
ATOM 5639 O O . GLY B 1 323 ? -3.453 7.816 23.766 1 91.44 323 GLY B O 1
ATOM 5640 N N . MET B 1 324 ? -4.398 9.273 25.188 1 93.31 324 MET B N 1
ATOM 5641 C CA . MET B 1 324 ? -3.363 10.289 24.969 1 93.31 324 MET B CA 1
ATOM 5642 C C . MET B 1 324 ? -2 9.773 25.422 1 93.31 324 MET B C 1
ATOM 5644 O O . MET B 1 324 ? -1.008 9.93 24.703 1 93.31 324 MET B O 1
ATOM 5648 N N . VAL B 1 325 ? -1.996 9.188 26.516 1 94.25 325 VAL B N 1
ATOM 5649 C CA . VAL B 1 325 ? -0.747 8.68 27.078 1 94.25 325 VAL B CA 1
ATOM 5650 C C . VAL B 1 325 ? -0.214 7.551 26.203 1 94.25 325 VAL B C 1
ATOM 5652 O O . VAL B 1 325 ? 0.981 7.496 25.906 1 94.25 325 VAL B O 1
ATOM 5655 N N . THR B 1 326 ? -1.066 6.672 25.781 1 94.25 326 THR B N 1
ATOM 5656 C CA . THR B 1 326 ? -0.668 5.562 24.922 1 94.25 326 THR B CA 1
ATOM 5657 C C . THR B 1 326 ? -0.094 6.078 23.609 1 94.25 326 THR B C 1
ATOM 5659 O O . THR B 1 326 ? 0.962 5.621 23.172 1 94.25 326 THR B O 1
ATOM 5662 N N . ILE B 1 327 ? -0.796 7 23.047 1 94.31 327 ILE B N 1
ATOM 5663 C CA . ILE B 1 327 ? -0.388 7.562 21.766 1 94.31 327 ILE B CA 1
ATOM 5664 C C . ILE B 1 327 ? 0.957 8.273 21.922 1 94.31 327 ILE B C 1
ATOM 5666 O O . ILE B 1 327 ? 1.834 8.141 21.062 1 94.31 327 ILE B O 1
ATOM 5670 N N . THR B 1 328 ? 1.116 8.984 23 1 96.19 328 THR B N 1
ATOM 5671 C CA . THR B 1 328 ? 2.357 9.719 23.234 1 96.19 328 THR B CA 1
ATOM 5672 C C . THR B 1 328 ? 3.521 8.75 23.453 1 96.19 328 THR B C 1
ATOM 5674 O O . THR B 1 328 ? 4.648 9.031 23.047 1 96.19 328 THR B O 1
ATOM 5677 N N . CYS B 1 329 ? 3.289 7.695 24.078 1 95.81 329 CYS B N 1
ATOM 5678 C CA . CYS B 1 329 ? 4.312 6.668 24.219 1 95.81 329 CYS B CA 1
ATOM 5679 C C . CYS B 1 329 ? 4.75 6.141 22.859 1 95.81 329 CYS B C 1
ATOM 5681 O O . CYS B 1 329 ? 5.941 5.957 22.609 1 95.81 329 CYS B O 1
ATOM 5683 N N . ILE B 1 330 ? 3.803 5.914 22 1 94.19 330 ILE B N 1
ATOM 5684 C CA . ILE B 1 330 ? 4.105 5.441 20.641 1 94.19 330 ILE B CA 1
ATOM 5685 C C . ILE B 1 330 ? 4.895 6.508 19.891 1 94.19 330 ILE B C 1
ATOM 5687 O O . ILE B 1 330 ? 5.867 6.195 19.203 1 94.19 330 ILE B O 1
ATOM 5691 N N . GLN B 1 331 ? 4.477 7.719 20.047 1 95.38 331 GLN B N 1
ATOM 5692 C CA . GLN B 1 331 ? 5.184 8.828 19.422 1 95.38 331 GLN B CA 1
ATOM 5693 C C . GLN B 1 331 ? 6.621 8.922 19.938 1 95.38 331 GLN B C 1
ATOM 5695 O O . GLN B 1 331 ? 7.535 9.234 19.172 1 95.38 331 GLN B O 1
ATOM 5700 N N . SER B 1 332 ? 6.77 8.68 21.188 1 94.69 332 SER B N 1
ATOM 5701 C CA . SER B 1 332 ? 8.109 8.695 21.781 1 94.69 332 SER B CA 1
ATOM 5702 C C . SER B 1 332 ? 9 7.625 21.156 1 94.69 332 SER B C 1
ATOM 5704 O O . SER B 1 332 ? 10.172 7.875 20.891 1 94.69 332 SER B O 1
ATOM 5706 N N . LEU B 1 333 ? 8.414 6.547 20.922 1 90.75 333 LEU B N 1
ATOM 5707 C CA . LEU B 1 333 ? 9.164 5.465 20.297 1 90.75 333 LEU B CA 1
ATOM 5708 C C . LEU B 1 333 ? 9.57 5.844 18.875 1 90.75 333 LEU B C 1
ATOM 5710 O O . LEU B 1 333 ? 10.703 5.594 18.469 1 90.75 333 LEU B O 1
ATOM 5714 N N . PHE B 1 334 ? 8.711 6.461 18.172 1 86.06 334 PHE B N 1
ATOM 5715 C CA . PHE B 1 334 ? 9.023 6.863 16.812 1 86.06 334 PHE B CA 1
ATOM 5716 C C . PHE B 1 334 ? 10.047 7.992 16.797 1 86.06 334 PHE B C 1
ATOM 5718 O O . PHE B 1 334 ? 10.883 8.07 15.891 1 86.06 334 PHE B O 1
ATOM 5725 N N . GLY B 1 335 ? 9.906 8.859 17.781 1 85.81 335 GLY B N 1
ATOM 5726 C CA . GLY B 1 335 ? 10.922 9.891 17.922 1 85.81 335 GLY B CA 1
ATOM 5727 C C . GLY B 1 335 ? 12.32 9.328 18.125 1 85.81 335 GLY B C 1
ATOM 5728 O O . GLY B 1 335 ? 13.289 9.836 17.562 1 85.81 335 GLY B O 1
ATOM 5729 N N . LEU B 1 336 ? 12.359 8.234 18.812 1 86.88 336 LEU B N 1
ATOM 5730 C CA . LEU B 1 336 ? 13.641 7.594 19.078 1 86.88 336 LEU B CA 1
ATOM 5731 C C . LEU B 1 336 ? 14.109 6.785 17.875 1 86.88 336 LEU B C 1
ATOM 5733 O O . LEU B 1 336 ? 15.305 6.758 17.562 1 86.88 336 LEU B O 1
ATOM 5737 N N . MET B 1 337 ? 13.18 6.277 17.156 1 81.44 337 MET B N 1
ATOM 5738 C CA . MET B 1 337 ? 13.508 5.414 16.016 1 81.44 337 MET B CA 1
ATOM 5739 C C . MET B 1 337 ? 13.922 6.238 14.805 1 81.44 337 MET B C 1
ATOM 5741 O O . MET B 1 337 ? 14.586 5.727 13.898 1 81.44 337 MET B O 1
ATOM 5745 N N . THR B 1 338 ? 13.586 7.422 14.812 1 80.62 338 THR B N 1
ATOM 5746 C CA . THR B 1 338 ? 13.875 8.242 13.641 1 80.62 338 THR B CA 1
ATOM 5747 C C . THR B 1 338 ? 15.008 9.227 13.938 1 80.62 338 THR B C 1
ATOM 5749 O O . THR B 1 338 ? 15.125 10.266 13.289 1 80.62 338 THR B O 1
ATOM 5752 N N . ILE B 1 339 ? 15.742 8.883 14.938 1 82.25 339 ILE B N 1
ATOM 5753 C CA . ILE B 1 339 ? 16.891 9.734 15.258 1 82.25 339 ILE B CA 1
ATOM 5754 C C . ILE B 1 339 ? 17.797 9.859 14.039 1 82.25 339 ILE B C 1
ATOM 5756 O O . ILE B 1 339 ? 18.047 8.875 13.344 1 82.25 339 ILE B O 1
ATOM 5760 N N . SER B 1 340 ? 18.109 11.016 13.656 1 80.94 340 SER B N 1
ATOM 5761 C CA . SER B 1 340 ? 18.969 11.32 12.516 1 80.94 340 SER B CA 1
ATOM 5762 C C . SER B 1 340 ? 20.062 12.312 12.898 1 80.94 340 SER B C 1
ATOM 5764 O O . SER B 1 340 ? 19.984 12.961 13.945 1 80.94 340 SER B O 1
ATOM 5766 N N . PRO B 1 341 ? 21.094 12.336 12.07 1 79.62 341 PRO B N 1
ATOM 5767 C CA . PRO B 1 341 ? 22.203 13.242 12.375 1 79.62 341 PRO B CA 1
ATOM 5768 C C . PRO B 1 341 ? 21.766 14.711 12.414 1 79.62 341 PRO B C 1
ATOM 5770 O O . PRO B 1 341 ? 22.359 15.508 13.148 1 79.62 341 PRO B O 1
ATOM 5773 N N . SER B 1 342 ? 20.719 14.984 11.617 1 81.81 342 SER B N 1
ATOM 5774 C CA . SER B 1 342 ? 20.25 16.375 11.617 1 81.81 342 SER B CA 1
ATOM 5775 C C . SER B 1 342 ? 18.75 16.453 11.844 1 81.81 342 SER B C 1
ATOM 5777 O O . SER B 1 342 ? 18 15.562 11.438 1 81.81 342 SER B O 1
ATOM 5779 N N . LEU B 1 343 ? 18.391 17.531 12.5 1 81.12 343 LEU B N 1
ATOM 5780 C CA . LEU B 1 343 ? 16.984 17.828 12.766 1 81.12 343 LEU B CA 1
ATOM 5781 C C . LEU B 1 343 ? 16.188 17.891 11.469 1 81.12 343 LEU B C 1
ATOM 5783 O O . LEU B 1 343 ? 15.07 17.391 11.398 1 81.12 343 LEU B O 1
ATOM 5787 N N . ASN B 1 344 ? 16.781 18.438 10.484 1 82.44 344 ASN B N 1
ATOM 5788 C CA . ASN B 1 344 ? 16.109 18.641 9.203 1 82.44 344 ASN B CA 1
ATOM 5789 C C . ASN B 1 344 ? 15.797 17.297 8.531 1 82.44 344 ASN B C 1
ATOM 5791 O O . ASN B 1 344 ? 14.719 17.125 7.961 1 82.44 344 ASN B O 1
ATOM 5795 N N . GLU B 1 345 ? 16.734 16.422 8.664 1 85.06 345 GLU B N 1
ATOM 5796 C CA . GLU B 1 345 ? 16.547 15.102 8.07 1 85.06 345 GLU B CA 1
ATOM 5797 C C . GLU B 1 345 ? 15.461 14.32 8.805 1 85.06 345 GLU B C 1
ATOM 5799 O O . GLU B 1 345 ? 14.664 13.617 8.188 1 85.06 345 GLU B O 1
ATOM 5804 N N . GLN B 1 346 ? 15.492 14.406 10.078 1 85.81 346 GLN B N 1
ATOM 5805 C CA . GLN B 1 346 ? 14.461 13.75 10.875 1 85.81 346 GLN B CA 1
ATOM 5806 C C . GLN B 1 346 ? 13.078 14.312 10.555 1 85.81 346 GLN B C 1
ATOM 5808 O O . GLN B 1 346 ? 12.109 13.562 10.414 1 85.81 346 GLN B O 1
ATOM 5813 N N . PHE B 1 347 ? 13.031 15.594 10.469 1 87.75 347 PHE B N 1
ATOM 5814 C CA . PHE B 1 347 ? 11.789 16.266 10.109 1 87.75 347 PHE B CA 1
ATOM 5815 C C . PHE B 1 347 ? 11.273 15.773 8.758 1 87.75 347 PHE B C 1
ATOM 5817 O O . PHE B 1 347 ? 10.102 15.43 8.617 1 87.75 347 PHE B O 1
ATOM 5824 N N . GLU B 1 348 ? 12.141 15.68 7.852 1 87.88 348 GLU B N 1
ATOM 5825 C CA . GLU B 1 348 ? 11.758 15.281 6.5 1 87.88 348 GLU B CA 1
ATOM 5826 C C . GLU B 1 348 ? 11.195 13.859 6.484 1 87.88 348 GLU B C 1
ATOM 5828 O O . GLU B 1 348 ? 10.18 13.594 5.832 1 87.88 348 GLU B O 1
ATOM 5833 N N . THR B 1 349 ? 11.805 12.992 7.16 1 89.38 349 THR B N 1
ATOM 5834 C CA . THR B 1 349 ? 11.375 11.602 7.207 1 89.38 349 THR B CA 1
ATOM 5835 C C . THR B 1 349 ? 9.977 11.492 7.805 1 89.38 349 THR B C 1
ATOM 5837 O O . THR B 1 349 ? 9.109 10.812 7.25 1 89.38 349 THR B O 1
ATOM 5840 N N . LEU B 1 350 ? 9.758 12.164 8.852 1 91.19 350 LEU B N 1
ATOM 5841 C CA . LEU B 1 350 ? 8.477 12.094 9.547 1 91.19 350 LEU B CA 1
ATOM 5842 C C . LEU B 1 350 ? 7.379 12.758 8.727 1 91.19 350 LEU B C 1
ATOM 5844 O O . LEU B 1 350 ? 6.254 12.25 8.672 1 91.19 350 LEU B O 1
ATOM 5848 N N . VAL B 1 351 ? 7.695 13.805 8.109 1 91.75 351 VAL B N 1
ATOM 5849 C CA . VAL B 1 351 ? 6.734 14.516 7.273 1 91.75 351 VAL B CA 1
ATOM 5850 C C . VAL B 1 351 ? 6.332 13.648 6.086 1 91.75 351 VAL B C 1
ATOM 5852 O O . VAL B 1 351 ? 5.152 13.57 5.734 1 91.75 351 VAL B O 1
ATOM 5855 N N . ASN B 1 352 ? 7.293 13.055 5.496 1 93.12 352 ASN B N 1
ATOM 5856 C CA . ASN B 1 352 ? 7.004 12.164 4.375 1 93.12 352 ASN B CA 1
ATOM 5857 C C . ASN B 1 352 ? 6.094 11.008 4.797 1 93.12 352 ASN B C 1
ATOM 5859 O O . ASN B 1 352 ? 5.121 10.695 4.105 1 93.12 352 ASN B O 1
ATOM 5863 N N . LEU B 1 353 ? 6.363 10.438 5.922 1 93.38 353 LEU B N 1
ATOM 5864 C CA . LEU B 1 353 ? 5.551 9.336 6.426 1 93.38 353 LEU B CA 1
ATOM 5865 C C . LEU B 1 353 ? 4.141 9.812 6.758 1 93.38 353 LEU B C 1
ATOM 5867 O O . LEU B 1 353 ? 3.164 9.125 6.449 1 93.38 353 LEU B O 1
ATOM 5871 N N . ALA B 1 354 ? 4.082 10.938 7.344 1 94.25 354 ALA B N 1
ATOM 5872 C CA . ALA B 1 354 ? 2.781 11.5 7.691 1 94.25 354 ALA B CA 1
ATOM 5873 C C . ALA B 1 354 ? 1.946 11.766 6.441 1 94.25 354 ALA B C 1
ATOM 5875 O O . ALA B 1 354 ? 0.75 11.469 6.41 1 94.25 354 ALA B O 1
ATOM 5876 N N . THR B 1 355 ? 2.574 12.258 5.484 1 94.44 355 THR B N 1
ATOM 5877 C CA . THR B 1 355 ? 1.867 12.633 4.262 1 94.44 355 THR B CA 1
ATOM 5878 C C . THR B 1 355 ? 1.359 11.391 3.533 1 94.44 355 THR B C 1
ATOM 5880 O O . THR B 1 355 ? 0.199 11.336 3.121 1 94.44 355 THR B O 1
ATOM 5883 N N . ILE B 1 356 ? 2.152 10.383 3.42 1 95.56 356 ILE B N 1
ATOM 5884 C CA . ILE B 1 356 ? 1.775 9.164 2.715 1 95.56 356 ILE B CA 1
ATOM 5885 C C . ILE B 1 356 ? 0.588 8.508 3.416 1 95.56 356 ILE B C 1
ATOM 5887 O O . ILE B 1 356 ? -0.377 8.102 2.766 1 95.56 356 ILE B O 1
ATOM 5891 N N . THR B 1 357 ? 0.63 8.422 4.688 1 96.19 357 THR B N 1
ATOM 5892 C CA . THR B 1 357 ? -0.432 7.762 5.438 1 96.19 357 THR B CA 1
ATOM 5893 C C . THR B 1 357 ? -1.707 8.602 5.422 1 96.19 357 THR B C 1
ATOM 5895 O O . THR B 1 357 ? -2.812 8.055 5.496 1 96.19 357 THR B O 1
ATOM 5898 N N . ASN B 1 358 ? -1.505 9.859 5.262 1 95.62 358 ASN B N 1
ATOM 5899 C CA . ASN B 1 358 ? -2.666 10.734 5.18 1 95.62 358 ASN B CA 1
ATOM 5900 C C . ASN B 1 358 ? -3.32 10.68 3.803 1 95.62 358 ASN B C 1
ATOM 5902 O O . ASN B 1 358 ? -4.496 11.008 3.656 1 95.62 358 ASN B O 1
ATOM 5906 N N . ILE B 1 359 ? -2.592 10.312 2.857 1 96.62 359 ILE B N 1
ATOM 5907 C CA . ILE B 1 359 ? -3.094 10.25 1.49 1 96.62 359 ILE B CA 1
ATOM 5908 C C . ILE B 1 359 ? -4.094 9.102 1.359 1 96.62 359 ILE B C 1
ATOM 5910 O O . ILE B 1 359 ? -5 9.148 0.526 1 96.62 359 ILE B O 1
ATOM 5914 N N . ILE B 1 360 ? -4 8.094 2.203 1 97.38 360 ILE B N 1
ATOM 5915 C CA . ILE B 1 360 ? -4.855 6.918 2.104 1 97.38 360 ILE B CA 1
ATOM 5916 C C . ILE B 1 360 ? -6.309 7.312 2.342 1 97.38 360 ILE B C 1
ATOM 5918 O O . ILE B 1 360 ? -7.176 7.062 1.5 1 97.38 360 ILE B O 1
ATOM 5922 N N . PRO B 1 361 ? -6.621 7.98 3.451 1 96.38 361 PRO B N 1
ATOM 5923 C CA . PRO B 1 361 ? -8.008 8.43 3.588 1 96.38 361 PRO B CA 1
ATOM 5924 C C . PRO B 1 361 ? -8.438 9.383 2.473 1 96.38 361 PRO B C 1
ATOM 5926 O O . PRO B 1 361 ? -9.602 9.383 2.07 1 96.38 361 PRO B O 1
ATOM 5929 N N . TYR B 1 362 ? -7.5 10.195 1.974 1 96.38 362 TYR B N 1
ATOM 5930 C CA . TYR B 1 362 ? -7.828 11.078 0.859 1 96.38 362 TYR B CA 1
ATOM 5931 C C . TYR B 1 362 ? -8.273 10.273 -0.357 1 96.38 362 TYR B C 1
ATOM 5933 O O . TYR B 1 362 ? -9.312 10.57 -0.955 1 96.38 362 TYR B O 1
ATOM 5941 N N . LEU B 1 363 ? -7.523 9.25 -0.656 1 97.56 363 LEU B N 1
ATOM 5942 C CA . LEU B 1 363 ? -7.844 8.406 -1.807 1 97.56 363 LEU B CA 1
ATOM 5943 C C . LEU B 1 363 ? -9.195 7.727 -1.625 1 97.56 363 LEU B C 1
ATOM 5945 O O . LEU B 1 363 ? -9.992 7.656 -2.564 1 97.56 363 LEU B O 1
ATOM 5949 N N . LEU B 1 364 ? -9.484 7.242 -0.446 1 97.69 364 LEU B N 1
ATOM 5950 C CA . LEU B 1 364 ? -10.742 6.559 -0.168 1 97.69 364 LEU B CA 1
ATOM 5951 C C . LEU B 1 364 ? -11.93 7.512 -0.315 1 97.69 364 LEU B C 1
ATOM 5953 O O . LEU B 1 364 ? -12.961 7.141 -0.879 1 97.69 364 LEU B O 1
ATOM 5957 N N . CYS B 1 365 ? -11.742 8.703 0.138 1 96.12 365 CYS B N 1
ATOM 5958 C CA . CYS B 1 365 ? -12.812 9.695 0.05 1 96.12 365 CYS B CA 1
ATOM 5959 C C . CYS B 1 365 ? -13.039 10.117 -1.395 1 96.12 365 CYS B C 1
ATOM 5961 O O . CYS B 1 365 ? -14.188 10.273 -1.827 1 96.12 365 CYS B O 1
ATOM 5963 N N . MET B 1 366 ? -11.922 10.336 -2.145 1 97.69 366 MET B N 1
ATOM 5964 C CA . MET B 1 366 ? -12.055 10.688 -3.555 1 97.69 366 MET B CA 1
ATOM 5965 C C . MET B 1 366 ? -12.797 9.594 -4.32 1 97.69 366 MET B C 1
ATOM 5967 O O . MET B 1 366 ? -13.578 9.891 -5.227 1 97.69 366 MET B O 1
ATOM 5971 N N . ALA B 1 367 ? -12.586 8.383 -3.885 1 97.44 367 ALA B N 1
ATOM 5972 C CA . ALA B 1 367 ? -13.219 7.254 -4.555 1 97.44 367 ALA B CA 1
ATOM 5973 C C . ALA B 1 367 ? -14.688 7.141 -4.164 1 97.44 367 ALA B C 1
ATOM 5975 O O . ALA B 1 367 ? -15.508 6.645 -4.941 1 97.44 367 ALA B O 1
ATOM 5976 N N . ALA B 1 368 ? -15.078 7.594 -3.037 1 97.56 368 ALA B N 1
ATOM 5977 C CA . ALA B 1 368 ? -16.422 7.41 -2.502 1 97.56 368 ALA B CA 1
ATOM 5978 C C . ALA B 1 368 ? -17.359 8.531 -2.965 1 97.56 368 ALA B C 1
ATOM 5980 O O . ALA B 1 368 ? -18.578 8.438 -2.795 1 97.56 368 ALA B O 1
ATOM 5981 N N . ILE B 1 369 ? -16.812 9.586 -3.602 1 96.94 369 ILE B N 1
ATOM 5982 C CA . ILE B 1 369 ? -17.562 10.797 -3.867 1 96.94 369 ILE B CA 1
ATOM 5983 C C . ILE B 1 369 ? -18.703 10.5 -4.844 1 96.94 369 ILE B C 1
ATOM 5985 O O . ILE B 1 369 ? -19.781 11.07 -4.738 1 96.94 369 ILE B O 1
ATOM 5989 N N . ILE B 1 370 ? -18.516 9.57 -5.766 1 96.81 370 ILE B N 1
ATOM 5990 C CA . ILE B 1 370 ? -19.531 9.242 -6.762 1 96.81 370 ILE B CA 1
ATOM 5991 C C . ILE B 1 370 ? -20.781 8.68 -6.066 1 96.81 370 ILE B C 1
ATOM 5993 O O . ILE B 1 370 ? -21.891 9.133 -6.312 1 96.81 370 ILE B O 1
ATOM 5997 N N . VAL B 1 371 ? -20.578 7.781 -5.16 1 97.19 371 VAL B N 1
ATOM 5998 C CA . VAL B 1 371 ? -21.688 7.152 -4.453 1 97.19 371 VAL B CA 1
ATOM 5999 C C . VAL B 1 371 ? -22.344 8.164 -3.518 1 97.19 371 VAL B C 1
ATOM 6001 O O . VAL B 1 371 ? -23.578 8.195 -3.395 1 97.19 371 VAL B O 1
ATOM 6004 N N . ILE B 1 372 ? -21.562 9.008 -2.898 1 95.62 372 ILE B N 1
ATOM 6005 C CA . ILE B 1 372 ? -22.078 10.016 -1.983 1 95.62 372 ILE B CA 1
ATOM 6006 C C . ILE B 1 372 ? -23.031 10.953 -2.729 1 95.62 372 ILE B C 1
ATOM 6008 O O . ILE B 1 372 ? -24.156 11.195 -2.277 1 95.62 372 ILE B O 1
ATOM 6012 N N . MET B 1 373 ? -22.594 11.43 -3.869 1 96.12 373 MET B N 1
ATOM 6013 C CA . MET B 1 373 ? -23.391 12.391 -4.625 1 96.12 373 MET B CA 1
ATOM 6014 C C . MET B 1 373 ? -24.641 11.719 -5.219 1 96.12 373 MET B C 1
ATOM 6016 O O . MET B 1 373 ? -25.734 12.266 -5.145 1 96.12 373 MET B O 1
ATOM 6020 N N . LYS B 1 374 ? -24.5 10.516 -5.742 1 96.19 374 LYS B N 1
ATOM 6021 C CA . LYS B 1 374 ? -25.641 9.812 -6.309 1 96.19 374 LYS B CA 1
ATOM 6022 C C . LYS B 1 374 ? -26.656 9.461 -5.23 1 96.19 374 LYS B C 1
ATOM 6024 O O . LYS B 1 374 ? -27.875 9.508 -5.469 1 96.19 374 LYS B O 1
ATOM 6029 N N . ALA B 1 375 ? -26.172 9.055 -4.125 1 95.31 375 ALA B N 1
ATOM 6030 C CA . ALA B 1 375 ? -27.062 8.703 -3.016 1 95.31 375 ALA B CA 1
ATOM 6031 C C . ALA B 1 375 ? -27.844 9.914 -2.537 1 95.31 375 ALA B C 1
ATOM 6033 O O . ALA B 1 375 ? -28.953 9.781 -2.004 1 95.31 375 ALA B O 1
ATOM 6034 N N . ALA B 1 376 ? -27.297 11.07 -2.682 1 92.19 376 ALA B N 1
ATOM 6035 C CA . ALA B 1 376 ? -27.969 12.312 -2.301 1 92.19 376 ALA B CA 1
ATOM 6036 C C . ALA B 1 376 ? -28.828 12.836 -3.436 1 92.19 376 ALA B C 1
ATOM 6038 O O . ALA B 1 376 ? -29.438 13.906 -3.318 1 92.19 376 ALA B O 1
ATOM 6039 N N . GLY B 1 377 ? -28.828 12.172 -4.57 1 92.19 377 GLY B N 1
ATOM 6040 C CA . GLY B 1 377 ? -29.703 12.523 -5.68 1 92.19 377 GLY B CA 1
ATOM 6041 C C . GLY B 1 377 ? -29.078 13.547 -6.617 1 92.19 377 GLY B C 1
ATOM 6042 O O . GLY B 1 377 ? -29.797 14.242 -7.344 1 92.19 377 GLY B O 1
ATOM 6043 N N . HIS B 1 378 ? -27.828 13.766 -6.535 1 90.62 378 HIS B N 1
ATOM 6044 C CA . HIS B 1 378 ? -27.156 14.727 -7.398 1 90.62 378 HIS B CA 1
ATOM 6045 C C . HIS B 1 378 ? -26.406 14.023 -8.531 1 90.62 378 HIS B C 1
ATOM 6047 O O . HIS B 1 378 ? -25.375 13.406 -8.305 1 90.62 378 HIS B O 1
ATOM 6053 N N . GLU B 1 379 ? -27.094 14.07 -9.586 1 90.12 379 GLU B N 1
ATOM 6054 C CA . GLU B 1 379 ? -26.531 13.477 -10.789 1 90.12 379 GLU B CA 1
ATOM 6055 C C . GLU B 1 379 ? -26.391 14.508 -11.906 1 90.12 379 GLU B C 1
ATOM 6057 O O . GLU B 1 379 ? -26.609 15.703 -11.688 1 90.12 379 GLU B O 1
ATOM 6062 N N . GLY B 1 380 ? -25.781 14.203 -13.078 1 91.56 380 GLY B N 1
ATOM 6063 C CA . GLY B 1 380 ? -25.672 15.117 -14.203 1 91.56 380 GLY B CA 1
ATOM 6064 C C . GLY B 1 380 ? -24.266 15.695 -14.359 1 91.56 380 GLY B C 1
ATOM 6065 O O . GLY B 1 380 ? -23.281 14.992 -14.195 1 91.56 380 GLY B O 1
ATOM 6066 N N . SER B 1 381 ? -24.297 17.016 -14.688 1 94.06 381 SER B N 1
ATOM 6067 C CA . SER B 1 381 ? -23.047 17.688 -15.016 1 94.06 381 SER B CA 1
ATOM 6068 C C . SER B 1 381 ? -22.188 17.891 -13.781 1 94.06 381 SER B C 1
ATOM 6070 O O . SER B 1 381 ? -20.953 17.781 -13.852 1 94.06 381 SER B O 1
ATOM 6072 N N . GLU B 1 382 ? -22.797 18.172 -12.656 1 93.94 382 GLU B N 1
ATOM 6073 C CA . GLU B 1 382 ? -22.047 18.375 -11.414 1 93.94 382 GLU B CA 1
ATOM 6074 C C . GLU B 1 382 ? -21.297 17.094 -11.023 1 93.94 382 GLU B C 1
ATOM 6076 O O . GLU B 1 382 ? -20.141 17.156 -10.594 1 93.94 382 GLU B O 1
ATOM 6081 N N . LEU B 1 383 ? -21.969 16 -11.203 1 96.31 383 LEU B N 1
ATOM 6082 C CA . LEU B 1 383 ? -21.344 14.719 -10.883 1 96.31 383 LEU B CA 1
ATOM 6083 C C . LEU B 1 383 ? -20.156 14.453 -11.805 1 96.31 383 LEU B C 1
ATOM 6085 O O . LEU B 1 383 ? -19.109 14.016 -11.344 1 96.31 383 LEU B O 1
ATOM 6089 N N . LYS B 1 384 ? -20.344 14.727 -13.055 1 96.75 384 LYS B N 1
ATOM 6090 C CA . LYS B 1 384 ? -19.281 14.484 -14.023 1 96.75 384 LYS B CA 1
ATOM 6091 C C . LYS B 1 384 ? -18.062 15.352 -13.719 1 96.75 384 LYS B C 1
ATOM 6093 O O . LYS B 1 384 ? -16.922 14.859 -13.742 1 96.75 384 LYS B O 1
ATOM 6098 N N . THR B 1 385 ? -18.281 16.594 -13.461 1 96.62 385 THR B N 1
ATOM 6099 C CA . THR B 1 385 ? -17.188 17.516 -13.141 1 96.62 385 THR B CA 1
ATOM 6100 C C . THR B 1 385 ? -16.484 17.094 -11.859 1 96.62 385 THR B C 1
ATOM 6102 O O . THR B 1 385 ? -15.25 17.062 -11.797 1 96.62 385 THR B O 1
ATOM 6105 N N . THR B 1 386 ? -17.281 16.797 -10.852 1 96.62 386 THR B N 1
ATOM 6106 C CA . THR B 1 386 ? -16.719 16.391 -9.562 1 96.62 386 THR B CA 1
ATOM 6107 C C . THR B 1 386 ? -15.93 15.094 -9.703 1 96.62 386 THR B C 1
ATOM 6109 O O . THR B 1 386 ? -14.867 14.938 -9.094 1 96.62 386 THR B O 1
ATOM 6112 N N . THR B 1 387 ? -16.469 14.188 -10.492 1 97.44 387 THR B N 1
ATOM 6113 C CA . THR B 1 387 ? -15.781 12.922 -10.719 1 97.44 387 THR B CA 1
ATOM 6114 C C . THR B 1 387 ? -14.438 13.156 -11.398 1 97.44 387 THR B C 1
ATOM 6116 O O . THR B 1 387 ? -13.438 12.531 -11.039 1 97.44 387 THR B O 1
ATOM 6119 N N . PHE B 1 388 ? -14.438 14.016 -12.32 1 97.75 388 PHE B N 1
ATOM 6120 C CA . PHE B 1 388 ? -13.195 14.344 -13.016 1 97.75 388 PHE B CA 1
ATOM 6121 C C . PHE B 1 388 ? -12.188 14.969 -12.07 1 97.75 388 PHE B C 1
ATOM 6123 O O . PHE B 1 388 ? -11.008 14.602 -12.078 1 97.75 388 PHE B O 1
ATOM 6130 N N . ILE B 1 389 ? -12.617 15.906 -11.281 1 97.62 389 ILE B N 1
ATOM 6131 C CA . ILE B 1 389 ? -11.742 16.578 -10.328 1 97.62 389 ILE B CA 1
ATOM 6132 C C . ILE B 1 389 ? -11.227 15.578 -9.297 1 97.62 389 ILE B C 1
ATOM 6134 O O . ILE B 1 389 ? -10.062 15.641 -8.898 1 97.62 389 ILE B O 1
ATOM 6138 N N . ALA B 1 390 ? -12.125 14.68 -8.867 1 98 390 ALA B N 1
ATOM 6139 C CA . ALA B 1 390 ? -11.719 13.633 -7.93 1 98 390 ALA B CA 1
ATOM 6140 C C . ALA B 1 390 ? -10.641 12.742 -8.531 1 98 390 ALA B C 1
ATOM 6142 O O . ALA B 1 390 ? -9.711 12.328 -7.84 1 98 390 ALA B O 1
ATOM 6143 N N . PHE B 1 391 ? -10.789 12.453 -9.805 1 97.75 391 PHE B N 1
ATOM 6144 C CA . PHE B 1 391 ? -9.797 11.641 -10.492 1 97.75 391 PHE B CA 1
ATOM 6145 C C . PHE B 1 391 ? -8.445 12.352 -10.531 1 97.75 391 PHE B C 1
ATOM 6147 O O . PHE B 1 391 ? -7.41 11.742 -10.258 1 97.75 391 PHE B O 1
ATOM 6154 N N . ILE B 1 392 ? -8.414 13.609 -10.812 1 97.75 392 ILE B N 1
ATOM 6155 C CA . ILE B 1 392 ? -7.195 14.414 -10.852 1 97.75 392 ILE B CA 1
ATOM 6156 C C . ILE B 1 392 ? -6.566 14.461 -9.461 1 97.75 392 ILE B C 1
ATOM 6158 O O . ILE B 1 392 ? -5.348 14.336 -9.32 1 97.75 392 ILE B O 1
ATOM 6162 N N . ALA B 1 393 ? -7.449 14.656 -8.492 1 97.56 393 ALA B N 1
ATOM 6163 C CA . ALA B 1 393 ? -6.969 14.688 -7.117 1 97.56 393 ALA B CA 1
ATOM 6164 C C . ALA B 1 393 ? -6.316 13.359 -6.734 1 97.56 393 ALA B C 1
ATOM 6166 O O . ALA B 1 393 ? -5.305 13.336 -6.031 1 97.56 393 ALA B O 1
ATOM 6167 N N . SER B 1 394 ? -6.898 12.273 -7.227 1 97.94 394 SER B N 1
ATOM 6168 C CA . SER B 1 394 ? -6.344 10.953 -6.941 1 97.94 394 SER B CA 1
ATOM 6169 C C . SER B 1 394 ? -4.988 10.766 -7.617 1 97.94 394 SER B C 1
ATOM 6171 O O .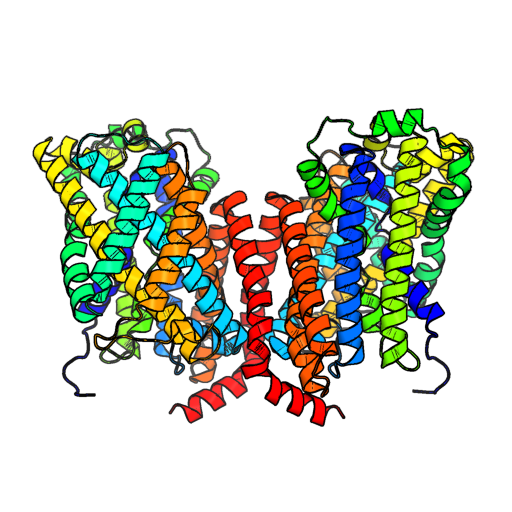 SER B 1 394 ? -4.051 10.25 -7.004 1 97.94 394 SER B O 1
ATOM 6173 N N . ILE B 1 395 ? -4.859 11.148 -8.852 1 97.31 395 ILE B N 1
ATOM 6174 C CA . ILE B 1 395 ? -3.6 11.039 -9.578 1 97.31 395 ILE B CA 1
ATOM 6175 C C . ILE B 1 395 ? -2.529 11.883 -8.891 1 97.31 395 ILE B C 1
ATOM 6177 O O . ILE B 1 395 ? -1.383 11.445 -8.75 1 97.31 395 ILE B O 1
ATOM 6181 N N . TYR B 1 396 ? -2.932 13.062 -8.516 1 96.31 396 TYR B N 1
ATOM 6182 C CA . TYR B 1 396 ? -2.012 13.922 -7.785 1 96.31 396 TYR B CA 1
ATOM 6183 C C . TYR B 1 396 ? -1.549 13.258 -6.492 1 96.31 396 TYR B C 1
ATOM 6185 O O . TYR B 1 396 ? -0.364 13.297 -6.152 1 96.31 396 TYR B O 1
ATOM 6193 N N . SER B 1 397 ? -2.486 12.672 -5.75 1 96.62 397 SER B N 1
ATOM 6194 C CA . SER B 1 397 ? -2.164 12.016 -4.488 1 96.62 397 SER B CA 1
ATOM 6195 C C . SER B 1 397 ? -1.188 10.859 -4.703 1 96.62 397 SER B C 1
ATOM 6197 O O . SER B 1 397 ? -0.234 10.703 -3.938 1 96.62 397 SER B O 1
ATOM 6199 N N . LEU B 1 398 ? -1.388 10.117 -5.711 1 96.88 398 LEU B N 1
ATOM 6200 C CA . LEU B 1 398 ? -0.489 9.008 -6.02 1 96.88 398 LEU B CA 1
ATOM 6201 C C . LEU B 1 398 ? 0.886 9.523 -6.43 1 96.88 398 LEU B C 1
ATOM 6203 O O . LEU B 1 398 ? 1.907 8.93 -6.078 1 96.88 398 LEU B O 1
ATOM 6207 N N . TYR B 1 399 ? 0.869 10.578 -7.164 1 94.94 399 TYR B N 1
ATOM 6208 C CA . TYR B 1 399 ? 2.137 11.188 -7.543 1 94.94 399 TYR B CA 1
ATOM 6209 C C . TYR B 1 399 ? 2.893 11.68 -6.316 1 94.94 399 TYR B C 1
ATOM 6211 O O . TYR B 1 399 ? 4.117 11.555 -6.238 1 94.94 399 TYR B O 1
ATOM 6219 N N . ALA B 1 400 ? 2.156 12.273 -5.438 1 94.19 400 ALA B N 1
ATOM 6220 C CA . ALA B 1 400 ? 2.773 12.734 -4.199 1 94.19 400 ALA B CA 1
ATOM 6221 C C . ALA B 1 400 ? 3.377 11.57 -3.42 1 94.19 400 ALA B C 1
ATOM 6223 O O . ALA B 1 400 ? 4.43 11.711 -2.793 1 94.19 400 ALA B O 1
ATOM 6224 N N . CYS B 1 401 ? 2.713 10.453 -3.486 1 94.19 401 CYS B N 1
ATOM 6225 C CA . CYS B 1 401 ? 3.26 9.258 -2.857 1 94.19 401 CYS B CA 1
ATOM 6226 C C . CYS B 1 401 ? 4.586 8.859 -3.494 1 94.19 401 CYS B C 1
ATOM 6228 O O . CYS B 1 401 ? 5.562 8.594 -2.793 1 94.19 401 CYS B O 1
ATOM 6230 N N . TYR B 1 402 ? 4.613 8.852 -4.719 1 93.06 402 TYR B N 1
ATOM 6231 C CA . TYR B 1 402 ? 5.84 8.523 -5.434 1 93.06 402 TYR B CA 1
ATOM 6232 C C . TYR B 1 402 ? 6.945 9.516 -5.109 1 93.06 402 TYR B C 1
ATOM 6234 O O . TYR B 1 402 ? 8.102 9.133 -4.926 1 93.06 402 TYR B O 1
ATOM 6242 N N . ALA B 1 403 ? 6.617 10.766 -4.984 1 93.12 403 ALA B N 1
ATOM 6243 C CA . ALA B 1 403 ? 7.574 11.852 -4.793 1 93.12 403 ALA B CA 1
ATOM 6244 C C . ALA B 1 403 ? 8.148 11.82 -3.379 1 93.12 403 ALA B C 1
ATOM 6246 O O . ALA B 1 403 ? 9.156 12.484 -3.098 1 93.12 403 ALA B O 1
ATOM 6247 N N . SER B 1 404 ? 7.578 11.109 -2.467 1 91.75 404 SER B N 1
ATOM 6248 C CA . SER B 1 404 ? 8.016 11.078 -1.076 1 91.75 404 SER B CA 1
ATOM 6249 C C . SER B 1 404 ? 9.312 10.281 -0.923 1 91.75 404 SER B C 1
ATOM 6251 O O . SER B 1 404 ? 9.969 10.352 0.114 1 91.75 404 SER B O 1
ATOM 6253 N N . GLY B 1 405 ? 9.68 9.531 -1.977 1 91.38 405 GLY B N 1
ATOM 6254 C CA . GLY B 1 405 ? 10.859 8.688 -1.9 1 91.38 405 GLY B CA 1
ATOM 6255 C C . GLY B 1 405 ? 10.531 7.227 -1.656 1 91.38 405 GLY B C 1
ATOM 6256 O O . GLY B 1 405 ? 9.523 6.91 -1.029 1 91.38 405 GLY B O 1
ATOM 6257 N N . PHE B 1 406 ? 11.43 6.402 -2.033 1 93.06 406 PHE B N 1
ATOM 6258 C CA . PHE B 1 406 ? 11.18 4.965 -2.01 1 93.06 406 PHE B CA 1
ATOM 6259 C C . PHE B 1 406 ? 11.133 4.445 -0.578 1 93.06 406 PHE B C 1
ATOM 6261 O O . PHE B 1 406 ? 10.305 3.598 -0.247 1 93.06 406 PHE B O 1
ATOM 6268 N N . GLU B 1 407 ? 11.984 4.984 0.216 1 92.81 407 GLU B N 1
ATOM 6269 C CA . GLU B 1 407 ? 12.047 4.5 1.592 1 92.81 407 GLU B CA 1
ATOM 6270 C C . GLU B 1 407 ? 10.773 4.84 2.359 1 92.81 407 GLU B C 1
ATOM 6272 O O . GLU B 1 407 ? 10.141 3.959 2.939 1 92.81 407 GLU B O 1
ATOM 6277 N N . ALA B 1 408 ? 10.375 6.094 2.33 1 92.75 408 ALA B N 1
ATOM 6278 C CA . ALA B 1 408 ? 9.172 6.535 3.033 1 92.75 408 ALA B CA 1
ATOM 6279 C C . ALA B 1 408 ? 7.934 5.84 2.482 1 92.75 408 ALA B C 1
ATOM 6281 O O . ALA B 1 408 ? 7.059 5.426 3.244 1 92.75 408 ALA B O 1
ATOM 6282 N N . MET B 1 409 ? 7.922 5.719 1.221 1 95.12 409 MET B N 1
ATOM 6283 C CA . MET B 1 409 ? 6.773 5.074 0.594 1 95.12 409 MET B CA 1
ATOM 6284 C C . MET B 1 409 ? 6.648 3.623 1.045 1 95.12 409 MET B C 1
ATOM 6286 O O . MET B 1 409 ? 5.543 3.137 1.285 1 95.12 409 MET B O 1
ATOM 6290 N N . THR B 1 410 ? 7.754 2.939 1.153 1 95.44 410 THR B N 1
ATOM 6291 C CA . THR B 1 410 ? 7.746 1.54 1.567 1 95.44 410 THR B CA 1
ATOM 6292 C C . THR B 1 410 ? 7.195 1.398 2.982 1 95.44 410 THR B C 1
ATOM 6294 O O . THR B 1 410 ? 6.27 0.617 3.219 1 95.44 410 THR B O 1
ATOM 6297 N N . TYR B 1 411 ? 7.676 2.191 3.863 1 94.19 411 TYR B N 1
ATOM 6298 C CA . TYR B 1 411 ? 7.223 2.094 5.246 1 94.19 411 TYR B CA 1
ATOM 6299 C C . TYR B 1 411 ? 5.766 2.523 5.375 1 94.19 411 TYR B C 1
ATOM 6301 O O . TYR B 1 411 ? 4.992 1.898 6.102 1 94.19 411 TYR B O 1
ATOM 6309 N N . GLY B 1 412 ? 5.445 3.568 4.676 1 95.38 412 GLY B N 1
ATOM 6310 C CA . GLY B 1 412 ? 4.055 4.004 4.684 1 95.38 412 GLY B CA 1
ATOM 6311 C C . GLY B 1 412 ? 3.102 2.965 4.121 1 95.38 412 GLY B C 1
ATOM 6312 O O . GLY B 1 412 ? 2.008 2.768 4.656 1 95.38 412 GLY B O 1
ATOM 6313 N N . ALA B 1 413 ? 3.506 2.299 3.084 1 96.94 413 ALA B N 1
ATOM 6314 C CA . ALA B 1 413 ? 2.666 1.275 2.467 1 96.94 413 ALA B CA 1
ATOM 6315 C C . ALA B 1 413 ? 2.514 0.065 3.385 1 96.94 413 ALA B C 1
ATOM 6317 O O . ALA B 1 413 ? 1.421 -0.493 3.508 1 96.94 413 ALA B O 1
ATOM 6318 N N . ILE B 1 414 ? 3.605 -0.319 4.016 1 96.5 414 ILE B N 1
ATOM 6319 C CA . ILE B 1 414 ? 3.568 -1.482 4.898 1 96.5 414 ILE B CA 1
ATOM 6320 C C . ILE B 1 414 ? 2.631 -1.211 6.07 1 96.5 414 ILE B C 1
ATOM 6322 O O . ILE B 1 414 ? 1.834 -2.074 6.449 1 96.5 414 ILE B O 1
ATOM 6326 N N . VAL B 1 415 ? 2.697 -0.016 6.574 1 95.69 415 VAL B N 1
ATOM 6327 C CA . VAL B 1 415 ? 1.81 0.354 7.672 1 95.69 415 VAL B CA 1
ATOM 6328 C C . VAL B 1 415 ? 0.36 0.34 7.195 1 95.69 415 VAL B C 1
ATOM 6330 O O . VAL B 1 415 ? -0.538 -0.083 7.926 1 95.69 415 VAL B O 1
ATOM 6333 N N . THR B 1 416 ? 0.157 0.799 6.012 1 97.06 416 THR B N 1
ATOM 6334 C CA . THR B 1 416 ? -1.182 0.793 5.434 1 97.06 416 THR B CA 1
ATOM 6335 C C . THR B 1 416 ? -1.683 -0.636 5.246 1 97.06 416 THR B C 1
ATOM 6337 O O . THR B 1 416 ? -2.811 -0.959 5.621 1 97.06 416 THR B O 1
ATOM 6340 N N . PHE B 1 417 ? -0.828 -1.53 4.684 1 97.56 417 PHE B N 1
ATOM 6341 C CA . PHE B 1 417 ? -1.214 -2.916 4.449 1 97.56 417 PHE B CA 1
ATOM 6342 C C . PHE B 1 417 ? -1.495 -3.631 5.766 1 97.56 417 PHE B C 1
ATOM 6344 O O . PHE B 1 417 ? -2.371 -4.496 5.836 1 97.56 417 PHE B O 1
ATOM 6351 N N . LEU B 1 418 ? -0.757 -3.246 6.785 1 97.12 418 LEU B N 1
ATOM 6352 C CA . LEU B 1 418 ? -0.995 -3.809 8.109 1 97.12 418 LEU B CA 1
ATOM 6353 C C . LEU B 1 418 ? -2.412 -3.508 8.586 1 97.12 418 LEU B C 1
ATOM 6355 O O . LEU B 1 418 ? -2.994 -4.281 9.352 1 97.12 418 LEU B O 1
ATOM 6359 N N . GLY B 1 419 ? -2.98 -2.424 8.109 1 97 419 GLY B N 1
ATOM 6360 C CA . GLY B 1 419 ? -4.344 -2.059 8.453 1 97 419 GLY B CA 1
ATOM 6361 C C . GLY B 1 419 ? -5.359 -3.123 8.086 1 97 419 GLY B C 1
ATOM 6362 O O . GLY B 1 419 ? -6.332 -3.34 8.82 1 97 419 GLY B O 1
ATOM 6363 N N . TRP B 1 420 ? -5.191 -3.818 6.977 1 96.75 420 TRP B N 1
ATOM 6364 C CA . TRP B 1 420 ? -6.102 -4.891 6.586 1 96.75 420 TRP B CA 1
ATOM 6365 C C . TRP B 1 420 ? -6.078 -6.027 7.602 1 96.75 420 TRP B C 1
ATOM 6367 O O . TRP B 1 420 ? -7.125 -6.566 7.965 1 96.75 420 TRP B O 1
ATOM 6377 N N . THR B 1 421 ? -4.84 -6.352 8.055 1 96.31 421 THR B N 1
ATOM 6378 C CA . THR B 1 421 ? -4.691 -7.406 9.055 1 96.31 421 THR B CA 1
ATOM 6379 C C . THR B 1 421 ? -5.359 -7.008 10.367 1 96.31 421 THR B C 1
ATOM 6381 O O . THR B 1 421 ? -6.07 -7.809 10.977 1 96.31 421 THR B O 1
ATOM 6384 N N . LEU B 1 422 ? -5.168 -5.777 10.742 1 95.56 422 LEU B N 1
ATOM 6385 C CA . LEU B 1 422 ? -5.754 -5.297 11.992 1 95.56 422 LEU B CA 1
ATOM 6386 C C . LEU B 1 422 ? -7.273 -5.285 11.906 1 95.56 422 LEU B C 1
ATOM 6388 O O . LEU B 1 422 ? -7.957 -5.629 12.875 1 95.56 422 LEU B O 1
ATOM 6392 N N . TYR B 1 423 ? -7.785 -4.898 10.781 1 96.31 423 TYR B N 1
ATOM 6393 C CA . TYR B 1 423 ? -9.234 -4.918 10.625 1 96.31 423 TYR B CA 1
ATOM 6394 C C . TYR B 1 423 ? -9.781 -6.336 10.727 1 96.31 423 TYR B C 1
ATOM 6396 O O . TYR B 1 423 ? -10.891 -6.547 11.219 1 96.31 423 TYR B O 1
ATOM 6404 N N . GLY B 1 424 ? -9 -7.277 10.258 1 94.62 424 GLY B N 1
ATOM 6405 C CA . GLY B 1 424 ? -9.406 -8.672 10.352 1 94.62 424 GLY B CA 1
ATOM 6406 C C . GLY B 1 424 ? -9.766 -9.102 11.758 1 94.62 424 GLY B C 1
ATOM 6407 O O . GLY B 1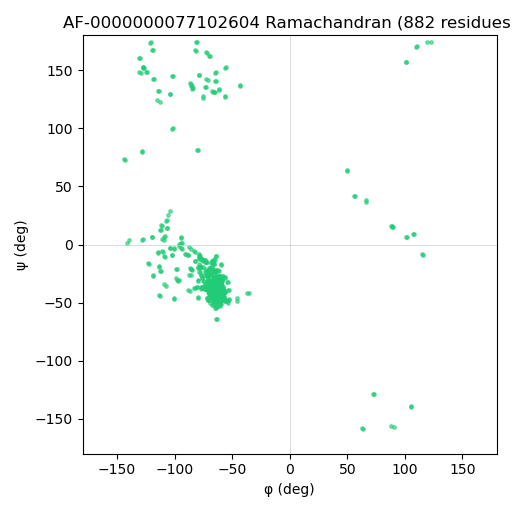 424 ? -10.688 -9.898 11.961 1 94.62 424 GLY B O 1
ATOM 6408 N N . PHE B 1 425 ? -9.109 -8.523 12.734 1 92.62 425 PHE B N 1
ATOM 6409 C CA . PHE B 1 425 ? -9.352 -8.875 14.133 1 92.62 425 PHE B CA 1
ATOM 6410 C C . PHE B 1 425 ? -10.633 -8.219 14.641 1 92.62 425 PHE B C 1
ATOM 6412 O O . PHE B 1 425 ? -11.203 -8.656 15.641 1 92.62 425 PHE B O 1
ATOM 6419 N N . ALA B 1 426 ? -11.078 -7.18 13.953 1 92.19 426 ALA B N 1
ATOM 6420 C CA . ALA B 1 426 ? -12.25 -6.438 14.414 1 92.19 426 ALA B CA 1
ATOM 6421 C C . ALA B 1 426 ? -13.461 -6.699 13.516 1 92.19 426 ALA B C 1
ATOM 6423 O O . ALA B 1 426 ? -14.594 -6.387 13.883 1 92.19 426 ALA B O 1
ATOM 6424 N N . SER B 1 427 ? -13.234 -7.328 12.422 1 93.25 427 SER B N 1
ATOM 6425 C CA . SER B 1 427 ? -14.219 -7.402 11.352 1 93.25 427 SER B CA 1
ATOM 6426 C C . SER B 1 427 ? -15.438 -8.227 11.781 1 93.25 427 SER B C 1
ATOM 6428 O O . SER B 1 427 ? -16.547 -7.992 11.297 1 93.25 427 SER B O 1
ATOM 6430 N N . ASP B 1 428 ? -15.234 -9.211 12.625 1 93.19 428 ASP B N 1
ATOM 6431 C CA . ASP B 1 428 ? -16.359 -10.07 13 1 93.19 428 ASP B CA 1
ATOM 6432 C C . ASP B 1 428 ? -17.453 -9.273 13.695 1 93.19 428 ASP B C 1
ATOM 6434 O O . ASP B 1 428 ? -18.641 -9.617 13.602 1 93.19 428 ASP B O 1
ATOM 6438 N N . LYS B 1 429 ? -17.141 -8.18 14.344 1 91.62 429 LYS B N 1
ATOM 6439 C CA . LYS B 1 429 ? -18.109 -7.332 15.023 1 91.62 429 LYS B CA 1
ATOM 6440 C C . LYS B 1 429 ? -19.047 -6.656 14.023 1 91.62 429 LYS B C 1
ATOM 6442 O O . LYS B 1 429 ? -20.172 -6.305 14.367 1 91.62 429 LYS B O 1
ATOM 6447 N N . PHE B 1 430 ? -18.625 -6.539 12.789 1 92.81 430 PHE B N 1
ATOM 6448 C CA . PHE B 1 430 ? -19.375 -5.723 11.844 1 92.81 430 PHE B CA 1
ATOM 6449 C C . PHE B 1 430 ? -19.875 -6.566 10.672 1 92.81 430 PHE B C 1
ATOM 6451 O O . PHE B 1 430 ? -20.891 -6.238 10.055 1 92.81 430 PHE B O 1
ATOM 6458 N N . ASP B 1 431 ? -19.141 -7.641 10.406 1 92.62 431 ASP B N 1
ATOM 6459 C CA . ASP B 1 431 ? -19.391 -8.305 9.133 1 92.62 431 ASP B CA 1
ATOM 6460 C C . ASP B 1 431 ? -19.969 -9.703 9.344 1 92.62 431 ASP B C 1
ATOM 6462 O O . ASP B 1 431 ? -20.422 -10.344 8.391 1 92.62 431 ASP B O 1
ATOM 6466 N N . LEU B 1 432 ? -20.047 -10.195 10.562 1 93.06 432 LEU B N 1
ATOM 6467 C CA . LEU B 1 432 ? -20.438 -11.57 10.836 1 93.06 432 LEU B CA 1
ATOM 6468 C C . LEU B 1 432 ? -21.906 -11.797 10.508 1 93.06 432 LEU B C 1
ATOM 6470 O O . LEU B 1 432 ? -22.266 -12.789 9.875 1 93.06 432 LEU B O 1
ATOM 6474 N N . GLU B 1 433 ? -22.75 -10.906 10.891 1 91.62 433 GLU B N 1
ATOM 6475 C CA . GLU B 1 433 ? -24.188 -11.078 10.68 1 91.62 433 GLU B CA 1
ATOM 6476 C C . GLU B 1 433 ? -24.516 -11.125 9.188 1 91.62 433 GLU B C 1
ATOM 6478 O O . GLU B 1 433 ? -25.312 -11.969 8.75 1 91.62 433 GLU B O 1
ATOM 6483 N N . LYS B 1 434 ? -23.938 -10.211 8.508 1 89.69 434 LYS B N 1
ATOM 6484 C CA . LYS B 1 434 ? -24.172 -10.203 7.066 1 89.69 434 LYS B CA 1
ATOM 6485 C C . LYS B 1 434 ? -23.625 -11.477 6.418 1 89.69 434 LYS B C 1
ATOM 6487 O O . LYS B 1 434 ? -24.234 -12.016 5.492 1 89.69 434 LYS B O 1
ATOM 6492 N N . ALA B 1 435 ? -22.5 -11.898 6.855 1 92.25 435 ALA B N 1
ATOM 6493 C CA . ALA B 1 435 ? -21.891 -13.117 6.324 1 92.25 435 ALA B CA 1
ATOM 6494 C C . ALA B 1 435 ? -22.781 -14.328 6.562 1 92.25 435 ALA B C 1
ATOM 6496 O O . ALA B 1 435 ? -22.938 -15.172 5.68 1 92.25 435 ALA B O 1
ATOM 6497 N N . LYS B 1 436 ? -23.359 -14.406 7.723 1 92 436 LYS B N 1
ATOM 6498 C CA . LYS B 1 436 ? -24.266 -15.492 8.047 1 92 436 LYS B CA 1
ATOM 6499 C C . LYS B 1 436 ? -25.516 -15.453 7.156 1 92 436 LYS B C 1
ATOM 6501 O O . LYS B 1 436 ? -25.969 -16.5 6.668 1 92 436 LYS B O 1
ATOM 6506 N N . GLU B 1 437 ? -25.969 -14.266 6.965 1 90.75 437 GLU B N 1
ATOM 6507 C CA . GLU B 1 437 ? -27.141 -14.094 6.113 1 90.75 437 GLU B CA 1
ATOM 6508 C C . GLU B 1 437 ? -26.844 -14.516 4.676 1 90.75 437 GLU B C 1
ATOM 6510 O O . GLU B 1 437 ? -27.656 -15.188 4.047 1 90.75 437 GLU B O 1
ATOM 6515 N N . ASP B 1 438 ? -25.734 -14.094 4.215 1 89.44 438 ASP B N 1
ATOM 6516 C CA . ASP B 1 438 ? -25.344 -14.445 2.852 1 89.44 438 ASP B CA 1
ATOM 6517 C C . ASP B 1 438 ? -25.156 -15.961 2.707 1 89.44 438 ASP B C 1
ATOM 6519 O O . ASP B 1 438 ? -25.578 -16.547 1.704 1 89.44 438 ASP B O 1
ATOM 6523 N N . ASN B 1 439 ? -24.531 -16.547 3.697 1 90.5 439 ASN B N 1
ATOM 6524 C CA . ASN B 1 439 ? -24.312 -18 3.67 1 90.5 439 ASN B CA 1
ATOM 6525 C C . ASN B 1 439 ? -25.641 -18.75 3.686 1 90.5 439 ASN B C 1
ATOM 6527 O O . ASN B 1 439 ? -25.766 -19.797 3.049 1 90.5 439 ASN B O 1
ATOM 6531 N N . SER B 1 440 ? -26.609 -18.25 4.391 1 87.94 440 SER B N 1
ATOM 6532 C CA . SER B 1 440 ? -27.922 -18.891 4.469 1 87.94 440 SER B CA 1
ATOM 6533 C C . SER B 1 440 ? -28.641 -18.828 3.133 1 87.94 440 SER B C 1
ATOM 6535 O O . SER B 1 440 ? -29.438 -19.719 2.812 1 87.94 440 SER B O 1
ATOM 6537 N N . LYS B 1 441 ? -28.328 -17.859 2.314 1 83.56 441 LYS B N 1
ATOM 6538 C CA . LYS B 1 441 ? -28.984 -17.719 1.014 1 83.56 441 LYS B CA 1
ATOM 6539 C C . LYS B 1 441 ? -28.359 -18.672 -0.013 1 83.56 441 LYS B C 1
ATOM 6541 O O . LYS B 1 441 ? -29 -19.047 -0.989 1 83.56 441 LYS B O 1
ATOM 6546 N N . ILE B 1 442 ? -27.047 -18.828 0.118 1 78.88 442 ILE B N 1
ATOM 6547 C CA . ILE B 1 442 ? -26.312 -19.703 -0.805 1 78.88 442 ILE B CA 1
ATOM 6548 C C . ILE B 1 442 ? -26.625 -21.156 -0.484 1 78.88 442 ILE B C 1
ATOM 6550 O O . ILE B 1 442 ? -26.625 -22.016 -1.377 1 78.88 442 ILE B O 1
ATOM 6554 N N . ALA B 1 443 ? -26.984 -21.594 0.706 1 62.84 443 ALA B N 1
ATOM 6555 C CA . ALA B 1 443 ? -27.344 -22.938 1.115 1 62.84 443 ALA B CA 1
ATOM 6556 C C . ALA B 1 443 ? -28.75 -23.297 0.649 1 62.84 443 ALA B C 1
ATOM 6558 O O . ALA B 1 443 ? -29.688 -22.5 0.789 1 62.84 443 ALA B O 1
#

Organism: NCBI:txid592028

Secondary structure (DSSP, 8-state):
--GGGPBPHHHHHHHHHHHHHHHHSTTHHHHHTTT-GGGHHHHHHHHHHHHHHHHHHHHHHHH----STHHHHHHHHHHHHHHHHHHHHHHHHHHHHHHHHHHHHHHHHHHHHT----HHHHHHHHHHHHHHHHHHGGG-HHHHHHHHHHHTHHHHHHHHHHHHHGGGG--HHHHHHTTTTT---HHHHHHHHHHHHHHTTTTTTHHHHTGGGBSSHHHHHHHHHHHHHHHHHHHHHHHHHHHHTTS-HHHHHH-S-HHHHHHHHHH-HHHHHHHHHHHHHHHHHHHHHHHHHHHHHHHHHHHHTSS-GGGG---TTS--HHHHHHHHHHHHHHHHHT--SSHHHHHHHHHHHHHHHHHHHHHHHHHHHHHHHHHTT--SHHHHHHHHHHHHHHHHHHHHHHHT-HHHHHHHHHHHHHHHHHHHHHTHHHHHHHHHHHHHHH-/--GGGPBPHHHHHHHHHHHHHHHHSTTHHHHHTTTGGGGHHHHHHHHHHHHHHHHHHHHHHHH----STHHHHHHHHHHHHHHHHHHHHHHHHHHHHHHHHHHHHHHHHHHHHT----HHHHHHHHHHHHHHHHHHGGG-HHHHHHHHHHHTHHHHHHHHHHHHHGGGG--HHHHHHTSSTT---HHHHHHHHHHHHHHTTTTTTHHHHTGGGBSSHHHHHHHHHHHHHHHHHHHHHHHHHHHHTTS-HHHHHH-S-HHHHHHHHHH-HHHHHHHHHHHHHHHHHHHHHHHHHHHHHHHHHHHHTSS-GGGG---TTS--HHHHHHHHHHHHHHHHHT--SSHHHHHHHHHHHHHHHHHHHHHHHHHHHHHHHHHTT--SHHHHHHHHHHHHHHHHHHHHHHHT-HHHHHHHHHHHHHHHHHHHHHTHHHHHHHHHHHHHHH-

Sequence (886 aa):
MSQSNKMSVMQLTILTAVNMMGSGIIMLPTKLAQVGALSIVSWLVTAVGSMCLAYVFAKCGMYSKKGGGMGGYAEYSFGKAGNFMANYTYGVSLVFANTAIAISAVGYACGFLGTTLNPLFTAIATIGVLWLATVLNFGGPKYTGGVSSITVWGVIIPCIGLAVIGWGWFSTDMYIANWNVNNMAFGEAATNSITMTLWAFLGMESACANADAVDNPEVNVPKAVLGGTLLAAACYIVSTNIMFGIVPASELLKSTAPFGMVFAHMFGGTVGHIIMGLMVLSCFGSLLGWQFTIANVFKAGADEGYFPAFLQKITSKGAPIVGMVTITCIQSLFGLMTISPSLNEQFETLVNLATITNIIPYLLCMAAIIVIMKAAGHEGSELKTTTFIAFIASIYSLYACYASGFEAMTYGAIVTFLGWTLYGFASDKFDLEKAKEDNSKIAMSQSNKMSVMQLTILTAVNMMGSGIIMLPTKLAQVGALSIVSWLVTAVGSMCLAYVFAKCGMYSKKGGGMGGYAEYSFGKAGNFMANYTYGVSLVFANTAIAISAVGYACGFLGTTLNPLFTAIATIGVLWLATVLNFGGPKYTGGVSSITVWGVIIPCIGLAVIGWGWFSTDMYIANWNVNNMAFGEAATNSITMTLWAFLGMESACANADAVDNPEVNVPKAVLGGTLLAAACYIVSTNIMFGIVPASELLKSTAPFGMVFAHMFGGTVGHIIMGLMVLSCFGSLLGWQFTIANVFKAGADEGYFPAFLQKITSKGAPIVGMVTITCIQSLFGLMTISPSLNEQFETLVNLATITNIIPYLLCMAAIIVIMKAAGHEGSELKTTTFIAFIASIYSLYACYASGFEAMTYGAIVTFLGWTLYGFASDKFDLEKAKEDNSKIA

pLDDT: mean 89.31, std 8.34, range [31.69, 98.0]

Foldseek 3Di:
DDPPQFDELVRLLVVLLLLLQLQQQFLQLLQLLVFFLLLLLLLVLLLLLLLLLLLLLLLLLQQQPAADFLLSLLCLPPNNLRSLLQLLLLLVLLLLVLLLLLLLLLLLVCVLVVHDDFLVVSLVSSLVLLVVLLVQCLLADVRLVVLLVVLSVLRVVLLVVCLPVLVVQFAPVLRVCRNGVPPDDSVLSNLQNNLSSNLSSPSLSVLSNCLVRHDNSNPSSSSSSSSSSNVSSSSSSRNSSSLSRRDHSVVSNPGSGSSLVSVCSVPHNVRSSVSSVSSSSSSSSSSSVSLQVSLVSQLVCVVVQLDPVLSVDADPNGGSSSSSVVSSVVSSVLSVVLRDRDSSSSSLLSSLLSSLSNLSSSLSSLVSSLSSCVVSVHDDPVSVVSNVSSVSSNVSSVSSLVSSDDVSNVVSVVSSVVSVVSSVVRVCVPCVVVVVVVVVVVD/DDPPQFDELVRLLVVLLLLLQLQQQFLQLLQLLVFFLLLLLLLVLLLLLLLLLLLLLLLLLQQQPAADFLLSLLCLPPNNLRSLLQLLLLLVLLLLVLLLLLLLLLLLVCVLVVHDDFLVVSLVSSLVLLVVLLVQCLLADVRLVVLLVVLSVLRVVLLVVCLVVLVVQFAPVLRVCRNGVPPDDSVLSNLQNNLSSNSSSPSLSVLSNCLVRHDPSNPSSSSSSSSSSNVSSSSSSRNSSSLSRRDHSVVSNPGSGSSLVSVCSVPHNVRSSVSSVSSSSSSSSSSSVSLQVSLVSQLVCVVVQLDPVLSVDADPNGGSSSSSVVSSVVSSVLSVVLRDRDSSSSSLLSSLLSLLSNLSSSLSSLVSSLSSCVVSVHDDPVSVVSNVSSVSSNVSSVSSLVSSDDVSNVVSVVSSVVSVVSSVVRVCVPCVVVVVVVVVVVD